Protein 6X67 (pdb70)

Structure (mmCIF, N/CA/C/O backbone):
data_6X67
#
_entry.id   6X67
#
_cell.length_a   1.00
_cell.length_b   1.00
_cell.length_c   1.00
_cell.angle_alpha   90.00
_cell.angle_beta   90.00
_cell.angle_gamma   90.00
#
_symmetry.space_group_name_H-M   'P 1'
#
loop_
_entity.id
_entity.type
_entity.pdbx_description
1 polymer Transposase
2 polymer 'DNA (37-MER)'
3 polymer 'DNA (47-MER)'
4 polymer 'DNA (tDNA)'
5 non-polymer 'ZINC ION'
6 non-polymer 'CALCIUM ION'
#
loop_
_atom_site.group_PDB
_atom_site.id
_atom_site.type_symbol
_atom_site.label_atom_id
_atom_site.label_alt_id
_atom_site.label_comp_id
_atom_site.label_asym_id
_atom_site.label_entity_id
_atom_site.label_seq_id
_atom_site.pdbx_PDB_ins_code
_atom_site.Cartn_x
_atom_site.Cartn_y
_atom_site.Cartn_z
_atom_site.occupancy
_atom_site.B_iso_or_equiv
_atom_site.auth_seq_id
_atom_site.auth_comp_id
_atom_site.auth_asym_id
_atom_site.auth_atom_id
_atom_site.pdbx_PDB_model_num
ATOM 1 N N . SER A 1 117 ? 127.482 132.072 114.279 1.00 79.28 117 SER C N 1
ATOM 2 C CA . SER A 1 117 ? 128.167 131.112 113.413 1.00 82.09 117 SER C CA 1
ATOM 3 C C . SER A 1 117 ? 127.235 130.569 112.358 1.00 77.29 117 SER C C 1
ATOM 4 O O . SER A 1 117 ? 127.629 129.778 111.505 1.00 73.94 117 SER C O 1
ATOM 7 N N . GLN A 1 118 ? 125.972 131.019 112.489 1.00 76.82 118 GLN C N 1
ATOM 8 C CA . GLN A 1 118 ? 124.894 130.658 111.591 1.00 70.23 118 GLN C CA 1
ATOM 9 C C . GLN A 1 118 ? 124.497 129.223 111.758 1.00 64.30 118 GLN C C 1
ATOM 10 O O . GLN A 1 118 ? 125.062 128.494 112.568 1.00 63.53 118 GLN C O 1
ATOM 16 N N . ARG A 1 119 ? 123.496 128.841 110.997 1.00 55.87 119 ARG C N 1
ATOM 17 C CA . ARG A 1 119 ? 122.990 127.497 110.998 1.00 49.92 119 ARG C CA 1
ATOM 18 C C . ARG A 1 119 ? 122.837 127.109 109.541 1.00 50.27 119 ARG C C 1
ATOM 19 O O . ARG A 1 119 ? 122.424 127.924 108.719 1.00 56.08 119 ARG C O 1
ATOM 27 N N . GLY A 1 120 ? 123.146 125.876 109.238 1.00 50.53 120 GLY C N 1
ATOM 28 C CA . GLY A 1 120 ? 123.032 125.459 107.864 1.00 49.97 120 GLY C CA 1
ATOM 29 C C . GLY A 1 120 ? 124.114 124.499 107.525 1.00 44.44 120 GLY C C 1
ATOM 30 O O . GLY A 1 120 ? 125.033 124.189 108.293 1.00 51.61 120 GLY C O 1
ATOM 31 N N . PRO A 1 121 ? 123.973 124.013 106.304 1.00 38.87 121 PRO C N 1
ATOM 32 C CA . PRO A 1 121 ? 124.876 123.039 105.774 1.00 40.78 121 PRO C CA 1
ATOM 33 C C . PRO A 1 121 ? 126.226 123.744 105.747 1.00 44.99 121 PRO C C 1
ATOM 34 O O . PRO A 1 121 ? 126.280 124.970 105.606 1.00 49.26 121 PRO C O 1
ATOM 38 N N . THR A 1 122 ? 127.298 122.968 105.892 1.00 46.09 122 THR C N 1
ATOM 39 C CA . THR A 1 122 ? 128.647 123.547 105.900 1.00 42.41 122 THR C CA 1
ATOM 40 C C . THR A 1 122 ? 129.125 123.878 104.520 1.00 52.58 122 THR C C 1
ATOM 41 O O . THR A 1 122 ? 128.476 123.546 103.523 1.00 58.70 122 THR C O 1
ATOM 45 N N . ARG A 1 123 ? 130.261 124.549 104.453 1.00 54.40 123 ARG C N 1
ATOM 46 C CA . ARG A 1 123 ? 130.817 125.022 103.185 1.00 58.17 123 ARG C CA 1
ATOM 47 C C . ARG A 1 123 ? 131.058 123.915 102.181 1.00 58.40 123 ARG C C 1
ATOM 48 O O . ARG A 1 123 ? 130.807 124.065 100.995 1.00 60.27 123 ARG C O 1
ATOM 56 N N . MET A 1 124 ? 131.529 122.806 102.677 1.00 56.53 124 MET C N 1
ATOM 57 C CA . MET A 1 124 ? 131.869 121.650 101.889 1.00 57.18 124 MET C CA 1
ATOM 58 C C . MET A 1 124 ? 130.730 121.129 101.026 1.00 57.70 124 MET C C 1
ATOM 59 O O . MET A 1 124 ? 130.979 120.632 99.929 1.00 59.53 124 MET C O 1
ATOM 64 N N . CYS A 1 125 ? 129.492 121.220 101.502 1.00 54.75 125 CYS C N 1
ATOM 65 C CA . CYS A 1 125 ? 128.370 120.674 100.770 1.00 51.88 125 CYS C CA 1
ATOM 66 C C . CYS A 1 125 ? 127.329 121.742 100.502 1.00 50.91 125 CYS C C 1
ATOM 67 O O . CYS A 1 125 ? 126.154 121.452 100.340 1.00 52.22 125 CYS C O 1
ATOM 70 N N . ARG A 1 126 ? 127.732 122.958 100.435 1.00 49.89 126 ARG C N 1
ATOM 71 C CA . ARG A 1 126 ? 126.796 124.046 100.286 1.00 45.10 126 ARG C CA 1
ATOM 72 C C . ARG A 1 126 ? 126.165 124.231 98.924 1.00 46.66 126 ARG C C 1
ATOM 73 O O . ARG A 1 126 ? 124.963 124.440 98.866 1.00 52.72 126 ARG C O 1
ATOM 81 N N . ASN A 1 127 ? 126.907 124.174 97.842 1.00 48.15 127 ASN C N 1
ATOM 82 C CA . ASN A 1 127 ? 126.239 124.423 96.570 1.00 48.01 127 ASN C CA 1
ATOM 83 C C . ASN A 1 127 ? 125.730 123.176 95.896 1.00 50.35 127 ASN C C 1
ATOM 84 O O . ASN A 1 127 ? 126.160 122.827 94.798 1.00 55.49 127 ASN C O 1
ATOM 89 N N . ILE A 1 128 ? 124.829 122.502 96.555 1.00 48.80 128 ILE C N 1
ATOM 90 C CA . ILE A 1 128 ? 124.221 121.311 96.011 1.00 46.19 128 ILE C CA 1
ATOM 91 C C . ILE A 1 128 ? 122.753 121.543 95.879 1.00 52.39 128 ILE C C 1
ATOM 92 O O . ILE A 1 128 ? 122.076 121.819 96.867 1.00 53.96 128 ILE C O 1
ATOM 97 N N . TYR A 1 129 ? 122.245 121.419 94.671 1.00 48.63 129 TYR C N 1
ATOM 98 C CA . TYR A 1 129 ? 120.851 121.703 94.449 1.00 46.17 129 TYR C CA 1
ATOM 99 C C . TYR A 1 129 ? 120.048 120.523 93.946 1.00 51.36 129 TYR C C 1
ATOM 100 O O . TYR A 1 129 ? 119.014 120.732 93.312 1.00 53.20 129 TYR C O 1
ATOM 109 N N . ASP A 1 130 ? 120.491 119.292 94.206 1.00 50.26 130 ASP C N 1
ATOM 110 C CA . ASP A 1 130 ? 119.698 118.149 93.732 1.00 47.29 130 ASP C CA 1
ATOM 111 C C . ASP A 1 130 ? 119.686 117.040 94.786 1.00 43.33 130 ASP C C 1
ATOM 112 O O . ASP A 1 130 ? 120.623 116.912 95.592 1.00 49.97 130 ASP C O 1
ATOM 117 N N . PRO A 1 131 ? 118.619 116.257 94.769 1.00 41.21 131 PRO C N 1
ATOM 118 C CA . PRO A 1 131 ? 118.432 115.186 95.690 1.00 44.04 131 PRO C CA 1
ATOM 119 C C . PRO A 1 131 ? 119.489 114.024 95.599 1.00 48.23 131 PRO C C 1
ATOM 120 O O . PRO A 1 131 ? 119.558 113.275 96.568 1.00 50.87 131 PRO C O 1
ATOM 124 N N . LEU A 1 132 ? 120.258 113.795 94.548 1.00 45.94 132 LEU C N 1
ATOM 125 C CA . LEU A 1 132 ? 121.142 112.657 94.676 1.00 42.47 132 LEU C CA 1
ATOM 126 C C . LEU A 1 132 ? 122.420 113.042 95.379 1.00 46.61 132 LEU C C 1
ATOM 127 O O . LEU A 1 132 ? 122.904 112.277 96.218 1.00 51.44 132 LEU C O 1
ATOM 132 N N . LEU A 1 133 ? 122.962 114.195 95.065 1.00 46.29 133 LEU C N 1
ATOM 133 C CA . LEU A 1 133 ? 124.185 114.528 95.734 1.00 41.99 133 LEU C CA 1
ATOM 134 C C . LEU A 1 133 ? 123.905 114.732 97.193 1.00 42.31 133 LEU C C 1
ATOM 135 O O . LEU A 1 133 ? 124.747 114.449 98.035 1.00 50.00 133 LEU C O 1
ATOM 140 N N . CYS A 1 134 ? 122.724 115.218 97.531 1.00 38.90 134 CYS C N 1
ATOM 141 C CA . CYS A 1 134 ? 122.437 115.413 98.926 1.00 38.79 134 CYS C CA 1
ATOM 142 C C . CYS A 1 134 ? 122.323 114.096 99.682 1.00 41.64 134 CYS C C 1
ATOM 143 O O . CYS A 1 134 ? 122.395 114.070 100.911 1.00 46.89 134 CYS C O 1
ATOM 146 N N . PHE A 1 135 ? 122.137 112.983 98.937 1.00 41.92 135 PHE C N 1
ATOM 147 C CA . PHE A 1 135 ? 122.001 111.682 99.544 1.00 43.74 135 PHE C CA 1
ATOM 148 C C . PHE A 1 135 ? 123.380 111.053 99.711 1.00 44.72 135 PHE C C 1
ATOM 149 O O . PHE A 1 135 ? 123.677 110.411 100.727 1.00 50.29 135 PHE C O 1
ATOM 157 N N . LYS A 1 136 ? 124.209 111.242 98.684 1.00 43.07 136 LYS C N 1
ATOM 158 C CA . LYS A 1 136 ? 125.567 110.732 98.674 1.00 40.00 136 LYS C CA 1
ATOM 159 C C . LYS A 1 136 ? 126.412 111.364 99.784 1.00 40.88 136 LYS C C 1
ATOM 160 O O . LYS A 1 136 ? 127.366 110.751 100.261 1.00 47.61 136 LYS C O 1
ATOM 166 N N . LEU A 1 137 ? 126.064 112.562 100.184 1.00 40.42 137 LEU C N 1
ATOM 167 C CA . LEU A 1 137 ? 126.758 113.185 101.299 1.00 37.29 137 LEU C CA 1
ATOM 168 C C . LEU A 1 137 ? 126.717 112.350 102.528 1.00 43.71 137 LEU C C 1
ATOM 169 O O . LEU A 1 137 ? 127.662 112.396 103.323 1.00 48.94 137 LEU C O 1
ATOM 174 N N . PHE A 1 138 ? 125.642 111.609 102.717 1.00 45.19 138 PHE C N 1
ATOM 175 C CA . PHE A 1 138 ? 125.529 110.796 103.928 1.00 41.68 138 PHE C CA 1
ATOM 176 C C . PHE A 1 138 ? 125.990 109.382 103.731 1.00 46.70 138 PHE C C 1
ATOM 177 O O . PHE A 1 138 ? 126.564 108.801 104.646 1.00 49.40 138 PHE C O 1
ATOM 185 N N . PHE A 1 139 ? 125.768 108.815 102.557 1.00 47.16 139 PHE C N 1
ATOM 186 C CA . PHE A 1 139 ? 126.196 107.456 102.328 1.00 47.07 139 PHE C CA 1
ATOM 187 C C . PHE A 1 139 ? 127.643 107.337 101.907 1.00 49.00 139 PHE C C 1
ATOM 188 O O . PHE A 1 139 ? 128.331 106.428 102.403 1.00 51.57 139 PHE C O 1
ATOM 196 N N . THR A 1 140 ? 128.135 108.194 101.026 1.00 45.70 140 THR C N 1
ATOM 197 C CA . THR A 1 140 ? 129.505 108.158 100.531 1.00 41.39 140 THR C CA 1
ATOM 198 C C . THR A 1 140 ? 129.810 106.903 99.771 1.00 44.71 140 THR C C 1
ATOM 199 O O . THR A 1 140 ? 129.024 105.946 99.728 1.00 49.87 140 THR C O 1
ATOM 203 N N . ASP A 1 141 ? 130.972 106.912 99.155 1.00 44.32 141 ASP C N 1
ATOM 204 C CA . ASP A 1 141 ? 131.397 105.803 98.362 1.00 43.87 141 ASP C CA 1
ATOM 205 C C . ASP A 1 141 ? 131.992 104.740 99.234 1.00 47.49 141 ASP C C 1
ATOM 206 O O . ASP A 1 141 ? 131.927 103.565 98.890 1.00 53.92 141 ASP C O 1
ATOM 211 N N . GLU A 1 142 ? 132.573 105.107 100.362 1.00 42.44 142 GLU C N 1
ATOM 212 C CA . GLU A 1 142 ? 133.139 104.089 101.207 1.00 38.81 142 GLU C CA 1
ATOM 213 C C . GLU A 1 142 ? 132.056 103.192 101.744 1.00 43.45 142 GLU C C 1
ATOM 214 O O . GLU A 1 142 ? 132.255 101.986 101.835 1.00 49.36 142 GLU C O 1
ATOM 220 N N . ILE A 1 143 ? 130.900 103.731 102.088 1.00 42.33 143 ILE C N 1
ATOM 221 C CA . ILE A 1 143 ? 129.870 102.816 102.587 1.00 39.10 143 ILE C CA 1
ATOM 222 C C . ILE A 1 143 ? 129.349 101.955 101.479 1.00 42.85 143 ILE C C 1
ATOM 223 O O . ILE A 1 143 ? 129.173 100.756 101.686 1.00 50.40 143 ILE C O 1
ATOM 228 N N . ILE A 1 144 ? 129.083 102.510 100.309 1.00 39.22 144 ILE C N 1
ATOM 229 C CA . ILE A 1 144 ? 128.548 101.634 99.293 1.00 35.57 144 ILE C CA 1
ATOM 230 C C . ILE A 1 144 ? 129.565 100.594 98.902 1.00 40.23 144 ILE C C 1
ATOM 231 O O . ILE A 1 144 ? 129.194 99.444 98.703 1.00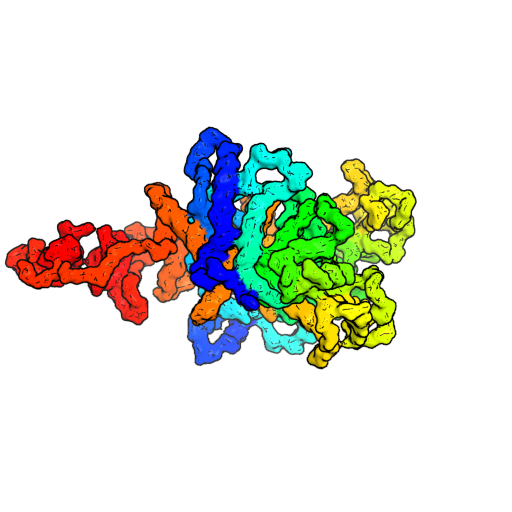 48.90 144 ILE C O 1
ATOM 236 N N . SER A 1 145 ? 130.830 100.967 98.793 1.00 38.90 145 SER C N 1
ATOM 237 C CA . SER A 1 145 ? 131.846 100.011 98.425 1.00 37.00 145 SER C CA 1
ATOM 238 C C . SER A 1 145 ? 131.952 98.885 99.443 1.00 41.77 145 SER C C 1
ATOM 239 O O . SER A 1 145 ? 132.100 97.718 99.053 1.00 48.54 145 SER C O 1
ATOM 242 N N . GLU A 1 146 ? 131.872 99.193 100.744 1.00 40.29 146 GLU C N 1
ATOM 243 C CA . GLU A 1 146 ? 131.938 98.130 101.734 1.00 37.77 146 GLU C CA 1
ATOM 244 C C . GLU A 1 146 ? 130.745 97.218 101.618 1.00 41.07 146 GLU C C 1
ATOM 245 O O . GLU A 1 146 ? 130.893 96.002 101.772 1.00 47.79 146 GLU C O 1
ATOM 251 N N . ILE A 1 147 ? 129.570 97.766 101.333 1.00 40.76 147 ILE C N 1
ATOM 252 C CA . ILE A 1 147 ? 128.410 96.912 101.207 1.00 36.91 147 ILE C CA 1
ATOM 253 C C . ILE A 1 147 ? 128.612 95.985 100.044 1.00 39.76 147 ILE C C 1
ATOM 254 O O . ILE A 1 147 ? 128.319 94.795 100.149 1.00 46.81 147 ILE C O 1
ATOM 259 N N . VAL A 1 148 ? 129.113 96.486 98.929 1.00 37.59 148 VAL C N 1
ATOM 260 C CA . VAL A 1 148 ? 129.300 95.605 97.803 1.00 34.17 148 VAL C CA 1
ATOM 261 C C . VAL A 1 148 ? 130.296 94.505 98.092 1.00 40.82 148 VAL C C 1
ATOM 262 O O . VAL A 1 148 ? 130.038 93.346 97.755 1.00 49.09 148 VAL C O 1
ATOM 266 N N . LYS A 1 149 ? 131.425 94.818 98.710 1.00 38.85 149 LYS C N 1
ATOM 267 C CA . LYS A 1 149 ? 132.383 93.758 98.998 1.00 35.00 149 LYS C CA 1
ATOM 268 C C . LYS A 1 149 ? 131.902 92.691 99.898 1.00 38.61 149 LYS C C 1
ATOM 269 O O . LYS A 1 149 ? 132.151 91.503 99.664 1.00 46.27 149 LYS C O 1
ATOM 275 N N . TRP A 1 150 ? 131.223 93.074 100.960 1.00 38.65 150 TRP C N 1
ATOM 276 C CA . TRP A 1 150 ? 130.853 92.010 101.910 1.00 38.86 150 TRP C CA 1
ATOM 277 C C . TRP A 1 150 ? 129.637 91.269 101.416 1.00 39.37 150 TRP C C 1
ATOM 278 O O . TRP A 1 150 ? 129.445 90.085 101.721 1.00 45.63 150 TRP C O 1
ATOM 289 N N . THR A 1 151 ? 128.801 91.953 100.667 1.00 39.39 151 THR C N 1
ATOM 290 C CA . THR A 1 151 ? 127.652 91.281 100.119 1.00 37.21 151 THR C CA 1
ATOM 291 C C . THR A 1 151 ? 128.134 90.189 99.168 1.00 41.91 151 THR C C 1
ATOM 292 O O . THR A 1 151 ? 127.643 89.073 99.188 1.00 49.33 151 THR C O 1
ATOM 296 N N . ASN A 1 152 ? 129.083 90.498 98.326 1.00 42.52 152 ASN C N 1
ATOM 297 C CA . ASN A 1 152 ? 129.571 89.504 97.417 1.00 40.88 152 ASN C CA 1
ATOM 298 C C . ASN A 1 152 ? 130.186 88.359 98.149 1.00 42.77 152 ASN C C 1
ATOM 299 O O . ASN A 1 152 ? 130.056 87.196 97.746 1.00 49.18 152 ASN C O 1
ATOM 304 N N . ALA A 1 153 ? 130.874 88.641 99.226 1.00 39.92 153 ALA C N 1
ATOM 305 C CA . ALA A 1 153 ? 131.458 87.557 99.991 1.00 38.91 153 ALA C CA 1
ATOM 306 C C . ALA A 1 153 ? 130.387 86.590 100.472 1.00 39.97 153 ALA C C 1
ATOM 307 O O . ALA A 1 153 ? 130.621 85.385 100.503 1.00 47.85 153 ALA C O 1
ATOM 309 N N . GLU A 1 154 ? 129.218 87.113 100.852 1.00 41.74 154 GLU C N 1
ATOM 310 C CA . GLU A 1 154 ? 128.119 86.278 101.330 1.00 43.49 154 GLU C CA 1
ATOM 311 C C . GLU A 1 154 ? 127.413 85.550 100.201 1.00 48.07 154 GLU C C 1
ATOM 312 O O . GLU A 1 154 ? 127.017 84.395 100.330 1.00 53.75 154 GLU C O 1
ATOM 318 N N . ILE A 1 155 ? 127.246 86.263 99.086 1.00 45.55 155 ILE C N 1
ATOM 319 C CA . ILE A 1 155 ? 126.573 85.652 97.979 1.00 40.79 155 ILE C CA 1
ATOM 320 C C . ILE A 1 155 ? 127.352 84.477 97.474 1.00 43.19 155 ILE C C 1
ATOM 321 O O . ILE A 1 155 ? 126.758 83.482 97.054 1.00 51.66 155 ILE C O 1
ATOM 326 N N . SER A 1 156 ? 128.655 84.580 97.519 1.00 44.12 156 SER C N 1
ATOM 327 C CA . SER A 1 156 ? 129.521 83.522 97.073 1.00 43.15 156 SER C CA 1
ATOM 328 C C . SER A 1 156 ? 129.373 82.255 97.901 1.00 43.53 156 SER C C 1
ATOM 329 O O . SER A 1 156 ? 129.799 81.195 97.448 1.00 49.46 156 SER C O 1
ATOM 332 N N . LEU A 1 157 ? 128.804 82.339 99.067 1.00 43.35 157 LEU C N 1
ATOM 333 C CA . LEU A 1 157 ? 128.624 81.148 99.889 1.00 44.79 157 LEU C CA 1
ATOM 334 C C . LEU A 1 157 ? 127.256 80.565 99.610 1.00 48.49 157 LEU C C 1
ATOM 335 O O . LEU A 1 157 ? 127.093 79.352 99.556 1.00 54.68 157 LEU C O 1
ATOM 340 N N . LYS A 1 158 ? 126.265 81.427 99.439 1.00 47.64 158 LYS C N 1
ATOM 341 C CA . LYS A 1 158 ? 124.912 80.956 99.181 1.00 46.58 158 LYS C CA 1
ATOM 342 C C . LYS A 1 158 ? 124.687 80.766 97.700 1.00 53.01 158 LYS C C 1
ATOM 343 O O . LYS A 1 158 ? 123.820 81.389 97.094 1.00 54.89 158 LYS C O 1
ATOM 349 N N . ARG A 1 159 ? 125.480 79.881 97.097 1.00 53.58 159 ARG C N 1
ATOM 350 C CA . ARG A 1 159 ? 125.319 79.538 95.687 1.00 56.15 159 ARG C CA 1
ATOM 351 C C . ARG A 1 159 ? 125.666 78.099 95.396 1.00 65.77 159 ARG C C 1
ATOM 352 O O . ARG A 1 159 ? 126.713 77.824 94.818 1.00 70.59 159 ARG C O 1
ATOM 360 N N . ARG A 1 160 ? 124.804 77.183 95.811 1.00 66.43 160 ARG C N 1
ATOM 361 C CA . ARG A 1 160 ? 125.064 75.739 95.552 1.00 71.79 160 ARG C CA 1
ATOM 362 C C . ARG A 1 160 ? 124.916 75.527 94.054 1.00 74.69 160 ARG C C 1
ATOM 363 O O . ARG A 1 160 ? 124.277 76.346 93.372 1.00 75.89 160 ARG C O 1
ATOM 371 N N . GLU A 1 161 ? 125.497 74.463 93.516 1.00 76.03 161 GLU C N 1
ATOM 372 C CA . GLU A 1 161 ? 125.484 74.249 92.066 1.00 75.08 161 GLU C CA 1
ATOM 373 C C . GLU A 1 161 ? 124.192 73.765 91.454 1.00 78.16 161 GLU C C 1
ATOM 374 O O . GLU A 1 161 ? 124.114 72.662 90.919 1.00 80.03 161 GLU C O 1
ATOM 380 N N . SER A 1 162 ? 123.196 74.621 91.561 1.00 77.33 162 SER C N 1
ATOM 381 C CA . SER A 1 162 ? 121.862 74.472 90.991 1.00 76.94 162 SER C CA 1
ATOM 382 C C . SER A 1 162 ? 121.386 75.886 90.738 1.00 73.63 162 SER C C 1
ATOM 383 O O . SER A 1 162 ? 120.441 76.136 89.992 1.00 73.65 162 SER C O 1
ATOM 386 N N . MET A 1 163 ? 122.087 76.818 91.415 1.00 70.44 163 MET C N 1
ATOM 387 C CA . MET A 1 163 ? 121.774 78.233 91.404 1.00 65.72 163 MET C CA 1
ATOM 388 C C . MET A 1 163 ? 122.445 79.065 90.340 1.00 64.61 163 MET C C 1
ATOM 389 O O . MET A 1 163 ? 122.312 80.281 90.353 1.00 63.60 163 MET C O 1
ATOM 394 N N . THR A 1 164 ? 123.178 78.468 89.449 1.00 64.08 164 THR C N 1
ATOM 395 C CA . THR A 1 164 ? 123.741 79.311 88.409 1.00 63.94 164 THR C CA 1
ATOM 396 C C . THR A 1 164 ? 122.606 80.000 87.680 1.00 61.96 164 THR C C 1
ATOM 397 O O . THR A 1 164 ? 121.637 79.345 87.260 1.00 67.73 164 THR C O 1
ATOM 401 N N . GLY A 1 165 ? 122.692 81.311 87.521 1.00 57.06 165 GLY C N 1
ATOM 402 C CA . GLY A 1 165 ? 121.607 82.032 86.861 1.00 59.92 165 GLY C CA 1
ATOM 403 C C . GLY A 1 165 ? 121.722 83.526 87.063 1.00 55.47 165 GLY C C 1
ATOM 404 O O . GLY A 1 165 ? 122.549 83.990 87.831 1.00 57.81 165 GLY C O 1
ATOM 405 N N . ALA A 1 166 ? 120.886 84.276 86.362 1.00 52.25 166 ALA C N 1
ATOM 406 C CA . ALA A 1 166 ? 120.882 85.731 86.442 1.00 51.90 166 ALA C CA 1
ATOM 407 C C . ALA A 1 166 ? 120.563 86.273 87.822 1.00 52.37 166 ALA C C 1
ATOM 408 O O . ALA A 1 166 ? 121.086 87.318 88.194 1.00 56.38 166 ALA C O 1
ATOM 410 N N . THR A 1 167 ? 119.736 85.569 88.573 1.00 48.42 167 THR C N 1
ATOM 411 C CA . THR A 1 167 ? 119.323 86.054 89.864 1.00 45.61 167 THR C CA 1
ATOM 412 C C . THR A 1 167 ? 120.319 85.750 90.953 1.00 50.11 167 THR C C 1
ATOM 413 O O . THR A 1 167 ? 120.187 86.240 92.077 1.00 53.65 167 THR C O 1
ATOM 417 N N . PHE A 1 168 ? 121.316 84.932 90.662 1.00 51.17 168 PHE C N 1
ATOM 418 C CA . PHE A 1 168 ? 122.252 84.548 91.688 1.00 48.18 168 PHE C CA 1
ATOM 419 C C . PHE A 1 168 ? 123.670 84.782 91.233 1.00 49.96 168 PHE C C 1
ATOM 420 O O . PHE A 1 168 ? 124.458 83.846 91.145 1.00 56.60 168 PHE C O 1
ATOM 428 N N . ARG A 1 169 ? 123.996 86.023 90.939 1.00 46.05 169 ARG C N 1
ATOM 429 C CA . ARG A 1 169 ? 125.322 86.385 90.483 1.00 47.93 169 ARG C CA 1
ATOM 430 C C . ARG A 1 169 ? 126.050 87.106 91.580 1.00 53.54 169 ARG C C 1
ATOM 431 O O . ARG A 1 169 ? 126.347 86.524 92.620 1.00 57.90 169 ARG C O 1
ATOM 439 N N . ASP A 1 170 ? 126.357 88.367 91.359 1.00 51.19 170 ASP C N 1
ATOM 440 C CA . ASP A 1 170 ? 127.040 89.142 92.390 1.00 50.28 170 ASP C CA 1
ATOM 441 C C . ASP A 1 170 ? 126.569 90.576 92.291 1.00 51.33 170 ASP C C 1
ATOM 442 O O . ASP A 1 170 ? 125.717 90.876 91.455 1.00 55.50 170 ASP C O 1
ATOM 447 N N . THR A 1 171 ? 127.130 91.453 93.120 1.00 49.55 171 THR C N 1
ATOM 448 C CA . THR A 1 171 ? 126.678 92.833 93.109 1.00 48.24 171 THR C CA 1
ATOM 449 C C . THR A 1 171 ? 127.774 93.798 92.772 1.00 48.91 171 THR C C 1
ATOM 450 O O . THR A 1 171 ? 128.974 93.484 92.772 1.00 52.51 171 THR C O 1
ATOM 454 N N . ASN A 1 172 ? 127.306 94.990 92.486 1.00 42.67 172 ASN C N 1
ATOM 455 C CA . ASN A 1 172 ? 128.182 96.104 92.196 1.00 43.37 172 ASN C CA 1
ATOM 456 C C . ASN A 1 172 ? 127.509 97.362 92.674 1.00 47.16 172 ASN C C 1
ATOM 457 O O . ASN A 1 172 ? 126.416 97.317 93.214 1.00 52.98 172 ASN C O 1
ATOM 462 N N . GLU A 1 173 ? 128.185 98.483 92.525 1.00 43.88 173 GLU C N 1
ATOM 463 C CA . GLU A 1 173 ? 127.631 99.717 93.016 1.00 43.19 173 GLU C CA 1
ATOM 464 C C . GLU A 1 173 ? 126.329 100.111 92.387 1.00 45.63 173 GLU C C 1
ATOM 465 O O . GLU A 1 173 ? 125.461 100.649 93.077 1.00 52.35 173 GLU C O 1
ATOM 471 N N . ASP A 1 174 ? 126.176 99.865 91.104 1.00 42.25 174 ASP C N 1
ATOM 472 C CA . ASP A 1 174 ? 124.962 100.285 90.423 1.00 41.21 174 ASP C CA 1
ATOM 473 C C . ASP A 1 174 ? 123.770 99.548 90.992 1.00 45.18 174 ASP C C 1
ATOM 474 O O . ASP A 1 174 ? 122.689 100.127 91.153 1.00 51.19 174 ASP C O 1
ATOM 479 N N . GLU A 1 175 ? 123.938 98.273 91.276 1.00 44.94 175 GLU C N 1
ATOM 480 C CA . GLU A 1 175 ? 122.805 97.535 91.812 1.00 44.91 175 GLU C CA 1
ATOM 481 C C . GLU A 1 175 ? 122.492 97.936 93.225 1.00 44.87 175 GLU C C 1
ATOM 482 O O . GLU A 1 175 ? 121.320 98.005 93.592 1.00 49.91 175 GLU C O 1
ATOM 488 N N . ILE A 1 176 ? 123.506 98.191 94.038 1.00 39.16 176 ILE C N 1
ATOM 489 C CA . ILE A 1 176 ? 123.197 98.557 95.394 1.00 33.09 176 ILE C CA 1
ATOM 490 C C . ILE A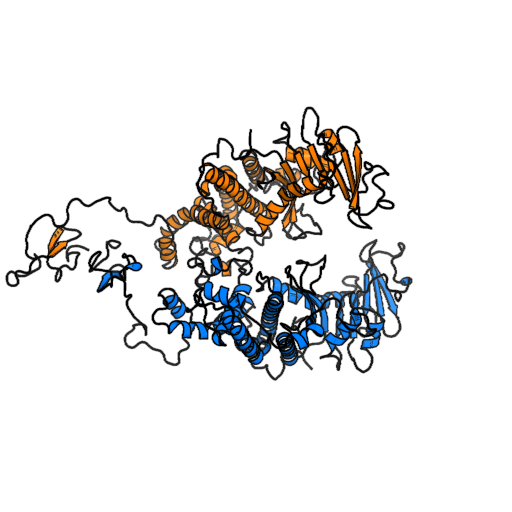 1 176 ? 122.479 99.881 95.393 1.00 41.58 176 ILE C C 1
ATOM 491 O O . ILE A 1 176 ? 121.542 100.050 96.171 1.00 50.20 176 ILE C O 1
ATOM 496 N N . TYR A 1 177 ? 122.888 100.835 94.556 1.00 43.95 177 TYR C N 1
ATOM 497 C CA . TYR A 1 177 ? 122.150 102.082 94.544 1.00 42.64 177 TYR C CA 1
ATOM 498 C C . TYR A 1 177 ? 120.723 101.839 94.083 1.00 41.37 177 TYR C C 1
ATOM 499 O O . TYR A 1 177 ? 119.785 102.422 94.627 1.00 47.06 177 TYR C O 1
ATOM 508 N N . ALA A 1 178 ? 120.526 100.985 93.081 1.00 40.25 178 ALA C N 1
ATOM 509 C CA . ALA A 1 178 ? 119.181 100.711 92.621 1.00 42.73 178 ALA C CA 1
ATOM 510 C C . ALA A 1 178 ? 118.334 100.068 93.705 1.00 42.28 178 ALA C C 1
ATOM 511 O O . ALA A 1 178 ? 117.135 100.343 93.808 1.00 47.50 178 ALA C O 1
ATOM 513 N N . PHE A 1 179 ? 118.958 99.190 94.483 1.00 41.06 179 PHE C N 1
ATOM 514 C CA . PHE A 1 179 ? 118.299 98.540 95.608 1.00 39.75 179 PHE C CA 1
ATOM 515 C C . PHE A 1 179 ? 117.832 99.597 96.581 1.00 41.21 179 PHE C C 1
ATOM 516 O O . PHE A 1 179 ? 116.708 99.546 97.054 1.00 48.67 179 PHE C O 1
ATOM 524 N N . PHE A 1 180 ? 118.703 100.562 96.878 1.00 41.43 180 PHE C N 1
ATOM 525 C CA . PHE A 1 180 ? 118.320 101.624 97.784 1.00 38.18 180 PHE C CA 1
ATOM 526 C C . PHE A 1 180 ? 117.171 102.421 97.174 1.00 39.51 180 PHE C C 1
ATOM 527 O O . PHE A 1 180 ? 116.259 102.816 97.887 1.00 45.27 180 PHE C O 1
ATOM 535 N N . GLY A 1 181 ? 117.224 102.645 95.864 1.00 40.68 181 GLY C N 1
ATOM 536 C CA . GLY A 1 181 ? 116.148 103.364 95.212 1.00 40.30 181 GLY C CA 1
ATOM 537 C C . GLY A 1 181 ? 114.819 102.686 95.480 1.00 40.59 181 GLY C C 1
ATOM 538 O O . GLY A 1 181 ? 113.820 103.354 95.722 1.00 45.40 181 GLY C O 1
ATOM 539 N N . ILE A 1 182 ? 114.812 101.364 95.452 1.00 40.52 182 ILE C N 1
ATOM 540 C CA . ILE A 1 182 ? 113.584 100.651 95.749 1.00 35.97 182 ILE C CA 1
ATOM 541 C C . ILE A 1 182 ? 113.165 100.920 97.166 1.00 40.11 182 ILE C C 1
ATOM 542 O O . ILE A 1 182 ? 111.976 101.130 97.425 1.00 47.23 182 ILE C O 1
ATOM 547 N N . LEU A 1 183 ? 114.108 100.910 98.092 1.00 39.74 183 LEU C N 1
ATOM 548 C CA . LEU A 1 183 ? 113.769 101.199 99.506 1.00 35.60 183 LEU C CA 1
ATOM 549 C C . LEU A 1 183 ? 113.284 102.627 99.641 1.00 40.31 183 LEU C C 1
ATOM 550 O O . LEU A 1 183 ? 112.417 102.905 100.467 1.00 46.19 183 LEU C O 1
ATOM 555 N N . VAL A 1 184 ? 113.805 103.556 98.852 1.00 39.95 184 VAL C N 1
ATOM 556 C CA . VAL A 1 184 ? 113.340 104.935 98.912 1.00 35.12 184 VAL C CA 1
ATOM 557 C C . VAL A 1 184 ? 111.897 105.019 98.465 1.00 39.64 184 VAL C C 1
ATOM 558 O O . VAL A 1 184 ? 111.094 105.717 99.083 1.00 46.86 184 VAL C O 1
ATOM 562 N N . MET A 1 185 ? 111.545 104.305 97.413 1.00 40.74 185 MET C N 1
ATOM 563 C CA . MET A 1 185 ? 110.191 104.350 96.938 1.00 38.96 185 MET C CA 1
ATOM 564 C C . MET A 1 185 ? 109.272 103.629 97.908 1.00 39.31 185 MET C C 1
ATOM 565 O O . MET A 1 185 ? 108.108 103.987 98.050 1.00 46.80 185 MET C O 1
ATOM 570 N N . THR A 1 186 ? 109.812 102.622 98.554 1.00 38.19 186 THR C N 1
ATOM 571 C CA . THR A 1 186 ? 109.068 101.885 99.532 1.00 35.80 186 THR C CA 1
ATOM 572 C C . THR A 1 186 ? 108.640 102.833 100.615 1.00 36.27 186 THR C C 1
ATOM 573 O O . THR A 1 186 ? 107.501 102.787 101.075 1.00 43.76 186 THR C O 1
ATOM 577 N N . ALA A 1 187 ? 109.547 103.732 101.019 1.00 41.03 187 ALA C N 1
ATOM 578 C CA . ALA A 1 187 ? 109.233 104.714 102.049 1.00 42.54 187 ALA C CA 1
ATOM 579 C C . ALA A 1 187 ? 108.212 105.749 101.572 1.00 42.09 187 ALA C C 1
ATOM 580 O O . ALA A 1 187 ? 107.417 106.234 102.371 1.00 47.64 187 ALA C O 1
ATOM 582 N N . VAL A 1 188 ? 108.229 106.105 100.289 1.00 40.05 188 VAL C N 1
ATOM 583 C CA . VAL A 1 188 ? 107.287 107.109 99.793 1.00 36.29 188 VAL C CA 1
ATOM 584 C C . VAL A 1 188 ? 105.878 106.608 99.810 1.00 39.30 188 VAL C C 1
ATOM 585 O O . VAL A 1 188 ? 104.944 107.292 100.260 1.00 46.43 188 VAL C O 1
ATOM 589 N N . ARG A 1 189 ? 105.737 105.394 99.299 1.00 42.08 189 ARG C N 1
ATOM 590 C CA . ARG A 1 189 ? 104.497 104.676 99.277 1.00 41.06 189 ARG C CA 1
ATOM 591 C C . ARG A 1 189 ? 104.314 104.061 100.640 1.00 49.72 189 ARG C C 1
ATOM 592 O O . ARG A 1 189 ? 105.213 104.146 101.475 1.00 52.52 189 ARG C O 1
ATOM 600 N N . LYS A 1 190 ? 103.195 103.440 100.920 1.00 44.33 190 LYS C N 1
ATOM 601 C CA . LYS A 1 190 ? 103.107 102.842 102.241 1.00 41.48 190 LYS C CA 1
ATOM 602 C C . LYS A 1 190 ? 103.368 101.371 102.180 1.00 46.18 190 LYS C C 1
ATOM 603 O O . LYS A 1 190 ? 103.150 100.636 103.158 1.00 51.86 190 LYS C O 1
ATOM 609 N N . ASP A 1 191 ? 103.816 100.928 101.045 1.00 43.97 191 ASP C N 1
ATOM 610 C CA . ASP A 1 191 ? 104.067 99.499 100.837 1.00 46.64 191 ASP C CA 1
ATOM 611 C C . ASP A 1 191 ? 105.386 99.066 101.418 1.00 45.81 191 ASP C C 1
ATOM 612 O O . ASP A 1 191 ? 106.282 98.683 100.679 1.00 48.51 191 ASP C O 1
ATOM 617 N N . ASN A 1 192 ? 105.542 99.104 102.738 1.00 43.04 192 ASN C N 1
ATOM 618 C CA . ASN A 1 192 ? 106.799 98.671 103.357 1.00 37.25 192 ASN C CA 1
ATOM 619 C C . ASN A 1 192 ? 106.596 97.410 104.210 1.00 45.54 192 ASN C C 1
ATOM 620 O O . ASN A 1 192 ? 107.575 96.828 104.694 1.00 49.91 192 ASN C O 1
ATOM 625 N N . HIS A 1 193 ? 105.319 96.999 104.380 1.00 46.09 193 HIS C N 1
ATOM 626 C CA . HIS A 1 193 ? 104.964 95.774 105.080 1.00 43.89 193 HIS C CA 1
ATOM 627 C C . HIS A 1 193 ? 104.056 94.965 104.221 1.00 43.85 193 HIS C C 1
ATOM 628 O O . HIS A 1 193 ? 103.227 94.175 104.676 1.00 47.82 193 HIS C O 1
ATOM 635 N N . MET A 1 194 ? 104.252 95.216 102.955 1.00 41.49 194 MET C N 1
ATOM 636 C CA . MET A 1 194 ? 103.530 94.549 101.926 1.00 39.27 194 MET C CA 1
ATOM 637 C C . MET A 1 194 ? 104.440 93.516 101.356 1.00 42.10 194 MET C C 1
ATOM 638 O O . MET A 1 194 ? 105.653 93.751 101.230 1.00 47.00 194 MET C O 1
ATOM 643 N N . SER A 1 195 ? 103.912 92.371 101.016 1.00 43.38 195 SER C N 1
ATOM 644 C CA . SER A 1 195 ? 104.761 91.298 100.493 1.00 43.36 195 SER C CA 1
ATOM 645 C C . SER A 1 195 ? 105.490 91.714 99.256 1.00 44.23 195 SER C C 1
ATOM 646 O O . SER A 1 195 ? 104.962 92.426 98.410 1.00 52.08 195 SER C O 1
ATOM 649 N N . THR A 1 196 ? 106.718 91.243 99.151 1.00 41.89 196 THR C N 1
ATOM 650 C CA . THR A 1 196 ? 107.517 91.535 97.980 1.00 42.19 196 THR C CA 1
ATOM 651 C C . THR A 1 196 ? 106.985 90.765 96.824 1.00 47.64 196 THR C C 1
ATOM 652 O O . THR A 1 196 ? 107.326 91.031 95.668 1.00 55.14 196 THR C O 1
ATOM 656 N N . ASP A 1 197 ? 106.146 89.802 97.102 1.00 49.35 197 ASP C N 1
ATOM 657 C CA . ASP A 1 197 ? 105.632 89.034 96.034 1.00 55.42 197 ASP C CA 1
ATOM 658 C C . ASP A 1 197 ? 104.332 89.733 95.479 1.00 53.18 197 ASP C C 1
ATOM 659 O O . ASP A 1 197 ? 103.741 89.287 94.501 1.00 54.57 197 ASP C O 1
ATOM 664 N N . ASP A 1 198 ? 103.933 90.880 96.103 1.00 53.26 198 ASP C N 1
ATOM 665 C CA . ASP A 1 198 ? 102.834 91.720 95.645 1.00 49.94 198 ASP C CA 1
ATOM 666 C C . ASP A 1 198 ? 103.352 93.018 95.076 1.00 49.20 198 ASP C C 1
ATOM 667 O O . ASP A 1 198 ? 102.782 93.539 94.123 1.00 53.66 198 ASP C O 1
ATOM 672 N N . LEU A 1 199 ? 104.447 93.517 95.636 1.00 46.94 199 LEU C N 1
ATOM 673 C CA . LEU A 1 199 ? 105.050 94.765 95.190 1.00 41.85 199 LEU C CA 1
ATOM 674 C C . LEU A 1 199 ? 105.482 94.708 93.768 1.00 46.66 199 LEU C C 1
ATOM 675 O O . LEU A 1 199 ? 105.447 95.689 93.037 1.00 50.79 199 LEU C O 1
ATOM 680 N N . PHE A 1 200 ? 105.886 93.508 93.407 1.00 43.49 200 PHE C N 1
ATOM 681 C CA . PHE A 1 200 ? 106.413 93.280 92.083 1.00 43.70 200 PHE C CA 1
ATOM 682 C C . PHE A 1 200 ? 105.371 92.614 91.175 1.00 47.75 200 PHE C C 1
ATOM 683 O O . PHE A 1 200 ? 105.703 92.001 90.178 1.00 53.16 200 PHE C O 1
ATOM 691 N N . ASP A 1 201 ? 104.099 92.770 91.572 1.00 48.41 201 ASP C N 1
ATOM 692 C CA . ASP A 1 201 ? 102.992 92.215 90.819 1.00 49.38 201 ASP C CA 1
ATOM 693 C C . ASP A 1 201 ? 102.558 93.168 89.729 1.00 49.95 201 ASP C C 1
ATOM 694 O O . ASP A 1 201 ? 101.923 94.195 90.000 1.00 55.32 201 ASP C O 1
ATOM 699 N N . ARG A 1 202 ? 102.932 92.862 88.500 1.00 49.60 202 ARG C N 1
ATOM 700 C CA . ARG A 1 202 ? 102.546 93.697 87.388 1.00 47.76 202 ARG C CA 1
ATOM 701 C C . ARG A 1 202 ? 101.032 93.804 87.323 1.00 50.05 202 ARG C C 1
ATOM 702 O O . ARG A 1 202 ? 100.301 92.887 87.694 1.00 55.36 202 ARG C O 1
ATOM 710 N N . SER A 1 203 ? 100.589 94.955 86.824 1.00 50.81 203 SER C N 1
ATOM 711 C CA . SER A 1 203 ? 99.179 95.257 86.699 1.00 54.58 203 SER C CA 1
ATOM 712 C C . SER A 1 203 ? 98.753 96.102 87.885 1.00 58.10 203 SER C C 1
ATOM 713 O O . SER A 1 203 ? 97.766 96.815 87.832 1.00 60.31 203 SER C O 1
ATOM 716 N N . LEU A 1 204 ? 99.505 96.007 88.967 1.00 55.31 204 LEU C N 1
ATOM 717 C CA . LEU A 1 204 ? 99.224 96.904 90.075 1.00 53.39 204 LEU C CA 1
ATOM 718 C C . LEU A 1 204 ? 100.187 98.041 89.842 1.00 55.71 204 LEU C C 1
ATOM 719 O O . LEU A 1 204 ? 99.811 99.214 89.927 1.00 56.10 204 LEU C O 1
ATOM 724 N N . SER A 1 205 ? 101.440 97.701 89.530 1.00 53.45 205 SER C N 1
ATOM 725 C CA . SER A 1 205 ? 102.415 98.756 89.255 1.00 51.63 205 SER C CA 1
ATOM 726 C C . SER A 1 205 ? 103.636 98.300 88.503 1.00 50.29 205 SER C C 1
ATOM 727 O O . SER A 1 205 ? 104.076 97.154 88.656 1.00 52.64 205 SER C O 1
ATOM 730 N N . MET A 1 206 ? 104.225 99.173 87.703 1.00 45.89 206 MET C N 1
ATOM 731 C CA . MET A 1 206 ? 105.462 98.851 87.013 1.00 40.68 206 MET C CA 1
ATOM 732 C C . MET A 1 206 ? 106.631 99.550 87.711 1.00 45.70 206 MET C C 1
ATOM 733 O O . MET A 1 206 ? 107.756 99.542 87.211 1.00 50.97 206 MET C O 1
ATOM 738 N N . VAL A 1 207 ? 106.383 100.150 88.861 1.00 41.54 207 VAL C N 1
ATOM 739 C CA . VAL A 1 207 ? 107.421 100.892 89.545 1.00 35.75 207 VAL C CA 1
ATOM 740 C C . VAL A 1 207 ? 108.586 100.076 90.051 1.00 42.37 207 VAL C C 1
ATOM 741 O O . VAL A 1 207 ? 109.731 100.505 89.914 1.00 47.42 207 VAL C O 1
ATOM 745 N N . TYR A 1 208 ? 108.327 98.913 90.636 1.00 42.92 208 TYR C N 1
ATOM 746 C CA . TYR A 1 208 ? 109.411 98.128 91.201 1.00 41.10 208 TYR C CA 1
ATOM 747 C C . TYR A 1 208 ? 109.979 97.080 90.257 1.00 43.94 208 TYR C C 1
ATOM 748 O O . TYR A 1 208 ? 111.180 96.764 90.311 1.00 47.80 208 TYR C O 1
ATOM 757 N N . VAL A 1 209 ? 109.103 96.517 89.422 1.00 37.89 209 VAL C N 1
ATOM 758 C CA . VAL A 1 209 ? 109.529 95.481 88.483 1.00 33.49 209 VAL C CA 1
ATOM 759 C C . VAL A 1 209 ? 110.426 95.997 87.409 1.00 38.78 209 VAL C C 1
ATOM 760 O O . VAL A 1 209 ? 111.131 95.236 86.760 1.00 47.53 209 VAL C O 1
ATOM 764 N N . SER A 1 210 ? 110.391 97.289 87.201 1.00 36.73 210 SER C N 1
ATOM 765 C CA . SER A 1 210 ? 111.204 97.886 86.196 1.00 34.19 210 SER C CA 1
ATOM 766 C C . SER A 1 210 ? 112.612 98.028 86.684 1.00 40.69 210 SER C C 1
ATOM 767 O O . SER A 1 210 ? 113.519 98.249 85.874 1.00 50.56 210 SER C O 1
ATOM 770 N N . VAL A 1 211 ? 112.851 97.945 87.984 1.00 40.62 211 VAL C N 1
ATOM 771 C CA . VAL A 1 211 ? 114.207 98.074 88.444 1.00 39.79 211 VAL C CA 1
ATOM 772 C C . VAL A 1 211 ? 114.858 96.721 88.512 1.00 40.15 211 VAL C C 1
ATOM 773 O O . VAL A 1 211 ? 115.962 96.532 88.017 1.00 45.66 211 VAL C O 1
ATOM 777 N N . MET A 1 212 ? 114.182 95.775 89.126 1.00 42.17 212 MET C N 1
ATOM 778 C CA . MET A 1 212 ? 114.713 94.427 89.197 1.00 43.95 212 MET C CA 1
ATOM 779 C C . MET A 1 212 ? 113.589 93.452 89.467 1.00 42.15 212 MET C C 1
ATOM 780 O O . MET A 1 212 ? 112.499 93.856 89.881 1.00 47.14 212 MET C O 1
ATOM 785 N N . SER A 1 213 ? 113.842 92.178 89.250 1.00 37.68 213 SER C N 1
ATOM 786 C CA . SER A 1 213 ? 112.835 91.170 89.498 1.00 37.42 213 SER C CA 1
ATOM 787 C C . SER A 1 213 ? 112.642 90.966 90.973 1.00 40.99 213 SER C C 1
ATOM 788 O O . SER A 1 213 ? 113.501 91.334 91.769 1.00 46.57 213 SER C O 1
ATOM 791 N N . ARG A 1 214 ? 111.521 90.368 91.343 1.00 41.72 214 ARG C N 1
ATOM 792 C CA . ARG A 1 214 ? 111.230 90.125 92.739 1.00 41.12 214 ARG C CA 1
ATOM 793 C C . ARG A 1 214 ? 112.166 89.076 93.301 1.00 43.34 214 ARG C C 1
ATOM 794 O O . ARG A 1 214 ? 112.380 89.031 94.526 1.00 52.51 214 ARG C O 1
ATOM 802 N N . ASP A 1 215 ? 112.702 88.221 92.452 1.00 43.16 215 ASP C N 1
ATOM 803 C CA . ASP A 1 215 ? 113.608 87.179 92.911 1.00 45.61 215 ASP C CA 1
ATOM 804 C C . ASP A 1 215 ? 114.986 87.715 93.105 1.00 47.00 215 ASP C C 1
ATOM 805 O O . ASP A 1 215 ? 115.719 87.250 93.977 1.00 51.22 215 ASP C O 1
ATOM 810 N N . ARG A 1 216 ? 115.368 88.673 92.287 1.00 43.91 216 ARG C N 1
ATOM 811 C CA . ARG A 1 216 ? 116.674 89.249 92.527 1.00 38.93 216 ARG C CA 1
ATOM 812 C C . ARG A 1 216 ? 116.616 90.059 93.790 1.00 42.01 216 ARG C C 1
ATOM 813 O O . ARG A 1 216 ? 117.561 90.064 94.577 1.00 48.46 216 ARG C O 1
ATOM 821 N N . PHE A 1 217 ? 115.500 90.749 93.966 1.00 45.28 217 PHE C N 1
ATOM 822 C CA . PHE A 1 217 ? 115.335 91.559 95.172 1.00 43.06 217 PHE C CA 1
ATOM 823 C C . PHE A 1 217 ? 115.352 90.660 96.387 1.00 41.31 217 PHE C C 1
ATOM 824 O O . PHE A 1 217 ? 116.039 90.950 97.373 1.00 50.07 217 PHE C O 1
ATOM 832 N N . ASP A 1 218 ? 114.609 89.574 96.363 1.00 39.73 218 ASP C N 1
ATOM 833 C CA . ASP A 1 218 ? 114.587 88.645 97.521 1.00 38.64 218 ASP C CA 1
ATOM 834 C C . ASP A 1 218 ? 115.958 88.050 97.739 1.00 41.72 218 ASP C C 1
ATOM 835 O O . ASP A 1 218 ? 116.360 87.926 98.902 1.00 49.74 218 ASP C O 1
ATOM 840 N N . PHE A 1 219 ? 116.697 87.679 96.692 1.00 42.59 219 PHE C N 1
ATOM 841 C CA . PHE A 1 219 ? 117.991 87.089 96.953 1.00 41.55 219 PHE C CA 1
ATOM 842 C C . PHE A 1 219 ? 118.926 88.084 97.577 1.00 44.32 219 PHE C C 1
ATOM 843 O O . PHE A 1 219 ? 119.621 87.781 98.545 1.00 49.58 219 PHE C O 1
ATOM 851 N N . LEU A 1 220 ? 118.964 89.289 97.035 1.00 45.21 220 LEU C N 1
ATOM 852 C CA . LEU A 1 220 ? 119.873 90.281 97.545 1.00 40.13 220 LEU C CA 1
ATOM 853 C C . LEU A 1 220 ? 119.533 90.739 98.948 1.00 42.77 220 LEU C C 1
ATOM 854 O O . LEU A 1 220 ? 120.422 90.949 99.763 1.00 49.07 220 LEU C O 1
ATOM 859 N N . ILE A 1 221 ? 118.262 90.913 99.260 1.00 43.27 221 ILE C N 1
ATOM 860 C CA . ILE A 1 221 ? 117.913 91.392 100.579 1.00 39.06 221 ILE C CA 1
ATOM 861 C C . ILE A 1 221 ? 118.334 90.390 101.640 1.00 38.25 221 ILE C C 1
ATOM 862 O O . ILE A 1 221 ? 118.599 90.787 102.764 1.00 46.27 221 ILE C O 1
ATOM 867 N N . ARG A 1 222 ? 118.436 89.102 101.295 1.00 41.10 222 ARG C N 1
ATOM 868 C CA . ARG A 1 222 ? 118.855 88.093 102.235 1.00 43.38 222 ARG C CA 1
ATOM 869 C C . ARG A 1 222 ? 120.363 88.027 102.384 1.00 47.95 222 ARG C C 1
ATOM 870 O O . ARG A 1 222 ? 120.860 87.434 103.339 1.00 52.62 222 ARG C O 1
ATOM 878 N N . CYS A 1 223 ? 121.087 88.613 101.424 1.00 47.16 223 CYS C N 1
ATOM 879 C CA . CYS A 1 223 ? 122.526 88.537 101.393 1.00 43.40 223 CYS C CA 1
ATOM 880 C C . CYS A 1 223 ? 123.279 89.815 101.691 1.00 48.90 223 CYS C C 1
ATOM 881 O O . CYS A 1 223 ? 124.498 89.793 101.753 1.00 51.95 223 CYS C O 1
ATOM 884 N N . LEU A 1 224 ? 122.604 90.936 101.876 1.00 48.41 224 LEU C N 1
ATOM 885 C CA . LEU A 1 224 ? 123.379 92.133 102.161 1.00 46.33 224 LEU C CA 1
ATOM 886 C C . LEU A 1 224 ? 124.116 91.983 103.464 1.00 48.40 224 LEU C C 1
ATOM 887 O O . LEU A 1 224 ? 123.551 91.546 104.459 1.00 51.06 224 LEU C O 1
ATOM 892 N N . ARG A 1 225 ? 125.393 92.321 103.453 1.00 46.64 225 ARG C N 1
ATOM 893 C CA . ARG A 1 225 ? 126.202 92.267 104.654 1.00 43.24 225 ARG C CA 1
ATOM 894 C C . ARG A 1 225 ? 127.040 93.509 104.738 1.00 45.42 225 ARG C C 1
ATOM 895 O O . ARG A 1 225 ? 127.433 94.092 103.734 1.00 46.39 225 ARG C O 1
ATOM 903 N N . MET A 1 226 ? 127.305 93.908 105.973 1.00 45.60 226 MET C N 1
ATOM 904 C CA . MET A 1 226 ? 128.018 95.122 106.213 1.00 44.61 226 MET C CA 1
ATOM 905 C C . MET A 1 226 ? 129.366 94.907 106.870 1.00 49.44 226 MET C C 1
ATOM 906 O O . MET A 1 226 ? 129.990 95.850 107.323 1.00 51.24 226 MET C O 1
ATOM 911 N N . ASP A 1 227 ? 129.837 93.653 106.884 1.00 49.42 227 ASP C N 1
ATOM 912 C CA . ASP A 1 227 ? 131.073 93.338 107.585 1.00 48.82 227 ASP C CA 1
ATOM 913 C C . ASP A 1 227 ? 131.798 92.101 106.997 1.00 53.48 227 ASP C C 1
ATOM 914 O O . ASP A 1 227 ? 131.303 91.384 106.132 1.00 57.39 227 ASP C O 1
ATOM 919 N N . ASP A 1 228 ? 132.992 91.927 107.529 1.00 55.21 228 ASP C N 1
ATOM 920 C CA . ASP A 1 228 ? 133.870 90.829 107.209 1.00 54.08 228 ASP C CA 1
ATOM 921 C C . ASP A 1 228 ? 133.811 89.751 108.263 1.00 56.04 228 ASP C C 1
ATOM 922 O O . ASP A 1 228 ? 134.346 89.931 109.361 1.00 65.21 228 ASP C O 1
ATOM 927 N N . LYS A 1 229 ? 133.192 88.644 107.947 1.00 55.00 229 LYS C N 1
ATOM 928 C CA . LYS A 1 229 ? 133.028 87.609 108.943 1.00 58.68 229 LYS C CA 1
ATOM 929 C C . LYS A 1 229 ? 134.323 87.034 109.483 1.00 65.29 229 LYS C C 1
ATOM 930 O O . LYS A 1 229 ? 134.359 86.519 110.616 1.00 69.98 229 LYS C O 1
ATOM 936 N N . SER A 1 230 ? 135.402 87.099 108.723 1.00 63.85 230 SER C N 1
ATOM 937 C CA . SER A 1 230 ? 136.642 86.463 109.138 1.00 62.76 230 SER C CA 1
ATOM 938 C C . SER A 1 230 ? 137.311 87.125 110.322 1.00 62.85 230 SER C C 1
ATOM 939 O O . SER A 1 230 ? 138.217 86.547 110.922 1.00 69.05 230 SER C O 1
ATOM 942 N N . ILE A 1 231 ? 136.903 88.334 110.664 1.00 62.62 231 ILE C N 1
ATOM 943 C CA . ILE A 1 231 ? 137.536 89.007 111.774 1.00 65.22 231 ILE C CA 1
ATOM 944 C C . ILE A 1 231 ? 136.587 89.155 112.933 1.00 72.61 231 ILE C C 1
ATOM 945 O O . ILE A 1 231 ? 136.900 89.868 113.894 1.00 80.26 231 ILE C O 1
ATOM 950 N N . ARG A 1 232 ? 135.461 88.476 112.885 1.00 72.01 232 ARG C N 1
ATOM 951 C CA . ARG A 1 232 ? 134.531 88.579 113.960 1.00 75.13 232 ARG C CA 1
ATOM 952 C C . ARG A 1 232 ? 135.102 88.115 115.279 1.00 78.43 232 ARG C C 1
ATOM 953 O O . ARG A 1 232 ? 134.867 88.738 116.317 1.00 81.88 232 ARG C O 1
ATOM 961 N N . PRO A 1 233 ? 135.872 86.988 115.256 1.00 79.36 233 PRO C N 1
ATOM 962 C CA . PRO A 1 233 ? 136.380 86.414 116.525 1.00 83.87 233 PRO C CA 1
ATOM 963 C C . PRO A 1 233 ? 137.304 87.411 117.335 1.00 84.94 233 PRO C C 1
ATOM 964 O O . PRO A 1 233 ? 137.597 87.151 118.514 1.00 85.49 233 PRO C O 1
ATOM 968 N N . THR A 1 234 ? 137.787 88.498 116.736 1.00 83.33 234 THR C N 1
ATOM 969 C CA . THR A 1 234 ? 138.628 89.450 117.502 1.00 88.49 234 THR C CA 1
ATOM 970 C C . THR A 1 234 ? 137.854 90.719 117.827 1.00 87.33 234 THR C C 1
ATOM 971 O O . THR A 1 234 ? 138.353 91.606 118.518 1.00 89.81 234 THR C O 1
ATOM 975 N N . LEU A 1 235 ? 136.622 90.810 117.346 1.00 82.21 235 LEU C N 1
ATOM 976 C CA . LEU A 1 235 ? 135.826 92.002 117.559 1.00 82.54 235 LEU C CA 1
ATOM 977 C C . LEU A 1 235 ? 134.609 91.794 118.440 1.00 87.29 235 LEU C C 1
ATOM 978 O O . LEU A 1 235 ? 134.281 92.637 119.269 1.00 87.32 235 LEU C O 1
ATOM 983 N N . ARG A 1 236 ? 133.915 90.682 118.243 1.00 86.71 236 ARG C N 1
ATOM 984 C CA . ARG A 1 236 ? 132.659 90.368 118.903 1.00 85.21 236 ARG C CA 1
ATOM 985 C C . ARG A 1 236 ? 132.671 90.341 120.414 1.00 84.49 236 ARG C C 1
ATOM 986 O O . ARG A 1 236 ? 131.645 90.600 121.038 1.00 84.31 236 ARG C O 1
ATOM 994 N N . GLU A 1 237 ? 133.808 90.026 121.019 1.00 86.43 237 GLU C N 1
ATOM 995 C CA . GLU A 1 237 ? 133.858 90.013 122.462 1.00 89.60 237 GLU C CA 1
ATOM 996 C C . GLU A 1 237 ? 133.912 91.414 123.018 1.00 89.57 237 GLU C C 1
ATOM 997 O O . GLU A 1 237 ? 133.503 91.634 124.147 1.00 91.78 237 GLU C O 1
ATOM 1003 N N . ASN A 1 238 ? 134.400 92.363 122.225 1.00 86.68 238 ASN C N 1
ATOM 1004 C CA . ASN A 1 238 ? 134.518 93.715 122.709 1.00 89.07 238 ASN C CA 1
ATOM 1005 C C . ASN A 1 238 ? 133.404 94.594 122.169 1.00 83.14 238 ASN C C 1
ATOM 1006 O O . ASN A 1 238 ? 133.072 95.620 122.763 1.00 83.98 238 ASN C O 1
ATOM 1011 N N . ASP A 1 239 ? 132.806 94.188 121.053 1.00 76.20 239 ASP C N 1
ATOM 1012 C CA . ASP A 1 239 ? 131.784 94.999 120.425 1.00 72.14 239 ASP C CA 1
ATOM 1013 C C . ASP A 1 239 ? 130.602 94.182 119.922 1.00 66.18 239 ASP C C 1
ATOM 1014 O O . ASP A 1 239 ? 130.676 93.493 118.891 1.00 67.59 239 ASP C O 1
ATOM 1019 N N . VAL A 1 240 ? 129.507 94.252 120.645 1.00 58.67 240 VAL C N 1
ATOM 1020 C CA . VAL A 1 240 ? 128.309 93.496 120.328 1.00 48.81 240 VAL C CA 1
ATOM 1021 C C . VAL A 1 240 ? 127.610 94.037 119.072 1.00 49.47 240 VAL C C 1
ATOM 1022 O O . VAL A 1 240 ? 126.699 93.423 118.526 1.00 54.03 240 VAL C O 1
ATOM 1026 N N . PHE A 1 241 ? 128.055 95.188 118.648 1.00 52.29 241 PHE C N 1
ATOM 1027 C CA . PHE A 1 241 ? 127.499 95.910 117.519 1.00 50.00 241 PHE C CA 1
ATOM 1028 C C . PHE A 1 241 ? 128.332 95.664 116.283 1.00 49.48 241 PHE C C 1
ATOM 1029 O O . PHE A 1 241 ? 128.047 96.211 115.209 1.00 54.04 241 PHE C O 1
ATOM 1037 N N . THR A 1 242 ? 129.366 94.830 116.401 1.00 49.51 242 THR C N 1
ATOM 1038 C CA . THR A 1 242 ? 130.296 94.626 115.307 1.00 47.00 242 THR C CA 1
ATOM 1039 C C . THR A 1 242 ? 129.741 94.599 113.898 1.00 43.71 242 THR C C 1
ATOM 1040 O O . THR A 1 242 ? 130.250 95.298 113.039 1.00 52.39 242 THR C O 1
ATOM 1044 N N . PRO A 1 243 ? 128.705 93.791 113.632 1.00 43.52 243 PRO C N 1
ATOM 1045 C CA . PRO A 1 243 ? 128.308 93.558 112.227 1.00 45.55 243 PRO C CA 1
ATOM 1046 C C . PRO A 1 243 ? 127.802 94.812 111.481 1.00 49.18 243 PRO C C 1
ATOM 1047 O O . PRO A 1 243 ? 127.589 94.748 110.281 1.00 53.74 243 PRO C O 1
ATOM 1051 N N . VAL A 1 244 ? 127.618 95.930 112.193 1.00 46.23 244 VAL C N 1
ATOM 1052 C CA . VAL A 1 244 ? 127.205 97.170 111.553 1.00 40.50 244 VAL C CA 1
ATOM 1053 C C . VAL A 1 244 ? 128.086 98.306 111.980 1.00 41.90 244 VAL C C 1
ATOM 1054 O O . VAL A 1 244 ? 127.885 99.462 111.576 1.00 48.84 244 VAL C O 1
ATOM 1058 N N . ARG A 1 245 ? 129.098 98.013 112.771 1.00 42.99 245 ARG C N 1
ATOM 1059 C CA . ARG A 1 245 ? 129.889 99.065 113.339 1.00 37.96 245 ARG C CA 1
ATOM 1060 C C . ARG A 1 245 ? 130.670 99.941 112.360 1.00 41.00 245 ARG C C 1
ATOM 1061 O O . ARG A 1 245 ? 130.757 101.144 112.572 1.00 47.50 245 ARG C O 1
ATOM 1069 N N . LYS A 1 246 ? 131.266 99.389 111.346 1.00 40.13 246 LYS C N 1
ATOM 1070 C CA . LYS A 1 246 ? 132.017 100.254 110.501 1.00 36.64 246 LYS C CA 1
ATOM 1071 C C . LYS A 1 246 ? 131.130 101.213 109.745 1.00 39.07 246 LYS C C 1
ATOM 1072 O O . LYS A 1 246 ? 131.454 102.390 109.559 1.00 47.98 246 LYS C O 1
ATOM 1078 N N . ILE A 1 247 ? 130.028 100.689 109.279 1.00 36.26 247 ILE C N 1
ATOM 1079 C CA . ILE A 1 247 ? 129.116 101.530 108.535 1.00 31.56 247 ILE C CA 1
ATOM 1080 C C . ILE A 1 247 ? 128.493 102.579 109.413 1.00 38.36 247 ILE C C 1
ATOM 1081 O O . ILE A 1 247 ? 128.371 103.729 108.991 1.00 45.72 247 ILE C O 1
ATOM 1086 N N . TRP A 1 248 ? 128.085 102.208 110.627 1.00 41.39 248 TRP C N 1
ATOM 1087 C CA . TRP A 1 248 ? 127.498 103.173 111.531 1.00 38.43 248 TRP C CA 1
ATOM 1088 C C . TRP A 1 248 ? 128.449 104.303 111.785 1.00 41.52 248 TRP C C 1
ATOM 1089 O O . TRP A 1 248 ? 128.046 105.466 111.736 1.00 49.42 248 TRP C O 1
ATOM 1100 N N . ASP A 1 249 ? 129.715 104.002 112.057 1.00 39.97 249 ASP C N 1
ATOM 1101 C CA . ASP A 1 249 ? 130.609 105.082 112.378 1.00 37.04 249 ASP C CA 1
ATOM 1102 C C . ASP A 1 249 ? 130.866 105.972 111.182 1.00 36.69 249 ASP C C 1
ATOM 1103 O O . ASP A 1 249 ? 130.977 107.194 111.332 1.00 45.63 249 ASP C O 1
ATOM 1108 N N . LEU A 1 250 ? 130.952 105.409 109.983 1.00 34.91 250 LEU C N 1
ATOM 1109 C CA . LEU A 1 250 ? 131.165 106.270 108.841 1.00 32.28 250 LEU C CA 1
ATOM 1110 C C . LEU A 1 250 ? 129.964 107.190 108.623 1.00 38.04 250 LEU C C 1
ATOM 1111 O O . LEU A 1 250 ? 130.110 108.376 108.292 1.00 47.35 250 LEU C O 1
ATOM 1116 N N . PHE A 1 251 ? 128.804 106.641 108.819 1.00 40.26 251 PHE C N 1
ATOM 1117 C CA . PHE A 1 251 ? 127.571 107.345 108.624 1.00 38.83 251 PHE C CA 1
ATOM 1118 C C . PHE A 1 251 ? 127.438 108.513 109.575 1.00 41.70 251 PHE C C 1
ATOM 1119 O O . PHE A 1 251 ? 127.122 109.635 109.161 1.00 48.03 251 PHE C O 1
ATOM 1127 N N . ILE A 1 252 ? 127.665 108.276 110.850 1.00 38.69 252 ILE C N 1
ATOM 1128 C CA . ILE A 1 252 ? 127.521 109.348 111.806 1.00 35.50 252 ILE C CA 1
ATOM 1129 C C . ILE A 1 252 ? 128.587 110.399 111.544 1.00 40.26 252 ILE C C 1
ATOM 1130 O O . ILE A 1 252 ? 128.300 111.588 111.665 1.00 48.35 252 ILE C O 1
ATOM 1135 N N . HIS A 1 253 ? 129.795 110.001 111.218 1.00 40.03 253 HIS C N 1
ATOM 1136 C CA . HIS A 1 253 ? 130.775 110.954 110.904 1.00 38.46 253 HIS C CA 1
ATOM 1137 C C . HIS A 1 253 ? 130.344 111.912 109.812 1.00 40.07 253 HIS C C 1
ATOM 1138 O O . HIS A 1 253 ? 130.533 113.132 109.912 1.00 48.41 253 HIS C O 1
ATOM 1145 N N . GLN A 1 254 ? 129.763 111.396 108.718 1.00 40.83 254 GLN C N 1
ATOM 1146 C CA . GLN A 1 254 ? 129.275 112.240 107.666 1.00 39.11 254 GLN C CA 1
ATOM 1147 C C . GLN A 1 254 ? 128.203 113.168 108.169 1.00 42.19 254 GLN C C 1
ATOM 1148 O O . GLN A 1 254 ? 128.175 114.333 107.788 1.00 48.71 254 GLN C O 1
ATOM 1154 N N . CYS A 1 255 ? 127.302 112.666 108.980 1.00 40.52 255 CYS C N 1
ATOM 1155 C CA . CYS A 1 255 ? 126.270 113.550 109.422 1.00 41.19 255 CYS C CA 1
ATOM 1156 C C . CYS A 1 255 ? 126.840 114.785 110.090 1.00 42.47 255 CYS C C 1
ATOM 1157 O O . CYS A 1 255 ? 126.393 115.914 109.834 1.00 47.31 255 CYS C O 1
ATOM 1160 N N . ILE A 1 256 ? 127.820 114.593 110.957 1.00 42.40 256 ILE C N 1
ATOM 1161 C CA . ILE A 1 256 ? 128.408 115.707 111.683 1.00 38.86 256 ILE C CA 1
ATOM 1162 C C . ILE A 1 256 ? 129.122 116.678 110.776 1.00 42.54 256 ILE C C 1
ATOM 1163 O O . ILE A 1 256 ? 128.996 117.890 110.938 1.00 49.06 256 ILE C O 1
ATOM 1168 N N . GLN A 1 257 ? 129.858 116.170 109.819 1.00 43.43 257 GLN C N 1
ATOM 1169 C CA . GLN A 1 257 ? 130.645 117.034 108.970 1.00 42.41 257 GLN C CA 1
ATOM 1170 C C . GLN A 1 257 ? 129.858 117.781 107.933 1.00 44.46 257 GLN C C 1
ATOM 1171 O O . GLN A 1 257 ? 130.412 118.669 107.288 1.00 51.28 257 GLN C O 1
ATOM 1177 N N . ASN A 1 258 ? 128.600 117.455 107.733 1.00 43.94 258 ASN C N 1
ATOM 1178 C CA . ASN A 1 258 ? 127.876 118.126 106.687 1.00 43.20 258 ASN C CA 1
ATOM 1179 C C . ASN A 1 258 ? 127.065 119.292 107.199 1.00 45.79 258 ASN C C 1
ATOM 1180 O O . ASN A 1 258 ? 126.407 119.962 106.406 1.00 49.23 258 ASN C O 1
ATOM 1185 N N . TYR A 1 259 ? 127.082 119.563 108.499 1.00 44.57 259 TYR C N 1
ATOM 1186 C CA . TYR A 1 259 ? 126.193 120.593 108.935 1.00 43.05 259 TYR C CA 1
ATOM 1187 C C . TYR A 1 259 ? 126.544 121.327 110.220 1.00 41.94 259 TYR C C 1
ATOM 1188 O O . TYR A 1 259 ? 127.117 120.765 111.164 1.00 48.61 259 TYR C O 1
ATOM 1197 N N . THR A 1 260 ? 126.208 122.613 110.253 1.00 42.00 260 THR C N 1
ATOM 1198 C CA . THR A 1 260 ? 126.428 123.405 111.443 1.00 39.58 260 THR C CA 1
ATOM 1199 C C . THR A 1 260 ? 125.060 123.643 112.137 1.00 45.88 260 THR C C 1
ATOM 1200 O O . THR A 1 260 ? 124.171 124.278 111.578 1.00 54.03 260 THR C O 1
ATOM 1204 N N . PRO A 1 261 ? 124.920 123.102 113.363 1.00 43.34 261 PRO C N 1
ATOM 1205 C CA . PRO A 1 261 ? 123.729 123.173 114.211 1.00 42.45 261 PRO C CA 1
ATOM 1206 C C . PRO A 1 261 ? 123.537 124.624 114.646 1.00 45.65 261 PRO C C 1
ATOM 1207 O O . PRO A 1 261 ? 124.469 125.438 114.605 1.00 50.79 261 PRO C O 1
ATOM 1211 N N . GLY A 1 262 ? 122.312 124.954 115.062 1.00 49.64 262 GLY C N 1
ATOM 1212 C CA . GLY A 1 262 ? 121.957 126.272 115.522 1.00 50.56 262 GLY C CA 1
ATOM 1213 C C . GLY A 1 262 ? 122.044 126.362 117.028 1.00 50.46 262 GLY C C 1
ATOM 1214 O O . GLY A 1 262 ? 122.765 125.626 117.690 1.00 54.74 262 GLY C O 1
ATOM 1215 N N . ALA A 1 263 ? 121.285 127.297 117.556 1.00 46.53 263 ALA C N 1
ATOM 1216 C CA . ALA A 1 263 ? 121.271 127.612 118.972 1.00 50.04 263 ALA C CA 1
ATOM 1217 C C . ALA A 1 263 ? 120.693 126.561 119.904 1.00 50.70 263 ALA C C 1
ATOM 1218 O O . ALA A 1 263 ? 121.083 126.507 121.085 1.00 54.82 263 ALA C O 1
ATOM 1220 N N . HIS A 1 264 ? 119.776 125.707 119.490 1.00 50.19 264 HIS C N 1
ATOM 1221 C CA . HIS A 1 264 ? 119.200 124.781 120.447 1.00 50.94 264 HIS C CA 1
ATOM 1222 C C . HIS A 1 264 ? 119.200 123.370 119.994 1.00 48.27 264 HIS C C 1
ATOM 1223 O O . HIS A 1 264 ? 118.734 123.062 118.911 1.00 54.16 264 HIS C O 1
ATOM 1230 N N . LEU A 1 265 ? 119.695 122.477 120.812 1.00 40.97 265 LEU C N 1
ATOM 1231 C CA . LEU A 1 265 ? 119.743 121.074 120.456 1.00 38.98 265 LEU C CA 1
ATOM 1232 C C . LEU A 1 265 ? 118.835 120.261 121.363 1.00 46.13 265 LEU C C 1
ATOM 1233 O O . LEU A 1 265 ? 118.572 120.656 122.505 1.00 53.67 265 LEU C O 1
ATOM 1238 N N . THR A 1 266 ? 118.337 119.132 120.880 1.00 45.37 266 THR C N 1
ATOM 1239 C CA . THR A 1 266 ? 117.441 118.312 121.693 1.00 42.99 266 THR C CA 1
ATOM 1240 C C . THR A 1 266 ? 117.955 116.884 121.713 1.00 44.96 266 THR C C 1
ATOM 1241 O O . THR A 1 266 ? 118.279 116.308 120.680 1.00 50.51 266 THR C O 1
ATOM 1245 N N . ILE A 1 267 ? 118.029 116.315 122.908 1.00 44.99 267 ILE C N 1
ATOM 1246 C CA . ILE A 1 267 ? 118.482 114.946 123.086 1.00 42.33 267 ILE C CA 1
ATOM 1247 C C . ILE A 1 267 ? 117.395 114.045 123.606 1.00 52.86 267 ILE C C 1
ATOM 1248 O O . ILE A 1 267 ? 116.793 114.321 124.641 1.00 57.93 267 ILE C O 1
ATOM 1253 N N . ASP A 1 268 ? 117.118 112.963 122.883 1.00 54.37 268 ASP C N 1
ATOM 1254 C CA . ASP A 1 268 ? 116.130 111.997 123.314 1.00 55.62 268 ASP C CA 1
ATOM 1255 C C . ASP A 1 268 ? 116.433 110.643 122.666 1.00 53.98 268 ASP C C 1
ATOM 1256 O O . ASP A 1 268 ? 117.407 110.506 121.940 1.00 56.33 268 ASP C O 1
ATOM 1261 N N . GLU A 1 269 ? 115.598 109.663 122.939 1.00 58.17 269 GLU C N 1
ATOM 1262 C CA . GLU A 1 269 ? 115.812 108.333 122.396 1.00 57.56 269 GLU C CA 1
ATOM 1263 C C . GLU A 1 269 ? 114.869 107.969 121.257 1.00 58.58 269 GLU C C 1
ATOM 1264 O O . GLU A 1 269 ? 113.745 108.455 121.177 1.00 63.93 269 GLU C O 1
ATOM 1270 N N . GLN A 1 270 ? 115.353 107.080 120.412 1.00 49.77 270 GLN C N 1
ATOM 1271 C CA . GLN A 1 270 ? 114.579 106.560 119.292 1.00 46.61 270 GLN C CA 1
ATOM 1272 C C . GLN A 1 270 ? 114.645 105.049 119.318 1.00 53.00 270 GLN C C 1
ATOM 1273 O O . GLN A 1 270 ? 115.701 104.467 119.544 1.00 57.71 270 GLN C O 1
ATOM 1279 N N . LEU A 1 271 ? 113.524 104.387 119.077 1.00 56.29 271 LEU C N 1
ATOM 1280 C CA . LEU A 1 271 ? 113.555 102.931 119.100 1.00 51.22 271 LEU C CA 1
ATOM 1281 C C . LEU A 1 271 ? 113.274 102.357 117.720 1.00 51.45 271 LEU C C 1
ATOM 1282 O O . LEU A 1 271 ? 112.273 102.687 117.085 1.00 57.60 271 LEU C O 1
ATOM 1287 N N . LEU A 1 272 ? 114.173 101.496 117.267 1.00 48.46 272 LEU C N 1
ATOM 1288 C CA . LEU A 1 272 ? 113.947 100.838 115.982 1.00 47.72 272 LEU C CA 1
ATOM 1289 C C . LEU A 1 272 ? 113.293 99.523 116.250 1.00 48.95 272 LEU C C 1
ATOM 1290 O O . LEU A 1 272 ? 113.943 98.598 116.732 1.00 51.76 272 LEU C O 1
ATOM 1295 N N . GLY A 1 273 ? 112.029 99.412 115.978 1.00 48.25 273 GLY C N 1
ATOM 1296 C CA . GLY A 1 273 ? 111.344 98.181 116.264 1.00 42.39 273 GLY C CA 1
ATOM 1297 C C . GLY A 1 273 ? 112.012 96.979 115.593 1.00 43.72 273 GLY C C 1
ATOM 1298 O O . GLY A 1 273 ? 112.379 97.044 114.424 1.00 49.99 273 GLY C O 1
ATOM 1299 N N . PHE A 1 274 ? 112.128 95.892 116.328 1.00 43.49 274 PHE C N 1
ATOM 1300 C CA . PHE A 1 274 ? 112.714 94.680 115.847 1.00 40.47 274 PHE C CA 1
ATOM 1301 C C . PHE A 1 274 ? 112.460 93.572 116.892 1.00 44.68 274 PHE C C 1
ATOM 1302 O O . PHE A 1 274 ? 112.974 93.643 117.999 1.00 50.31 274 PHE C O 1
ATOM 1310 N N . ARG A 1 275 ? 111.686 92.561 116.525 1.00 45.12 275 ARG C N 1
ATOM 1311 C CA . ARG A 1 275 ? 111.366 91.515 117.520 1.00 41.82 275 ARG C CA 1
ATOM 1312 C C . ARG A 1 275 ? 112.092 90.233 117.357 1.00 42.60 275 ARG C C 1
ATOM 1313 O O . ARG A 1 275 ? 111.786 89.250 118.044 1.00 45.18 275 ARG C O 1
ATOM 1321 N N . GLY A 1 276 ? 113.026 90.194 116.446 1.00 45.93 276 GLY C N 1
ATOM 1322 C CA . GLY A 1 276 ? 113.815 89.004 116.215 1.00 47.56 276 GLY C CA 1
ATOM 1323 C C . GLY A 1 276 ? 114.869 88.909 117.278 1.00 49.24 276 GLY C C 1
ATOM 1324 O O . GLY A 1 276 ? 114.872 89.684 118.228 1.00 53.20 276 GLY C O 1
ATOM 1325 N N . ARG A 1 277 ? 115.781 87.978 117.146 1.00 49.15 277 ARG C N 1
ATOM 1326 C CA . ARG A 1 277 ? 116.790 87.891 118.170 1.00 50.48 277 ARG C CA 1
ATOM 1327 C C . ARG A 1 277 ? 117.840 88.956 118.015 1.00 52.30 277 ARG C C 1
ATOM 1328 O O . ARG A 1 277 ? 118.328 89.234 116.920 1.00 54.66 277 ARG C O 1
ATOM 1336 N N . CYS A 1 278 ? 118.195 89.550 119.126 1.00 54.08 278 CYS C N 1
ATOM 1337 C CA . CYS A 1 278 ? 119.210 90.574 119.163 1.00 48.34 278 CYS C CA 1
ATOM 1338 C C . CYS A 1 278 ? 119.659 90.658 120.626 1.00 50.82 278 CYS C C 1
ATOM 1339 O O . CYS A 1 278 ? 118.829 90.805 121.532 1.00 57.39 278 CYS C O 1
ATOM 1342 N N . PRO A 1 279 ? 120.979 90.574 120.874 1.00 45.49 279 PRO C N 1
ATOM 1343 C CA . PRO A 1 279 ? 121.591 90.571 122.202 1.00 46.47 279 PRO C CA 1
ATOM 1344 C C . PRO A 1 279 ? 121.330 91.849 122.984 1.00 51.13 279 PRO C C 1
ATOM 1345 O O . PRO A 1 279 ? 121.354 91.829 124.207 1.00 55.86 279 PRO C O 1
ATOM 1349 N N . PHE A 1 280 ? 121.097 92.960 122.283 1.00 51.57 280 PHE C N 1
ATOM 1350 C CA . PHE A 1 280 ? 120.883 94.172 123.045 1.00 49.36 280 PHE C CA 1
ATOM 1351 C C . PHE A 1 280 ? 119.533 94.843 122.785 1.00 49.36 280 PHE C C 1
ATOM 1352 O O . PHE A 1 280 ? 119.396 96.054 122.975 1.00 52.94 280 PHE C O 1
ATOM 1360 N N . ARG A 1 281 ? 118.539 94.083 122.349 1.00 49.48 281 ARG C N 1
ATOM 1361 C CA . ARG A 1 281 ? 117.266 94.710 122.151 1.00 46.67 281 ARG C CA 1
ATOM 1362 C C . ARG A 1 281 ? 116.591 94.879 123.493 1.00 44.25 281 ARG C C 1
ATOM 1363 O O . ARG A 1 281 ? 116.860 94.126 124.414 1.00 51.59 281 ARG C O 1
ATOM 1371 N N . MET A 1 282 ? 115.714 95.857 123.631 1.00 49.06 282 MET C N 1
ATOM 1372 C CA . MET A 1 282 ? 115.067 96.041 124.947 1.00 54.31 282 MET C CA 1
ATOM 1373 C C . MET A 1 282 ? 113.628 96.474 124.848 1.00 53.36 282 MET C C 1
ATOM 1374 O O . MET A 1 282 ? 113.229 97.155 123.900 1.00 56.47 282 MET C O 1
ATOM 1379 N N . TYR A 1 283 ? 112.869 96.117 125.853 1.00 54.07 283 TYR C N 1
ATOM 1380 C CA . TYR A 1 283 ? 111.481 96.476 125.950 1.00 52.22 283 TYR C CA 1
ATOM 1381 C C . TYR A 1 283 ? 111.249 97.875 126.475 1.00 58.02 283 TYR C C 1
ATOM 1382 O O . TYR A 1 283 ? 111.779 98.257 127.524 1.00 66.58 283 TYR C O 1
ATOM 1391 N N . ILE A 1 284 ? 110.448 98.656 125.762 1.00 56.55 284 ILE C N 1
ATOM 1392 C CA . ILE A 1 284 ? 110.069 99.975 126.248 1.00 53.22 284 ILE C CA 1
ATOM 1393 C C . ILE A 1 284 ? 108.542 100.111 126.173 1.00 56.74 284 ILE C C 1
ATOM 1394 O O . ILE A 1 284 ? 108.003 100.250 125.062 1.00 62.14 284 ILE C O 1
ATOM 1399 N N . PRO A 1 285 ? 107.840 100.110 127.333 1.00 55.17 285 PRO C N 1
ATOM 1400 C CA . PRO A 1 285 ? 106.371 100.124 127.466 1.00 53.24 285 PRO C CA 1
ATOM 1401 C C . PRO A 1 285 ? 105.551 101.225 126.864 1.00 57.23 285 PRO C C 1
ATOM 1402 O O . PRO A 1 285 ? 104.379 101.029 126.523 1.00 62.34 285 PRO C O 1
ATOM 1406 N N . ASN A 1 286 ? 106.156 102.381 126.732 1.00 61.23 286 ASN C N 1
ATOM 1407 C CA . ASN A 1 286 ? 105.317 103.463 126.267 1.00 64.32 286 ASN C CA 1
ATOM 1408 C C . ASN A 1 286 ? 105.530 103.822 124.807 1.00 61.66 286 ASN C C 1
ATOM 1409 O O . ASN A 1 286 ? 105.094 104.884 124.369 1.00 63.10 286 ASN C O 1
ATOM 1414 N N . LYS A 1 287 ? 106.196 102.953 124.048 1.00 58.86 287 LYS C N 1
ATOM 1415 C CA . LYS A 1 287 ? 106.415 103.266 122.641 1.00 53.16 287 LYS C CA 1
ATOM 1416 C C . LYS A 1 287 ? 105.466 102.457 121.744 1.00 56.35 287 LYS C C 1
ATOM 1417 O O . LYS A 1 287 ? 104.908 101.447 122.148 1.00 63.24 287 LYS C O 1
ATOM 1423 N N . PRO A 1 288 ? 105.312 102.934 120.485 1.00 49.44 288 PRO C N 1
ATOM 1424 C CA . PRO A 1 288 ? 104.543 102.317 119.425 1.00 53.22 288 PRO C CA 1
ATOM 1425 C C . PRO A 1 288 ? 104.949 100.961 119.028 1.00 61.78 288 PRO C C 1
ATOM 1426 O O . PRO A 1 288 ? 104.135 100.165 118.568 1.00 67.37 288 PRO C O 1
ATOM 1430 N N . SER A 1 289 ? 106.154 100.719 119.181 1.00 57.48 289 SER C N 1
ATOM 1431 C CA . SER A 1 289 ? 106.729 99.477 118.854 1.00 55.79 289 SER C CA 1
ATOM 1432 C C . SER A 1 289 ? 107.530 99.248 120.064 1.00 55.62 289 SER C C 1
ATOM 1433 O O . SER A 1 289 ? 108.301 100.128 120.447 1.00 60.74 289 SER C O 1
ATOM 1436 N N . LYS A 1 290 ? 107.402 98.129 120.730 1.00 50.94 290 LYS C N 1
ATOM 1437 C CA . LYS A 1 290 ? 108.025 98.051 122.034 1.00 50.94 290 LYS C CA 1
ATOM 1438 C C . LYS A 1 290 ? 109.299 97.265 122.235 1.00 53.83 290 LYS C C 1
ATOM 1439 O O . LYS A 1 290 ? 109.960 97.444 123.267 1.00 59.21 290 LYS C O 1
ATOM 1445 N N . TYR A 1 291 ? 109.674 96.397 121.297 1.00 47.92 291 TYR C N 1
ATOM 1446 C CA . TYR A 1 291 ? 110.817 95.516 121.603 1.00 47.50 291 TYR C CA 1
ATOM 1447 C C . TYR A 1 291 ? 112.113 95.610 120.841 1.00 52.15 291 TYR C C 1
ATOM 1448 O O . TYR A 1 291 ? 112.917 94.675 120.866 1.00 55.14 291 TYR C O 1
ATOM 1457 N N . GLY A 1 292 ? 112.362 96.731 120.180 1.00 47.81 292 GLY C N 1
ATOM 1458 C CA . GLY A 1 292 ? 113.526 96.865 119.309 1.00 47.42 292 GLY C CA 1
ATOM 1459 C C . GLY A 1 292 ? 114.833 97.379 119.896 1.00 44.43 292 GLY C C 1
ATOM 1460 O O . GLY A 1 292 ? 115.132 97.246 121.077 1.00 51.15 292 GLY C O 1
ATOM 1461 N N . ILE A 1 293 ? 115.604 97.977 118.999 1.00 43.41 293 ILE C N 1
ATOM 1462 C CA . ILE A 1 293 ? 116.909 98.515 119.319 1.00 40.41 293 ILE C CA 1
ATOM 1463 C C . ILE A 1 293 ? 116.901 99.979 119.625 1.00 46.21 293 ILE C C 1
ATOM 1464 O O . ILE A 1 293 ? 116.496 100.814 118.806 1.00 54.08 293 ILE C O 1
ATOM 1469 N N . LYS A 1 294 ? 117.333 100.300 120.814 1.00 44.19 294 LYS C N 1
ATOM 1470 C CA . LYS A 1 294 ? 117.361 101.667 121.254 1.00 41.40 294 LYS C CA 1
ATOM 1471 C C . LYS A 1 294 ? 118.591 102.404 120.784 1.00 47.15 294 LYS C C 1
ATOM 1472 O O . LYS A 1 294 ? 119.704 101.901 120.917 1.00 55.23 294 LYS C O 1
ATOM 1478 N N . ILE A 1 295 ? 118.370 103.630 120.255 1.00 47.67 295 ILE C N 1
ATOM 1479 C CA . ILE A 1 295 ? 119.403 104.524 119.766 1.00 43.46 295 ILE C CA 1
ATOM 1480 C C . ILE A 1 295 ? 119.254 105.894 120.392 1.00 46.52 295 ILE C C 1
ATOM 1481 O O . ILE A 1 295 ? 118.173 106.480 120.375 1.00 52.26 295 ILE C O 1
ATOM 1486 N N . LEU A 1 296 ? 120.325 106.420 120.928 1.00 45.76 296 LEU C N 1
ATOM 1487 C CA . LEU A 1 296 ? 120.249 107.714 121.497 1.00 43.97 296 LEU C CA 1
ATOM 1488 C C . LEU A 1 296 ? 120.720 108.725 120.477 1.00 49.73 296 LEU C C 1
ATOM 1489 O O . LEU A 1 296 ? 121.720 108.500 119.791 1.00 52.71 296 LEU C O 1
ATOM 1494 N N . MET A 1 297 ? 120.003 109.851 120.380 1.00 48.98 297 MET C N 1
ATOM 1495 C CA . MET A 1 297 ? 120.399 110.814 119.367 1.00 47.57 297 MET C CA 1
ATOM 1496 C C . MET A 1 297 ? 120.179 112.270 119.691 1.00 49.60 297 MET C C 1
ATOM 1497 O O . MET A 1 297 ? 119.362 112.644 120.541 1.00 53.33 297 MET C O 1
ATOM 1502 N N . MET A 1 298 ? 120.906 113.098 118.956 1.00 46.27 298 MET C N 1
ATOM 1503 C CA . MET A 1 298 ? 120.829 114.534 119.122 1.00 42.82 298 MET C CA 1
ATOM 1504 C C . MET A 1 298 ? 120.436 115.176 117.805 1.00 46.46 298 MET C C 1
ATOM 1505 O O . MET A 1 298 ? 121.000 114.878 116.757 1.00 51.83 298 MET C O 1
ATOM 1510 N N . CYS A 1 299 ? 119.449 116.077 117.876 1.00 45.92 299 CYS C N 1
ATOM 1511 C CA . CYS A 1 299 ? 118.940 116.828 116.720 1.00 44.71 299 CYS C CA 1
ATOM 1512 C C . CYS A 1 299 ? 118.813 118.309 116.990 1.00 43.93 299 CYS C C 1
ATOM 1513 O O . CYS A 1 299 ? 118.537 118.705 118.121 1.00 50.55 299 CYS C O 1
ATOM 1516 N N . ASP A 1 300 ? 118.955 119.155 115.957 1.00 42.87 300 ASP C N 1
ATOM 1517 C CA . ASP A 1 300 ? 118.777 120.569 116.312 1.00 42.20 300 ASP C CA 1
ATOM 1518 C C . ASP A 1 300 ? 117.318 120.981 116.233 1.00 42.96 300 ASP C C 1
ATOM 1519 O O . ASP A 1 300 ? 116.632 120.688 115.256 1.00 50.89 300 ASP C O 1
ATOM 1524 N N . SER A 1 301 ? 116.885 121.647 117.275 1.00 44.70 301 SER C N 1
ATOM 1525 C CA . SER A 1 301 ? 115.508 122.037 117.316 1.00 39.51 301 SER C CA 1
ATOM 1526 C C . SER A 1 301 ? 115.227 123.012 116.220 1.00 49.32 301 SER C C 1
ATOM 1527 O O . SER A 1 301 ? 115.996 123.928 115.948 1.00 55.95 301 SER C O 1
ATOM 1530 N N . GLY A 1 302 ? 114.068 122.825 115.582 1.00 50.18 302 GLY C N 1
ATOM 1531 C CA . GLY A 1 302 ? 113.655 123.734 114.530 1.00 51.41 302 GLY C CA 1
ATOM 1532 C C . GLY A 1 302 ? 114.017 123.237 113.140 1.00 46.91 302 GLY C C 1
ATOM 1533 O O . GLY A 1 302 ? 113.412 123.660 112.159 1.00 53.57 302 GLY C O 1
ATOM 1534 N N . THR A 1 303 ? 114.990 122.346 113.044 1.00 44.64 303 THR C N 1
ATOM 1535 C CA . THR A 1 303 ? 115.369 121.847 111.745 1.00 40.82 303 THR C CA 1
ATOM 1536 C C . THR A 1 303 ? 115.295 120.319 111.647 1.00 44.73 303 THR C C 1
ATOM 1537 O O . THR A 1 303 ? 115.092 119.771 110.563 1.00 49.55 303 THR C O 1
ATOM 1541 N N . LYS A 1 304 ? 115.510 119.672 112.807 1.00 45.95 304 LYS C N 1
ATOM 1542 C CA . LYS A 1 304 ? 115.491 118.230 112.902 1.00 44.41 304 LYS C CA 1
ATOM 1543 C C . LYS A 1 304 ? 116.560 117.546 112.097 1.00 48.47 304 LYS C C 1
ATOM 1544 O O . LYS A 1 304 ? 116.313 116.504 111.475 1.00 51.09 304 LYS C O 1
ATOM 1550 N N . TYR A 1 305 ? 117.729 118.094 112.093 1.00 44.55 305 TYR C N 1
ATOM 1551 C CA . TYR A 1 305 ? 118.837 117.437 111.417 1.00 41.80 305 TYR C CA 1
ATOM 1552 C C . TYR A 1 305 ? 119.443 116.501 112.434 1.00 44.85 305 TYR C C 1
ATOM 1553 O O . TYR A 1 305 ? 119.684 116.899 113.573 1.00 48.80 305 TYR C O 1
ATOM 1562 N N . MET A 1 306 ? 119.702 115.259 112.082 1.00 47.04 306 MET C N 1
ATOM 1563 C CA . MET A 1 306 ? 120.346 114.418 113.078 1.00 43.06 306 MET C CA 1
ATOM 1564 C C . MET A 1 306 ? 121.814 114.688 113.056 1.00 46.06 306 MET C C 1
ATOM 1565 O O . MET A 1 306 ? 122.459 114.548 112.024 1.00 51.43 306 MET C O 1
ATOM 1570 N N . ILE A 1 307 ? 122.350 115.094 114.204 1.00 41.63 307 ILE C N 1
ATOM 1571 C CA . ILE A 1 307 ? 123.735 115.451 114.316 1.00 36.43 307 ILE C CA 1
ATOM 1572 C C . ILE A 1 307 ? 124.554 114.302 114.773 1.00 44.22 307 ILE C C 1
ATOM 1573 O O . ILE A 1 307 ? 125.634 114.033 114.226 1.00 48.51 307 ILE C O 1
ATOM 1578 N N . ASN A 1 308 ? 124.066 113.577 115.745 1.00 45.35 308 ASN C N 1
ATOM 1579 C CA . ASN A 1 308 ? 124.843 112.519 116.312 1.00 39.15 308 ASN C CA 1
ATOM 1580 C C . ASN A 1 308 ? 123.964 111.432 116.829 1.00 45.01 308 ASN C C 1
ATOM 1581 O O . ASN A 1 308 ? 122.726 111.537 116.818 1.00 50.46 308 ASN C O 1
ATOM 1586 N N . GLY A 1 309 ? 124.599 110.364 117.311 1.00 47.19 309 GLY C N 1
ATOM 1587 C CA . GLY A 1 309 ? 123.865 109.257 117.856 1.00 48.14 309 GLY C CA 1
ATOM 1588 C C . GLY A 1 309 ? 124.688 108.007 118.012 1.00 42.78 309 GLY C C 1
ATOM 1589 O O . GLY A 1 309 ? 125.777 107.867 117.432 1.00 47.54 309 GLY C O 1
ATOM 1590 N N . MET A 1 310 ? 124.144 107.100 118.791 1.00 40.88 310 MET C N 1
ATOM 1591 C CA . MET A 1 310 ? 124.783 105.838 119.072 1.00 45.07 310 MET C CA 1
ATOM 1592 C C . MET A 1 310 ? 123.757 104.852 119.670 1.00 45.63 310 MET C C 1
ATOM 1593 O O . MET A 1 310 ? 122.831 105.270 120.360 1.00 53.41 310 MET C O 1
ATOM 1598 N N . PRO A 1 311 ? 123.995 103.559 119.423 1.00 40.60 311 PRO C N 1
ATOM 1599 C CA . PRO A 1 311 ? 123.199 102.451 120.006 1.00 43.77 311 PRO C CA 1
ATOM 1600 C C . PRO A 1 311 ? 123.348 102.417 121.503 1.00 46.47 311 PRO C C 1
ATOM 1601 O O . PRO A 1 311 ? 124.343 102.875 122.070 1.00 51.85 311 PRO C O 1
ATOM 1605 N N . TYR A 1 312 ? 122.368 101.833 122.109 1.00 47.24 312 TYR C N 1
ATOM 1606 C CA . TYR A 1 312 ? 122.418 101.720 123.534 1.00 49.19 312 TYR C CA 1
ATOM 1607 C C . TYR A 1 312 ? 123.311 100.542 123.963 1.00 57.04 312 TYR C C 1
ATOM 1608 O O . TYR A 1 312 ? 124.090 100.661 124.901 1.00 64.59 312 TYR C O 1
ATOM 1617 N N . LEU A 1 313 ? 123.188 99.436 123.253 1.00 55.28 313 LEU C N 1
ATOM 1618 C CA . LEU A 1 313 ? 123.948 98.197 123.485 1.00 56.29 313 LEU C CA 1
ATOM 1619 C C . LEU A 1 313 ? 123.808 97.502 124.852 1.00 58.75 313 LEU C C 1
ATOM 1620 O O . LEU A 1 313 ? 124.779 97.008 125.415 1.00 61.67 313 LEU C O 1
ATOM 1625 N N . GLY A 1 314 ? 122.595 97.447 125.371 1.00 62.91 314 GLY C N 1
ATOM 1626 C CA . GLY A 1 314 ? 122.257 96.725 126.577 1.00 64.62 314 GLY C CA 1
ATOM 1627 C C . GLY A 1 314 ? 123.013 97.132 127.851 1.00 66.13 314 GLY C C 1
ATOM 1628 O O . GLY A 1 314 ? 123.022 98.284 128.271 1.00 69.21 314 GLY C O 1
ATOM 1629 N N . ARG A 1 315 ? 123.652 96.098 128.426 1.00 66.64 315 ARG C N 1
ATOM 1630 C CA . ARG A 1 315 ? 124.383 96.198 129.677 1.00 72.24 315 ARG C CA 1
ATOM 1631 C C . ARG A 1 315 ? 125.864 96.389 129.510 1.00 78.28 315 ARG C C 1
ATOM 1632 O O . ARG A 1 315 ? 126.612 96.265 130.468 1.00 75.10 315 ARG C O 1
ATOM 1640 N N . GLY A 1 316 ? 126.303 96.688 128.297 1.00 80.25 316 GLY C N 1
ATOM 1641 C CA . GLY A 1 316 ? 127.711 96.945 128.072 1.00 82.19 316 GLY C CA 1
ATOM 1642 C C . GLY A 1 316 ? 127.890 98.345 128.647 1.00 82.93 316 GLY C C 1
ATOM 1643 O O . GLY A 1 316 ? 128.318 98.504 129.786 1.00 78.88 316 GLY C O 1
ATOM 1644 N N . THR A 1 317 ? 127.545 99.362 127.841 1.00 82.77 317 THR C N 1
ATOM 1645 C CA . THR A 1 317 ? 127.604 100.754 128.297 1.00 83.29 317 THR C CA 1
ATOM 1646 C C . THR A 1 317 ? 128.651 100.962 129.370 1.00 82.11 317 THR C C 1
ATOM 1647 O O . THR A 1 317 ? 128.328 101.262 130.506 1.00 80.54 317 THR C O 1
ATOM 1651 N N . GLN A 1 318 ? 129.918 100.811 129.014 1.00 79.28 318 GLN C N 1
ATOM 1652 C CA . GLN A 1 318 ? 130.932 100.900 130.046 1.00 75.13 318 GLN C CA 1
ATOM 1653 C C . GLN A 1 318 ? 131.279 102.302 130.450 1.00 75.37 318 GLN C C 1
ATOM 1654 O O . GLN A 1 318 ? 132.309 102.850 130.056 1.00 77.98 318 GLN C O 1
ATOM 1660 N N . THR A 1 319 ? 130.368 102.893 131.197 1.00 74.23 319 THR C N 1
ATOM 1661 C CA . THR A 1 319 ? 130.650 104.226 131.693 1.00 70.34 319 THR C CA 1
ATOM 1662 C C . THR A 1 319 ? 131.498 104.002 132.891 1.00 69.86 319 THR C C 1
ATOM 1663 O O . THR A 1 319 ? 131.564 102.871 133.376 1.00 74.99 319 THR C O 1
ATOM 1667 N N . ASN A 1 320 ? 132.151 105.022 133.378 1.00 68.29 320 ASN C N 1
ATOM 1668 C CA . ASN A 1 320 ? 132.946 104.798 134.553 1.00 69.58 320 ASN C CA 1
ATOM 1669 C C . ASN A 1 320 ? 132.542 105.739 135.642 1.00 73.10 320 ASN C C 1
ATOM 1670 O O . ASN A 1 320 ? 133.015 106.882 135.706 1.00 75.04 320 ASN C O 1
ATOM 1675 N N . GLY A 1 321 ? 131.611 105.278 136.493 1.00 71.57 321 GLY C N 1
ATOM 1676 C CA . GLY A 1 321 ? 131.113 106.096 137.582 1.00 73.42 321 GLY C CA 1
ATOM 1677 C C . GLY A 1 321 ? 129.929 106.950 137.156 1.00 71.35 321 GLY C C 1
ATOM 1678 O O . GLY A 1 321 ? 128.920 107.070 137.853 1.00 73.19 321 GLY C O 1
ATOM 1679 N N . VAL A 1 322 ? 130.088 107.575 136.024 1.00 66.43 322 VAL C N 1
ATOM 1680 C CA . VAL A 1 322 ? 129.066 108.439 135.453 1.00 61.68 322 VAL C CA 1
ATOM 1681 C C . VAL A 1 322 ? 127.772 107.676 135.087 1.00 58.27 322 VAL C C 1
ATOM 1682 O O . VAL A 1 322 ? 127.832 106.685 134.337 1.00 65.34 322 VAL C O 1
ATOM 1686 N N . PRO A 1 323 ? 126.636 108.090 135.639 1.00 52.26 323 PRO C N 1
ATOM 1687 C CA . PRO A 1 323 ? 125.353 107.439 135.432 1.00 55.72 323 PRO C CA 1
ATOM 1688 C C . PRO A 1 323 ? 124.977 107.612 133.930 1.00 59.91 323 PRO C C 1
ATOM 1689 O O . PRO A 1 323 ? 125.518 108.498 133.275 1.00 64.50 323 PRO C O 1
ATOM 1693 N N . LEU A 1 324 ? 124.091 106.830 133.362 1.00 54.51 324 LEU C N 1
ATOM 1694 C CA . LEU A 1 324 ? 123.859 106.998 131.937 1.00 51.50 324 LEU C CA 1
ATOM 1695 C C . LEU A 1 324 ? 123.275 108.310 131.477 1.00 57.55 324 LEU C C 1
ATOM 1696 O O . LEU A 1 324 ? 123.552 108.731 130.349 1.00 62.92 324 LEU C O 1
ATOM 1701 N N . GLY A 1 325 ? 122.460 108.960 132.283 1.00 59.13 325 GLY C N 1
ATOM 1702 C CA . GLY A 1 325 ? 121.860 110.224 131.857 1.00 60.44 325 GLY C CA 1
ATOM 1703 C C . GLY A 1 325 ? 122.944 111.204 131.436 1.00 60.72 325 GLY C C 1
ATOM 1704 O O . GLY A 1 325 ? 122.948 111.739 130.320 1.00 63.09 325 GLY C O 1
ATOM 1705 N N . GLU A 1 326 ? 123.858 111.423 132.368 1.00 59.46 326 GLU C N 1
ATOM 1706 C CA . GLU A 1 326 ? 124.955 112.345 132.197 1.00 59.26 326 GLU C CA 1
ATOM 1707 C C . GLU A 1 326 ? 125.933 111.876 131.160 1.00 57.38 326 GLU C C 1
ATOM 1708 O O . GLU A 1 326 ? 126.459 112.676 130.382 1.00 62.88 326 GLU C O 1
ATOM 1714 N N . TYR A 1 327 ? 126.189 110.583 131.138 1.00 54.01 327 TYR C N 1
ATOM 1715 C CA . TYR A 1 327 ? 127.130 110.055 130.229 1.00 51.06 327 TYR C CA 1
ATOM 1716 C C . TYR A 1 327 ? 126.712 110.327 128.794 1.00 52.44 327 TYR C C 1
ATOM 1717 O O . TYR A 1 327 ? 127.504 110.809 127.973 1.00 59.85 327 TYR C O 1
ATOM 1726 N N . TYR A 1 328 ? 125.462 110.033 128.471 1.00 53.15 328 TYR C N 1
ATOM 1727 C CA . TYR A 1 328 ? 125.067 110.212 127.107 1.00 51.23 328 TYR C CA 1
ATOM 1728 C C . TYR A 1 328 ? 124.927 111.647 126.729 1.00 55.23 328 TYR C C 1
ATOM 1729 O O . TYR A 1 328 ? 125.180 111.990 125.584 1.00 59.98 328 TYR C O 1
ATOM 1738 N N . VAL A 1 329 ? 124.539 112.527 127.644 1.00 54.83 329 VAL C N 1
ATOM 1739 C CA . VAL A 1 329 ? 124.472 113.898 127.205 1.00 53.77 329 VAL C CA 1
ATOM 1740 C C . VAL A 1 329 ? 125.858 114.386 126.876 1.00 57.28 329 VAL C C 1
ATOM 1741 O O . VAL A 1 329 ? 126.044 115.061 125.857 1.00 61.08 329 VAL C O 1
ATOM 1745 N N . LYS A 1 330 ? 126.837 114.068 127.718 1.00 53.25 330 LYS C N 1
ATOM 1746 C CA . LYS A 1 330 ? 128.173 114.535 127.441 1.00 52.30 330 LYS C CA 1
ATOM 1747 C C . LYS A 1 330 ? 128.759 113.958 126.161 1.00 54.56 330 LYS C C 1
ATOM 1748 O O . LYS A 1 330 ? 129.458 114.684 125.446 1.00 62.55 330 LYS C O 1
ATOM 1754 N N . GLU A 1 331 ? 128.500 112.715 125.858 1.00 54.19 331 GLU C N 1
ATOM 1755 C CA . GLU A 1 331 ? 129.054 112.101 124.629 1.00 50.77 331 GLU C CA 1
ATOM 1756 C C . GLU A 1 331 ? 128.340 112.605 123.378 1.00 51.06 331 GLU C C 1
ATOM 1757 O O . GLU A 1 331 ? 128.980 112.891 122.361 1.00 56.71 331 GLU C O 1
ATOM 1763 N N . LEU A 1 332 ? 127.023 112.700 123.415 1.00 51.90 332 LEU C N 1
ATOM 1764 C CA . LEU A 1 332 ? 126.309 113.142 122.230 1.00 50.49 332 LEU C CA 1
ATOM 1765 C C . LEU A 1 332 ? 126.654 114.590 121.896 1.00 54.07 332 LEU C C 1
ATOM 1766 O O . LEU A 1 332 ? 126.674 114.989 120.726 1.00 56.80 332 LEU C O 1
ATOM 1771 N N . SER A 1 333 ? 126.906 115.370 122.926 1.00 51.74 333 SER C N 1
ATOM 1772 C CA . SER A 1 333 ? 127.207 116.765 122.804 1.00 52.04 333 SER C CA 1
ATOM 1773 C C . SER A 1 333 ? 128.607 117.031 122.302 1.00 55.03 333 SER C C 1
ATOM 1774 O O . SER A 1 333 ? 128.921 118.148 121.904 1.00 60.89 333 SER C O 1
ATOM 1777 N N . LYS A 1 334 ? 129.464 116.026 122.318 1.00 55.98 334 LYS C N 1
ATOM 1778 C CA . LYS A 1 334 ? 130.880 116.229 121.941 1.00 54.10 334 LYS C CA 1
ATOM 1779 C C . LYS A 1 334 ? 131.174 117.184 120.777 1.00 51.60 334 LYS C C 1
ATOM 1780 O O . LYS A 1 334 ? 132.007 118.075 120.967 1.00 59.93 334 LYS C O 1
ATOM 1786 N N . PRO A 1 335 ? 130.544 117.034 119.595 1.00 48.17 335 PRO C N 1
ATOM 1787 C CA . PRO A 1 335 ? 130.778 117.968 118.465 1.00 49.66 335 PRO C CA 1
ATOM 1788 C C . PRO A 1 335 ? 130.580 119.404 118.716 1.00 51.06 335 PRO C C 1
ATOM 1789 O O . PRO A 1 335 ? 131.250 120.233 118.118 1.00 58.92 335 PRO C O 1
ATOM 1793 N N . VAL A 1 336 ? 129.689 119.700 119.590 1.00 49.40 336 VAL C N 1
ATOM 1794 C CA . VAL A 1 336 ? 129.389 121.078 119.820 1.00 48.64 336 VAL C CA 1
ATOM 1795 C C . VAL A 1 336 ? 129.808 121.566 121.181 1.00 52.94 336 VAL C C 1
ATOM 1796 O O . VAL A 1 336 ? 129.398 122.635 121.601 1.00 58.58 336 VAL C O 1
ATOM 1800 N N . ARG A 1 337 ? 130.613 120.789 121.882 1.00 55.89 337 ARG C N 1
ATOM 1801 C CA . ARG A 1 337 ? 130.936 121.161 123.255 1.00 58.16 337 ARG C CA 1
ATOM 1802 C C . ARG A 1 337 ? 131.763 122.395 123.432 1.00 58.66 337 ARG C C 1
ATOM 1803 O O . ARG A 1 337 ? 131.774 122.966 124.534 1.00 65.62 337 ARG C O 1
ATOM 1811 N N . GLY A 1 338 ? 132.454 122.830 122.403 1.00 56.88 338 GLY C N 1
ATOM 1812 C CA . GLY A 1 338 ? 133.310 123.988 122.540 1.00 64.42 338 GLY C CA 1
ATOM 1813 C C . GLY A 1 338 ? 132.585 125.332 122.465 1.00 62.53 338 GLY C C 1
ATOM 1814 O O . GLY A 1 338 ? 133.227 126.373 122.598 1.00 66.24 338 GLY C O 1
ATOM 1815 N N . SER A 1 339 ? 131.275 125.345 122.246 1.00 59.30 339 SER C N 1
ATOM 1816 C CA . SER A 1 339 ? 130.589 126.626 122.142 1.00 60.43 339 SER C CA 1
ATOM 1817 C C . SER A 1 339 ? 129.249 126.581 122.849 1.00 59.69 339 SER C C 1
ATOM 1818 O O . SER A 1 339 ? 128.787 125.510 123.268 1.00 60.80 339 SER C O 1
ATOM 1821 N N . CYS A 1 340 ? 128.616 127.699 122.969 1.00 58.13 340 CYS C N 1
ATOM 1822 C CA . CYS A 1 340 ? 127.373 127.726 123.696 1.00 55.44 340 CYS C CA 1
ATOM 1823 C C . CYS A 1 340 ? 126.150 127.553 122.847 1.00 58.00 340 CYS C C 1
ATOM 1824 O O . CYS A 1 340 ? 125.847 128.334 121.944 1.00 63.34 340 CYS C O 1
ATOM 1827 N N . ARG A 1 341 ? 125.472 126.472 123.166 1.00 53.83 341 ARG C N 1
ATOM 1828 C CA . ARG A 1 341 ? 124.197 126.103 122.588 1.00 51.55 341 ARG C CA 1
ATOM 1829 C C . ARG A 1 341 ? 123.413 125.532 123.717 1.00 54.75 341 ARG C C 1
ATOM 1830 O O . ARG A 1 341 ? 123.976 125.177 124.750 1.00 59.19 341 ARG C O 1
ATOM 1838 N N . ASN A 1 342 ? 122.146 125.461 123.526 1.00 54.11 342 ASN C N 1
ATOM 1839 C CA . ASN A 1 342 ? 121.353 124.901 124.574 1.00 48.32 342 ASN C CA 1
ATOM 1840 C C . ASN A 1 342 ? 121.161 123.431 124.321 1.00 51.20 342 ASN C C 1
ATOM 1841 O O . ASN A 1 342 ? 121.497 122.933 123.243 1.00 57.34 342 ASN C O 1
ATOM 1846 N N . ILE A 1 343 ? 120.611 122.749 125.305 1.00 48.22 343 ILE C N 1
ATOM 1847 C CA . ILE A 1 343 ? 120.276 121.361 125.215 1.00 43.72 343 ILE C CA 1
ATOM 1848 C C . ILE A 1 343 ? 118.914 121.171 125.801 1.00 49.64 343 ILE C C 1
ATOM 1849 O O . ILE A 1 343 ? 118.680 121.599 126.935 1.00 57.76 343 ILE C O 1
ATOM 1854 N N . THR A 1 344 ? 118.014 120.546 125.098 1.00 47.34 344 THR C N 1
ATOM 1855 C CA . THR A 1 344 ? 116.754 120.255 125.716 1.00 45.69 344 THR C CA 1
ATOM 1856 C C . THR A 1 344 ? 116.727 118.775 126.005 1.00 52.59 344 THR C C 1
ATOM 1857 O O . THR A 1 344 ? 116.906 117.951 125.121 1.00 57.40 344 THR C O 1
ATOM 1861 N N . CYS A 1 345 ? 116.502 118.438 127.280 1.00 55.60 345 CYS C N 1
ATOM 1862 C CA . CYS A 1 345 ? 116.494 117.065 127.649 1.00 55.35 345 CYS C CA 1
ATOM 1863 C C . CYS A 1 345 ? 115.243 116.597 128.350 1.00 57.73 345 CYS C C 1
ATOM 1864 O O . CYS A 1 345 ? 114.454 117.375 128.871 1.00 61.35 345 CYS C O 1
ATOM 1867 N N . ASP A 1 346 ? 115.097 115.319 128.376 1.00 58.44 346 ASP C N 1
ATOM 1868 C CA . ASP A 1 346 ? 114.072 114.572 129.021 1.00 59.50 346 ASP C CA 1
ATOM 1869 C C . ASP A 1 346 ? 114.435 114.393 130.475 1.00 61.37 346 ASP C C 1
ATOM 1870 O O . ASP A 1 346 ? 115.498 114.822 130.902 1.00 65.49 346 ASP C O 1
ATOM 1875 N N . ASN A 1 347 ? 113.578 113.766 131.271 1.00 58.47 347 ASN C N 1
ATOM 1876 C CA . ASN A 1 347 ? 113.895 113.645 132.692 1.00 60.24 347 ASN C CA 1
ATOM 1877 C C . ASN A 1 347 ? 114.783 112.450 132.964 1.00 64.55 347 ASN C C 1
ATOM 1878 O O . ASN A 1 347 ? 115.174 112.182 134.103 1.00 68.89 347 ASN C O 1
ATOM 1883 N N . TRP A 1 348 ? 115.077 111.721 131.907 1.00 62.21 348 TRP C N 1
ATOM 1884 C CA . TRP A 1 348 ? 115.963 110.585 131.949 1.00 58.92 348 TRP C CA 1
ATOM 1885 C C . TRP A 1 348 ? 117.396 111.097 131.968 1.00 57.43 348 TRP C C 1
ATOM 1886 O O . TRP A 1 348 ? 118.309 110.415 132.455 1.00 62.82 348 TRP C O 1
ATOM 1897 N N . PHE A 1 349 ? 117.609 112.295 131.419 1.00 56.13 349 PHE C N 1
ATOM 1898 C CA . PHE A 1 349 ? 118.946 112.835 131.332 1.00 57.72 349 PHE C CA 1
ATOM 1899 C C . PHE A 1 349 ? 119.188 114.068 132.165 1.00 60.55 349 PHE C C 1
ATOM 1900 O O . PHE A 1 349 ? 120.331 114.367 132.523 1.00 63.99 349 PHE C O 1
ATOM 1908 N N . THR A 1 350 ? 118.134 114.816 132.460 1.00 56.97 350 THR C N 1
ATOM 1909 C CA . THR A 1 350 ? 118.292 116.061 133.208 1.00 57.17 350 THR C CA 1
ATOM 1910 C C . THR A 1 350 ? 118.547 115.875 134.694 1.00 57.50 350 THR C C 1
ATOM 1911 O O . THR A 1 350 ? 117.843 115.128 135.372 1.00 60.95 350 THR C O 1
ATOM 1915 N N . SER A 1 351 ? 119.559 116.559 135.221 1.00 59.90 351 SER C N 1
ATOM 1916 C CA . SER A 1 351 ? 119.884 116.456 136.637 1.00 60.35 351 SER C CA 1
ATOM 1917 C C . SER A 1 351 ? 120.671 117.656 137.123 1.00 61.47 351 SER C C 1
ATOM 1918 O O . SER A 1 351 ? 121.195 118.428 136.310 1.00 66.02 351 SER C O 1
ATOM 1921 N N . ILE A 1 352 ? 120.810 117.783 138.442 1.00 56.70 352 ILE C N 1
ATOM 1922 C CA . ILE A 1 352 ? 121.573 118.906 138.957 1.00 58.67 352 ILE C CA 1
ATOM 1923 C C . ILE A 1 352 ? 123.058 118.762 138.652 1.00 62.47 352 ILE C C 1
ATOM 1924 O O . ILE A 1 352 ? 123.661 119.714 138.152 1.00 68.27 352 ILE C O 1
ATOM 1929 N N . PRO A 1 353 ? 123.702 117.637 138.949 1.00 55.33 353 PRO C N 1
ATOM 1930 C CA . PRO A 1 353 ? 125.123 117.527 138.637 1.00 56.36 353 PRO C CA 1
ATOM 1931 C C . PRO A 1 353 ? 125.415 117.683 137.174 1.00 60.87 353 PRO C C 1
ATOM 1932 O O . PRO A 1 353 ? 126.502 118.142 136.836 1.00 65.68 353 PRO C O 1
ATOM 1936 N N . LEU A 1 354 ? 124.484 117.336 136.289 1.00 57.70 354 LEU C N 1
ATOM 1937 C CA . LEU A 1 354 ? 124.804 117.511 134.891 1.00 53.61 354 LEU C CA 1
ATOM 1938 C C . LEU A 1 354 ? 124.727 118.989 134.559 1.00 56.53 354 LEU C C 1
ATOM 1939 O O . LEU A 1 354 ? 125.570 119.488 133.807 1.00 64.38 354 LEU C O 1
ATOM 1944 N N . ALA A 1 355 ? 123.745 119.674 135.109 1.00 55.94 355 ALA C N 1
ATOM 1945 C CA . ALA A 1 355 ? 123.614 121.059 134.799 1.00 59.13 355 ALA C CA 1
ATOM 1946 C C . ALA A 1 355 ? 124.853 121.803 135.195 1.00 58.53 355 ALA C C 1
ATOM 1947 O O . ALA A 1 355 ? 125.264 122.737 134.506 1.00 63.15 355 ALA C O 1
ATOM 1949 N N . LYS A 1 356 ? 125.481 121.370 136.261 1.00 54.28 356 LYS C N 1
ATOM 1950 C CA . LYS A 1 356 ? 126.701 122.065 136.681 1.00 55.99 356 LYS C CA 1
ATOM 1951 C C . LYS A 1 356 ? 127.944 121.564 135.944 1.00 57.67 356 LYS C C 1
ATOM 1952 O O . LYS A 1 356 ? 128.852 122.354 135.661 1.00 62.85 356 LYS C O 1
ATOM 1958 N N . ASN A 1 357 ? 128.016 120.280 135.645 1.00 56.66 357 ASN C N 1
ATOM 1959 C CA . ASN A 1 357 ? 129.209 119.756 134.966 1.00 51.46 357 ASN C CA 1
ATOM 1960 C C . ASN A 1 357 ? 129.366 120.268 133.561 1.00 55.63 357 ASN C C 1
ATOM 1961 O O . ASN A 1 357 ? 130.480 120.395 133.057 1.00 63.80 357 ASN C O 1
ATOM 1966 N N . LEU A 1 358 ? 128.261 120.575 132.917 1.00 56.62 358 LEU C N 1
ATOM 1967 C CA . LEU A 1 358 ? 128.303 121.063 131.554 1.00 58.76 358 LEU C CA 1
ATOM 1968 C C . LEU A 1 358 ? 128.791 122.483 131.470 1.00 61.37 358 LEU C C 1
ATOM 1969 O O . LEU A 1 358 ? 129.023 122.998 130.377 1.00 65.94 358 LEU C O 1
ATOM 1974 N N . LEU A 1 359 ? 128.941 123.128 132.595 1.00 58.01 359 LEU C N 1
ATOM 1975 C CA . LEU A 1 359 ? 129.403 124.487 132.565 1.00 56.16 359 LEU C CA 1
ATOM 1976 C C . LEU A 1 359 ? 130.877 124.600 132.902 1.00 61.45 359 LEU C C 1
ATOM 1977 O O . LEU A 1 359 ? 131.421 125.695 133.032 1.00 65.99 359 LEU C O 1
ATOM 1982 N N . GLN A 1 360 ? 131.530 123.453 133.063 1.00 62.18 360 GLN C N 1
ATOM 1983 C CA . GLN A 1 360 ? 132.940 123.453 133.342 1.00 64.42 360 GLN C CA 1
ATOM 1984 C C . GLN A 1 360 ? 133.675 123.503 132.039 1.00 66.88 360 GLN C C 1
ATOM 1985 O O . GLN A 1 360 ? 133.142 123.109 131.008 1.00 68.82 360 GLN C O 1
ATOM 1991 N N . GLU A 1 361 ? 134.900 124.018 132.060 1.00 69.66 361 GLU C N 1
ATOM 1992 C CA . GLU A 1 361 ? 135.661 124.267 130.845 1.00 68.57 361 GLU C CA 1
ATOM 1993 C C . GLU A 1 361 ? 135.482 123.338 129.590 1.00 68.30 361 GLU C C 1
ATOM 1994 O O . GLU A 1 361 ? 135.212 123.866 128.517 1.00 72.98 361 GLU C O 1
ATOM 2000 N N . PRO A 1 362 ? 135.628 122.000 129.692 1.00 65.85 362 PRO C N 1
ATOM 2001 C CA . PRO A 1 362 ? 135.581 121.157 128.517 1.00 60.78 362 PRO C CA 1
ATOM 2002 C C . PRO A 1 362 ? 134.198 121.255 127.768 1.00 65.06 362 PRO C C 1
ATOM 2003 O O . PRO A 1 362 ? 134.099 120.809 126.617 1.00 72.14 362 PRO C O 1
ATOM 2007 N N . TYR A 1 363 ? 133.172 121.847 128.427 1.00 64.72 363 TYR C N 1
ATOM 2008 C CA . TYR A 1 363 ? 131.846 122.064 127.812 1.00 59.64 363 TYR C CA 1
ATOM 2009 C C . TYR A 1 363 ? 131.386 123.494 128.006 1.00 58.95 363 TYR C C 1
ATOM 2010 O O . TYR A 1 363 ? 131.561 124.072 129.078 1.00 66.08 363 TYR C O 1
ATOM 2019 N N . LYS A 1 364 ? 130.773 124.062 126.979 1.00 58.99 364 LYS C N 1
ATOM 2020 C CA . LYS A 1 364 ? 130.284 125.414 127.077 1.00 63.82 364 LYS C CA 1
ATOM 2021 C C . LYS A 1 364 ? 128.769 125.432 126.969 1.00 65.25 364 LYS C C 1
ATOM 2022 O O . LYS A 1 364 ? 128.154 126.484 126.850 1.00 66.33 364 LYS C O 1
ATOM 2028 N N . LEU A 1 365 ? 128.196 124.254 126.994 1.00 59.45 365 LEU C N 1
ATOM 2029 C CA . LEU A 1 365 ? 126.781 124.011 126.804 1.00 56.22 365 LEU C CA 1
ATOM 2030 C C . LEU A 1 365 ? 125.928 124.196 128.013 1.00 54.15 365 LEU C C 1
ATOM 2031 O O . LEU A 1 365 ? 126.391 124.058 129.137 1.00 58.53 365 LEU C O 1
ATOM 2036 N N . THR A 1 366 ? 124.667 124.468 127.796 1.00 54.96 366 THR C N 1
ATOM 2037 C CA . THR A 1 366 ? 123.793 124.617 128.936 1.00 56.07 366 THR C CA 1
ATOM 2038 C C . THR A 1 366 ? 122.640 123.674 128.789 1.00 58.31 366 THR C C 1
ATOM 2039 O O . THR A 1 366 ? 122.474 123.082 127.713 1.00 62.36 366 THR C O 1
ATOM 2043 N N . ILE A 1 367 ? 121.839 123.517 129.832 1.00 54.74 367 ILE C N 1
ATOM 2044 C CA . ILE A 1 367 ? 120.738 122.567 129.742 1.00 52.09 367 ILE C CA 1
ATOM 2045 C C . ILE A 1 367 ? 119.412 122.983 130.333 1.00 55.21 367 ILE C C 1
ATOM 2046 O O . ILE A 1 367 ? 119.337 123.670 131.353 1.00 62.81 367 ILE C O 1
ATOM 2051 N N . VAL A 1 368 ? 118.337 122.550 129.653 1.00 54.34 368 VAL C N 1
ATOM 2052 C CA . VAL A 1 368 ? 116.958 122.773 130.083 1.00 53.68 368 VAL C CA 1
ATOM 2053 C C . VAL A 1 368 ? 116.188 121.455 129.982 1.00 58.97 368 VAL C C 1
ATOM 2054 O O . VAL A 1 368 ? 116.294 120.772 128.962 1.00 60.98 368 VAL C O 1
ATOM 2058 N N . GLY A 1 369 ? 115.386 121.110 131.001 1.00 59.43 369 GLY C N 1
ATOM 2059 C CA . GLY A 1 369 ? 114.628 119.865 130.906 1.00 60.57 369 GLY C CA 1
ATOM 2060 C C . GLY A 1 369 ? 113.802 119.629 132.165 1.00 61.18 369 GLY C C 1
ATOM 2061 O O . GLY A 1 369 ? 113.966 120.329 133.169 1.00 63.89 369 GLY C O 1
ATOM 2062 N N . THR A 1 370 ? 112.935 118.628 132.127 1.00 57.20 370 THR C N 1
ATOM 2063 C CA . THR A 1 370 ? 112.156 118.350 133.304 1.00 55.77 370 THR C CA 1
ATOM 2064 C C . THR A 1 370 ? 112.941 117.446 134.198 1.00 55.26 370 THR C C 1
ATOM 2065 O O . THR A 1 370 ? 113.885 116.800 133.768 1.00 59.52 370 THR C O 1
ATOM 2069 N N . VAL A 1 371 ? 112.561 117.380 135.445 1.00 57.09 371 VAL C N 1
ATOM 2070 C CA . VAL A 1 371 ? 113.250 116.500 136.360 1.00 55.85 371 VAL C CA 1
ATOM 2071 C C . VAL A 1 371 ? 112.261 115.650 137.085 1.00 62.19 371 VAL C C 1
ATOM 2072 O O . VAL A 1 371 ? 111.074 115.962 137.155 1.00 65.44 371 VAL C O 1
ATOM 2076 N N . ARG A 1 372 ? 112.728 114.560 137.637 1.00 64.34 372 ARG C N 1
ATOM 2077 C CA . ARG A 1 372 ? 111.837 113.710 138.375 1.00 65.00 372 ARG C CA 1
ATOM 2078 C C . ARG A 1 372 ? 111.604 114.294 139.746 1.00 68.39 372 ARG C C 1
ATOM 2079 O O . ARG A 1 372 ? 112.513 114.863 140.347 1.00 73.88 372 ARG C O 1
ATOM 2087 N N . SER A 1 373 ? 110.391 114.134 140.228 1.00 69.42 373 SER C N 1
ATOM 2088 C CA . SER A 1 373 ? 109.959 114.663 141.506 1.00 72.89 373 SER C CA 1
ATOM 2089 C C . SER A 1 373 ? 110.606 114.013 142.704 1.00 76.31 373 SER C C 1
ATOM 2090 O O . SER A 1 373 ? 110.547 114.549 143.814 1.00 80.80 373 SER C O 1
ATOM 2093 N N . ASN A 1 374 ? 111.213 112.857 142.506 1.00 75.94 374 ASN C N 1
ATOM 2094 C CA . ASN A 1 374 ? 111.831 112.158 143.600 1.00 77.77 374 ASN C CA 1
ATOM 2095 C C . ASN A 1 374 ? 113.304 112.450 143.746 1.00 78.17 374 ASN C C 1
ATOM 2096 O O . ASN A 1 374 ? 113.961 111.821 144.570 1.00 85.87 374 ASN C O 1
ATOM 2101 N N . LYS A 1 375 ? 113.837 113.391 142.990 1.00 77.26 375 LYS C N 1
ATOM 2102 C CA . LYS A 1 375 ? 115.239 113.682 143.167 1.00 78.62 375 LYS C CA 1
ATOM 2103 C C . LYS A 1 375 ? 115.471 114.396 144.491 1.00 83.12 375 LYS C C 1
ATOM 2104 O O . LYS A 1 375 ? 114.673 115.215 144.919 1.00 85.06 375 LYS C O 1
ATOM 2110 N N . ARG A 1 376 ? 116.589 114.053 145.124 1.00 82.36 376 ARG C N 1
ATOM 2111 C CA . ARG A 1 376 ? 117.026 114.571 146.412 1.00 84.98 376 ARG C CA 1
ATOM 2112 C C . ARG A 1 376 ? 117.292 116.054 146.459 1.00 81.46 376 ARG C C 1
ATOM 2113 O O . ARG A 1 376 ? 117.127 116.682 147.510 1.00 86.06 376 ARG C O 1
ATOM 2121 N N . GLU A 1 377 ? 117.676 116.615 145.326 1.00 81.44 377 GLU C N 1
ATOM 2122 C CA . GLU A 1 377 ? 118.036 118.014 145.299 1.00 82.25 377 GLU C CA 1
ATOM 2123 C C . GLU A 1 377 ? 116.862 118.981 145.330 1.00 84.38 377 GLU C C 1
ATOM 2124 O O . GLU A 1 377 ? 117.059 120.174 145.603 1.00 83.53 377 GLU C O 1
ATOM 2130 N N . ILE A 1 378 ? 115.670 118.521 145.043 1.00 84.30 378 ILE C N 1
ATOM 2131 C CA . ILE A 1 378 ? 114.520 119.447 145.023 1.00 75.54 378 ILE C CA 1
ATOM 2132 C C . ILE A 1 378 ? 114.089 119.784 146.480 1.00 76.26 378 ILE C C 1
ATOM 2133 O O . ILE A 1 378 ? 113.813 118.866 147.256 1.00 82.47 378 ILE C O 1
ATOM 2138 N N . PRO A 1 379 ? 114.045 121.057 146.823 1.00 72.92 379 PRO C N 1
ATOM 2139 C CA . PRO A 1 379 ? 113.592 121.532 148.141 1.00 76.01 379 PRO C CA 1
ATOM 2140 C C . PRO A 1 379 ? 112.137 121.242 148.342 1.00 83.58 379 PRO C C 1
ATOM 2141 O O . PRO A 1 379 ? 111.394 121.023 147.397 1.00 86.44 379 PRO C O 1
ATOM 2145 N N . GLU A 1 380 ? 111.722 121.225 149.579 1.00 83.94 380 GLU C N 1
ATOM 2146 C CA . GLU A 1 380 ? 110.316 120.936 149.898 1.00 82.70 380 GLU C CA 1
ATOM 2147 C C . GLU A 1 380 ? 109.395 122.058 149.500 1.00 83.20 380 GLU C C 1
ATOM 2148 O O . GLU A 1 380 ? 108.204 121.861 149.322 1.00 84.47 380 GLU C O 1
ATOM 2154 N N . VAL A 1 381 ? 109.932 123.238 149.366 1.00 82.55 381 VAL C N 1
ATOM 2155 C CA . VAL A 1 381 ? 109.130 124.384 149.018 1.00 82.44 381 VAL C CA 1
ATOM 2156 C C . VAL A 1 381 ? 108.502 124.224 147.639 1.00 79.74 381 VAL C C 1
ATOM 2157 O O . VAL A 1 381 ? 107.456 124.812 147.373 1.00 83.93 381 VAL C O 1
ATOM 2161 N N . LEU A 1 382 ? 109.118 123.427 146.776 1.00 76.06 382 LEU C N 1
ATOM 2162 C CA . LEU A 1 382 ? 108.593 123.252 145.446 1.00 76.58 382 LEU C CA 1
ATOM 2163 C C . LEU A 1 382 ? 107.758 121.999 145.306 1.00 81.03 382 LEU C C 1
ATOM 2164 O O . LEU A 1 382 ? 107.343 121.656 144.214 1.00 81.86 382 LEU C O 1
ATOM 2169 N N . LYS A 1 383 ? 107.541 121.311 146.421 1.00 79.68 383 LYS C N 1
ATOM 2170 C CA . LYS A 1 383 ? 106.721 120.095 146.393 1.00 83.36 383 LYS C CA 1
ATOM 2171 C C . LYS A 1 383 ? 105.255 120.443 146.526 1.00 86.43 383 LYS C C 1
ATOM 2172 O O . LYS A 1 383 ? 104.886 121.520 146.998 1.00 86.68 383 LYS C O 1
ATOM 2178 N N . ASN A 1 384 ? 104.403 119.551 146.090 1.00 86.66 384 ASN C N 1
ATOM 2179 C CA . ASN A 1 384 ? 102.983 119.815 146.063 1.00 88.77 384 ASN C CA 1
ATOM 2180 C C . ASN A 1 384 ? 102.213 119.557 147.359 1.00 90.30 384 ASN C C 1
ATOM 2181 O O . ASN A 1 384 ? 101.902 118.409 147.692 1.00 92.94 384 ASN C O 1
ATOM 2186 N N . SER A 1 385 ? 101.953 120.632 148.087 1.00 88.42 385 SER C N 1
ATOM 2187 C CA . SER A 1 385 ? 101.155 120.616 149.298 1.00 88.92 385 SER C CA 1
ATOM 2188 C C . SER A 1 385 ? 99.735 120.780 148.839 1.00 92.51 385 SER C C 1
ATOM 2189 O O . SER A 1 385 ? 99.529 120.967 147.637 1.00 92.38 385 SER C O 1
ATOM 2192 N N . ARG A 1 386 ? 98.728 120.732 149.695 1.00 96.74 386 ARG C N 1
ATOM 2193 C CA . ARG A 1 386 ? 97.379 120.934 149.158 1.00 99.33 386 ARG C CA 1
ATOM 2194 C C . ARG A 1 386 ? 96.839 122.312 149.486 1.00 91.21 386 ARG C C 1
ATOM 2195 O O . ARG A 1 386 ? 95.658 122.596 149.297 1.00 91.73 386 ARG C O 1
ATOM 2203 N N . SER A 1 387 ? 97.716 123.162 149.988 1.00 86.64 387 SER C N 1
ATOM 2204 C CA . SER A 1 387 ? 97.381 124.527 150.319 1.00 85.01 387 SER C CA 1
ATOM 2205 C C . SER A 1 387 ? 97.762 125.467 149.181 1.00 87.20 387 SER C C 1
ATOM 2206 O O . SER A 1 387 ? 97.457 126.667 149.229 1.00 87.56 387 SER C O 1
ATOM 2209 N N . ARG A 1 388 ? 98.438 124.922 148.175 1.00 84.55 388 ARG C N 1
ATOM 2210 C CA . ARG A 1 388 ? 98.939 125.686 147.048 1.00 75.93 388 ARG C CA 1
ATOM 2211 C C . ARG A 1 388 ? 97.921 125.650 145.895 1.00 70.19 388 ARG C C 1
ATOM 2212 O O . ARG A 1 388 ? 97.548 124.570 145.412 1.00 77.63 388 ARG C O 1
ATOM 2220 N N . PRO A 1 389 ? 97.492 126.843 145.501 1.00 63.79 389 PRO C N 1
ATOM 2221 C CA . PRO A 1 389 ? 96.483 126.989 144.473 1.00 66.36 389 PRO C CA 1
ATOM 2222 C C . PRO A 1 389 ? 96.928 126.436 143.076 1.00 68.13 389 PRO C C 1
ATOM 2223 O O . PRO A 1 389 ? 98.106 126.447 142.762 1.00 72.61 389 PRO C O 1
ATOM 2227 N N . VAL A 1 390 ? 95.957 125.952 142.295 1.00 65.32 390 VAL C N 1
ATOM 2228 C CA . VAL A 1 390 ? 96.216 125.423 140.978 1.00 63.26 390 VAL C CA 1
ATOM 2229 C C . VAL A 1 390 ? 96.532 126.544 140.011 1.00 64.59 390 VAL C C 1
ATOM 2230 O O . VAL A 1 390 ? 95.830 127.570 139.987 1.00 68.19 390 VAL C O 1
ATOM 2234 N N . GLY A 1 391 ? 97.575 126.363 139.225 1.00 68.87 391 GLY C N 1
ATOM 2235 C CA . GLY A 1 391 ? 97.965 127.356 138.271 1.00 68.08 391 GLY C CA 1
ATOM 2236 C C . GLY A 1 391 ? 99.149 128.195 138.772 1.00 70.02 391 GLY C C 1
ATOM 2237 O O . GLY A 1 391 ? 99.725 128.985 138.005 1.00 73.54 391 GLY C O 1
ATOM 2238 N N . THR A 1 392 ? 99.523 128.041 140.036 1.00 64.69 392 THR C N 1
ATOM 2239 C CA . THR A 1 392 ? 100.643 128.801 140.545 1.00 62.86 392 THR C CA 1
ATOM 2240 C C . THR A 1 392 ? 101.945 128.134 140.218 1.00 67.03 392 THR C C 1
ATOM 2241 O O . THR A 1 392 ? 101.985 126.956 139.849 1.00 70.79 392 THR C O 1
ATOM 2245 N N . SER A 1 393 ? 103.026 128.908 140.380 1.00 67.46 393 SER C N 1
ATOM 2246 C CA . SER A 1 393 ? 104.385 128.450 140.121 1.00 63.36 393 SER C CA 1
ATOM 2247 C C . SER A 1 393 ? 105.332 129.111 141.093 1.00 64.26 393 SER C C 1
ATOM 2248 O O . SER A 1 393 ? 105.049 130.191 141.618 1.00 71.16 393 SER C O 1
ATOM 2251 N N . MET A 1 394 ? 106.488 128.455 141.300 1.00 63.04 394 MET C N 1
ATOM 2252 C CA . MET A 1 394 ? 107.496 128.985 142.191 1.00 62.69 394 MET C CA 1
ATOM 2253 C C . MET A 1 394 ? 108.881 128.745 141.676 1.00 64.28 394 MET C C 1
ATOM 2254 O O . MET A 1 394 ? 109.152 127.731 141.038 1.00 70.85 394 MET C O 1
ATOM 2259 N N . PHE A 1 395 ? 109.765 129.672 141.965 1.00 62.13 395 PHE C N 1
ATOM 2260 C CA . PHE A 1 395 ? 111.145 129.528 141.560 1.00 63.99 395 PHE C CA 1
ATOM 2261 C C . PHE A 1 395 ? 112.044 129.584 142.761 1.00 66.40 395 PHE C C 1
ATOM 2262 O O . PHE A 1 395 ? 111.727 130.230 143.757 1.00 71.02 395 PHE C O 1
ATOM 2270 N N . CYS A 1 396 ? 113.159 128.924 142.678 1.00 65.61 396 CYS C N 1
ATOM 2271 C CA . CYS A 1 396 ? 114.174 128.967 143.709 1.00 69.51 396 CYS C CA 1
ATOM 2272 C C . CYS A 1 396 ? 115.507 128.734 143.063 1.00 70.85 396 CYS C C 1
ATOM 2273 O O . CYS A 1 396 ? 115.570 128.299 141.908 1.00 74.45 396 CYS C O 1
ATOM 2276 N N . PHE A 1 397 ? 116.585 129.022 143.773 1.00 73.46 397 PHE C N 1
ATOM 2277 C CA . PHE A 1 397 ? 117.864 128.856 143.128 1.00 71.28 397 PHE C CA 1
ATOM 2278 C C . PHE A 1 397 ? 118.785 127.943 143.900 1.00 80.18 397 PHE C C 1
ATOM 2279 O O . PHE A 1 397 ? 118.786 127.922 145.132 1.00 81.04 397 PHE C O 1
ATOM 2287 N N . ASP A 1 398 ? 119.574 127.196 143.136 1.00 79.74 398 ASP C N 1
ATOM 2288 C CA . ASP A 1 398 ? 120.585 126.256 143.663 1.00 84.89 398 ASP C CA 1
ATOM 2289 C C . ASP A 1 398 ? 122.004 126.788 143.410 1.00 77.90 398 ASP C C 1
ATOM 2290 O O . ASP A 1 398 ? 122.987 126.035 143.442 1.00 71.90 398 ASP C O 1
ATOM 2295 N N . GLY A 1 399 ? 122.078 128.088 143.174 1.00 75.12 399 GLY C N 1
ATOM 2296 C CA . GLY A 1 399 ? 123.288 128.811 142.856 1.00 70.20 399 GLY C CA 1
ATOM 2297 C C . GLY A 1 399 ? 123.025 129.407 141.481 1.00 67.25 399 GLY C C 1
ATOM 2298 O O . GLY A 1 399 ? 122.135 130.230 141.311 1.00 71.32 399 GLY C O 1
ATOM 2299 N N . PRO A 1 400 ? 123.824 128.993 140.454 1.00 64.21 400 PRO C N 1
ATOM 2300 C CA . PRO A 1 400 ? 123.658 129.397 139.046 1.00 60.11 400 PRO C CA 1
ATOM 2301 C C . PRO A 1 400 ? 122.432 128.906 138.408 1.00 63.26 400 PRO C C 1
ATOM 2302 O O . PRO A 1 400 ? 121.932 129.483 137.424 1.00 64.05 400 PRO C O 1
ATOM 2306 N N . LEU A 1 401 ? 121.964 127.843 138.925 1.00 67.21 401 LEU C N 1
ATOM 2307 C CA . LEU A 1 401 ? 120.835 127.186 138.356 1.00 64.43 401 LEU C CA 1
ATOM 2308 C C . LEU A 1 401 ? 119.493 127.617 138.880 1.00 66.51 401 LEU C C 1
ATOM 2309 O O . LEU A 1 401 ? 119.380 127.968 140.059 1.00 72.33 401 LEU C O 1
ATOM 2314 N N . THR A 1 402 ? 118.468 127.587 138.034 1.00 63.46 402 THR C N 1
ATOM 2315 C CA . THR A 1 402 ? 117.139 127.948 138.510 1.00 62.36 402 THR C CA 1
ATOM 2316 C C . THR A 1 402 ? 116.238 126.740 138.446 1.00 60.82 402 THR C C 1
ATOM 2317 O O . THR A 1 402 ? 116.129 126.088 137.423 1.00 68.53 402 THR C O 1
ATOM 2321 N N . LEU A 1 403 ? 115.592 126.453 139.550 1.00 59.42 403 LEU C N 1
ATOM 2322 C CA . LEU A 1 403 ? 114.685 125.334 139.589 1.00 59.00 403 LEU C CA 1
ATOM 2323 C C . LEU A 1 403 ? 113.280 125.876 139.763 1.00 63.27 403 LEU C C 1
ATOM 2324 O O . LEU A 1 403 ? 113.025 126.721 140.629 1.00 70.97 403 LEU C O 1
ATOM 2329 N N . VAL A 1 404 ? 112.375 125.399 138.913 1.00 60.07 404 VAL C N 1
ATOM 2330 C CA . VAL A 1 404 ? 111.029 125.897 138.952 1.00 60.52 404 VAL C CA 1
ATOM 2331 C C . VAL A 1 404 ? 110.003 124.777 138.958 1.00 62.65 404 VAL C C 1
ATOM 2332 O O . VAL A 1 404 ? 110.193 123.742 138.322 1.00 68.69 404 VAL C O 1
ATOM 2336 N N . SER A 1 405 ? 108.910 124.982 139.662 1.00 60.36 405 SER C N 1
ATOM 2337 C CA . SER A 1 405 ? 107.881 123.974 139.613 1.00 59.94 405 SER C CA 1
ATOM 2338 C C . SER A 1 405 ? 106.559 124.660 139.557 1.00 62.23 405 SER C C 1
ATOM 2339 O O . SER A 1 405 ? 106.423 125.790 140.041 1.00 68.71 405 SER C O 1
ATOM 2342 N N . TYR A 1 406 ? 105.595 124.001 139.001 1.00 60.80 406 TYR C N 1
ATOM 2343 C CA . TYR A 1 406 ? 104.281 124.596 138.963 1.00 61.04 406 TYR C CA 1
ATOM 2344 C C . TYR A 1 406 ? 103.223 123.522 138.930 1.00 63.00 406 TYR C C 1
ATOM 2345 O O . TYR A 1 406 ? 103.503 122.413 138.513 1.00 68.19 406 TYR C O 1
ATOM 2354 N N . LYS A 1 407 ? 102.026 123.833 139.366 1.00 65.06 407 LYS C N 1
ATOM 2355 C CA . LYS A 1 407 ? 101.029 122.783 139.368 1.00 66.06 407 LYS C CA 1
ATOM 2356 C C . LYS A 1 407 ? 99.820 123.097 138.494 1.00 62.07 407 LYS C C 1
ATOM 2357 O O . LYS A 1 407 ? 98.908 123.825 138.887 1.00 68.69 407 LYS C O 1
ATOM 2363 N N . PRO A 1 408 ? 99.874 122.540 137.290 1.00 62.42 408 PRO C N 1
ATOM 2364 C CA . PRO A 1 408 ? 98.781 122.707 136.350 1.00 68.42 408 PRO C CA 1
ATOM 2365 C C . PRO A 1 408 ? 97.493 122.042 136.771 1.00 71.64 408 PRO C C 1
ATOM 2366 O O . PRO A 1 408 ? 96.426 122.480 136.354 1.00 74.91 408 PRO C O 1
ATOM 2370 N N . LYS A 1 409 ? 97.568 121.011 137.604 1.00 72.39 409 LYS C N 1
ATOM 2371 C CA . LYS A 1 409 ? 96.358 120.288 138.037 1.00 72.93 409 LYS C CA 1
ATOM 2372 C C . LYS A 1 409 ? 96.318 120.185 139.550 1.00 73.14 409 LYS C C 1
ATOM 2373 O O . LYS A 1 409 ? 97.354 120.283 140.206 1.00 77.67 409 LYS C O 1
ATOM 2379 N N . PRO A 1 410 ? 95.115 119.996 140.123 1.00 68.88 410 PRO C N 1
ATOM 2380 C CA . PRO A 1 410 ? 95.012 119.982 141.581 1.00 71.52 410 PRO C CA 1
ATOM 2381 C C . PRO A 1 410 ? 95.866 118.909 142.237 1.00 77.40 410 PRO C C 1
ATOM 2382 O O . PRO A 1 410 ? 96.215 119.062 143.407 1.00 85.18 410 PRO C O 1
ATOM 2386 N N . ALA A 1 411 ? 96.241 117.822 141.549 1.00 76.36 411 ALA C N 1
ATOM 2387 C CA . ALA A 1 411 ? 97.093 116.785 142.164 1.00 78.70 411 ALA C CA 1
ATOM 2388 C C . ALA A 1 411 ? 98.358 116.545 141.363 1.00 75.87 411 ALA C C 1
ATOM 2389 O O . ALA A 1 411 ? 98.999 115.515 141.535 1.00 79.14 411 ALA C O 1
ATOM 2391 N N . LYS A 1 412 ? 98.752 117.481 140.505 1.00 75.68 412 LYS C N 1
ATOM 2392 C CA . LYS A 1 412 ? 99.969 117.247 139.731 1.00 77.37 412 LYS C CA 1
ATOM 2393 C C . LYS A 1 412 ? 100.875 118.442 139.668 1.00 75.62 412 LYS C C 1
ATOM 2394 O O . LYS A 1 412 ? 100.452 119.568 139.449 1.00 75.83 412 LYS C O 1
ATOM 2400 N N . MET A 1 413 ? 102.153 118.150 139.820 1.00 70.44 413 MET C N 1
ATOM 2401 C CA . MET A 1 413 ? 103.222 119.092 139.849 1.00 64.97 413 MET C CA 1
ATOM 2402 C C . MET A 1 413 ? 104.316 118.745 138.842 1.00 63.53 413 MET C C 1
ATOM 2403 O O . MET A 1 413 ? 104.688 117.576 138.718 1.00 66.75 413 MET C O 1
ATOM 2408 N N . VAL A 1 414 ? 104.806 119.762 138.130 1.00 60.28 414 VAL C N 1
ATOM 2409 C CA . VAL A 1 414 ? 105.894 119.501 137.194 1.00 57.18 414 VAL C CA 1
ATOM 2410 C C . VAL A 1 414 ? 107.114 120.299 137.542 1.00 63.37 414 VAL C C 1
ATOM 2411 O O . VAL A 1 414 ? 107.034 121.493 137.820 1.00 67.41 414 VAL C O 1
ATOM 2415 N N . TYR A 1 415 ? 108.258 119.643 137.521 1.00 58.66 415 TYR C N 1
ATOM 2416 C CA . TYR A 1 415 ? 109.495 120.310 137.807 1.00 54.68 415 TYR C CA 1
ATOM 2417 C C . TYR A 1 415 ? 110.339 120.518 136.618 1.00 57.89 415 TYR C C 1
ATOM 2418 O O . TYR A 1 415 ? 110.479 119.636 135.769 1.00 64.37 415 TYR C O 1
ATOM 2427 N N . LEU A 1 416 ? 110.971 121.695 136.544 1.00 58.65 416 LEU C N 1
ATOM 2428 C CA . LEU A 1 416 ? 111.885 121.973 135.443 1.00 58.11 416 LEU C CA 1
ATOM 2429 C C . LEU A 1 416 ? 113.171 122.585 135.934 1.00 61.45 416 LEU C C 1
ATOM 2430 O O . LEU A 1 416 ? 113.167 123.422 136.841 1.00 66.58 416 LEU C O 1
ATOM 2435 N N . LEU A 1 417 ? 114.250 122.203 135.289 1.00 60.78 417 LEU C N 1
ATOM 2436 C CA . LEU A 1 417 ? 115.546 122.724 135.619 1.00 58.09 417 LEU C CA 1
ATOM 2437 C C . LEU A 1 417 ? 116.065 123.513 134.446 1.00 61.50 417 LEU C C 1
ATOM 2438 O O . LEU A 1 417 ? 116.023 123.042 133.305 1.00 65.67 417 LEU C O 1
ATOM 2443 N N . SER A 1 418 ? 116.565 124.712 134.717 1.00 61.96 418 SER C N 1
ATOM 2444 C CA . SER A 1 418 ? 117.137 125.552 133.676 1.00 62.71 418 SER C CA 1
ATOM 2445 C C . SER A 1 418 ? 118.424 126.186 134.162 1.00 62.11 418 SER C C 1
ATOM 2446 O O . SER A 1 418 ? 118.406 126.900 135.169 1.00 67.92 418 SER C O 1
ATOM 2449 N N . SER A 1 419 ? 119.538 125.922 133.494 1.00 59.31 419 SER C N 1
ATOM 2450 C CA . SER A 1 419 ? 120.806 126.466 133.956 1.00 61.54 419 SER C CA 1
ATOM 2451 C C . SER A 1 419 ? 121.159 127.843 133.440 1.00 68.26 419 SER C C 1
ATOM 2452 O O . SER A 1 419 ? 120.862 128.839 134.100 1.00 74.71 419 SER C O 1
ATOM 2455 N N . CYS A 1 420 ? 121.795 127.941 132.281 1.00 72.86 420 CYS C N 1
ATOM 2456 C CA . CYS A 1 420 ? 122.180 129.276 131.814 1.00 81.70 420 CYS C CA 1
ATOM 2457 C C . CYS A 1 420 ? 121.003 130.083 131.363 1.00 82.79 420 CYS C C 1
ATOM 2458 O O . CYS A 1 420 ? 121.097 131.303 131.232 1.00 87.60 420 CYS C O 1
ATOM 2461 N N . ASP A 1 421 ? 119.872 129.416 131.099 1.00 80.77 421 ASP C N 1
ATOM 2462 C CA . ASP A 1 421 ? 118.710 130.218 130.786 1.00 89.61 421 ASP C CA 1
ATOM 2463 C C . ASP A 1 421 ? 118.185 130.660 132.146 1.00 89.16 421 ASP C C 1
ATOM 2464 O O . ASP A 1 421 ? 117.282 130.074 132.721 1.00 85.68 421 ASP C O 1
ATOM 2469 N N . GLU A 1 422 ? 118.834 131.701 132.607 1.00 86.76 422 GLU C N 1
ATOM 2470 C CA . GLU A 1 422 ? 118.670 132.292 133.930 1.00 89.35 422 GLU C CA 1
ATOM 2471 C C . GLU A 1 422 ? 117.557 133.305 134.071 1.00 94.43 422 GLU C C 1
ATOM 2472 O O . GLU A 1 422 ? 116.856 133.623 133.098 1.00 92.96 422 GLU C O 1
ATOM 2478 N N . ASP A 1 423 ? 117.415 133.808 135.303 1.00 98.12 423 ASP C N 1
ATOM 2479 C CA . ASP A 1 423 ? 116.412 134.788 135.716 1.00 97.25 423 ASP C CA 1
ATOM 2480 C C . ASP A 1 423 ? 115.074 134.082 135.795 1.00 92.92 423 ASP C C 1
ATOM 2481 O O . ASP A 1 423 ? 114.997 132.880 135.503 1.00 92.80 423 ASP C O 1
ATOM 2486 N N . ALA A 1 424 ? 114.029 134.774 136.183 1.00 87.25 424 ALA C N 1
ATOM 2487 C CA . ALA A 1 424 ? 112.755 134.099 136.275 1.00 85.58 424 ALA C CA 1
ATOM 2488 C C . ALA A 1 424 ? 111.603 135.017 135.977 1.00 82.38 424 ALA C C 1
ATOM 2489 O O . ALA A 1 424 ? 111.554 136.162 136.430 1.00 83.34 424 ALA C O 1
ATOM 2491 N N . SER A 1 425 ? 110.657 134.508 135.212 1.00 78.56 425 SER C N 1
ATOM 2492 C CA . SER A 1 425 ? 109.462 135.252 134.901 1.00 75.18 425 SER C CA 1
ATOM 2493 C C . SER A 1 425 ? 108.327 134.330 134.536 1.00 72.05 425 SER C C 1
ATOM 2494 O O . SER A 1 425 ? 108.531 133.153 134.230 1.00 72.09 425 SER C O 1
ATOM 2497 N N . ILE A 1 426 ? 107.128 134.883 134.581 1.00 68.41 426 ILE C N 1
ATOM 2498 C CA . ILE A 1 426 ? 105.906 134.203 134.210 1.00 62.87 426 ILE C CA 1
ATOM 2499 C C . ILE A 1 426 ? 105.290 134.920 133.057 1.00 61.93 426 ILE C C 1
ATOM 2500 O O . ILE A 1 426 ? 105.186 136.144 133.077 1.00 69.67 426 ILE C O 1
ATOM 2505 N N . ASN A 1 427 ? 104.915 134.172 132.054 1.00 64.30 427 ASN C N 1
ATOM 2506 C CA . ASN A 1 427 ? 104.299 134.733 130.876 1.00 68.42 427 ASN C CA 1
ATOM 2507 C C . ASN A 1 427 ? 102.822 134.926 131.136 1.00 74.43 427 ASN C C 1
ATOM 2508 O O . ASN A 1 427 ? 102.063 133.949 131.167 1.00 75.68 427 ASN C O 1
ATOM 2513 N N . GLU A 1 428 ? 102.430 136.162 131.335 1.00 75.83 428 GLU C N 1
ATOM 2514 C CA . GLU A 1 428 ? 101.047 136.501 131.656 1.00 76.00 428 GLU C CA 1
ATOM 2515 C C . GLU A 1 428 ? 99.998 136.117 130.639 1.00 75.19 428 GLU C C 1
ATOM 2516 O O . GLU A 1 428 ? 98.810 136.102 130.954 1.00 77.73 428 GLU C O 1
ATOM 2522 N N . SER A 1 429 ? 100.400 135.817 129.413 1.00 72.51 429 SER C N 1
ATOM 2523 C CA . SER A 1 429 ? 99.406 135.444 128.436 1.00 74.28 429 SER C CA 1
ATOM 2524 C C . SER A 1 429 ? 98.901 134.020 128.657 1.00 72.32 429 SER C C 1
ATOM 2525 O O . SER A 1 429 ? 97.819 133.674 128.178 1.00 72.30 429 SER C O 1
ATOM 2528 N N . THR A 1 430 ? 99.674 133.204 129.363 1.00 70.56 430 THR C N 1
ATOM 2529 C CA . THR A 1 430 ? 99.228 131.810 129.603 1.00 65.88 430 THR C CA 1
ATOM 2530 C C . THR A 1 430 ? 99.227 131.466 131.078 1.00 66.57 430 THR C C 1
ATOM 2531 O O . THR A 1 430 ? 98.515 130.569 131.511 1.00 70.59 430 THR C O 1
ATOM 2535 N N . GLY A 1 431 ? 100.056 132.192 131.852 1.00 68.39 431 GLY C N 1
ATOM 2536 C CA . GLY A 1 431 ? 100.222 131.948 133.275 1.00 71.22 431 GLY C CA 1
ATOM 2537 C C . GLY A 1 431 ? 101.361 130.965 133.537 1.00 67.91 431 GLY C C 1
ATOM 2538 O O . GLY A 1 431 ? 101.733 130.726 134.680 1.00 70.01 431 GLY C O 1
ATOM 2539 N N . LYS A 1 432 ? 101.916 130.418 132.479 1.00 63.14 432 LYS C N 1
ATOM 2540 C CA . LYS A 1 432 ? 102.986 129.465 132.606 1.00 61.24 432 LYS C CA 1
ATOM 2541 C C . LYS A 1 432 ? 104.323 130.180 132.809 1.00 59.54 432 LYS C C 1
ATOM 2542 O O . LYS A 1 432 ? 104.519 131.271 132.296 1.00 66.99 432 LYS C O 1
ATOM 2548 N N . PRO A 1 433 ? 105.249 129.576 133.548 1.00 54.93 433 PRO C N 1
ATOM 2549 C CA . PRO A 1 433 ? 106.564 130.107 133.734 1.00 54.98 433 PRO C CA 1
ATOM 2550 C C . PRO A 1 433 ? 107.179 130.148 132.367 1.00 54.90 433 PRO C C 1
ATOM 2551 O O . PRO A 1 433 ? 106.905 129.279 131.554 1.00 62.20 433 PRO C O 1
ATOM 2555 N N . GLN A 1 434 ? 107.994 131.138 132.097 1.00 55.47 434 GLN C N 1
ATOM 2556 C CA . GLN A 1 434 ? 108.557 131.219 130.760 1.00 54.18 434 GLN C CA 1
ATOM 2557 C C . GLN A 1 434 ? 109.417 130.019 130.440 1.00 57.80 434 GLN C C 1
ATOM 2558 O O . GLN A 1 434 ? 109.505 129.607 129.281 1.00 61.19 434 GLN C O 1
ATOM 2564 N N . MET A 1 435 ? 110.052 129.449 131.447 1.00 59.69 435 MET C N 1
ATOM 2565 C CA . MET A 1 435 ? 110.899 128.293 131.254 1.00 58.14 435 MET C CA 1
ATOM 2566 C C . MET A 1 435 ? 110.155 127.095 130.703 1.00 58.14 435 MET C C 1
ATOM 2567 O O . MET A 1 435 ? 110.728 126.320 129.926 1.00 60.42 435 MET C O 1
ATOM 2572 N N . VAL A 1 436 ? 108.884 126.910 131.102 1.00 57.58 436 VAL C N 1
ATOM 2573 C CA . VAL A 1 436 ? 108.211 125.748 130.549 1.00 52.81 436 VAL C CA 1
ATOM 2574 C C . VAL A 1 436 ? 107.819 126.052 129.150 1.00 48.94 436 VAL C C 1
ATOM 2575 O O . VAL A 1 436 ? 107.809 125.157 128.288 1.00 58.53 436 VAL C O 1
ATOM 2579 N N . MET A 1 437 ? 107.476 127.294 128.880 1.00 45.59 437 MET C N 1
ATOM 2580 C CA . MET A 1 437 ? 107.091 127.589 127.530 1.00 48.93 437 MET C CA 1
ATOM 2581 C C . MET A 1 437 ? 108.265 127.325 126.609 1.00 50.43 437 MET C C 1
ATOM 2582 O O . MET A 1 437 ? 108.104 126.773 125.520 1.00 57.98 437 MET C O 1
ATOM 2587 N N . TYR A 1 438 ? 109.451 127.725 127.055 1.00 47.90 438 TYR C N 1
ATOM 2588 C CA . TYR A 1 438 ? 110.595 127.480 126.259 1.00 48.50 438 TYR C CA 1
ATOM 2589 C C . TYR A 1 438 ? 110.787 125.999 126.014 1.00 49.59 438 TYR C C 1
ATOM 2590 O O . TYR A 1 438 ? 111.039 125.570 124.880 1.00 56.44 438 TYR C O 1
ATOM 2599 N N . TYR A 1 439 ? 110.637 125.239 127.071 1.00 50.67 439 TYR C N 1
ATOM 2600 C CA . TYR A 1 439 ? 110.768 123.802 126.960 1.00 49.91 439 TYR C CA 1
ATOM 2601 C C . TYR A 1 439 ? 109.787 123.227 125.946 1.00 49.53 439 TYR C C 1
ATOM 2602 O O . TYR A 1 439 ? 110.164 122.397 125.126 1.00 55.70 439 TYR C O 1
ATOM 2611 N N . ASN A 1 440 ? 108.544 123.666 126.007 1.00 48.13 440 ASN C N 1
ATOM 2612 C CA . ASN A 1 440 ? 107.555 123.122 125.110 1.00 45.10 440 ASN C CA 1
ATOM 2613 C C . ASN A 1 440 ? 107.914 123.390 123.666 1.00 41.61 440 ASN C C 1
ATOM 2614 O O . ASN A 1 440 ? 107.525 122.617 122.780 1.00 48.18 440 ASN C O 1
ATOM 2619 N N . GLN A 1 441 ? 108.639 124.444 123.397 1.00 41.57 441 GLN C N 1
ATOM 2620 C CA . GLN A 1 441 ? 108.993 124.765 122.040 1.00 46.63 441 GLN C CA 1
ATOM 2621 C C . GLN A 1 441 ? 110.194 123.968 121.528 1.00 50.89 441 GLN C C 1
ATOM 2622 O O . GLN A 1 441 ? 110.335 123.783 120.315 1.00 55.28 441 GLN C O 1
ATOM 2628 N N . THR A 1 442 ? 111.073 123.473 122.406 1.00 47.20 442 THR C N 1
ATOM 2629 C CA . THR A 1 442 ? 112.268 122.774 121.918 1.00 44.51 442 THR C CA 1
ATOM 2630 C C . THR A 1 442 ? 112.275 121.261 122.127 1.00 49.60 442 THR C C 1
ATOM 2631 O O . THR A 1 442 ? 113.076 120.554 121.509 1.00 52.84 442 THR C O 1
ATOM 2635 N N . LYS A 1 443 ? 111.407 120.772 123.001 1.00 47.77 443 LYS C N 1
ATOM 2636 C CA . LYS A 1 443 ? 111.376 119.370 123.391 1.00 41.67 443 LYS C CA 1
ATOM 2637 C C . LYS A 1 443 ? 111.083 118.421 122.259 1.00 45.51 443 LYS C C 1
ATOM 2638 O O . LYS A 1 443 ? 111.402 117.247 122.355 1.00 53.36 443 LYS C O 1
ATOM 2644 N N . GLY A 1 444 ? 110.484 118.911 121.186 1.00 47.22 444 GLY C N 1
ATOM 2645 C CA . GLY A 1 444 ? 110.071 118.080 120.063 1.00 49.27 444 GLY C CA 1
ATOM 2646 C C . GLY A 1 444 ? 111.150 117.847 119.009 1.00 48.82 444 GLY C C 1
ATOM 2647 O O . GLY A 1 444 ? 110.890 117.201 117.981 1.00 51.17 444 GLY C O 1
ATOM 2648 N N . GLY A 1 445 ? 112.350 118.346 119.239 1.00 49.18 445 GLY C N 1
ATOM 2649 C CA . GLY A 1 445 ? 113.456 118.212 118.290 1.00 49.51 445 GLY C CA 1
ATOM 2650 C C . GLY A 1 445 ? 113.712 116.766 117.821 1.00 47.49 445 GLY C C 1
ATOM 2651 O O . GLY A 1 445 ? 113.991 116.555 116.637 1.00 49.24 445 GLY C O 1
ATOM 2652 N N . VAL A 1 446 ? 113.637 115.799 118.720 1.00 47.49 446 VAL C N 1
ATOM 2653 C CA . VAL A 1 446 ? 113.914 114.430 118.286 1.00 45.15 446 VAL C CA 1
ATOM 2654 C C . VAL A 1 446 ? 112.681 113.651 117.895 1.00 52.73 446 VAL C C 1
ATOM 2655 O O . VAL A 1 446 ? 112.739 112.910 116.910 1.00 55.94 446 VAL C O 1
ATOM 2659 N N . ASP A 1 447 ? 111.568 113.738 118.615 1.00 54.41 447 ASP C N 1
ATOM 2660 C CA . ASP A 1 447 ? 110.407 112.968 118.229 1.00 50.65 447 ASP C CA 1
ATOM 2661 C C . ASP A 1 447 ? 109.780 113.493 116.949 1.00 47.49 447 ASP C C 1
ATOM 2662 O O . ASP A 1 447 ? 109.073 112.737 116.294 1.00 52.45 447 ASP C O 1
ATOM 2667 N N . THR A 1 448 ? 110.041 114.743 116.569 1.00 47.10 448 THR C N 1
ATOM 2668 C CA . THR A 1 448 ? 109.491 115.205 115.308 1.00 43.30 448 THR C CA 1
ATOM 2669 C C . THR A 1 448 ? 110.191 114.433 114.186 1.00 44.36 448 THR C C 1
ATOM 2670 O O . THR A 1 448 ? 109.585 114.107 113.168 1.00 52.37 448 THR C O 1
ATOM 2674 N N . LEU A 1 449 ? 111.482 114.194 114.394 1.00 45.29 449 LEU C N 1
ATOM 2675 C CA . LEU A 1 449 ? 112.230 113.446 113.389 1.00 44.49 449 LEU C CA 1
ATOM 2676 C C . LEU A 1 449 ? 111.646 112.064 113.293 1.00 47.17 449 LEU C C 1
ATOM 2677 O O . LEU A 1 449 ? 111.456 111.530 112.194 1.00 53.19 449 LEU C O 1
ATOM 2682 N N . ASP A 1 450 ? 111.352 111.462 114.438 1.00 48.44 450 ASP C N 1
ATOM 2683 C CA . ASP A 1 450 ? 110.790 110.130 114.401 1.00 49.64 450 ASP C CA 1
ATOM 2684 C C . ASP A 1 450 ? 109.428 110.132 113.733 1.00 48.49 450 ASP C C 1
ATOM 2685 O O . ASP A 1 450 ? 109.094 109.199 113.002 1.00 53.84 450 ASP C O 1
ATOM 2690 N N . GLN A 1 451 ? 108.644 111.176 113.953 1.00 47.19 451 GLN C N 1
ATOM 2691 C CA . GLN A 1 451 ? 107.352 111.249 113.352 1.00 44.34 451 GLN C CA 1
ATOM 2692 C C . GLN A 1 451 ? 107.504 111.336 111.826 1.00 44.92 451 GLN C C 1
ATOM 2693 O O . GLN A 1 451 ? 106.730 110.716 111.098 1.00 50.88 451 GLN C O 1
ATOM 2699 N N . MET A 1 452 ? 108.483 112.101 111.346 1.00 45.27 452 MET C N 1
ATOM 2700 C CA . MET A 1 452 ? 108.671 112.189 109.914 1.00 41.45 452 MET C CA 1
ATOM 2701 C C . MET A 1 452 ? 109.053 110.846 109.365 1.00 43.20 452 MET C C 1
ATOM 2702 O O . MET A 1 452 ? 108.661 110.501 108.245 1.00 48.44 452 MET C O 1
ATOM 2707 N N . CYS A 1 453 ? 109.795 110.092 110.138 1.00 41.74 453 CYS C N 1
ATOM 2708 C CA . CYS A 1 453 ? 110.217 108.781 109.693 1.00 40.88 453 CYS C CA 1
ATOM 2709 C C . CYS A 1 453 ? 109.031 107.850 109.641 1.00 47.66 453 CYS C C 1
ATOM 2710 O O . CYS A 1 453 ? 108.887 107.129 108.671 1.00 52.09 453 CYS C O 1
ATOM 2713 N N . SER A 1 454 ? 108.206 107.800 110.664 1.00 47.56 454 SER C N 1
ATOM 2714 C CA . SER A 1 454 ? 107.092 106.850 110.640 1.00 43.78 454 SER C CA 1
ATOM 2715 C C . SER A 1 454 ? 106.104 107.131 109.534 1.00 44.71 454 SER C C 1
ATOM 2716 O O . SER A 1 454 ? 105.437 106.209 109.047 1.00 49.16 454 SER C O 1
ATOM 2719 N N . VAL A 1 455 ? 106.035 108.382 109.119 1.00 43.65 455 VAL C N 1
ATOM 2720 C CA . VAL A 1 455 ? 105.145 108.694 108.014 1.00 36.89 455 VAL C CA 1
ATOM 2721 C C . VAL A 1 455 ? 105.774 108.194 106.719 1.00 43.44 455 VAL C C 1
ATOM 2722 O O . VAL A 1 455 ? 105.098 107.589 105.888 1.00 51.37 455 VAL C O 1
ATOM 2726 N N . MET A 1 456 ? 107.075 108.423 106.509 1.00 46.25 456 MET C N 1
ATOM 2727 C CA . MET A 1 456 ? 107.749 107.925 105.302 1.00 43.66 456 MET C CA 1
ATOM 2728 C C . MET A 1 456 ? 108.968 107.085 105.663 1.00 44.56 456 MET C C 1
ATOM 2729 O O . MET A 1 456 ? 110.097 107.572 105.668 1.00 46.73 456 MET C O 1
ATOM 2734 N N . THR A 1 457 ? 108.722 105.796 105.969 1.00 43.14 457 THR C N 1
ATOM 2735 C CA . THR A 1 457 ? 109.833 104.974 106.371 1.00 40.47 457 THR C CA 1
ATOM 2736 C C . THR A 1 457 ? 109.932 103.688 105.606 1.00 45.45 457 THR C C 1
ATOM 2737 O O . THR A 1 457 ? 108.926 103.075 105.244 1.00 48.20 457 THR C O 1
ATOM 2741 N N . CYS A 1 458 ? 111.157 103.272 105.396 1.00 45.17 458 CYS C N 1
ATOM 2742 C CA . CYS A 1 458 ? 111.298 101.981 104.780 1.00 39.95 458 CYS C CA 1
ATOM 2743 C C . CYS A 1 458 ? 111.962 101.038 105.730 1.00 43.28 458 CYS C C 1
ATOM 2744 O O . CYS A 1 458 ? 113.173 101.047 105.897 1.00 47.60 458 CYS C O 1
ATOM 2747 N N . SER A 1 459 ? 111.145 100.223 106.351 1.00 44.68 459 SER C N 1
ATOM 2748 C CA . SER A 1 459 ? 111.594 99.249 107.309 1.00 43.14 459 SER C CA 1
ATOM 2749 C C . SER A 1 459 ? 110.780 98.027 107.098 1.00 43.10 459 SER C C 1
ATOM 2750 O O . SER A 1 459 ? 109.569 98.046 107.273 1.00 47.29 459 SER C O 1
ATOM 2753 N N . ARG A 1 460 ? 111.439 96.967 106.695 1.00 43.34 460 ARG C N 1
ATOM 2754 C CA . ARG A 1 460 ? 110.778 95.746 106.369 1.00 40.96 460 ARG C CA 1
ATOM 2755 C C . ARG A 1 460 ? 110.982 94.682 107.373 1.00 41.22 460 ARG C C 1
ATOM 2756 O O . ARG A 1 460 ? 111.926 94.728 108.156 1.00 45.19 460 ARG C O 1
ATOM 2764 N N . LYS A 1 461 ? 110.100 93.715 107.305 1.00 38.82 461 LYS C N 1
ATOM 2765 C CA . LYS A 1 461 ? 110.196 92.583 108.157 1.00 37.74 461 LYS C CA 1
ATOM 2766 C C . LYS A 1 461 ? 111.511 91.837 107.853 1.00 39.70 461 LYS C C 1
ATOM 2767 O O . LYS A 1 461 ? 111.854 91.607 106.697 1.00 45.65 461 LYS C O 1
ATOM 2773 N N . THR A 1 462 ? 112.226 91.471 108.917 1.00 38.86 462 THR C N 1
ATOM 2774 C CA . THR A 1 462 ? 113.441 90.712 108.698 1.00 38.07 462 THR C CA 1
ATOM 2775 C C . THR A 1 462 ? 113.843 89.963 109.920 1.00 43.86 462 THR C C 1
ATOM 2776 O O . THR A 1 462 ? 113.502 90.355 111.027 1.00 47.69 462 THR C O 1
ATOM 2780 N N . ASN A 1 463 ? 114.575 88.905 109.745 1.00 42.75 463 ASN C N 1
ATOM 2781 C CA . ASN A 1 463 ? 115.054 88.181 110.917 1.00 41.32 463 ASN C CA 1
ATOM 2782 C C . ASN A 1 463 ? 116.551 88.465 111.209 1.00 43.34 463 ASN C C 1
ATOM 2783 O O . ASN A 1 463 ? 117.163 87.753 111.996 1.00 46.65 463 ASN C O 1
ATOM 2788 N N . ARG A 1 464 ? 117.116 89.483 110.581 1.00 44.90 464 ARG C N 1
ATOM 2789 C CA . ARG A 1 464 ? 118.507 89.824 110.832 1.00 41.58 464 ARG C CA 1
ATOM 2790 C C . ARG A 1 464 ? 118.634 91.225 111.398 1.00 47.32 464 ARG C C 1
ATOM 2791 O O . ARG A 1 464 ? 118.452 92.196 110.656 1.00 49.05 464 ARG C O 1
ATOM 2799 N N . TRP A 1 465 ? 118.907 91.352 112.695 1.00 46.19 465 TRP C N 1
ATOM 2800 C CA . TRP A 1 465 ? 118.946 92.687 113.266 1.00 40.96 465 TRP C CA 1
ATOM 2801 C C . TRP A 1 465 ? 119.822 93.729 112.576 1.00 39.48 465 TRP C C 1
ATOM 2802 O O . TRP A 1 465 ? 119.422 94.892 112.627 1.00 49.74 465 TRP C O 1
ATOM 2813 N N . PRO A 1 466 ? 120.969 93.437 111.974 1.00 37.57 466 PRO C N 1
ATOM 2814 C CA . PRO A 1 466 ? 121.747 94.498 111.368 1.00 40.85 466 PRO C CA 1
ATOM 2815 C C . PRO A 1 466 ? 120.932 95.204 110.233 1.00 46.81 466 PRO C C 1
ATOM 2816 O O . PRO A 1 466 ? 121.266 96.328 109.865 1.00 52.43 466 PRO C O 1
ATOM 2820 N N . MET A 1 467 ? 119.885 94.578 109.731 1.00 44.43 467 MET C N 1
ATOM 2821 C CA . MET A 1 467 ? 119.074 95.224 108.728 1.00 42.73 467 MET C CA 1
ATOM 2822 C C . MET A 1 467 ? 118.226 96.305 109.371 1.00 47.50 467 MET C C 1
ATOM 2823 O O . MET A 1 467 ? 117.886 97.288 108.724 1.00 52.47 467 MET C O 1
ATOM 2828 N N . ALA A 1 468 ? 117.852 96.116 110.616 1.00 45.40 468 ALA C N 1
ATOM 2829 C CA . ALA A 1 468 ? 117.092 97.130 111.292 1.00 44.28 468 ALA C CA 1
ATOM 2830 C C . ALA A 1 468 ? 117.918 98.387 111.312 1.00 48.69 468 ALA C C 1
ATOM 2831 O O . ALA A 1 468 ? 117.399 99.493 111.158 1.00 53.51 468 ALA C O 1
ATOM 2833 N N . LEU A 1 469 ? 119.225 98.206 111.492 1.00 44.55 469 LEU C N 1
ATOM 2834 C CA . LEU A 1 469 ? 120.099 99.350 111.530 1.00 42.76 469 LEU C CA 1
ATOM 2835 C C . LEU A 1 469 ? 120.284 99.928 110.156 1.00 46.82 469 LEU C C 1
ATOM 2836 O O . LEU A 1 469 ? 120.376 101.150 110.015 1.00 53.30 469 LEU C O 1
ATOM 2841 N N . LEU A 1 470 ? 120.342 99.093 109.125 1.00 43.04 470 LEU C N 1
ATOM 2842 C CA . LEU A 1 470 ? 120.498 99.668 107.808 1.00 39.24 470 LEU C CA 1
ATOM 2843 C C . LEU A 1 470 ? 119.270 100.439 107.405 1.00 45.60 470 LEU C C 1
ATOM 2844 O O . LEU A 1 470 ? 119.384 101.509 106.802 1.00 52.35 470 LEU C O 1
ATOM 2849 N N . TYR A 1 471 ? 118.090 99.928 107.729 1.00 45.36 471 TYR C N 1
ATOM 2850 C CA . TYR A 1 471 ? 116.891 100.639 107.351 1.00 42.52 471 TYR C CA 1
ATOM 2851 C C . TYR A 1 471 ? 116.818 101.956 108.091 1.00 46.14 471 TYR C C 1
ATOM 2852 O O . TYR A 1 471 ? 116.389 102.977 107.547 1.00 49.49 471 TYR C O 1
ATOM 2861 N N . GLY A 1 472 ? 117.229 101.961 109.360 1.00 47.29 472 GLY C N 1
ATOM 2862 C CA . GLY A 1 472 ? 117.214 103.188 110.116 1.00 46.91 472 GLY C CA 1
ATOM 2863 C C . GLY A 1 472 ? 118.155 104.208 109.495 1.00 44.33 472 GLY C C 1
ATOM 2864 O O . GLY A 1 472 ? 117.823 105.377 109.401 1.00 48.46 472 GLY C O 1
ATOM 2865 N N . MET A 1 473 ? 119.336 103.776 109.050 1.00 42.36 473 MET C N 1
ATOM 2866 C CA . MET A 1 473 ? 120.271 104.707 108.451 1.00 41.35 473 MET C CA 1
ATOM 2867 C C . MET A 1 473 ? 119.743 105.276 107.156 1.00 44.15 473 MET C C 1
ATOM 2868 O O . MET A 1 473 ? 119.991 106.454 106.841 1.00 51.15 473 MET C O 1
ATOM 2873 N N . ILE A 1 474 ? 119.006 104.489 106.388 1.00 41.24 474 ILE C N 1
ATOM 2874 C CA . ILE A 1 474 ? 118.461 105.023 105.160 1.00 40.22 474 ILE C CA 1
ATOM 2875 C C . ILE A 1 474 ? 117.422 106.080 105.477 1.00 45.05 474 ILE C C 1
ATOM 2876 O O . ILE A 1 474 ? 117.403 107.125 104.819 1.00 49.24 474 ILE C O 1
ATOM 2881 N N . ASN A 1 475 ? 116.558 105.839 106.470 1.00 46.50 475 ASN C N 1
ATOM 2882 C CA . ASN A 1 475 ? 115.581 106.839 106.814 1.00 43.04 475 ASN C CA 1
ATOM 2883 C C . ASN A 1 475 ? 116.187 108.128 107.343 1.00 47.60 475 ASN C C 1
ATOM 2884 O O . ASN A 1 475 ? 115.688 109.231 107.050 1.00 50.57 475 ASN C O 1
ATOM 2889 N N . ILE A 1 476 ? 117.270 108.010 108.118 1.00 43.30 476 ILE C N 1
ATOM 2890 C CA . ILE A 1 476 ? 117.910 109.203 108.627 1.00 35.19 476 ILE C CA 1
ATOM 2891 C C . ILE A 1 476 ? 118.543 109.948 107.506 1.00 40.18 476 ILE C C 1
ATOM 2892 O O . ILE A 1 476 ? 118.452 111.175 107.435 1.00 47.92 476 ILE C O 1
ATOM 2897 N N . ALA A 1 477 ? 119.211 109.247 106.598 1.00 39.38 477 ALA C N 1
ATOM 2898 C CA . ALA A 1 477 ? 119.820 109.946 105.506 1.00 39.09 477 ALA C CA 1
ATOM 2899 C C . ALA A 1 477 ? 118.778 110.650 104.687 1.00 41.81 477 ALA C C 1
ATOM 2900 O O . ALA A 1 477 ? 119.007 111.779 104.229 1.00 47.58 477 ALA C O 1
ATOM 2902 N N . CYS A 1 478 ? 117.622 110.041 104.472 1.00 41.13 478 CYS C N 1
ATOM 2903 C CA . CYS A 1 478 ? 116.649 110.724 103.649 1.00 38.79 478 CYS C CA 1
ATOM 2904 C C . CYS A 1 478 ? 116.213 112.032 104.289 1.00 41.34 478 CYS C C 1
ATOM 2905 O O . CYS A 1 478 ? 116.012 113.037 103.589 1.00 45.38 478 CYS C O 1
ATOM 2908 N N . ILE A 1 479 ? 116.088 112.050 105.612 1.00 41.56 479 ILE C N 1
ATOM 2909 C CA . ILE A 1 479 ? 115.686 113.289 106.270 1.00 37.69 479 ILE C CA 1
ATOM 2910 C C . ILE A 1 479 ? 116.815 114.291 106.246 1.00 42.95 479 ILE C C 1
ATOM 2911 O O . ILE A 1 479 ? 116.582 115.462 105.947 1.00 48.97 479 ILE C O 1
ATOM 2916 N N . ASN A 1 480 ? 118.036 113.879 106.553 1.00 40.30 480 ASN C N 1
ATOM 2917 C CA . ASN A 1 480 ? 119.091 114.863 106.558 1.00 35.96 480 ASN C CA 1
ATOM 2918 C C . ASN A 1 480 ? 119.403 115.419 105.173 1.00 38.09 480 ASN C C 1
ATOM 2919 O O . ASN A 1 480 ? 119.787 116.592 105.018 1.00 46.14 480 ASN C O 1
ATOM 2924 N N . SER A 1 481 ? 119.230 114.559 104.159 1.00 36.25 481 SER C N 1
ATOM 2925 C CA . SER A 1 481 ? 119.486 114.966 102.809 1.00 34.44 481 SER C CA 1
ATOM 2926 C C . SER A 1 481 ? 118.473 115.988 102.410 1.00 36.53 481 SER C C 1
ATOM 2927 O O . SER A 1 481 ? 118.786 116.968 101.739 1.00 45.26 481 SER C O 1
ATOM 2930 N N . PHE A 1 482 ? 117.229 115.787 102.859 1.00 38.50 482 PHE C N 1
ATOM 2931 C CA . PHE A 1 482 ? 116.183 116.706 102.541 1.00 39.74 482 PHE C CA 1
ATOM 2932 C C . PHE A 1 482 ? 116.470 118.061 103.190 1.00 37.61 482 PHE C C 1
ATOM 2933 O O . PHE A 1 482 ? 116.307 119.103 102.547 1.00 44.82 482 PHE C O 1
ATOM 2941 N N . ILE A 1 483 ? 116.877 118.046 104.434 1.00 35.48 483 ILE C N 1
ATOM 2942 C CA . ILE A 1 483 ? 117.183 119.288 105.112 1.00 30.19 483 ILE C CA 1
ATOM 2943 C C . ILE A 1 483 ? 118.265 120.072 104.434 1.00 36.86 483 ILE C C 1
ATOM 2944 O O . ILE A 1 483 ? 118.123 121.285 104.265 1.00 46.34 483 ILE C O 1
ATOM 2949 N N . ILE A 1 484 ? 119.345 119.427 104.037 1.00 38.06 484 ILE C N 1
ATOM 2950 C CA . ILE A 1 484 ? 120.369 120.183 103.360 1.00 32.25 484 ILE C CA 1
ATOM 2951 C C . ILE A 1 484 ? 119.855 120.696 102.053 1.00 39.36 484 ILE C C 1
ATOM 2952 O O . ILE A 1 484 ? 120.095 121.854 101.718 1.00 48.96 484 ILE C O 1
ATOM 2957 N N . TYR A 1 485 ? 119.175 119.866 101.311 1.00 40.39 485 TYR C N 1
ATOM 2958 C CA . TYR A 1 485 ? 118.625 120.243 100.046 1.00 39.55 485 TYR C CA 1
ATOM 2959 C C . TYR A 1 485 ? 117.716 121.480 100.176 1.00 39.32 485 TYR C C 1
ATOM 2960 O O . TYR A 1 485 ? 117.849 122.459 99.419 1.00 48.93 485 TYR C O 1
ATOM 2969 N N . SER A 1 486 ? 116.796 121.404 101.116 1.00 38.19 486 SER C N 1
ATOM 2970 C CA . SER A 1 486 ? 115.855 122.469 101.294 1.00 38.33 486 SER C CA 1
ATOM 2971 C C . SER A 1 486 ? 116.551 123.766 101.639 1.00 39.84 486 SER C C 1
ATOM 2972 O O . SER A 1 486 ? 116.225 124.830 101.108 1.00 48.81 486 SER C O 1
ATOM 2975 N N . HIS A 1 487 ? 117.509 123.647 102.504 1.00 40.02 487 HIS C N 1
ATOM 2976 C CA . HIS A 1 487 ? 118.247 124.799 102.884 1.00 41.38 487 HIS C CA 1
ATOM 2977 C C . HIS A 1 487 ? 118.989 125.453 101.736 1.00 41.67 487 HIS C C 1
ATOM 2978 O O . HIS A 1 487 ? 118.930 126.658 101.556 1.00 48.56 487 HIS C O 1
ATOM 2985 N N . ASN A 1 488 ? 119.705 124.660 100.982 1.00 40.76 488 ASN C N 1
ATOM 2986 C CA . ASN A 1 488 ? 120.496 125.197 99.894 1.00 39.18 488 ASN C CA 1
ATOM 2987 C C . ASN A 1 488 ? 119.641 125.833 98.839 1.00 44.29 488 ASN C C 1
ATOM 2988 O O . ASN A 1 488 ? 120.002 126.875 98.282 1.00 53.27 488 ASN C O 1
ATOM 2993 N N . VAL A 1 489 ? 118.501 125.240 98.571 1.00 41.72 489 VAL C N 1
ATOM 2994 C CA . VAL A 1 489 ? 117.639 125.754 97.550 1.00 39.52 489 VAL C CA 1
ATOM 2995 C C . VAL A 1 489 ? 116.928 127.020 97.981 1.00 45.66 489 VAL C C 1
ATOM 2996 O O . VAL A 1 489 ? 116.837 127.962 97.208 1.00 55.29 489 VAL C O 1
ATOM 3000 N N . SER A 1 490 ? 116.412 127.076 99.184 1.00 44.46 490 SER C N 1
ATOM 3001 C CA . SER A 1 490 ? 115.716 128.287 99.606 1.00 45.60 490 SER C CA 1
ATOM 3002 C C . SER A 1 490 ? 116.697 129.430 99.767 1.00 46.92 490 SER C C 1
ATOM 3003 O O . SER A 1 490 ? 116.335 130.590 99.624 1.00 52.85 490 SER C O 1
ATOM 3006 N N . SER A 1 491 ? 117.957 129.115 100.038 1.00 45.43 491 SER C N 1
ATOM 3007 C CA . SER A 1 491 ? 118.990 130.123 100.178 1.00 47.17 491 SER C CA 1
ATOM 3008 C C . SER A 1 491 ? 119.252 130.729 98.816 1.00 48.32 491 SER C C 1
ATOM 3009 O O . SER A 1 491 ? 119.404 131.947 98.698 1.00 54.35 491 SER C O 1
ATOM 3012 N N . LYS A 1 492 ? 119.306 129.873 97.794 1.00 46.56 492 LYS C N 1
ATOM 3013 C CA . LYS A 1 492 ? 119.497 130.305 96.423 1.00 45.08 492 LYS C CA 1
ATOM 3014 C C . LYS A 1 492 ? 118.360 131.211 95.994 1.00 45.14 492 LYS C C 1
ATOM 3015 O O . LYS A 1 492 ? 118.568 132.154 95.232 1.00 51.40 492 LYS C O 1
ATOM 3021 N N . GLY A 1 493 ? 117.156 130.933 96.494 1.00 49.46 493 GLY C N 1
ATOM 3022 C CA . GLY A 1 493 ? 115.990 131.731 96.191 1.00 53.13 493 GLY C CA 1
ATOM 3023 C C . GLY A 1 493 ? 114.953 131.019 95.308 1.00 52.20 493 GLY C C 1
ATOM 3024 O O . GLY A 1 493 ? 114.061 131.654 94.747 1.00 54.42 493 GLY C O 1
ATOM 3025 N N . GLU A 1 494 ? 115.077 129.717 95.198 1.00 51.27 494 GLU C N 1
ATOM 3026 C CA . GLU A 1 494 ? 114.123 128.960 94.430 1.00 49.28 494 GLU C CA 1
ATOM 3027 C C . GLU A 1 494 ? 113.130 128.313 95.337 1.00 54.46 494 GLU C C 1
ATOM 3028 O O . GLU A 1 494 ? 113.430 128.094 96.508 1.00 55.40 494 GLU C O 1
ATOM 3034 N N . LYS A 1 495 ? 111.954 128.004 94.825 1.00 57.12 495 LYS C N 1
ATOM 3035 C CA . LYS A 1 495 ? 110.939 127.337 95.595 1.00 55.37 495 LYS C CA 1
ATOM 3036 C C . LYS A 1 495 ? 111.378 125.906 95.958 1.00 53.53 495 LYS C C 1
ATOM 3037 O O . LYS A 1 495 ? 111.936 125.195 95.128 1.00 58.07 495 LYS C O 1
ATOM 3043 N N . VAL A 1 496 ? 111.078 125.505 97.189 1.00 51.84 496 VAL C N 1
ATOM 3044 C CA . VAL A 1 496 ? 111.439 124.164 97.632 1.00 53.66 496 VAL C CA 1
ATOM 3045 C C . VAL A 1 496 ? 110.226 123.253 97.654 1.00 54.43 496 VAL C C 1
ATOM 3046 O O . VAL A 1 496 ? 109.194 123.585 98.234 1.00 58.73 496 VAL C O 1
ATOM 3050 N N . GLN A 1 497 ? 110.378 122.101 97.009 1.00 48.30 497 GLN C N 1
ATOM 3051 C CA . GLN A 1 497 ? 109.360 121.079 96.963 1.00 44.32 497 GLN C CA 1
ATOM 3052 C C . GLN A 1 497 ? 109.358 120.252 98.225 1.00 45.52 497 GLN C C 1
ATOM 3053 O O . GLN A 1 497 ? 110.369 120.184 98.945 1.00 49.77 497 GLN C O 1
ATOM 3059 N N . SER A 1 498 ? 108.233 119.635 98.508 1.00 42.20 498 SER C N 1
ATOM 3060 C CA . SER A 1 498 ? 108.061 118.809 99.681 1.00 39.74 498 SER C CA 1
ATOM 3061 C C . SER A 1 498 ? 108.817 117.506 99.609 1.00 41.41 498 SER C C 1
ATOM 3062 O O . SER A 1 498 ? 109.301 117.101 98.563 1.00 46.53 498 SER C O 1
ATOM 3065 N N . ARG A 1 499 ? 108.920 116.837 100.758 1.00 40.58 499 ARG C N 1
ATOM 3066 C CA . ARG A 1 499 ? 109.658 115.589 100.868 1.00 41.75 499 ARG C CA 1
ATOM 3067 C C . ARG A 1 499 ? 109.170 114.548 99.914 1.00 42.99 499 ARG C C 1
ATOM 3068 O O . ARG A 1 499 ? 109.960 113.739 99.424 1.00 50.25 499 ARG C O 1
ATOM 3076 N N . LYS A 1 500 ? 107.898 114.521 99.650 1.00 39.58 500 LYS C N 1
ATOM 3077 C CA . LYS A 1 500 ? 107.367 113.560 98.748 1.00 37.37 500 LYS C CA 1
ATOM 3078 C C . LYS A 1 500 ? 108.005 113.698 97.355 1.00 38.46 500 LYS C C 1
ATOM 3079 O O . LYS A 1 500 ? 108.274 112.696 96.697 1.00 47.26 500 LYS C O 1
ATOM 3085 N N . LYS A 1 501 ? 108.220 114.921 96.898 1.00 39.99 501 LYS C N 1
ATOM 3086 C CA . LYS A 1 501 ? 108.803 115.110 95.578 1.00 42.70 501 LYS C CA 1
ATOM 3087 C C . LYS A 1 501 ? 110.287 114.866 95.603 1.00 44.26 501 LYS C C 1
ATOM 3088 O O . LYS A 1 501 ? 110.857 114.393 94.632 1.00 49.91 501 LYS C O 1
ATOM 3094 N N . PHE A 1 502 ? 110.912 115.188 96.719 1.00 39.60 502 PHE C N 1
ATOM 3095 C CA . PHE A 1 502 ? 112.332 114.974 96.849 1.00 34.70 502 PHE C CA 1
ATOM 3096 C C . PHE A 1 502 ? 112.607 113.505 96.685 1.00 38.63 502 PHE C C 1
ATOM 3097 O O . PHE A 1 502 ? 113.489 113.110 95.924 1.00 47.64 502 PHE C O 1
ATOM 3105 N N . MET A 1 503 ? 111.833 112.697 97.396 1.00 39.48 503 MET C N 1
ATOM 3106 C CA . MET A 1 503 ? 111.946 111.259 97.388 1.00 38.76 503 MET C CA 1
ATOM 3107 C C . MET A 1 503 ? 111.642 110.675 96.015 1.00 38.01 503 MET C C 1
ATOM 3108 O O . MET A 1 503 ? 112.288 109.715 95.598 1.00 45.32 503 MET C O 1
ATOM 3113 N N . ARG A 1 504 ? 110.676 111.229 95.287 1.00 37.93 504 ARG C N 1
ATOM 3114 C CA . ARG A 1 504 ? 110.437 110.704 93.953 1.00 37.34 504 ARG C CA 1
ATOM 3115 C C . ARG A 1 504 ? 111.634 110.954 93.053 1.00 43.41 504 ARG C C 1
ATOM 3116 O O . ARG A 1 504 ? 111.987 110.086 92.259 1.00 50.94 504 ARG C O 1
ATOM 3124 N N . ASN A 1 505 ? 112.251 112.120 93.182 1.00 40.50 505 ASN C N 1
ATOM 3125 C CA . ASN A 1 505 ? 113.411 112.398 92.366 1.00 35.98 505 ASN C CA 1
ATOM 3126 C C . ASN A 1 505 ? 114.596 111.594 92.820 1.00 38.49 505 ASN C C 1
ATOM 3127 O O . ASN A 1 505 ? 115.445 111.238 92.002 1.00 46.75 505 ASN C O 1
ATOM 3132 N N . LEU A 1 506 ? 114.659 111.294 94.103 1.00 39.17 506 LEU C N 1
ATOM 3133 C CA . LEU A 1 506 ? 115.729 110.483 94.615 1.00 36.41 506 LEU C CA 1
ATOM 3134 C C . LEU A 1 506 ? 115.618 109.091 94.028 1.00 41.93 506 LEU C C 1
ATOM 3135 O O . LEU A 1 506 ? 116.631 108.471 93.681 1.00 47.81 506 LEU C O 1
ATOM 3140 N N . TYR A 1 507 ? 114.395 108.574 93.908 1.00 40.89 507 TYR C N 1
ATOM 3141 C CA . TYR A 1 507 ? 114.156 107.265 93.325 1.00 35.14 507 TYR C CA 1
ATOM 3142 C C . TYR A 1 507 ? 114.767 107.203 91.948 1.00 38.69 507 TYR C C 1
ATOM 3143 O O . TYR A 1 507 ? 115.522 106.282 91.641 1.00 46.97 507 TYR C O 1
ATOM 3152 N N . MET A 1 508 ? 114.482 108.178 91.105 1.00 39.24 508 MET C N 1
ATOM 3153 C CA . MET A 1 508 ? 115.019 108.121 89.741 1.00 41.36 508 MET C CA 1
ATOM 3154 C C . MET A 1 508 ? 116.504 108.339 89.693 1.00 42.37 508 MET C C 1
ATOM 3155 O O . MET A 1 508 ? 117.164 107.731 88.856 1.00 50.16 508 MET C O 1
ATOM 3160 N N . SER A 1 509 ? 117.051 109.183 90.529 1.00 37.57 509 SER C N 1
ATOM 3161 C CA . SER A 1 509 ? 118.466 109.375 90.417 1.00 33.52 509 SER C CA 1
ATOM 3162 C C . SER A 1 509 ? 119.229 108.133 90.863 1.00 39.79 509 SER C C 1
ATOM 3163 O O . SER A 1 509 ? 120.314 107.859 90.336 1.00 44.48 509 SER C O 1
ATOM 3166 N N . LEU A 1 510 ? 118.659 107.358 91.802 1.00 42.20 510 LEU C N 1
ATOM 3167 C CA . LEU A 1 510 ? 119.316 106.154 92.287 1.00 38.40 510 LEU C CA 1
ATOM 3168 C C . LEU A 1 510 ? 119.111 104.952 91.368 1.00 41.85 510 LEU C C 1
ATOM 3169 O O . LEU A 1 510 ? 120.014 104.128 91.283 1.00 48.37 510 LEU C O 1
ATOM 3174 N N . THR A 1 511 ? 117.969 104.836 90.686 1.00 38.81 511 THR C N 1
ATOM 3175 C CA . THR A 1 511 ? 117.743 103.652 89.867 1.00 37.17 511 THR C CA 1
ATOM 3176 C C . THR A 1 511 ? 117.994 103.813 88.379 1.00 43.93 511 THR C C 1
ATOM 3177 O O . THR A 1 511 ? 118.132 102.810 87.683 1.00 53.03 511 THR C O 1
ATOM 3181 N N . SER A 1 512 ? 118.036 105.029 87.865 1.00 43.71 512 SER C N 1
ATOM 3182 C CA . SER A 1 512 ? 118.150 105.208 86.426 1.00 44.94 512 SER C CA 1
ATOM 3183 C C . SER A 1 512 ? 119.381 104.555 85.777 1.00 48.12 512 SER C C 1
ATOM 3184 O O . SER A 1 512 ? 119.281 103.989 84.692 1.00 55.81 512 SER C O 1
ATOM 3187 N N . SER A 1 513 ? 120.538 104.634 86.407 1.00 44.23 513 SER C N 1
ATOM 3188 C CA . SER A 1 513 ? 121.745 104.080 85.824 1.00 42.80 513 SER C CA 1
ATOM 3189 C C . SER A 1 513 ? 121.764 102.573 85.815 1.00 44.18 513 SER C C 1
ATOM 3190 O O . SER A 1 513 ? 122.528 101.964 85.075 1.00 52.85 513 SER C O 1
ATOM 3193 N N . PHE A 1 514 ? 120.917 101.956 86.614 1.00 46.15 514 PHE C N 1
ATOM 3194 C CA . PHE A 1 514 ? 120.859 100.553 86.660 1.00 44.90 514 PHE C CA 1
ATOM 3195 C C . PHE A 1 514 ? 119.933 100.045 85.581 1.00 47.51 514 PHE C C 1
ATOM 3196 O O . PHE A 1 514 ? 120.260 99.103 84.852 1.00 54.81 514 PHE C O 1
ATOM 3204 N N . MET A 1 515 ? 118.788 100.681 85.486 1.00 47.30 515 MET C N 1
ATOM 3205 C CA . MET A 1 515 ? 117.792 100.304 84.483 1.00 47.24 515 MET C CA 1
ATOM 3206 C C . MET A 1 515 ? 118.350 100.441 83.089 1.00 48.16 515 MET C C 1
ATOM 3207 O O . MET A 1 515 ? 117.993 99.672 82.200 1.00 55.12 515 MET C O 1
ATOM 3212 N N . ARG A 1 516 ? 119.211 101.420 82.925 1.00 47.86 516 ARG C N 1
ATOM 3213 C CA . ARG A 1 516 ? 119.871 101.679 81.682 1.00 48.76 516 ARG C CA 1
ATOM 3214 C C . ARG A 1 516 ? 120.716 100.512 81.224 1.00 48.24 516 ARG C C 1
ATOM 3215 O O . ARG A 1 516 ? 120.835 100.257 80.024 1.00 54.90 516 ARG C O 1
ATOM 3223 N N . LYS A 1 517 ? 121.311 99.803 82.159 1.00 50.48 517 LYS C N 1
ATOM 3224 C CA . LYS A 1 517 ? 122.175 98.669 81.798 1.00 54.38 517 LYS C CA 1
ATOM 3225 C C . LYS A 1 517 ? 121.380 97.395 81.750 1.00 52.54 517 LYS C C 1
ATOM 3226 O O . LYS A 1 517 ? 121.745 96.443 81.066 1.00 58.04 517 LYS C O 1
ATOM 3232 N N . ARG A 1 518 ? 120.282 97.360 82.475 1.00 50.98 518 ARG C N 1
ATOM 3233 C CA . ARG A 1 518 ? 119.444 96.183 82.495 1.00 47.89 518 ARG C CA 1
ATOM 3234 C C . ARG A 1 518 ? 118.964 95.918 81.074 1.00 48.17 518 ARG C C 1
ATOM 3235 O O . ARG A 1 518 ? 118.813 94.772 80.653 1.00 54.82 518 ARG C O 1
ATOM 3243 N N . LEU A 1 519 ? 118.769 97.005 80.339 1.00 49.41 519 LEU C N 1
ATOM 3244 C CA . LEU A 1 519 ? 118.288 96.995 78.956 1.00 49.12 519 LEU C CA 1
ATOM 3245 C C . LEU A 1 519 ? 119.270 96.353 77.994 1.00 55.57 519 LEU C C 1
ATOM 3246 O O . LEU A 1 519 ? 118.879 95.945 76.892 1.00 62.54 519 LEU C O 1
ATOM 3251 N N . GLU A 1 520 ? 120.519 96.244 78.370 1.00 54.70 520 GLU C N 1
ATOM 3252 C CA . GLU A 1 520 ? 121.459 95.665 77.443 1.00 53.61 520 GLU C CA 1
ATOM 3253 C C . GLU A 1 520 ? 121.128 94.216 77.141 1.00 58.00 520 GLU C C 1
ATOM 3254 O O . GLU A 1 520 ? 121.452 93.752 76.043 1.00 60.21 520 GLU C O 1
ATOM 3260 N N . ALA A 1 521 ? 120.532 93.486 78.068 1.00 60.68 521 ALA C N 1
ATOM 3261 C CA . ALA A 1 521 ? 120.228 92.105 77.745 1.00 56.50 521 ALA C CA 1
ATOM 3262 C C . ALA A 1 521 ? 119.258 92.043 76.546 1.00 54.75 521 ALA C C 1
ATOM 3263 O O . ALA A 1 521 ? 118.211 92.699 76.554 1.00 60.14 521 ALA C O 1
ATOM 3265 N N . PRO A 1 522 ? 119.603 91.273 75.535 1.00 53.59 522 PRO C N 1
ATOM 3266 C CA . PRO A 1 522 ? 118.862 91.155 74.289 1.00 55.39 522 PRO C CA 1
ATOM 3267 C C . PRO A 1 522 ? 117.526 90.447 74.518 1.00 59.21 522 PRO C C 1
ATOM 3268 O O . PRO A 1 522 ? 116.631 90.500 73.694 1.00 66.33 522 PRO C O 1
ATOM 3272 N N . THR A 1 523 ? 117.457 89.789 75.646 1.00 56.86 523 THR C N 1
ATOM 3273 C CA . THR A 1 523 ? 116.306 88.982 76.028 1.00 57.68 523 THR C CA 1
ATOM 3274 C C . THR A 1 523 ? 115.523 89.529 77.225 1.00 57.94 523 THR C C 1
ATOM 3275 O O . THR A 1 523 ? 114.791 88.793 77.889 1.00 60.66 523 THR C O 1
ATOM 3279 N N . LEU A 1 524 ? 115.665 90.825 77.549 1.00 56.96 524 LEU C N 1
ATOM 3280 C CA . LEU A 1 524 ? 114.959 91.397 78.695 1.00 51.48 524 LEU C CA 1
ATOM 3281 C C . LEU A 1 524 ? 113.492 91.604 78.420 1.00 54.80 524 LEU C C 1
ATOM 3282 O O . LEU A 1 524 ? 112.999 92.743 78.371 1.00 60.67 524 LEU C O 1
ATOM 3287 N N . LYS A 1 525 ? 112.799 90.500 78.218 1.00 55.48 525 LYS C N 1
ATOM 3288 C CA . LYS A 1 525 ? 111.351 90.513 77.941 1.00 55.55 525 LYS C CA 1
ATOM 3289 C C . LYS A 1 525 ? 110.975 91.542 76.900 1.00 59.03 525 LYS C C 1
ATOM 3290 O O . LYS A 1 525 ? 111.676 91.728 75.914 1.00 64.14 525 LYS C O 1
ATOM 3296 N N . ARG A 1 526 ? 109.858 92.192 77.133 1.00 52.81 526 ARG C N 1
ATOM 3297 C CA . ARG A 1 526 ? 109.402 93.229 76.272 1.00 52.61 526 ARG C CA 1
ATOM 3298 C C . ARG A 1 526 ? 108.741 94.234 77.129 1.00 57.09 526 ARG C C 1
ATOM 3299 O O . ARG A 1 526 ? 109.021 95.431 77.035 1.00 65.76 526 ARG C O 1
ATOM 3307 N N . TYR A 1 527 ? 107.849 93.799 77.992 1.00 49.21 527 TYR C N 1
ATOM 3308 C CA . TYR A 1 527 ? 107.171 94.782 78.788 1.00 47.69 527 TYR C CA 1
ATOM 3309 C C . TYR A 1 527 ? 108.117 95.463 79.747 1.00 53.80 527 TYR C C 1
ATOM 3310 O O . TYR A 1 527 ? 107.887 96.604 80.134 1.00 60.93 527 TYR C O 1
ATOM 3319 N N . LEU A 1 528 ? 109.169 94.802 80.136 1.00 52.08 528 LEU C N 1
ATOM 3320 C CA . LEU A 1 528 ? 110.143 95.472 80.998 1.00 47.27 528 LEU C CA 1
ATOM 3321 C C . LEU A 1 528 ? 110.922 96.459 80.180 1.00 52.33 528 LEU C C 1
ATOM 3322 O O . LEU A 1 528 ?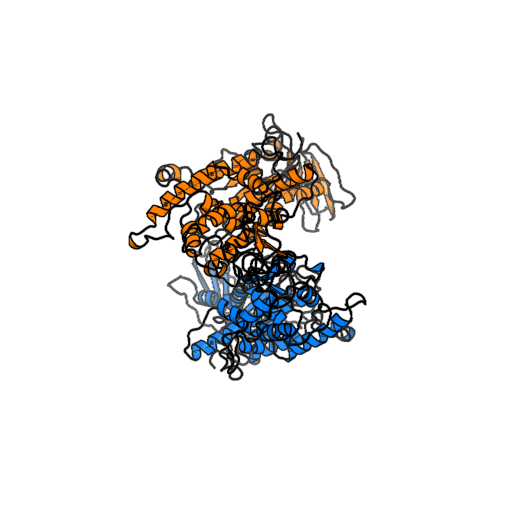 111.269 97.550 80.637 1.00 59.44 528 LEU C O 1
ATOM 3327 N N . ARG A 1 529 ? 111.226 96.064 78.975 1.00 50.66 529 ARG C N 1
ATOM 3328 C CA . ARG A 1 529 ? 111.993 96.907 78.065 1.00 49.99 529 ARG C CA 1
ATOM 3329 C C . ARG A 1 529 ? 111.240 98.157 77.658 1.00 51.85 529 ARG C C 1
ATOM 3330 O O . ARG A 1 529 ? 111.819 99.252 77.540 1.00 59.51 529 ARG C O 1
ATOM 3338 N N . ASP A 1 530 ? 109.938 98.002 77.440 1.00 50.57 530 ASP C N 1
ATOM 3339 C CA . ASP A 1 530 ? 109.084 99.093 77.042 1.00 51.16 530 ASP C CA 1
ATOM 3340 C C . ASP A 1 530 ? 108.831 100.023 78.189 1.00 53.32 530 ASP C C 1
ATOM 3341 O O . ASP A 1 530 ? 108.738 101.239 77.978 1.00 60.98 530 ASP C O 1
ATOM 3346 N N . ASN A 1 531 ? 108.739 99.535 79.399 1.00 50.62 531 ASN C N 1
ATOM 3347 C CA . ASN A 1 531 ? 108.514 100.444 80.467 1.00 49.56 531 ASN C CA 1
ATOM 3348 C C . ASN A 1 531 ? 109.800 101.153 80.832 1.00 54.25 531 ASN C C 1
ATOM 3349 O O . ASN A 1 531 ? 109.798 102.332 81.128 1.00 63.00 531 ASN C O 1
ATOM 3354 N N . ILE A 1 532 ? 110.923 100.439 80.805 1.00 50.96 532 ILE C N 1
ATOM 3355 C CA . ILE A 1 532 ? 112.129 101.140 81.181 1.00 49.25 532 ILE C CA 1
ATOM 3356 C C . ILE A 1 532 ? 112.445 102.260 80.222 1.00 53.36 532 ILE C C 1
ATOM 3357 O O . ILE A 1 532 ? 112.910 103.323 80.629 1.00 63.98 532 ILE C O 1
ATOM 3362 N N . SER A 1 533 ? 112.210 102.009 78.950 1.00 51.45 533 SER C N 1
ATOM 3363 C CA . SER A 1 533 ? 112.485 102.980 77.923 1.00 51.42 533 SER C CA 1
ATOM 3364 C C . SER A 1 533 ? 111.621 104.223 78.029 1.00 52.18 533 SER C C 1
ATOM 3365 O O . SER A 1 533 ? 111.927 105.244 77.418 1.00 61.23 533 SER C O 1
ATOM 3368 N N . ASN A 1 534 ? 110.556 104.159 78.812 1.00 53.95 534 ASN C N 1
ATOM 3369 C CA . ASN A 1 534 ? 109.680 105.293 78.954 1.00 56.14 534 ASN C CA 1
ATOM 3370 C C . ASN A 1 534 ? 109.635 105.820 80.388 1.00 62.03 534 ASN C C 1
ATOM 3371 O O . ASN A 1 534 ? 108.793 106.645 80.746 1.00 68.27 534 ASN C O 1
ATOM 3376 N N . ILE A 1 535 ? 110.593 105.339 81.200 1.00 60.15 535 ILE C N 1
ATOM 3377 C CA . ILE A 1 535 ? 110.728 105.785 82.567 1.00 54.40 535 ILE C CA 1
ATOM 3378 C C . ILE A 1 535 ? 111.995 106.632 82.622 1.00 67.32 535 ILE C C 1
ATOM 3379 O O . ILE A 1 535 ? 112.020 107.683 83.257 1.00 79.49 535 ILE C O 1
ATOM 3384 N N . LEU A 1 536 ? 113.037 106.126 81.994 1.00 70.08 536 LEU C N 1
ATOM 3385 C CA . LEU A 1 536 ? 114.307 106.831 81.977 1.00 78.19 536 LEU C CA 1
ATOM 3386 C C . LEU A 1 536 ? 114.138 108.259 81.440 1.00 93.95 536 LEU C C 1
ATOM 3387 O O . LEU A 1 536 ? 113.249 108.511 80.633 1.00 95.63 536 LEU C O 1
ATOM 3392 N N . PRO A 1 537 ? 115.015 109.216 81.885 1.00 109.75 537 PRO C N 1
ATOM 3393 C CA . PRO A 1 537 ? 115.064 110.595 81.465 1.00 129.78 537 PRO C CA 1
ATOM 3394 C C . PRO A 1 537 ? 115.257 110.888 80.076 1.00 155.29 537 PRO C C 1
ATOM 3395 O O . PRO A 1 537 ? 114.778 111.882 79.555 1.00 165.25 537 PRO C O 1
ATOM 3399 N N . ASN A 1 538 ? 115.998 110.013 79.472 1.00 157.45 538 ASN C N 1
ATOM 3400 C CA . ASN A 1 538 ? 116.407 110.207 78.119 1.00 182.61 538 ASN C CA 1
ATOM 3401 C C . ASN A 1 538 ? 117.261 111.452 78.056 1.00 213.45 538 ASN C C 1
ATOM 3402 O O . ASN A 1 538 ? 117.128 112.275 77.144 1.00 230.59 538 ASN C O 1
ATOM 3407 N N . GLU A 1 539 ? 118.149 111.595 79.027 1.00 210.04 539 GLU C N 1
ATOM 3408 C CA . GLU A 1 539 ? 119.028 112.735 79.025 1.00 237.74 539 GLU C CA 1
ATOM 3409 C C . GLU A 1 539 ? 120.203 112.405 78.142 1.00 269.03 539 GLU C C 1
ATOM 3410 O O . GLU A 1 539 ? 121.306 112.145 78.604 1.00 274.04 539 GLU C O 1
ATOM 3416 N N . VAL A 1 540 ? 119.936 112.404 76.854 1.00 276.47 540 VAL C N 1
ATOM 3417 C CA . VAL A 1 540 ? 120.916 112.103 75.867 1.00 304.04 540 VAL C CA 1
ATOM 3418 C C . VAL A 1 540 ? 121.258 113.379 75.076 1.00 322.70 540 VAL C C 1
ATOM 3419 O O . VAL A 1 540 ? 120.400 114.001 74.474 1.00 334.71 540 VAL C O 1
ATOM 3423 N N . PRO A 1 541 ? 122.548 113.783 75.103 1.00 331.35 541 PRO C N 1
ATOM 3424 C CA . PRO A 1 541 ? 123.044 114.993 74.443 1.00 342.49 541 PRO C CA 1
ATOM 3425 C C . PRO A 1 541 ? 122.940 114.998 72.965 1.00 354.96 541 PRO C C 1
ATOM 3426 O O . PRO A 1 541 ? 123.961 114.830 72.289 1.00 358.34 541 PRO C O 1
ATOM 3430 N N . GLY A 1 542 ? 121.761 115.159 72.374 1.00 361.84 542 GLY C N 1
ATOM 3431 C CA . GLY A 1 542 ? 121.699 115.186 70.924 1.00 382.24 542 GLY C CA 1
ATOM 3432 C C . GLY A 1 542 ? 120.949 114.009 70.314 1.00 390.02 542 GLY C C 1
ATOM 3433 O O . GLY A 1 542 ? 120.990 113.809 69.101 1.00 406.98 542 GLY C O 1
ATOM 3434 N N . THR A 1 543 ? 120.252 113.209 71.118 1.00 379.70 543 THR C N 1
ATOM 3435 C CA . THR A 1 543 ? 119.509 112.109 70.495 1.00 403.99 543 THR C CA 1
ATOM 3436 C C . THR A 1 543 ? 118.395 112.613 69.592 1.00 424.07 543 THR C C 1
ATOM 3437 O O . THR A 1 543 ? 117.681 113.567 69.924 1.00 420.08 543 THR C O 1
ATOM 3441 N N . SER A 1 544 ? 118.255 111.971 68.445 1.00 450.52 544 SER C N 1
ATOM 3442 C CA . SER A 1 544 ? 117.207 112.284 67.496 1.00 485.65 544 SER C CA 1
ATOM 3443 C C . SER A 1 544 ? 116.907 111.060 66.651 1.00 486.13 544 SER C C 1
ATOM 3444 O O . SER A 1 544 ? 117.676 110.091 66.626 1.00 543.16 544 SER C O 1
ATOM 3447 N N . ASP A 1 545 ? 115.769 111.069 65.967 1.00 556.21 545 ASP C N 1
ATOM 3448 C CA . ASP A 1 545 ? 115.370 109.984 65.106 1.00 501.54 545 ASP C CA 1
ATOM 3449 C C . ASP A 1 545 ? 115.958 110.216 63.728 1.00 399.84 545 ASP C C 1
ATOM 3450 O O . ASP A 1 545 ? 116.281 111.357 63.381 1.00 533.34 545 ASP C O 1
ATOM 3455 N N . ASP A 1 546 ? 116.118 109.180 62.918 1.00 587.90 546 ASP C N 1
ATOM 3456 C CA . ASP A 1 546 ? 116.648 109.335 61.574 1.00 600.00 546 ASP C CA 1
ATOM 3457 C C . ASP A 1 546 ? 115.473 109.490 60.604 1.00 492.00 546 ASP C C 1
ATOM 3458 O O . ASP A 1 546 ? 115.574 110.194 59.607 1.00 600.00 546 ASP C O 1
ATOM 3463 N N . SER A 1 547 ? 114.364 108.826 60.936 1.00 484.66 547 SER C N 1
ATOM 3464 C CA . SER A 1 547 ? 113.168 108.776 60.099 1.00 516.32 547 SER C CA 1
ATOM 3465 C C . SER A 1 547 ? 111.842 108.742 60.876 1.00 600.00 547 SER C C 1
ATOM 3466 O O . SER A 1 547 ? 110.910 108.060 60.459 1.00 551.87 547 SER C O 1
ATOM 3469 N N . THR A 1 548 ? 111.729 109.472 62.002 1.00 539.02 548 THR C N 1
ATOM 3470 C CA . THR A 1 548 ? 110.528 109.538 62.920 1.00 563.99 548 THR C CA 1
ATOM 3471 C C . THR A 1 548 ? 110.371 108.283 63.796 1.00 565.65 548 THR C C 1
ATOM 3472 O O . THR A 1 548 ? 109.585 108.280 64.742 1.00 570.95 548 THR C O 1
ATOM 3476 N N . GLU A 1 549 ? 111.122 107.211 63.480 1.00 495.43 549 GLU C N 1
ATOM 3477 C CA . GLU A 1 549 ? 111.058 105.960 64.225 1.00 555.43 549 GLU C CA 1
ATOM 3478 C C . GLU A 1 549 ? 111.926 106.047 65.478 1.00 600.00 549 GLU C C 1
ATOM 3479 O O . GLU A 1 549 ? 112.896 106.799 65.535 1.00 499.45 549 GLU C O 1
ATOM 3485 N N . GLU A 1 550 ? 111.568 105.273 66.493 1.00 449.18 550 GLU C N 1
ATOM 3486 C CA . GLU A 1 550 ? 112.328 105.211 67.730 1.00 475.35 550 GLU C CA 1
ATOM 3487 C C . GLU A 1 550 ? 113.680 104.540 67.420 1.00 481.41 550 GLU C C 1
ATOM 3488 O O . GLU A 1 550 ? 113.758 103.767 66.463 1.00 414.59 550 GLU C O 1
ATOM 3494 N N . PRO A 1 551 ? 114.689 104.847 68.163 1.00 437.24 551 PRO C N 1
ATOM 3495 C CA . PRO A 1 551 ? 116.011 104.217 67.921 1.00 426.88 551 PRO C CA 1
ATOM 3496 C C . PRO A 1 551 ? 116.056 102.685 68.018 1.00 419.63 551 PRO C C 1
ATOM 3497 O O . PRO A 1 551 ? 117.017 102.085 67.526 1.00 424.03 551 PRO C O 1
ATOM 3501 N N . VAL A 1 552 ? 115.086 102.034 68.640 1.00 414.39 552 VAL C N 1
ATOM 3502 C CA . VAL A 1 552 ? 115.112 100.554 68.662 1.00 395.85 552 VAL C CA 1
ATOM 3503 C C . VAL A 1 552 ? 114.216 100.034 67.529 1.00 387.40 552 VAL C C 1
ATOM 3504 O O . VAL A 1 552 ? 114.693 99.315 66.647 1.00 381.51 552 VAL C O 1
ATOM 3508 N N . THR A 1 553 ? 112.930 100.409 67.545 1.00 396.92 553 THR C N 1
ATOM 3509 C CA . THR A 1 553 ? 111.904 99.974 66.553 1.00 372.32 553 THR C CA 1
ATOM 3510 C C . THR A 1 553 ? 112.111 98.529 66.062 1.00 348.21 553 THR C C 1
ATOM 3511 O O . THR A 1 553 ? 112.405 98.315 64.889 1.00 346.41 553 THR C O 1
ATOM 3515 N N . LYS A 1 554 ? 111.939 97.569 66.957 1.00 328.95 554 LYS C N 1
ATOM 3516 C CA . LYS A 1 554 ? 112.043 96.170 66.580 1.00 289.02 554 LYS C CA 1
ATOM 3517 C C . LYS A 1 554 ? 110.707 95.507 66.710 1.00 248.30 554 LYS C C 1
ATOM 3518 O O . LYS A 1 554 ? 109.888 95.898 67.543 1.00 240.21 554 LYS C O 1
ATOM 3524 N N . LYS A 1 555 ? 110.484 94.502 65.893 1.00 240.55 555 LYS C N 1
ATOM 3525 C CA . LYS A 1 555 ? 109.247 93.765 65.946 1.00 217.96 555 LYS C CA 1
ATOM 3526 C C . LYS A 1 555 ? 109.398 92.608 66.882 1.00 198.08 555 LYS C C 1
ATOM 3527 O O . LYS A 1 555 ? 110.493 92.077 67.066 1.00 193.46 555 LYS C O 1
ATOM 3533 N N . ARG A 1 556 ? 108.304 92.183 67.476 1.00 193.70 556 ARG C N 1
ATOM 3534 C CA . ARG A 1 556 ? 108.373 91.024 68.292 1.00 180.22 556 ARG C CA 1
ATOM 3535 C C . ARG A 1 556 ? 108.624 89.831 67.388 1.00 190.56 556 ARG C C 1
ATOM 3536 O O . ARG A 1 556 ? 108.222 89.782 66.233 1.00 205.38 556 ARG C O 1
ATOM 3544 N N . THR A 1 557 ? 109.299 88.894 67.952 1.00 86.70 557 THR C N 1
ATOM 3545 C CA . THR A 1 557 ? 109.661 87.696 67.248 1.00 78.52 557 THR C CA 1
ATOM 3546 C C . THR A 1 557 ? 108.534 86.685 67.121 1.00 79.10 557 THR C C 1
ATOM 3547 O O . THR A 1 557 ? 108.353 86.052 66.076 1.00 82.76 557 THR C O 1
ATOM 3551 N N . TYR A 1 558 ? 107.803 86.553 68.210 1.00 80.12 558 TYR C N 1
ATOM 3552 C CA . TYR A 1 558 ? 106.793 85.523 68.201 1.00 79.23 558 TYR C CA 1
ATOM 3553 C C . TYR A 1 558 ? 105.355 85.974 68.096 1.00 84.75 558 TYR C C 1
ATOM 3554 O O . TYR A 1 558 ? 104.981 87.089 68.470 1.00 94.69 558 TYR C O 1
ATOM 3563 N N . CYS A 1 559 ? 104.560 85.041 67.586 1.00 84.36 559 CYS C N 1
ATOM 3564 C CA . CYS A 1 559 ? 103.122 85.157 67.341 1.00 91.14 559 CYS C CA 1
ATOM 3565 C C . CYS A 1 559 ? 102.322 85.463 68.600 1.00 88.01 559 CYS C C 1
ATOM 3566 O O . CYS A 1 559 ? 102.448 84.790 69.620 1.00 93.59 559 CYS C O 1
ATOM 3569 N N . THR A 1 560 ? 101.487 86.490 68.510 1.00 93.25 560 THR C N 1
ATOM 3570 C CA . THR A 1 560 ? 100.659 87.003 69.587 1.00 95.15 560 THR C CA 1
ATOM 3571 C C . THR A 1 560 ? 99.682 86.012 70.152 1.00 96.50 560 THR C C 1
ATOM 3572 O O . THR A 1 560 ? 99.454 85.978 71.358 1.00 98.19 560 THR C O 1
ATOM 3576 N N . TYR A 1 561 ? 99.082 85.216 69.300 1.00 98.21 561 TYR C N 1
ATOM 3577 C CA . TYR A 1 561 ? 98.050 84.320 69.761 1.00 99.26 561 TYR C CA 1
ATOM 3578 C C . TYR A 1 561 ? 98.549 82.894 69.897 1.00 93.83 561 TYR C C 1
ATOM 3579 O O . TYR A 1 561 ? 97.753 81.967 70.108 1.00 96.88 561 TYR C O 1
ATOM 3588 N N . CYS A 1 562 ? 99.851 82.688 69.764 1.00 89.30 562 CYS C N 1
ATOM 3589 C CA . CYS A 1 562 ? 100.402 81.318 69.887 1.00 88.63 562 CYS C CA 1
ATOM 3590 C C . CYS A 1 562 ? 101.057 81.142 71.262 1.00 83.89 562 CYS C C 1
ATOM 3591 O O . CYS A 1 562 ? 101.485 82.143 71.858 1.00 86.67 562 CYS C O 1
ATOM 3594 N N . PRO A 1 563 ? 101.154 79.930 71.821 1.00 83.04 563 PRO C N 1
ATOM 3595 C CA . PRO A 1 563 ? 101.843 79.693 73.053 1.00 81.53 563 PRO C CA 1
ATOM 3596 C C . PRO A 1 563 ? 103.270 80.076 72.880 1.00 83.35 563 PRO C C 1
ATOM 3597 O O . PRO A 1 563 ? 103.878 79.832 71.828 1.00 84.38 563 PRO C O 1
ATOM 3601 N N . SER A 1 564 ? 103.794 80.723 73.888 1.00 79.29 564 SER C N 1
ATOM 3602 C CA . SER A 1 564 ? 105.166 81.168 73.835 1.00 78.04 564 SER C CA 1
ATOM 3603 C C . SER A 1 564 ? 106.157 80.030 73.829 1.00 75.73 564 SER C C 1
ATOM 3604 O O . SER A 1 564 ? 107.262 80.127 73.296 1.00 78.19 564 SER C O 1
ATOM 3607 N N . LYS A 1 565 ? 105.734 78.926 74.434 1.00 74.21 565 LYS C N 1
ATOM 3608 C CA . LYS A 1 565 ? 106.560 77.750 74.549 1.00 77.59 565 LYS C CA 1
ATOM 3609 C C . LYS A 1 565 ? 106.880 77.092 73.223 1.00 78.31 565 LYS C C 1
ATOM 3610 O O . LYS A 1 565 ? 107.809 76.283 73.152 1.00 81.58 565 LYS C O 1
ATOM 3616 N N . ILE A 1 566 ? 106.157 77.419 72.150 1.00 77.04 566 ILE C N 1
ATOM 3617 C CA . ILE A 1 566 ? 106.469 76.748 70.899 1.00 79.65 566 ILE C CA 1
ATOM 3618 C C . ILE A 1 566 ? 107.398 77.589 70.026 1.00 78.84 566 ILE C C 1
ATOM 3619 O O . ILE A 1 566 ? 107.880 77.119 68.990 1.00 81.17 566 ILE C O 1
ATOM 3624 N N . ARG A 1 567 ? 107.668 78.831 70.430 1.00 76.08 567 ARG C N 1
ATOM 3625 C CA . ARG A 1 567 ? 108.597 79.691 69.706 1.00 73.06 567 ARG C CA 1
ATOM 3626 C C . ARG A 1 567 ? 108.329 79.784 68.215 1.00 71.56 567 ARG C C 1
ATOM 3627 O O . ARG A 1 567 ? 109.245 79.653 67.390 1.00 76.79 567 ARG C O 1
ATOM 3635 N N . ARG A 1 568 ? 107.078 80.017 67.864 1.00 71.54 568 ARG C N 1
ATOM 3636 C CA . ARG A 1 568 ? 106.705 80.146 66.475 1.00 74.88 568 ARG C CA 1
ATOM 3637 C C . ARG A 1 568 ? 106.780 81.601 66.060 1.00 75.55 568 ARG C C 1
ATOM 3638 O O . ARG A 1 568 ? 106.082 82.451 66.603 1.00 80.84 568 ARG C O 1
ATOM 3646 N N . LYS A 1 569 ? 107.635 81.870 65.082 1.00 74.65 569 LYS C N 1
ATOM 3647 C CA . LYS A 1 569 ? 107.915 83.220 64.623 1.00 77.13 569 LYS C CA 1
ATOM 3648 C C . LYS A 1 569 ? 106.797 83.859 63.830 1.00 80.96 569 LYS C C 1
ATOM 3649 O O . LYS A 1 569 ? 106.159 83.229 62.997 1.00 90.08 569 LYS C O 1
ATOM 3655 N N . ALA A 1 570 ? 106.577 85.136 64.092 1.00 86.80 570 ALA C N 1
ATOM 3656 C CA . ALA A 1 570 ? 105.584 85.935 63.393 1.00 94.74 570 ALA C CA 1
ATOM 3657 C C . ALA A 1 570 ? 106.180 86.716 62.234 1.00 96.34 570 ALA C C 1
ATOM 3658 O O . ALA A 1 570 ? 107.062 87.544 62.439 1.00 96.23 570 ALA C O 1
ATOM 3660 N N . ASN A 1 571 ? 105.711 86.458 61.016 1.00 102.49 571 ASN C N 1
ATOM 3661 C CA . ASN A 1 571 ? 106.239 87.171 59.858 1.00 103.73 571 ASN C CA 1
ATOM 3662 C C . ASN A 1 571 ? 105.316 88.277 59.361 1.00 102.24 571 ASN C C 1
ATOM 3663 O O . ASN A 1 571 ? 105.583 88.897 58.332 1.00 105.69 571 ASN C O 1
ATOM 3668 N N . ALA A 1 572 ? 104.240 88.542 60.077 1.00 105.26 572 ALA C N 1
ATOM 3669 C CA . ALA A 1 572 ? 103.273 89.530 59.620 1.00 112.36 572 ALA C CA 1
ATOM 3670 C C . ALA A 1 572 ? 102.598 90.184 60.791 1.00 116.47 572 ALA C C 1
ATOM 3671 O O . ALA A 1 572 ? 102.688 89.688 61.919 1.00 113.23 572 ALA C O 1
ATOM 3673 N N . SER A 1 573 ? 101.917 91.301 60.558 1.00 120.62 573 SER C N 1
ATOM 3674 C CA . SER A 1 573 ? 101.203 91.944 61.642 1.00 124.07 573 SER C CA 1
ATOM 3675 C C . SER A 1 573 ? 99.799 92.360 61.223 1.00 133.40 573 SER C C 1
ATOM 3676 O O . SER A 1 573 ? 99.531 92.524 60.042 1.00 136.30 573 SER C O 1
ATOM 3679 N N . CYS A 1 574 ? 98.915 92.527 62.213 1.00 134.28 574 CYS C N 1
ATOM 3680 C CA . CYS A 1 574 ? 97.530 92.939 62.005 1.00 142.24 574 CYS C CA 1
ATOM 3681 C C . CYS A 1 574 ? 97.417 94.422 61.799 1.00 142.00 574 CYS C C 1
ATOM 3682 O O . CYS A 1 574 ? 97.775 95.219 62.672 1.00 141.56 574 CYS C O 1
ATOM 3685 N N . LYS A 1 575 ? 96.911 94.801 60.630 1.00 147.87 575 LYS C N 1
ATOM 3686 C CA . LYS A 1 575 ? 96.775 96.198 60.229 1.00 143.95 575 LYS C CA 1
ATOM 3687 C C . LYS A 1 575 ? 95.870 96.975 61.141 1.00 143.76 575 LYS C C 1
ATOM 3688 O O . LYS A 1 575 ? 96.082 98.164 61.377 1.00 145.99 575 LYS C O 1
ATOM 3694 N N . LYS A 1 576 ? 94.869 96.292 61.650 1.00 147.48 576 LYS C N 1
ATOM 3695 C CA . LYS A 1 576 ? 93.868 96.893 62.488 1.00 151.60 576 LYS C CA 1
ATOM 3696 C C . LYS A 1 576 ? 94.223 96.915 63.969 1.00 153.55 576 LYS C C 1
ATOM 3697 O O . LYS A 1 576 ? 93.432 97.444 64.773 1.00 155.84 576 LYS C O 1
ATOM 3703 N N . CYS A 1 577 ? 95.345 96.369 64.385 1.00 148.20 577 CYS C N 1
ATOM 3704 C CA . CYS A 1 577 ? 95.675 96.467 65.805 1.00 147.50 577 CYS C CA 1
ATOM 3705 C C . CYS A 1 577 ? 97.175 96.420 66.041 1.00 143.19 577 CYS C C 1
ATOM 3706 O O . CYS A 1 577 ? 97.644 96.451 67.172 1.00 142.34 577 CYS C O 1
ATOM 3709 N N . LYS A 1 578 ? 97.906 96.331 64.939 1.00 141.21 578 LYS C N 1
ATOM 3710 C CA . LYS A 1 578 ? 99.374 96.320 64.887 1.00 134.75 578 LYS C CA 1
ATOM 3711 C C . LYS A 1 578 ? 100.023 95.263 65.760 1.00 129.20 578 LYS C C 1
ATOM 3712 O O . LYS A 1 578 ? 100.957 95.532 66.516 1.00 129.11 578 LYS C O 1
ATOM 3718 N N . LYS A 1 579 ? 99.516 94.031 65.650 1.00 129.77 579 LYS C N 1
ATOM 3719 C CA . LYS A 1 579 ? 100.053 92.940 66.438 1.00 123.36 579 LYS C CA 1
ATOM 3720 C C . LYS A 1 579 ? 100.732 91.917 65.577 1.00 120.00 579 LYS C C 1
ATOM 3721 O O . LYS A 1 579 ? 100.328 91.704 64.432 1.00 122.36 579 LYS C O 1
ATOM 3727 N N . VAL A 1 580 ? 101.772 91.272 66.102 1.00 114.63 580 VAL C N 1
ATOM 3728 C CA . VAL A 1 580 ? 102.487 90.278 65.304 1.00 108.67 580 VAL C CA 1
ATOM 3729 C C . VAL A 1 580 ? 101.796 88.930 65.327 1.00 104.75 580 VAL C C 1
ATOM 3730 O O . VAL A 1 580 ? 101.401 88.416 66.379 1.00 103.41 580 VAL C O 1
ATOM 3734 N N . ILE A 1 581 ? 101.700 88.372 64.116 1.00 108.40 581 ILE C N 1
ATOM 3735 C CA . ILE A 1 581 ? 100.999 87.120 63.876 1.00 106.82 581 ILE C CA 1
ATOM 3736 C C . ILE A 1 581 ? 101.729 86.081 63.018 1.00 107.02 581 ILE C C 1
ATOM 3737 O O . ILE A 1 581 ? 102.649 86.393 62.265 1.00 107.64 581 ILE C O 1
ATOM 3742 N N . CYS A 1 582 ? 101.238 84.848 63.156 1.00 101.23 582 CYS C N 1
ATOM 3743 C CA . CYS A 1 582 ? 101.705 83.701 62.403 1.00 100.35 582 CYS C CA 1
ATOM 3744 C C . CYS A 1 582 ? 100.647 83.398 61.363 1.00 110.87 582 CYS C C 1
ATOM 3745 O O . CYS A 1 582 ? 99.456 83.606 61.616 1.00 115.30 582 CYS C O 1
ATOM 3748 N N . ARG A 1 583 ? 101.068 82.888 60.193 1.00 112.36 583 ARG C N 1
ATOM 3749 C CA . ARG A 1 583 ? 100.127 82.606 59.106 1.00 118.72 583 ARG C CA 1
ATOM 3750 C C . ARG A 1 583 ? 99.027 81.657 59.542 1.00 120.32 583 ARG C C 1
ATOM 3751 O O . ARG A 1 583 ? 97.882 81.823 59.111 1.00 126.14 583 ARG C O 1
ATOM 3759 N N . GLU A 1 584 ? 99.321 80.684 60.370 1.00 117.25 584 GLU C N 1
ATOM 3760 C CA . GLU A 1 584 ? 98.290 79.757 60.784 1.00 117.03 584 GLU C CA 1
ATOM 3761 C C . GLU A 1 584 ? 97.100 80.484 61.351 1.00 113.07 584 GLU C C 1
ATOM 3762 O O . GLU A 1 584 ? 95.972 80.035 61.169 1.00 114.15 584 GLU C O 1
ATOM 3768 N N . HIS A 1 585 ? 97.325 81.584 62.046 1.00 113.61 585 HIS C N 1
ATOM 3769 C CA . HIS A 1 585 ? 96.167 82.264 62.599 1.00 117.41 585 HIS C CA 1
ATOM 3770 C C . HIS A 1 585 ? 95.646 83.324 61.661 1.00 122.68 585 HIS C C 1
ATOM 3771 O O . HIS A 1 585 ? 94.471 83.358 61.324 1.00 132.44 585 HIS C O 1
ATOM 3778 N N . ASN A 1 586 ? 96.563 84.201 61.204 1.00 125.23 586 ASN C N 1
ATOM 3779 C CA . ASN A 1 586 ? 96.200 85.332 60.355 1.00 136.08 586 ASN C CA 1
ATOM 3780 C C . ASN A 1 586 ? 97.350 85.788 59.473 1.00 139.53 586 ASN C C 1
ATOM 3781 O O . ASN A 1 586 ? 98.504 85.377 59.667 1.00 131.83 586 ASN C O 1
ATOM 3786 N N . ILE A 1 587 ? 97.087 86.646 58.487 1.00 153.30 587 ILE C N 1
ATOM 3787 C CA . ILE A 1 587 ? 98.213 87.226 57.686 1.00 158.99 587 ILE C CA 1
ATOM 3788 C C . ILE A 1 587 ? 98.144 88.746 57.666 1.00 159.36 587 ILE C C 1
ATOM 3789 O O . ILE A 1 587 ? 99.105 89.390 58.102 1.00 153.70 587 ILE C O 1
ATOM 3794 N N . ASP A 1 588 ? 97.053 89.333 57.162 1.00 165.32 588 ASP C N 1
ATOM 3795 C CA . ASP A 1 588 ? 96.896 90.794 57.042 1.00 163.26 588 ASP C CA 1
ATOM 3796 C C . ASP A 1 588 ? 96.262 91.451 58.265 1.00 157.10 588 ASP C C 1
ATOM 3797 O O . ASP A 1 588 ? 96.707 92.497 58.737 1.00 155.45 588 ASP C O 1
ATOM 3802 N N . MET A 1 589 ? 95.216 90.808 58.740 1.00 159.92 589 MET C N 1
ATOM 3803 C CA . MET A 1 589 ? 94.493 91.258 59.872 1.00 158.47 589 MET C CA 1
ATOM 3804 C C . MET A 1 589 ? 94.216 90.068 60.762 1.00 156.01 589 MET C C 1
ATOM 3805 O O . MET A 1 589 ? 94.066 88.948 60.274 1.00 156.52 589 MET C O 1
ATOM 3810 N N . CYS A 1 590 ? 94.133 90.322 62.069 1.00 154.50 590 CYS C N 1
ATOM 3811 C CA . CYS A 1 590 ? 93.889 89.276 63.011 1.00 154.09 590 CYS C CA 1
ATOM 3812 C C . CYS A 1 590 ? 92.423 88.940 63.156 1.00 155.81 590 CYS C C 1
ATOM 3813 O O . CYS A 1 590 ? 91.572 89.768 62.815 1.00 160.67 590 CYS C O 1
ATOM 3816 N N . GLN A 1 591 ? 92.125 87.743 63.684 1.00 150.79 591 GLN C N 1
ATOM 3817 C CA . GLN A 1 591 ? 90.757 87.308 63.925 1.00 152.75 591 GLN C CA 1
ATOM 3818 C C . GLN A 1 591 ? 90.083 88.098 65.006 1.00 160.63 591 GLN C C 1
ATOM 3819 O O . GLN A 1 591 ? 88.866 88.085 65.120 1.00 166.06 591 GLN C O 1
ATOM 3825 N N . SER A 1 592 ? 90.872 88.780 65.827 1.00 160.59 592 SER C N 1
ATOM 3826 C CA . SER A 1 592 ? 90.306 89.598 66.900 1.00 159.62 592 SER C CA 1
ATOM 3827 C C . SER A 1 592 ? 89.989 90.988 66.360 1.00 171.02 592 SER C C 1
ATOM 3828 O O . SER A 1 592 ? 89.384 91.817 67.039 1.00 175.85 592 SER C O 1
ATOM 3831 N N . CYS A 1 593 ? 90.394 91.223 65.112 1.00 170.99 593 CYS C N 1
ATOM 3832 C CA . CYS A 1 593 ? 90.139 92.502 64.412 1.00 176.98 593 CYS C CA 1
ATOM 3833 C C . CYS A 1 593 ? 89.149 92.251 63.284 1.00 185.18 593 CYS C C 1
ATOM 3834 O O . CYS A 1 593 ? 89.293 91.269 62.552 1.00 181.41 593 CYS C O 1
ATOM 3837 N N . PHE A 1 594 ? 88.126 93.106 63.180 1.00 193.81 594 PHE C N 1
ATOM 3838 C CA . PHE A 1 594 ? 87.134 92.931 62.125 1.00 201.42 594 PHE C CA 1
ATOM 3839 C C . PHE A 1 594 ? 86.087 94.024 62.171 1.00 207.23 594 PHE C C 1
ATOM 3840 O O . PHE A 1 594 ? 86.321 95.086 62.746 1.00 204.58 594 PHE C O 1
ATOM 3849 N N . SER B 1 117 ? 73.760 71.830 116.755 1.00 76.55 117 SER D N 1
ATOM 3850 C CA . SER B 1 117 ? 73.316 72.561 115.562 1.00 81.77 117 SER D CA 1
ATOM 3851 C C . SER B 1 117 ? 74.489 72.940 114.697 1.00 80.26 117 SER D C 1
ATOM 3852 O O . SER B 1 117 ? 74.342 73.382 113.545 1.00 76.71 117 SER D O 1
ATOM 3855 N N . GLN B 1 118 ? 75.651 72.738 115.307 1.00 75.77 118 GLN D N 1
ATOM 3856 C CA . GLN B 1 118 ? 76.952 72.977 114.685 1.00 67.30 118 GLN D CA 1
ATOM 3857 C C . GLN B 1 118 ? 77.219 74.443 114.448 1.00 63.55 118 GLN D C 1
ATOM 3858 O O . GLN B 1 118 ? 76.376 75.302 114.744 1.00 62.71 118 GLN D O 1
ATOM 3864 N N . ARG B 1 119 ? 78.387 74.717 113.904 1.00 56.67 119 ARG D N 1
ATOM 3865 C CA . ARG B 1 119 ? 78.830 76.063 113.646 1.00 48.09 119 ARG D CA 1
ATOM 3866 C C . ARG B 1 119 ? 78.952 76.284 112.135 1.00 45.09 119 ARG D C 1
ATOM 3867 O O . ARG B 1 119 ? 79.350 75.368 111.402 1.00 52.36 119 ARG D O 1
ATOM 3875 N N . GLY B 1 120 ? 78.652 77.492 111.690 1.00 45.96 120 GLY D N 1
ATOM 3876 C CA . GLY B 1 120 ? 78.740 77.746 110.252 1.00 46.46 120 GLY D CA 1
ATOM 3877 C C . GLY B 1 120 ? 77.557 78.553 109.684 1.00 42.06 120 GLY D C 1
ATOM 3878 O O . GLY B 1 120 ? 76.585 78.809 110.385 1.00 49.81 120 GLY D O 1
ATOM 3879 N N . PRO B 1 121 ? 77.671 78.903 108.434 1.00 33.25 121 PRO D N 1
ATOM 3880 C CA . PRO B 1 121 ? 76.710 79.720 107.751 1.00 33.93 121 PRO D CA 1
ATOM 3881 C C . PRO B 1 121 ? 75.369 79.012 107.826 1.00 42.25 121 PRO D C 1
ATOM 3882 O O . PRO B 1 121 ? 75.268 77.787 107.830 1.00 46.74 121 PRO D O 1
ATOM 3886 N N . THR B 1 122 ? 74.351 79.838 107.897 1.00 44.50 122 THR D N 1
ATOM 3887 C CA . THR B 1 122 ? 72.994 79.365 108.045 1.00 39.85 122 THR D CA 1
ATOM 3888 C C . THR B 1 122 ? 72.403 78.894 106.732 1.00 49.24 122 THR D C 1
ATOM 3889 O O . THR B 1 122 ? 73.029 78.995 105.682 1.00 55.67 122 THR D O 1
ATOM 3893 N N . ARG B 1 123 ? 71.188 78.382 106.798 1.00 49.17 123 ARG D N 1
ATOM 3894 C CA . ARG B 1 123 ? 70.553 77.863 105.629 1.00 50.58 123 ARG D CA 1
ATOM 3895 C C . ARG B 1 123 ? 70.488 78.811 104.446 1.00 53.78 123 ARG D C 1
ATOM 3896 O O . ARG B 1 123 ? 70.658 78.399 103.295 1.00 58.19 123 ARG D O 1
ATOM 3904 N N . MET B 1 124 ? 70.251 80.069 104.721 1.00 51.98 124 MET D N 1
ATOM 3905 C CA . MET B 1 124 ? 70.123 81.072 103.691 1.00 51.89 124 MET D CA 1
ATOM 3906 C C . MET B 1 124 ? 71.405 81.476 102.983 1.00 55.17 124 MET D C 1
ATOM 3907 O O . MET B 1 124 ? 71.337 81.995 101.872 1.00 60.98 124 MET D O 1
ATOM 3912 N N . CYS B 1 125 ? 72.568 81.296 103.591 1.00 49.72 125 CYS D N 1
ATOM 3913 C CA . CYS B 1 125 ? 73.813 81.697 102.969 1.00 48.04 125 CYS D CA 1
ATOM 3914 C C . CYS B 1 125 ? 74.772 80.532 102.868 1.00 46.68 125 CYS D C 1
ATOM 3915 O O . CYS B 1 125 ? 75.993 80.715 102.840 1.00 51.08 125 CYS D O 1
ATOM 3918 N N . ARG B 1 126 ? 74.195 79.349 102.808 1.00 43.47 126 ARG D N 1
ATOM 3919 C CA . ARG B 1 126 ? 74.872 78.068 102.805 1.00 43.50 126 ARG D CA 1
ATOM 3920 C C . ARG B 1 126 ? 75.650 77.678 101.557 1.00 47.43 126 ARG D C 1
ATOM 3921 O O . ARG B 1 126 ? 76.651 76.959 101.652 1.00 52.67 126 ARG D O 1
ATOM 3929 N N . ASN B 1 127 ? 75.236 78.124 100.378 1.00 46.53 127 ASN D N 1
ATOM 3930 C CA . ASN B 1 127 ? 75.904 77.681 99.155 1.00 46.72 127 ASN D CA 1
ATOM 3931 C C . ASN B 1 127 ? 76.393 78.801 98.281 1.00 48.67 127 ASN D C 1
ATOM 3932 O O . ASN B 1 127 ? 76.201 78.780 97.072 1.00 51.58 127 ASN D O 1
ATOM 3937 N N . ILE B 1 128 ? 77.026 79.765 98.888 1.00 49.24 128 ILE D N 1
ATOM 3938 C CA . ILE B 1 128 ? 77.574 80.865 98.149 1.00 50.09 128 ILE D CA 1
ATOM 3939 C C . ILE B 1 128 ? 79.056 80.666 98.004 1.00 52.41 128 ILE D C 1
ATOM 3940 O O . ILE B 1 128 ? 79.772 80.591 99.000 1.00 49.93 128 ILE D O 1
ATOM 3945 N N . TYR B 1 129 ? 79.520 80.566 96.765 1.00 50.73 129 TYR D N 1
ATOM 3946 C CA . TYR B 1 129 ? 80.933 80.347 96.513 1.00 48.15 129 TYR D CA 1
ATOM 3947 C C . TYR B 1 129 ? 81.540 81.570 95.841 1.00 50.82 129 TYR D C 1
ATOM 3948 O O . TYR B 1 129 ? 82.729 81.603 95.534 1.00 53.97 129 TYR D O 1
ATOM 3957 N N . ASP B 1 130 ? 80.675 82.571 95.601 1.00 48.22 130 ASP D N 1
ATOM 3958 C CA . ASP B 1 130 ? 81.087 83.785 94.932 1.00 46.05 130 ASP D CA 1
ATOM 3959 C C . ASP B 1 130 ? 81.335 84.868 95.999 1.00 47.70 130 ASP D C 1
ATOM 3960 O O . ASP B 1 130 ? 80.420 85.240 96.733 1.00 55.10 130 ASP D O 1
ATOM 3965 N N . PRO B 1 131 ? 82.562 85.420 96.082 1.00 43.58 131 PRO D N 1
ATOM 3966 C CA . PRO B 1 131 ? 82.904 86.464 97.056 1.00 45.60 131 PRO D CA 1
ATOM 3967 C C . PRO B 1 131 ? 82.085 87.688 97.061 1.00 47.18 131 PRO D C 1
ATOM 3968 O O . PRO B 1 131 ? 81.937 88.349 98.093 1.00 49.97 131 PRO D O 1
ATOM 3972 N N . LEU B 1 132 ? 81.552 88.040 95.924 1.00 45.15 132 LEU D N 1
ATOM 3973 C CA . LEU B 1 132 ? 80.760 89.249 95.932 1.00 43.06 132 LEU D CA 1
ATOM 3974 C C . LEU B 1 132 ? 79.470 89.088 96.702 1.00 46.75 132 LEU D C 1
ATOM 3975 O O . LEU B 1 132 ? 79.029 89.985 97.429 1.00 53.45 132 LEU D O 1
ATOM 3980 N N . LEU B 1 133 ? 78.899 87.941 96.540 1.00 44.34 133 LEU D N 1
ATOM 3981 C CA . LEU B 1 133 ? 77.668 87.674 97.235 1.00 42.08 133 LEU D CA 1
ATOM 3982 C C . LEU B 1 133 ? 77.902 87.565 98.708 1.00 48.81 133 LEU D C 1
ATOM 3983 O O . LEU B 1 133 ? 77.047 87.960 99.515 1.00 53.97 133 LEU D O 1
ATOM 3988 N N . CYS B 1 134 ? 79.053 87.022 99.076 1.00 46.76 134 CYS D N 1
ATOM 3989 C CA . CYS B 1 134 ? 79.347 86.902 100.486 1.00 45.45 134 CYS D CA 1
ATOM 3990 C C . CYS B 1 134 ? 79.418 88.301 101.106 1.00 47.42 134 CYS D C 1
ATOM 3991 O O . CYS B 1 134 ? 79.036 88.510 102.248 1.00 49.00 134 CYS D O 1
ATOM 3994 N N . PHE B 1 135 ? 79.900 89.279 100.328 1.00 45.68 135 PHE D N 1
ATOM 3995 C CA . PHE B 1 135 ? 79.972 90.676 100.741 1.00 44.40 135 PHE D CA 1
ATOM 3996 C C . PHE B 1 135 ? 78.583 91.278 100.843 1.00 45.70 135 PHE D C 1
ATOM 3997 O O . PHE B 1 135 ? 78.277 91.949 101.839 1.00 51.74 135 PHE D O 1
ATOM 4005 N N . LYS B 1 136 ? 77.745 91.047 99.825 1.00 44.32 136 LYS D N 1
ATOM 4006 C CA . LYS B 1 136 ? 76.405 91.623 99.802 1.00 42.78 136 LYS D CA 1
ATOM 4007 C C . LYS B 1 136 ? 75.507 91.162 100.942 1.00 44.48 136 LYS D C 1
ATOM 4008 O O . LYS B 1 136 ? 74.547 91.857 101.306 1.00 50.52 136 LYS D O 1
ATOM 4014 N N . LEU B 1 137 ? 75.806 90.002 101.491 1.00 42.88 137 LEU D N 1
ATOM 4015 C CA . LEU B 1 137 ? 75.019 89.533 102.612 1.00 39.68 137 LEU D CA 1
ATOM 4016 C C . LEU B 1 137 ? 75.082 90.493 103.784 1.00 44.50 137 LEU D C 1
ATOM 4017 O O . LEU B 1 137 ? 74.135 90.548 104.576 1.00 48.76 137 LEU D O 1
ATOM 4022 N N . PHE B 1 138 ? 76.159 91.242 103.916 1.00 45.15 138 PHE D N 1
ATOM 4023 C CA . PHE B 1 138 ? 76.272 92.149 105.068 1.00 42.20 138 PHE D CA 1
ATOM 4024 C C . PHE B 1 138 ? 75.957 93.604 104.760 1.00 46.54 138 PHE D C 1
ATOM 4025 O O . PHE B 1 138 ? 76.188 94.469 105.604 1.00 49.97 138 PHE D O 1
ATOM 4033 N N . PHE B 1 139 ? 75.455 93.836 103.554 1.00 47.66 139 PHE D N 1
ATOM 4034 C CA . PHE B 1 139 ? 75.060 95.192 103.140 1.00 47.93 139 PHE D CA 1
ATOM 4035 C C . PHE B 1 139 ? 73.620 95.196 102.668 1.00 46.33 139 PHE D C 1
ATOM 4036 O O . PHE B 1 139 ? 72.791 96.001 103.126 1.00 49.45 139 PHE D O 1
ATOM 4044 N N . THR B 1 140 ? 73.349 94.264 101.754 1.00 42.07 140 THR D N 1
ATOM 4045 C CA . THR B 1 140 ? 72.011 94.116 101.195 1.00 39.33 140 THR D CA 1
ATOM 4046 C C . THR B 1 140 ? 71.605 95.430 100.538 1.00 44.21 140 THR D C 1
ATOM 4047 O O . THR B 1 140 ? 72.329 96.415 100.566 1.00 48.07 140 THR D O 1
ATOM 4051 N N . ASP B 1 141 ? 70.421 95.412 99.972 1.00 47.57 141 ASP D N 1
ATOM 4052 C CA . ASP B 1 141 ? 69.915 96.564 99.294 1.00 45.04 141 ASP D CA 1
ATOM 4053 C C . ASP B 1 141 ? 69.529 97.631 100.274 1.00 45.01 141 ASP D C 1
ATOM 4054 O O . ASP B 1 141 ? 69.602 98.812 99.930 1.00 50.36 141 ASP D O 1
ATOM 4059 N N . GLU B 1 142 ? 69.124 97.276 101.477 1.00 41.84 142 GLU D N 1
ATOM 4060 C CA . GLU B 1 142 ? 68.718 98.339 102.352 1.00 39.76 142 GLU D CA 1
ATOM 4061 C C . GLU B 1 142 ? 69.873 99.246 102.699 1.00 42.41 142 GLU D C 1
ATOM 4062 O O . GLU B 1 142 ? 69.677 100.462 102.744 1.00 49.17 142 GLU D O 1
ATOM 4068 N N . ILE B 1 143 ? 71.066 98.724 102.913 1.00 39.52 143 ILE D N 1
ATOM 4069 C CA . ILE B 1 143 ? 72.103 99.701 103.244 1.00 35.24 143 ILE D CA 1
ATOM 4070 C C . ILE B 1 143 ? 72.514 100.448 102.040 1.00 40.76 143 ILE D C 1
ATOM 4071 O O . ILE B 1 143 ? 72.714 101.650 102.117 1.00 48.11 143 ILE D O 1
ATOM 4076 N N . ILE B 1 144 ? 72.663 99.809 100.894 1.00 40.03 144 ILE D N 1
ATOM 4077 C CA . ILE B 1 144 ? 73.126 100.591 99.768 1.00 37.76 144 ILE D CA 1
ATOM 4078 C C . ILE B 1 144 ? 72.100 101.621 99.350 1.00 40.11 144 ILE D C 1
ATOM 4079 O O . ILE B 1 144 ? 72.475 102.743 99.006 1.00 46.80 144 ILE D O 1
ATOM 4084 N N . SER B 1 145 ? 70.822 101.266 99.380 1.00 39.13 145 SER D N 1
ATOM 4085 C CA . SER B 1 145 ? 69.800 102.202 98.953 1.00 34.84 145 SER D CA 1
ATOM 4086 C C . SER B 1 145 ? 69.757 103.399 99.871 1.00 37.50 145 SER D C 1
ATOM 4087 O O . SER B 1 145 ? 69.636 104.538 99.405 1.00 47.27 145 SER D O 1
ATOM 4090 N N . GLU B 1 146 ? 69.863 103.192 101.174 1.00 36.18 146 GLU D N 1
ATOM 4091 C CA . GLU B 1 146 ? 69.825 104.341 102.078 1.00 36.98 146 GLU D CA 1
ATOM 4092 C C . GLU B 1 146 ? 71.044 105.216 101.856 1.00 42.00 146 GLU D C 1
ATOM 4093 O O . GLU B 1 146 ? 70.931 106.439 101.877 1.00 48.29 146 GLU D O 1
ATOM 4099 N N . ILE B 1 147 ? 72.216 104.626 101.674 1.00 43.64 147 ILE D N 1
ATOM 4100 C CA . ILE B 1 147 ? 73.383 105.468 101.480 1.00 37.76 147 ILE D CA 1
ATOM 4101 C C . ILE B 1 147 ? 73.278 106.280 100.227 1.00 39.69 147 ILE D C 1
ATOM 4102 O O . ILE B 1 147 ? 73.561 107.480 100.240 1.00 44.95 147 ILE D O 1
ATOM 4107 N N . VAL B 1 148 ? 72.867 105.668 99.133 1.00 38.37 148 VAL D N 1
ATOM 4108 C CA . VAL B 1 148 ? 72.861 106.424 97.919 1.00 35.15 148 VAL D CA 1
ATOM 4109 C C . VAL B 1 148 ? 71.799 107.499 97.898 1.00 37.23 148 VAL D C 1
ATOM 4110 O O . VAL B 1 148 ? 72.050 108.580 97.363 1.00 47.65 148 VAL D O 1
ATOM 4114 N N . LYS B 1 149 ? 70.615 107.277 98.455 1.00 36.87 149 LYS D N 1
ATOM 4115 C CA . LYS B 1 149 ? 69.684 108.378 98.334 1.00 38.17 149 LYS D CA 1
ATOM 4116 C C . LYS B 1 149 ? 69.993 109.503 99.302 1.00 40.96 149 LYS D C 1
ATOM 4117 O O . LYS B 1 149 ? 69.715 110.672 98.996 1.00 47.93 149 LYS D O 1
ATOM 4123 N N . TRP B 1 150 ? 70.560 109.212 100.472 1.00 40.81 150 TRP D N 1
ATOM 4124 C CA . TRP B 1 150 ? 70.831 110.335 101.332 1.00 38.79 150 TRP D CA 1
ATOM 4125 C C . TRP B 1 150 ? 72.036 111.078 100.828 1.00 41.37 150 TRP D C 1
ATOM 4126 O O . TRP B 1 150 ? 72.156 112.289 101.054 1.00 48.30 150 TRP D O 1
ATOM 4137 N N . THR B 1 151 ? 72.927 110.377 100.153 1.00 41.85 151 THR D N 1
ATOM 4138 C CA . THR B 1 151 ? 74.076 111.028 99.597 1.00 39.42 151 THR D CA 1
ATOM 4139 C C . THR B 1 151 ? 73.609 112.019 98.536 1.00 43.36 151 THR D C 1
ATOM 4140 O O . THR B 1 151 ? 74.096 113.137 98.464 1.00 50.34 151 THR D O 1
ATOM 4144 N N . ASN B 1 152 ? 72.654 111.630 97.697 1.00 43.26 152 ASN D N 1
ATOM 4145 C CA . ASN B 1 152 ? 72.190 112.555 96.696 1.00 40.05 152 ASN D CA 1
ATOM 4146 C C . ASN B 1 152 ? 71.576 113.759 97.331 1.00 42.90 152 ASN D C 1
ATOM 4147 O O . ASN B 1 152 ? 71.708 114.882 96.829 1.00 51.37 152 ASN D O 1
ATOM 4152 N N . ALA B 1 153 ? 70.907 113.562 98.452 1.00 40.63 153 ALA D N 1
ATOM 4153 C CA . ALA B 1 153 ? 70.328 114.700 99.120 1.00 41.57 153 ALA D CA 1
ATOM 4154 C C . ALA B 1 153 ? 71.419 115.670 99.556 1.00 42.43 153 ALA D C 1
ATOM 4155 O O . ALA B 1 153 ? 71.224 116.879 99.511 1.00 49.73 153 ALA D O 1
ATOM 4157 N N . GLU B 1 154 ? 72.572 115.143 99.965 1.00 43.89 154 GLU D N 1
ATOM 4158 C CA . GLU B 1 154 ? 73.694 115.978 100.377 1.00 46.77 154 GLU D CA 1
ATOM 4159 C C . GLU B 1 154 ? 74.380 116.634 99.197 1.00 45.34 154 GLU D C 1
ATOM 4160 O O . GLU B 1 154 ? 74.790 117.786 99.282 1.00 51.39 154 GLU D O 1
ATOM 4166 N N . ILE B 1 155 ? 74.493 115.892 98.101 1.00 43.84 155 ILE D N 1
ATOM 4167 C CA . ILE B 1 155 ? 75.174 116.471 96.952 1.00 38.72 155 ILE D CA 1
ATOM 4168 C C . ILE B 1 155 ? 74.482 117.727 96.460 1.00 45.83 155 ILE D C 1
ATOM 4169 O O . ILE B 1 155 ? 75.135 118.706 96.085 1.00 55.26 155 ILE D O 1
ATOM 4174 N N . SER B 1 156 ? 73.165 117.701 96.453 1.00 46.58 156 SER D N 1
ATOM 4175 C CA . SER B 1 156 ? 72.447 118.858 95.953 1.00 45.60 156 SER D CA 1
ATOM 4176 C C . SER B 1 156 ? 72.677 120.102 96.793 1.00 45.79 156 SER D C 1
ATOM 4177 O O . SER B 1 156 ? 72.376 121.207 96.348 1.00 54.07 156 SER D O 1
ATOM 4180 N N . LEU B 1 157 ? 73.188 119.959 98.007 1.00 45.87 157 LEU D N 1
ATOM 4181 C CA . LEU B 1 157 ? 73.445 121.097 98.860 1.00 47.83 157 LEU D CA 1
ATOM 4182 C C . LEU B 1 157 ? 74.890 121.553 98.760 1.00 52.85 157 LEU D C 1
ATOM 4183 O O . LEU B 1 157 ? 75.260 122.549 99.380 1.00 55.05 157 LEU D O 1
ATOM 4188 N N . LYS B 1 158 ? 75.693 120.839 97.980 1.00 52.52 158 LYS D N 1
ATOM 4189 C CA . LYS B 1 158 ? 77.094 121.164 97.847 1.00 49.44 158 LYS D CA 1
ATOM 4190 C C . LYS B 1 158 ? 77.344 121.744 96.469 1.00 56.47 158 LYS D C 1
ATOM 4191 O O . LYS B 1 158 ? 78.479 122.033 96.114 1.00 64.16 158 LYS D O 1
ATOM 4197 N N . ARG B 1 159 ? 76.291 121.903 95.715 1.00 55.07 159 ARG D N 1
ATOM 4198 C CA . ARG B 1 159 ? 76.389 122.455 94.403 1.00 59.81 159 ARG D CA 1
ATOM 4199 C C . ARG B 1 159 ? 76.296 123.944 94.423 1.00 64.08 159 ARG D C 1
ATOM 4200 O O . ARG B 1 159 ? 75.785 124.556 95.362 1.00 67.08 159 ARG D O 1
ATOM 4208 N N . ARG B 1 160 ? 76.791 124.514 93.373 1.00 65.34 160 ARG D N 1
ATOM 4209 C CA . ARG B 1 160 ? 76.726 125.912 93.120 1.00 69.27 160 ARG D CA 1
ATOM 4210 C C . ARG B 1 160 ? 76.454 125.957 91.626 1.00 77.82 160 ARG D C 1
ATOM 4211 O O . ARG B 1 160 ? 76.839 125.012 90.918 1.00 78.29 160 ARG D O 1
ATOM 4219 N N . GLU B 1 161 ? 75.814 126.973 91.110 1.00 79.48 161 GLU D N 1
ATOM 4220 C CA . GLU B 1 161 ? 75.512 126.982 89.685 1.00 82.32 161 GLU D CA 1
ATOM 4221 C C . GLU B 1 161 ? 76.777 126.844 88.837 1.00 78.95 161 GLU D C 1
ATOM 4222 O O . GLU B 1 161 ? 76.754 126.239 87.762 1.00 79.26 161 GLU D O 1
ATOM 4228 N N . SER B 1 162 ? 77.869 127.399 89.340 1.00 73.23 162 SER D N 1
ATOM 4229 C CA . SER B 1 162 ? 79.166 127.384 88.696 1.00 74.82 162 SER D CA 1
ATOM 4230 C C . SER B 1 162 ? 79.796 125.992 88.642 1.00 75.46 162 SER D C 1
ATOM 4231 O O . SER B 1 162 ? 80.774 125.773 87.930 1.00 77.11 162 SER D O 1
ATOM 4234 N N . MET B 1 163 ? 79.235 125.059 89.422 1.00 71.09 163 MET D N 1
ATOM 4235 C CA . MET B 1 163 ? 79.756 123.698 89.492 1.00 65.23 163 MET D CA 1
ATOM 4236 C C . MET B 1 163 ? 79.080 122.758 88.525 1.00 64.71 163 MET D C 1
ATOM 4237 O O . MET B 1 163 ? 79.389 121.567 88.543 1.00 65.59 163 MET D O 1
ATOM 4242 N N . THR B 1 164 ? 78.175 123.229 87.696 1.00 67.15 164 THR D N 1
ATOM 4243 C CA . THR B 1 164 ? 77.564 122.256 86.815 1.00 63.74 164 THR D CA 1
ATOM 4244 C C . THR B 1 164 ? 78.641 121.612 85.982 1.00 55.80 164 THR D C 1
ATOM 4245 O O . THR B 1 164 ? 79.489 122.291 85.394 1.00 62.85 164 THR D O 1
ATOM 4249 N N . GLY B 1 165 ? 78.625 120.294 85.942 1.00 54.97 165 GLY D N 1
ATOM 4250 C CA . GLY B 1 165 ? 79.612 119.549 85.198 1.00 62.14 165 GLY D CA 1
ATOM 4251 C C . GLY B 1 165 ? 79.486 118.073 85.501 1.00 57.09 165 GLY D C 1
ATOM 4252 O O . GLY B 1 165 ? 78.622 117.666 86.269 1.00 58.74 165 GLY D O 1
ATOM 4253 N N . ALA B 1 166 ? 80.337 117.264 84.884 1.00 53.88 166 ALA D N 1
ATOM 4254 C CA . ALA B 1 166 ? 80.303 115.819 85.080 1.00 56.18 166 ALA D CA 1
ATOM 4255 C C . ALA B 1 166 ? 80.726 115.362 86.472 1.00 54.93 166 ALA D C 1
ATOM 4256 O O . ALA B 1 166 ? 80.243 114.334 86.964 1.00 58.20 166 ALA D O 1
ATOM 4258 N N . THR B 1 167 ? 81.616 116.087 87.130 1.00 52.62 167 THR D N 1
ATOM 4259 C CA . THR B 1 167 ? 82.064 115.615 88.426 1.00 46.53 167 THR D CA 1
ATOM 4260 C C . THR B 1 167 ? 80.967 115.670 89.452 1.00 48.46 167 THR D C 1
ATOM 4261 O O . THR B 1 167 ? 80.789 114.737 90.225 1.00 53.69 167 THR D O 1
ATOM 4265 N N . PHE B 1 168 ? 80.259 116.783 89.489 1.00 50.10 168 PHE D N 1
ATOM 4266 C CA . PHE B 1 168 ? 79.258 116.982 90.501 1.00 49.86 168 PHE D CA 1
ATOM 4267 C C . PHE B 1 168 ? 77.880 116.448 90.171 1.00 48.28 168 PHE D C 1
ATOM 4268 O O . PHE B 1 168 ? 76.921 117.214 90.040 1.00 55.86 168 PHE D O 1
ATOM 4276 N N . ARG B 1 169 ? 77.816 115.120 90.026 1.00 44.95 169 ARG D N 1
ATOM 4277 C CA . ARG B 1 169 ? 76.604 114.451 89.667 1.00 42.54 169 ARG D CA 1
ATOM 4278 C C . ARG B 1 169 ? 76.087 113.548 90.762 1.00 46.19 169 ARG D C 1
ATOM 4279 O O . ARG B 1 169 ? 76.801 113.167 91.692 1.00 53.61 169 ARG D O 1
ATOM 4287 N N . ASP B 1 170 ? 74.819 113.253 90.602 1.00 44.55 170 ASP D N 1
ATOM 4288 C CA . ASP B 1 170 ? 74.118 112.377 91.494 1.00 47.71 170 ASP D CA 1
ATOM 4289 C C . ASP B 1 170 ? 74.657 110.982 91.378 1.00 48.53 170 ASP D C 1
ATOM 4290 O O . ASP B 1 170 ? 75.149 110.563 90.335 1.00 51.57 170 ASP D O 1
ATOM 4295 N N . THR B 1 171 ? 74.575 110.269 92.478 1.00 49.61 171 THR D N 1
ATOM 4296 C CA . THR B 1 171 ? 75.070 108.932 92.557 1.00 49.41 171 THR D CA 1
ATOM 4297 C C . THR B 1 171 ? 73.980 107.908 92.278 1.00 49.95 171 THR D C 1
ATOM 4298 O O . THR B 1 171 ? 72.785 108.240 92.262 1.00 54.06 171 THR D O 1
ATOM 4302 N N . ASN B 1 172 ? 74.403 106.691 92.069 1.00 43.03 172 ASN D N 1
ATOM 4303 C CA . ASN B 1 172 ? 73.491 105.577 91.878 1.00 43.12 172 ASN D CA 1
ATOM 4304 C C . ASN B 1 172 ? 74.191 104.359 92.462 1.00 49.29 172 ASN D C 1
ATOM 4305 O O . ASN B 1 172 ? 75.325 104.443 92.939 1.00 54.95 172 ASN D O 1
ATOM 4310 N N . GLU B 1 173 ? 73.535 103.228 92.453 1.00 48.60 173 GLU D N 1
ATOM 4311 C CA . GLU B 1 173 ? 74.092 102.062 93.063 1.00 46.78 173 GLU D CA 1
ATOM 4312 C C . GLU B 1 173 ? 75.368 101.587 92.435 1.00 47.22 173 GLU D C 1
ATOM 4313 O O . GLU B 1 173 ? 76.278 101.161 93.136 1.00 53.00 173 GLU D O 1
ATOM 4319 N N . ASP B 1 174 ? 75.478 101.649 91.129 1.00 45.66 174 ASP D N 1
ATOM 4320 C CA . ASP B 1 174 ? 76.691 101.130 90.555 1.00 46.89 174 ASP D CA 1
ATOM 4321 C C . ASP B 1 174 ? 77.888 101.916 91.009 1.00 48.75 174 ASP D C 1
ATOM 4322 O O . ASP B 1 174 ? 78.950 101.330 91.256 1.00 53.70 174 ASP D O 1
ATOM 4327 N N . GLU B 1 175 ? 77.750 103.231 91.106 1.00 46.75 175 GLU D N 1
ATOM 4328 C CA . GLU B 1 175 ? 78.890 104.003 91.545 1.00 47.73 175 GLU D CA 1
ATOM 4329 C C . GLU B 1 175 ? 79.202 103.728 92.985 1.00 45.76 175 GLU D C 1
ATOM 4330 O O . GLU B 1 175 ? 80.373 103.669 93.354 1.00 50.70 175 GLU D O 1
ATOM 4336 N N . ILE B 1 176 ? 78.182 103.570 93.811 1.00 42.05 176 ILE D N 1
ATOM 4337 C CA . ILE B 1 176 ? 78.446 103.316 95.200 1.00 37.88 176 ILE D CA 1
ATOM 4338 C C . ILE B 1 176 ? 79.145 101.987 95.353 1.00 43.44 176 ILE D C 1
ATOM 4339 O O . ILE B 1 176 ? 80.046 101.873 96.183 1.00 50.54 176 ILE D O 1
ATOM 4344 N N . TYR B 1 177 ? 78.759 100.965 94.609 1.00 43.47 177 TYR D N 1
ATOM 4345 C CA . TYR B 1 177 ? 79.505 99.736 94.762 1.00 42.52 177 TYR D CA 1
ATOM 4346 C C . TYR B 1 177 ? 80.937 99.925 94.297 1.00 44.78 177 TYR D C 1
ATOM 4347 O O . TYR B 1 177 ? 81.865 99.424 94.916 1.00 49.80 177 TYR D O 1
ATOM 4356 N N . ALA B 1 178 ? 81.147 100.656 93.198 1.00 43.75 178 ALA D N 1
ATOM 4357 C CA . ALA B 1 178 ? 82.501 100.865 92.702 1.00 45.71 178 ALA D CA 1
ATOM 4358 C C . ALA B 1 178 ? 83.340 101.607 93.715 1.00 44.03 178 ALA D C 1
ATOM 4359 O O . ALA B 1 178 ? 84.533 101.333 93.873 1.00 47.90 178 ALA D O 1
ATOM 4361 N N . PHE B 1 179 ? 82.706 102.532 94.371 1.00 43.44 179 PHE D N 1
ATOM 4362 C CA . PHE B 1 179 ? 83.312 103.278 95.383 1.00 42.52 179 PHE D CA 1
ATOM 4363 C C . PHE B 1 179 ? 83.777 102.384 96.540 1.00 40.90 179 PHE D C 1
ATOM 4364 O O . PHE B 1 179 ? 84.880 102.548 97.048 1.00 48.07 179 PHE D O 1
ATOM 4372 N N . PHE B 1 180 ? 82.917 101.429 96.919 1.00 41.41 180 PHE D N 1
ATOM 4373 C CA . PHE B 1 180 ? 83.344 100.535 97.967 1.00 40.13 180 PHE D CA 1
ATOM 4374 C C . PHE B 1 180 ? 84.467 99.687 97.424 1.00 42.03 180 PHE D C 1
ATOM 4375 O O . PHE B 1 180 ? 85.389 99.334 98.164 1.00 48.27 180 PHE D O 1
ATOM 4383 N N . GLY B 1 181 ? 84.434 99.345 96.139 1.00 43.07 181 GLY D N 1
ATOM 4384 C CA . GLY B 1 181 ? 85.505 98.580 95.531 1.00 43.56 181 GLY D CA 1
ATOM 4385 C C . GLY B 1 181 ? 86.844 99.277 95.698 1.00 44.96 181 GLY D C 1
ATOM 4386 O O . GLY B 1 181 ? 87.850 98.637 95.976 1.00 47.76 181 GLY D O 1
ATOM 4387 N N . ILE B 1 182 ? 86.856 100.595 95.539 1.00 44.15 182 ILE D N 1
ATOM 4388 C CA . ILE B 1 182 ? 88.099 101.328 95.735 1.00 38.23 182 ILE D CA 1
ATOM 4389 C C . ILE B 1 182 ? 88.545 101.192 97.160 1.00 39.35 182 ILE D C 1
ATOM 4390 O O . ILE B 1 182 ? 89.735 101.000 97.413 1.00 45.88 182 ILE D O 1
ATOM 4395 N N . LEU B 1 183 ? 87.618 101.297 98.093 1.00 39.99 183 LEU D N 1
ATOM 4396 C CA . LEU B 1 183 ? 87.965 101.167 99.490 1.00 35.82 183 LEU D CA 1
ATOM 4397 C C . LEU B 1 183 ? 88.457 99.735 99.801 1.00 39.76 183 LEU D C 1
ATOM 4398 O O . LEU B 1 183 ? 89.328 99.552 100.656 1.00 47.04 183 LEU D O 1
ATOM 4403 N N . VAL B 1 184 ? 87.931 98.724 99.120 1.00 39.88 184 VAL D N 1
ATOM 4404 C CA . VAL B 1 184 ? 88.418 97.363 99.323 1.00 35.55 184 VAL D CA 1
ATOM 4405 C C . VAL B 1 184 ? 89.864 97.238 98.856 1.00 40.94 184 VAL D C 1
ATOM 4406 O O . VAL B 1 184 ? 90.694 96.627 99.532 1.00 45.40 184 VAL D O 1
ATOM 4410 N N . MET B 1 185 ? 90.178 97.803 97.692 1.00 42.00 185 MET D N 1
ATOM 4411 C CA . MET B 1 185 ? 91.544 97.770 97.191 1.00 37.30 185 MET D CA 1
ATOM 4412 C C . MET B 1 185 ? 92.462 98.596 98.040 1.00 39.09 185 MET D C 1
ATOM 4413 O O . MET B 1 185 ? 93.636 98.261 98.200 1.00 45.85 185 MET D O 1
ATOM 4418 N N . THR B 1 186 ? 91.933 99.659 98.578 1.00 41.31 186 THR D N 1
ATOM 4419 C CA . THR B 1 186 ? 92.671 100.508 99.466 1.00 35.02 186 THR D CA 1
ATOM 4420 C C . THR B 1 186 ? 93.197 99.671 100.604 1.00 36.08 186 THR D C 1
ATOM 4421 O O . THR B 1 186 ? 94.366 99.776 100.979 1.00 46.07 186 THR D O 1
ATOM 4425 N N . ALA B 1 187 ? 92.330 98.841 101.171 1.00 38.43 187 ALA D N 1
ATOM 4426 C CA . ALA B 1 187 ? 92.786 97.992 102.250 1.00 42.28 187 ALA D CA 1
ATOM 4427 C C . ALA B 1 187 ? 93.861 97.011 101.809 1.00 42.57 187 ALA D C 1
ATOM 4428 O O . ALA B 1 187 ? 94.808 96.761 102.549 1.00 45.48 187 ALA D O 1
ATOM 4430 N N . VAL B 1 188 ? 93.735 96.457 100.616 1.00 42.19 188 VAL D N 1
ATOM 4431 C CA . VAL B 1 188 ? 94.710 95.472 100.157 1.00 36.87 188 VAL D CA 1
ATOM 4432 C C . VAL B 1 188 ? 96.077 96.063 100.008 1.00 39.25 188 VAL D C 1
ATOM 4433 O O . VAL B 1 188 ? 97.079 95.449 100.364 1.00 45.16 188 VAL D O 1
ATOM 4437 N N . ARG B 1 189 ? 96.117 97.258 99.474 1.00 43.42 189 ARG D N 1
ATOM 4438 C CA . ARG B 1 189 ? 97.350 97.984 99.224 1.00 41.24 189 ARG D CA 1
ATOM 4439 C C . ARG B 1 189 ? 97.821 98.845 100.383 1.00 46.40 189 ARG D C 1
ATOM 4440 O O . ARG B 1 189 ? 98.841 99.526 100.283 1.00 48.82 189 ARG D O 1
ATOM 4448 N N . LYS B 1 190 ? 97.067 98.805 101.483 1.00 47.75 190 LYS D N 1
ATOM 4449 C CA . LYS B 1 190 ? 97.405 99.630 102.630 1.00 44.58 190 LYS D CA 1
ATOM 4450 C C . LYS B 1 190 ? 97.449 101.112 102.292 1.00 44.84 190 LYS D C 1
ATOM 4451 O O . LYS B 1 190 ? 98.259 101.851 102.840 1.00 49.35 190 LYS D O 1
ATOM 4457 N N . ASP B 1 191 ? 96.595 101.564 101.395 1.00 44.02 191 ASP D N 1
ATOM 4458 C CA . ASP B 1 191 ? 96.579 102.964 101.037 1.00 43.37 191 ASP D CA 1
ATOM 4459 C C . ASP B 1 191 ? 95.594 103.731 101.912 1.00 44.98 191 ASP D C 1
ATOM 4460 O O . ASP B 1 191 ? 94.600 104.290 101.427 1.00 48.21 191 ASP D O 1
ATOM 4465 N N . ASN B 1 192 ? 95.846 103.731 103.196 1.00 42.91 192 ASN D N 1
ATOM 4466 C CA . ASN B 1 192 ? 94.940 104.353 104.119 1.00 39.47 192 ASN D CA 1
ATOM 4467 C C . ASN B 1 192 ? 95.276 105.771 104.434 1.00 47.02 192 ASN D C 1
ATOM 4468 O O . ASN B 1 192 ? 94.580 106.461 105.172 1.00 51.02 192 ASN D O 1
ATOM 4473 N N . HIS B 1 193 ? 96.353 106.197 103.864 1.00 45.83 193 HIS D N 1
ATOM 4474 C CA . HIS B 1 193 ? 96.854 107.518 103.963 1.00 44.11 193 HIS D CA 1
ATOM 4475 C C . HIS B 1 193 ? 97.061 107.877 102.540 1.00 45.05 193 HIS D C 1
ATOM 4476 O O . HIS B 1 193 ? 96.106 108.021 101.790 1.00 50.16 193 HIS D O 1
ATOM 4483 N N . MET B 1 194 ? 98.301 108.033 102.127 1.00 40.03 194 MET D N 1
ATOM 4484 C CA . MET B 1 194 ? 98.468 108.256 100.689 1.00 44.31 194 MET D CA 1
ATOM 4485 C C . MET B 1 194 ? 97.447 109.206 100.091 1.00 44.04 194 MET D C 1
ATOM 4486 O O . MET B 1 194 ? 96.344 108.785 99.739 1.00 47.52 194 MET D O 1
ATOM 4491 N N . SER B 1 195 ? 97.811 110.445 99.987 1.00 42.21 195 SER D N 1
ATOM 4492 C CA . SER B 1 195 ? 96.866 111.401 99.448 1.00 44.82 195 SER D CA 1
ATOM 4493 C C . SER B 1 195 ? 96.270 110.883 98.162 1.00 48.06 195 SER D C 1
ATOM 4494 O O . SER B 1 195 ? 96.941 110.292 97.312 1.00 54.89 195 SER D O 1
ATOM 4497 N N . THR B 1 196 ? 94.993 111.084 98.042 1.00 46.65 196 THR D N 1
ATOM 4498 C CA . THR B 1 196 ? 94.268 110.641 96.886 1.00 46.21 196 THR D CA 1
ATOM 4499 C C . THR B 1 196 ? 94.770 111.349 95.664 1.00 51.23 196 THR D C 1
ATOM 4500 O O . THR B 1 196 ? 94.517 110.904 94.535 1.00 58.25 196 THR D O 1
ATOM 4504 N N . ASP B 1 197 ? 95.469 112.433 95.871 1.00 51.69 197 ASP D N 1
ATOM 4505 C CA . ASP B 1 197 ? 95.959 113.119 94.761 1.00 57.37 197 ASP D CA 1
ATOM 4506 C C . ASP B 1 197 ? 97.291 112.457 94.261 1.00 57.45 197 ASP D C 1
ATOM 4507 O O . ASP B 1 197 ? 97.847 112.847 93.225 1.00 60.01 197 ASP D O 1
ATOM 4512 N N . ASP B 1 198 ? 97.765 111.429 94.996 1.00 55.57 198 ASP D N 1
ATOM 4513 C CA . ASP B 1 198 ? 98.909 110.610 94.656 1.00 53.64 198 ASP D CA 1
ATOM 4514 C C . ASP B 1 198 ? 98.454 109.220 94.203 1.00 52.16 198 ASP D C 1
ATOM 4515 O O . ASP B 1 198 ? 99.067 108.600 93.335 1.00 54.15 198 ASP D O 1
ATOM 4520 N N . LEU B 1 199 ? 97.380 108.733 94.811 1.00 49.33 199 LEU D N 1
ATOM 4521 C CA . LEU B 1 199 ? 96.885 107.391 94.510 1.00 43.10 199 LEU D CA 1
ATOM 4522 C C . LEU B 1 199 ? 96.333 107.276 93.138 1.00 46.79 199 LEU D C 1
ATOM 4523 O O . LEU B 1 199 ? 96.399 106.220 92.508 1.00 51.18 199 LEU D O 1
ATOM 4528 N N . PHE B 1 200 ? 95.803 108.360 92.665 1.00 45.48 200 PHE D N 1
ATOM 4529 C CA . PHE B 1 200 ? 95.213 108.415 91.371 1.00 45.09 200 PHE D CA 1
ATOM 4530 C C . PHE B 1 200 ? 96.206 109.003 90.376 1.00 54.72 200 PHE D C 1
ATOM 4531 O O . PHE B 1 200 ? 95.805 109.494 89.335 1.00 58.39 200 PHE D O 1
ATOM 4539 N N . ASP B 1 201 ? 97.507 108.938 90.709 1.00 52.65 201 ASP D N 1
ATOM 4540 C CA . ASP B 1 201 ? 98.596 109.412 89.871 1.00 51.32 201 ASP D CA 1
ATOM 4541 C C . ASP B 1 201 ? 99.033 108.344 88.901 1.00 50.43 201 ASP D C 1
ATOM 4542 O O . ASP B 1 201 ? 99.714 107.377 89.261 1.00 56.35 201 ASP D O 1
ATOM 4547 N N . ARG B 1 202 ? 98.604 108.483 87.645 1.00 50.82 202 ARG D N 1
ATOM 4548 C CA . ARG B 1 202 ? 98.990 107.532 86.632 1.00 52.10 202 ARG D CA 1
ATOM 4549 C C . ARG B 1 202 ? 100.477 107.451 86.600 1.00 51.42 202 ARG D C 1
ATOM 4550 O O . ARG B 1 202 ? 101.165 108.443 86.787 1.00 57.39 202 ARG D O 1
ATOM 4558 N N . SER B 1 203 ? 100.992 106.225 86.372 1.00 49.10 203 SER D N 1
ATOM 4559 C CA . SER B 1 203 ? 102.415 105.955 86.308 1.00 54.21 203 SER D CA 1
ATOM 4560 C C . SER B 1 203 ? 102.877 105.309 87.587 1.00 59.73 203 SER D C 1
ATOM 4561 O O . SER B 1 203 ? 103.936 104.679 87.618 1.00 61.71 203 SER D O 1
ATOM 4564 N N . LEU B 1 204 ? 102.106 105.453 88.655 1.00 56.52 204 LEU D N 1
ATOM 4565 C CA . LEU B 1 204 ? 102.390 104.693 89.835 1.00 54.34 204 LEU D CA 1
ATOM 4566 C C . LEU B 1 204 ? 101.461 103.509 89.715 1.00 55.68 204 LEU D C 1
ATOM 4567 O O . LEU B 1 204 ? 101.869 102.350 89.890 1.00 56.16 204 LEU D O 1
ATOM 4572 N N . SER B 1 205 ? 100.195 103.803 89.398 1.00 53.22 205 SER D N 1
ATOM 4573 C CA . SER B 1 205 ? 99.250 102.734 89.189 1.00 49.97 205 SER D CA 1
ATOM 4574 C C . SER B 1 205 ? 97.974 103.170 88.482 1.00 49.46 205 SER D C 1
ATOM 4575 O O . SER B 1 205 ? 97.549 104.313 88.601 1.00 53.76 205 SER D O 1
ATOM 4578 N N . MET B 1 206 ? 97.326 102.226 87.780 1.00 42.84 206 MET D N 1
ATOM 4579 C CA . MET B 1 206 ? 96.052 102.543 87.157 1.00 41.14 206 MET D CA 1
ATOM 4580 C C . MET B 1 206 ? 94.924 101.889 87.927 1.00 47.88 206 MET D C 1
ATOM 4581 O O . MET B 1 206 ? 93.765 101.949 87.511 1.00 52.17 206 MET D O 1
ATOM 4586 N N . VAL B 1 207 ? 95.227 101.233 89.041 1.00 42.64 207 VAL D N 1
ATOM 4587 C CA . VAL B 1 207 ? 94.210 100.497 89.769 1.00 37.05 207 VAL D CA 1
ATOM 4588 C C . VAL B 1 207 ? 93.045 101.329 90.264 1.00 44.86 207 VAL D C 1
ATOM 4589 O O . VAL B 1 207 ? 91.934 100.815 90.347 1.00 48.55 207 VAL D O 1
ATOM 4593 N N . TYR B 1 208 ? 93.271 102.597 90.616 1.00 46.32 208 TYR D N 1
ATOM 4594 C CA . TYR B 1 208 ? 92.170 103.434 91.072 1.00 43.64 208 TYR D CA 1
ATOM 4595 C C . TYR B 1 208 ? 91.701 104.377 89.977 1.00 44.72 208 TYR D C 1
ATOM 4596 O O . TYR B 1 208 ? 90.525 104.712 89.901 1.00 48.56 208 TYR D O 1
ATOM 4605 N N . VAL B 1 209 ? 92.649 104.790 89.160 1.00 41.18 209 VAL D N 1
ATOM 4606 C CA . VAL B 1 209 ? 92.412 105.700 88.055 1.00 35.45 209 VAL D CA 1
ATOM 4607 C C . VAL B 1 209 ? 91.356 105.209 87.084 1.00 39.85 209 VAL D C 1
ATOM 4608 O O . VAL B 1 209 ? 90.488 105.960 86.643 1.00 47.77 209 VAL D O 1
ATOM 4612 N N . SER B 1 210 ? 91.416 103.930 86.765 1.00 40.87 210 SER D N 1
ATOM 4613 C CA . SER B 1 210 ? 90.494 103.355 85.831 1.00 39.33 210 SER D CA 1
ATOM 4614 C C . SER B 1 210 ? 89.077 103.282 86.383 1.00 44.81 210 SER D C 1
ATOM 4615 O O . SER B 1 210 ? 88.136 103.084 85.607 1.00 52.17 210 SER D O 1
ATOM 4618 N N . VAL B 1 211 ? 88.869 103.431 87.694 1.00 44.74 211 VAL D N 1
ATOM 4619 C CA . VAL B 1 211 ? 87.510 103.344 88.195 1.00 42.90 211 VAL D CA 1
ATOM 4620 C C . VAL B 1 211 ? 86.864 104.717 88.202 1.00 43.56 211 VAL D C 1
ATOM 4621 O O . VAL B 1 211 ? 85.759 104.882 87.701 1.00 49.40 211 VAL D O 1
ATOM 4625 N N . MET B 1 212 ? 87.533 105.705 88.772 1.00 43.35 212 MET D N 1
ATOM 4626 C CA . MET B 1 212 ? 86.986 107.061 88.756 1.00 43.92 212 MET D CA 1
ATOM 4627 C C . MET B 1 212 ? 88.096 108.075 88.962 1.00 44.45 212 MET D C 1
ATOM 4628 O O . MET B 1 212 ? 89.184 107.742 89.442 1.00 48.82 212 MET D O 1
ATOM 4633 N N . SER B 1 213 ? 87.855 109.318 88.599 1.00 39.24 213 SER D N 1
ATOM 4634 C CA . SER B 1 213 ? 88.875 110.338 88.763 1.00 37.06 213 SER D CA 1
ATOM 4635 C C . SER B 1 213 ? 89.074 110.701 90.208 1.00 40.67 213 SER D C 1
ATOM 4636 O O . SER B 1 213 ? 88.212 110.435 91.031 1.00 47.53 213 SER D O 1
ATOM 4639 N N . ARG B 1 214 ? 90.207 111.324 90.514 1.00 41.89 214 ARG D N 1
ATOM 4640 C CA . ARG B 1 214 ? 90.477 111.745 91.876 1.00 41.74 214 ARG D CA 1
ATOM 4641 C C . ARG B 1 214 ? 89.544 112.805 92.374 1.00 43.44 214 ARG D C 1
ATOM 4642 O O . ARG B 1 214 ? 89.259 112.881 93.565 1.00 54.27 214 ARG D O 1
ATOM 4650 N N . ASP B 1 215 ? 89.039 113.649 91.492 1.00 41.39 215 ASP D N 1
ATOM 4651 C CA . ASP B 1 215 ? 88.152 114.681 91.966 1.00 42.21 215 ASP D CA 1
ATOM 4652 C C . ASP B 1 215 ? 86.765 114.141 92.180 1.00 44.66 215 ASP D C 1
ATOM 4653 O O . ASP B 1 215 ? 86.028 114.652 93.026 1.00 50.41 215 ASP D O 1
ATOM 4658 N N . ARG B 1 216 ? 86.392 113.101 91.444 1.00 42.55 216 ARG D N 1
ATOM 4659 C CA . ARG B 1 216 ? 85.096 112.553 91.674 1.00 38.10 216 ARG D CA 1
ATOM 4660 C C . ARG B 1 216 ? 85.149 111.775 92.963 1.00 40.98 216 ARG D C 1
ATOM 4661 O O . ARG B 1 216 ? 84.178 111.761 93.713 1.00 47.58 216 ARG D O 1
ATOM 4669 N N . PHE B 1 217 ? 86.274 111.127 93.193 1.00 42.93 217 PHE D N 1
ATOM 4670 C CA . PHE B 1 217 ? 86.420 110.375 94.437 1.00 40.28 217 PHE D CA 1
ATOM 4671 C C . PHE B 1 217 ? 86.374 111.333 95.633 1.00 40.67 217 PHE D C 1
ATOM 4672 O O . PHE B 1 217 ? 85.691 111.073 96.613 1.00 48.95 217 PHE D O 1
ATOM 4680 N N . ASP B 1 218 ? 87.110 112.419 95.575 1.00 40.28 218 ASP D N 1
ATOM 4681 C CA . ASP B 1 218 ? 87.108 113.371 96.686 1.00 37.09 218 ASP D CA 1
ATOM 4682 C C . ASP B 1 218 ? 85.731 113.971 96.893 1.00 40.27 218 ASP D C 1
ATOM 4683 O O . ASP B 1 218 ? 85.322 114.160 98.027 1.00 49.88 218 ASP D O 1
ATOM 4688 N N . PHE B 1 219 ? 85.001 114.269 95.827 1.00 39.96 219 PHE D N 1
ATOM 4689 C CA . PHE B 1 219 ? 83.681 114.865 96.005 1.00 37.84 219 PHE D CA 1
ATOM 4690 C C . PHE B 1 219 ? 82.725 113.849 96.576 1.00 44.09 219 PHE D C 1
ATOM 4691 O O . PHE B 1 219 ? 81.961 114.134 97.506 1.00 51.24 219 PHE D O 1
ATOM 4699 N N . LEU B 1 220 ? 82.747 112.648 96.020 1.00 45.02 220 LEU D N 1
ATOM 4700 C CA . LEU B 1 220 ? 81.842 111.628 96.457 1.00 40.88 220 LEU D CA 1
ATOM 4701 C C . LEU B 1 220 ? 82.076 111.232 97.875 1.00 42.02 220 LEU D C 1
ATOM 4702 O O . LEU B 1 220 ? 81.124 111.049 98.620 1.00 47.40 220 LEU D O 1
ATOM 4707 N N . ILE B 1 221 ? 83.323 111.099 98.288 1.00 43.23 221 ILE D N 1
ATOM 4708 C CA . ILE B 1 221 ? 83.532 110.646 99.665 1.00 42.23 221 ILE D CA 1
ATOM 4709 C C . ILE B 1 221 ? 83.148 111.732 100.670 1.00 40.98 221 ILE D C 1
ATOM 4710 O O . ILE B 1 221 ? 82.695 111.450 101.773 1.00 50.46 221 ILE D O 1
ATOM 4715 N N . ARG B 1 222 ? 83.341 112.985 100.258 1.00 40.76 222 ARG D N 1
ATOM 4716 C CA . ARG B 1 222 ? 83.079 114.086 101.119 1.00 44.53 222 ARG D CA 1
ATOM 4717 C C . ARG B 1 222 ? 81.573 114.209 101.392 1.00 48.83 222 ARG D C 1
ATOM 4718 O O . ARG B 1 222 ? 81.163 114.610 102.495 1.00 53.03 222 ARG D O 1
ATOM 4726 N N . CYS B 1 223 ? 80.781 113.869 100.393 1.00 46.38 223 CYS D N 1
ATOM 4727 C CA . CYS B 1 223 ? 79.354 113.995 100.471 1.00 43.30 223 CYS D CA 1
ATOM 4728 C C . CYS B 1 223 ? 78.616 112.767 100.974 1.00 49.67 223 CYS D C 1
ATOM 4729 O O . CYS B 1 223 ? 77.392 112.784 101.053 1.00 52.71 223 CYS D O 1
ATOM 4732 N N . LEU B 1 224 ? 79.298 111.683 101.303 1.00 49.50 224 LEU D N 1
ATOM 4733 C CA . LEU B 1 224 ? 78.509 110.530 101.754 1.00 45.92 224 LEU D CA 1
ATOM 4734 C C . LEU B 1 224 ? 77.781 110.803 103.037 1.00 48.30 224 LEU D C 1
ATOM 4735 O O . LEU B 1 224 ? 78.344 111.322 103.991 1.00 51.73 224 LEU D O 1
ATOM 4740 N N . ARG B 1 225 ? 76.504 110.447 103.056 1.00 46.83 225 ARG D N 1
ATOM 4741 C CA . ARG B 1 225 ? 75.685 110.594 104.246 1.00 44.81 225 ARG D CA 1
ATOM 4742 C C . ARG B 1 225 ? 74.819 109.367 104.414 1.00 47.97 225 ARG D C 1
ATOM 4743 O O . ARG B 1 225 ? 74.359 108.790 103.445 1.00 48.95 225 ARG D O 1
ATOM 4751 N N . MET B 1 226 ? 74.595 109.011 105.680 1.00 46.39 226 MET D N 1
ATOM 4752 C CA . MET B 1 226 ? 73.800 107.816 105.975 1.00 43.44 226 MET D CA 1
ATOM 4753 C C . MET B 1 226 ? 72.434 108.115 106.585 1.00 49.64 226 MET D C 1
ATOM 4754 O O . MET B 1 226 ? 71.789 107.226 107.138 1.00 52.22 226 MET D O 1
ATOM 4759 N N . ASP B 1 227 ? 71.979 109.360 106.478 1.00 50.00 227 ASP D N 1
ATOM 4760 C CA . ASP B 1 227 ? 70.760 109.730 107.160 1.00 47.62 227 ASP D CA 1
ATOM 4761 C C . ASP B 1 227 ? 69.934 110.853 106.524 1.00 52.89 227 ASP D C 1
ATOM 4762 O O . ASP B 1 227 ? 70.324 111.464 105.537 1.00 57.99 227 ASP D O 1
ATOM 4767 N N . ASP B 1 228 ? 68.779 111.117 107.156 1.00 56.94 228 ASP D N 1
ATOM 4768 C CA . ASP B 1 228 ? 67.867 112.171 106.723 1.00 58.29 228 ASP D CA 1
ATOM 4769 C C . ASP B 1 228 ? 67.943 113.372 107.651 1.00 58.10 228 ASP D C 1
ATOM 4770 O O . ASP B 1 228 ? 67.468 113.308 108.785 1.00 65.17 228 ASP D O 1
ATOM 4775 N N . LYS B 1 229 ? 68.543 114.440 107.182 1.00 55.23 229 LYS D N 1
ATOM 4776 C CA . LYS B 1 229 ? 68.731 115.622 107.999 1.00 59.25 229 LYS D CA 1
ATOM 4777 C C . LYS B 1 229 ? 67.459 116.314 108.420 1.00 68.78 229 LYS D C 1
ATOM 4778 O O . LYS B 1 229 ? 67.460 117.076 109.388 1.00 71.46 229 LYS D O 1
ATOM 4784 N N . SER B 1 230 ? 66.354 116.073 107.732 1.00 66.58 230 SER D N 1
ATOM 4785 C CA . SER B 1 230 ? 65.125 116.758 108.097 1.00 65.84 230 SER D CA 1
ATOM 4786 C C . SER B 1 230 ? 64.451 116.108 109.299 1.00 68.56 230 SER D C 1
ATOM 4787 O O . SER B 1 230 ? 63.548 116.689 109.904 1.00 72.40 230 SER D O 1
ATOM 4790 N N . ILE B 1 231 ? 64.866 114.894 109.610 1.00 68.26 231 ILE D N 1
ATOM 4791 C CA . ILE B 1 231 ? 64.270 114.170 110.742 1.00 66.92 231 ILE D CA 1
ATOM 4792 C C . ILE B 1 231 ? 65.154 114.302 111.952 1.00 71.52 231 ILE D C 1
ATOM 4793 O O . ILE B 1 231 ? 64.678 114.498 113.063 1.00 75.89 231 ILE D O 1
ATOM 4798 N N . ARG B 1 232 ? 66.460 114.209 111.726 1.00 72.45 232 ARG D N 1
ATOM 4799 C CA . ARG B 1 232 ? 67.457 114.209 112.779 1.00 71.81 232 ARG D CA 1
ATOM 4800 C C . ARG B 1 232 ? 67.255 115.181 113.914 1.00 74.25 232 ARG D C 1
ATOM 4801 O O . ARG B 1 232 ? 67.405 114.808 115.072 1.00 80.55 232 ARG D O 1
ATOM 4809 N N . PRO B 1 233 ? 66.920 116.410 113.637 1.00 75.73 233 PRO D N 1
ATOM 4810 C CA . PRO B 1 233 ? 66.797 117.317 114.748 1.00 80.27 233 PRO D CA 1
ATOM 4811 C C . PRO B 1 233 ? 65.795 116.957 115.858 1.00 80.09 233 PRO D C 1
ATOM 4812 O O . PRO B 1 233 ? 65.882 117.509 116.957 1.00 84.47 233 PRO D O 1
ATOM 4816 N N . THR B 1 234 ? 64.886 116.040 115.588 1.00 77.39 234 THR D N 1
ATOM 4817 C CA . THR B 1 234 ? 63.958 115.631 116.609 1.00 81.44 234 THR D CA 1
ATOM 4818 C C . THR B 1 234 ? 64.356 114.269 117.186 1.00 85.69 234 THR D C 1
ATOM 4819 O O . THR B 1 234 ? 63.664 113.756 118.063 1.00 87.89 234 THR D O 1
ATOM 4823 N N . LEU B 1 235 ? 65.446 113.695 116.689 1.00 82.02 235 LEU D N 1
ATOM 4824 C CA . LEU B 1 235 ? 65.923 112.409 117.178 1.00 78.65 235 LEU D CA 1
ATOM 4825 C C . LEU B 1 235 ? 67.150 112.559 118.049 1.00 79.68 235 LEU D C 1
ATOM 4826 O O . LEU B 1 235 ? 67.393 111.757 118.960 1.00 81.73 235 LEU D O 1
ATOM 4831 N N . ARG B 1 236 ? 67.931 113.584 117.753 1.00 82.66 236 ARG D N 1
ATOM 4832 C CA . ARG B 1 236 ? 69.236 113.799 118.361 1.00 85.57 236 ARG D CA 1
ATOM 4833 C C . ARG B 1 236 ? 69.273 113.992 119.867 1.00 86.64 236 ARG D C 1
ATOM 4834 O O . ARG B 1 236 ? 70.307 113.723 120.478 1.00 83.60 236 ARG D O 1
ATOM 4842 N N . GLU B 1 237 ? 68.196 114.461 120.500 1.00 86.46 237 GLU D N 1
ATOM 4843 C CA . GLU B 1 237 ? 68.277 114.612 121.942 1.00 85.86 237 GLU D CA 1
ATOM 4844 C C . GLU B 1 237 ? 68.081 113.272 122.616 1.00 84.46 237 GLU D C 1
ATOM 4845 O O . GLU B 1 237 ? 68.353 113.135 123.815 1.00 86.94 237 GLU D O 1
ATOM 4851 N N . ASN B 1 238 ? 67.595 112.289 121.859 1.00 83.55 238 ASN D N 1
ATOM 4852 C CA . ASN B 1 238 ? 67.339 110.983 122.411 1.00 85.28 238 ASN D CA 1
ATOM 4853 C C . ASN B 1 238 ? 68.443 110.013 122.027 1.00 82.74 238 ASN D C 1
ATOM 4854 O O . ASN B 1 238 ? 68.761 109.094 122.783 1.00 81.05 238 ASN D O 1
ATOM 4859 N N . ASP B 1 239 ? 69.017 110.192 120.855 1.00 74.71 239 ASP D N 1
ATOM 4860 C CA . ASP B 1 239 ? 70.078 109.276 120.401 1.00 65.03 239 ASP D CA 1
ATOM 4861 C C . ASP B 1 239 ? 71.205 110.018 119.664 1.00 59.48 239 ASP D C 1
ATOM 4862 O O . ASP B 1 239 ? 71.034 110.525 118.549 1.00 64.11 239 ASP D O 1
ATOM 4867 N N . VAL B 1 240 ? 72.344 110.071 120.312 1.00 55.17 240 VAL D N 1
ATOM 4868 C CA . VAL B 1 240 ? 73.539 110.739 119.835 1.00 48.79 240 VAL D CA 1
ATOM 4869 C C . VAL B 1 240 ? 74.126 110.042 118.612 1.00 48.73 240 VAL D C 1
ATOM 4870 O O . VAL B 1 240 ? 74.936 110.627 117.881 1.00 53.55 240 VAL D O 1
ATOM 4874 N N . PHE B 1 241 ? 73.710 108.810 118.413 1.00 48.79 241 PHE D N 1
ATOM 4875 C CA . PHE B 1 241 ? 74.201 107.992 117.306 1.00 46.13 241 PHE D CA 1
ATOM 4876 C C . PHE B 1 241 ? 73.356 108.095 116.055 1.00 47.76 241 PHE D C 1
ATOM 4877 O O . PHE B 1 241 ? 73.645 107.438 115.065 1.00 51.90 241 PHE D O 1
ATOM 4885 N N . THR B 1 242 ? 72.308 108.914 116.095 1.00 49.45 242 THR D N 1
ATOM 4886 C CA . THR B 1 242 ? 71.385 109.043 114.977 1.00 45.30 242 THR D CA 1
ATOM 4887 C C . THR B 1 242 ? 72.003 108.990 113.584 1.00 42.37 242 THR D C 1
ATOM 4888 O O . THR B 1 242 ? 71.515 108.243 112.732 1.00 50.86 242 THR D O 1
ATOM 4892 N N . PRO B 1 243 ? 73.021 109.756 113.286 1.00 41.71 243 PRO D N 1
ATOM 4893 C CA . PRO B 1 243 ? 73.535 109.844 111.900 1.00 44.57 243 PRO D CA 1
ATOM 4894 C C . PRO B 1 243 ? 74.115 108.533 111.342 1.00 50.53 243 PRO D C 1
ATOM 4895 O O . PRO B 1 243 ? 74.330 108.440 110.125 1.00 54.07 243 PRO D O 1
ATOM 4899 N N . VAL B 1 244 ? 74.337 107.542 112.215 1.00 47.66 244 VAL D N 1
ATOM 4900 C CA . VAL B 1 244 ? 74.818 106.278 111.752 1.00 41.09 244 VAL D CA 1
ATOM 4901 C C . VAL B 1 244 ? 73.798 105.171 111.950 1.00 42.30 244 VAL D C 1
ATOM 4902 O O . VAL B 1 244 ? 73.662 104.237 111.143 1.00 49.02 244 VAL D O 1
ATOM 4906 N N . ARG B 1 245 ? 73.101 105.269 113.064 1.00 43.99 245 ARG D N 1
ATOM 4907 C CA . ARG B 1 245 ? 72.136 104.297 113.565 1.00 38.23 245 ARG D CA 1
ATOM 4908 C C . ARG B 1 245 ? 71.300 103.508 112.612 1.00 37.70 245 ARG D C 1
ATOM 4909 O O . ARG B 1 245 ? 71.154 102.315 112.823 1.00 45.37 245 ARG D O 1
ATOM 4917 N N . LYS B 1 246 ? 70.727 104.088 111.595 1.00 38.32 246 LYS D N 1
ATOM 4918 C CA . LYS B 1 246 ? 69.891 103.218 110.800 1.00 37.44 246 LYS D CA 1
ATOM 4919 C C . LYS B 1 246 ? 70.694 102.165 110.072 1.00 40.61 246 LYS D C 1
ATOM 4920 O O . LYS B 1 246 ? 70.243 101.027 109.929 1.00 46.68 246 LYS D O 1
ATOM 4926 N N . ILE B 1 247 ? 71.840 102.580 109.564 1.00 39.78 247 ILE D N 1
ATOM 4927 C CA . ILE B 1 247 ? 72.677 101.669 108.820 1.00 34.37 247 ILE D CA 1
ATOM 4928 C C . ILE B 1 247 ? 73.306 100.670 109.731 1.00 37.40 247 ILE D C 1
ATOM 4929 O O . ILE B 1 247 ? 73.431 99.495 109.392 1.00 44.49 247 ILE D O 1
ATOM 4934 N N . TRP B 1 248 ? 73.718 101.147 110.881 1.00 39.64 248 TRP D N 1
ATOM 4935 C CA . TRP B 1 248 ? 74.312 100.317 111.831 1.00 38.92 248 TRP D CA 1
ATOM 4936 C C . TRP B 1 248 ? 73.368 99.174 112.226 1.00 40.30 248 TRP D C 1
ATOM 4937 O O . TRP B 1 248 ? 73.765 98.003 112.251 1.00 47.50 248 TRP D O 1
ATOM 4948 N N . ASP B 1 249 ? 72.117 99.490 112.531 1.00 38.67 249 ASP D N 1
ATOM 4949 C CA . ASP B 1 249 ? 71.238 98.420 112.930 1.00 34.93 249 ASP D CA 1
ATOM 4950 C C . ASP B 1 249 ? 71.003 97.426 111.816 1.00 37.66 249 ASP D C 1
ATOM 4951 O O . ASP B 1 249 ? 70.899 96.224 112.076 1.00 46.09 249 ASP D O 1
ATOM 4956 N N . LEU B 1 250 ? 70.923 97.875 110.572 1.00 35.96 250 LEU D N 1
ATOM 4957 C CA . LEU B 1 250 ? 70.738 96.947 109.504 1.00 32.34 250 LEU D CA 1
ATOM 4958 C C . LEU B 1 250 ? 71.950 96.015 109.384 1.00 37.26 250 LEU D C 1
ATOM 4959 O O . LEU B 1 250 ? 71.823 94.799 109.170 1.00 45.05 250 LEU D O 1
ATOM 4964 N N . PHE B 1 251 ? 73.129 96.630 109.514 1.00 39.10 251 PHE D N 1
ATOM 4965 C CA . PHE B 1 251 ? 74.377 95.909 109.437 1.00 37.94 251 PHE D CA 1
ATOM 4966 C C . PHE B 1 251 ? 74.519 94.818 110.496 1.00 40.49 251 PHE D C 1
ATOM 4967 O O . PHE B 1 251 ? 74.854 93.663 110.199 1.00 47.34 251 PHE D O 1
ATOM 4975 N N . ILE B 1 252 ? 74.273 95.184 111.735 1.00 38.86 252 ILE D N 1
ATOM 4976 C CA . ILE B 1 252 ? 74.402 94.229 112.804 1.00 35.99 252 ILE D CA 1
ATOM 4977 C C . ILE B 1 252 ? 73.349 93.117 112.659 1.00 40.61 252 ILE D C 1
ATOM 4978 O O . ILE B 1 252 ? 73.655 91.940 112.854 1.00 46.40 252 ILE D O 1
ATOM 4983 N N . HIS B 1 253 ? 72.173 93.497 112.277 1.00 40.83 253 HIS D N 1
ATOM 4984 C CA . HIS B 1 253 ? 71.177 92.536 112.080 1.00 38.04 253 HIS D CA 1
ATOM 4985 C C . HIS B 1 253 ? 71.638 91.408 111.129 1.00 39.27 253 HIS D C 1
ATOM 4986 O O . HIS B 1 253 ? 71.467 90.218 111.430 1.00 47.49 253 HIS D O 1
ATOM 4993 N N . GLN B 1 254 ? 72.230 91.794 110.007 1.00 38.96 254 GLN D N 1
ATOM 4994 C CA . GLN B 1 254 ? 72.717 90.765 109.111 1.00 37.67 254 GLN D CA 1
ATOM 4995 C C . GLN B 1 254 ? 73.860 89.980 109.715 1.00 41.05 254 GLN D C 1
ATOM 4996 O O . GLN B 1 254 ? 73.983 88.771 109.472 1.00 48.26 254 GLN D O 1
ATOM 5002 N N . CYS B 1 255 ? 74.694 90.629 110.507 1.00 38.37 255 CYS D N 1
ATOM 5003 C CA . CYS B 1 255 ? 75.809 89.912 111.100 1.00 38.99 255 CYS D CA 1
ATOM 5004 C C . CYS B 1 255 ? 75.325 88.828 112.045 1.00 41.69 255 CYS D C 1
ATOM 5005 O O . CYS B 1 255 ? 75.962 87.792 112.157 1.00 44.53 255 CYS D O 1
ATOM 5008 N N . ILE B 1 256 ? 74.208 89.077 112.718 1.00 43.77 256 ILE D N 1
ATOM 5009 C CA . ILE B 1 256 ? 73.628 88.112 113.637 1.00 40.22 256 ILE D CA 1
ATOM 5010 C C . ILE B 1 256 ? 72.907 87.004 112.912 1.00 38.47 256 ILE D C 1
ATOM 5011 O O . ILE B 1 256 ? 73.048 85.846 113.277 1.00 44.52 256 ILE D O 1
ATOM 5016 N N . GLN B 1 257 ? 72.141 87.363 111.893 1.00 42.04 257 GLN D N 1
ATOM 5017 C CA . GLN B 1 257 ? 71.332 86.403 111.164 1.00 42.35 257 GLN D CA 1
ATOM 5018 C C . GLN B 1 257 ? 72.126 85.346 110.416 1.00 44.95 257 GLN D C 1
ATOM 5019 O O . GLN B 1 257 ? 71.708 84.189 110.366 1.00 50.65 257 GLN D O 1
ATOM 5025 N N . ASN B 1 258 ? 73.257 85.709 109.847 1.00 44.36 258 ASN D N 1
ATOM 5026 C CA . ASN B 1 258 ? 74.041 84.706 109.153 1.00 39.95 258 ASN D CA 1
ATOM 5027 C C . ASN B 1 258 ? 75.075 84.147 110.100 1.00 43.73 258 ASN D C 1
ATOM 5028 O O . ASN B 1 258 ? 75.592 84.885 110.931 1.00 50.07 258 ASN D O 1
ATOM 5033 N N . TYR B 1 259 ? 75.397 82.860 109.950 1.00 41.43 259 TYR D N 1
ATOM 5034 C CA . TYR B 1 259 ? 76.460 82.189 110.744 1.00 41.17 259 TYR D CA 1
ATOM 5035 C C . TYR B 1 259 ? 76.092 81.785 112.153 1.00 37.98 259 TYR D C 1
ATOM 5036 O O . TYR B 1 259 ? 76.065 82.596 113.073 1.00 44.68 259 TYR D O 1
ATOM 5045 N N . THR B 1 260 ? 75.805 80.521 112.333 1.00 39.73 260 THR D N 1
ATOM 5046 C CA . THR B 1 260 ? 75.543 80.040 113.639 1.00 40.07 260 THR D CA 1
ATOM 5047 C C . THR B 1 260 ? 76.902 80.012 114.409 1.00 43.70 260 THR D C 1
ATOM 5048 O O . THR B 1 260 ? 77.871 79.464 113.908 1.00 51.27 260 THR D O 1
ATOM 5052 N N . PRO B 1 261 ? 76.912 80.589 115.644 1.00 38.91 261 PRO D N 1
ATOM 5053 C CA . PRO B 1 261 ? 78.032 80.536 116.615 1.00 39.42 261 PRO D CA 1
ATOM 5054 C C . PRO B 1 261 ? 78.415 79.141 117.025 1.00 43.28 261 PRO D C 1
ATOM 5055 O O . PRO B 1 261 ? 77.655 78.192 116.795 1.00 47.93 261 PRO D O 1
ATOM 5059 N N . GLY B 1 262 ? 79.609 79.027 117.615 1.00 47.15 262 GLY D N 1
ATOM 5060 C CA . GLY B 1 262 ? 80.116 77.770 118.072 1.00 48.50 262 GLY D CA 1
ATOM 5061 C C . GLY B 1 262 ? 79.941 77.672 119.587 1.00 49.96 262 GLY D C 1
ATOM 5062 O O . GLY B 1 262 ? 79.120 78.384 120.175 1.00 53.13 262 GLY D O 1
ATOM 5063 N N . ALA B 1 263 ? 80.696 76.774 120.204 1.00 48.80 263 ALA D N 1
ATOM 5064 C CA . ALA B 1 263 ? 80.578 76.555 121.640 1.00 50.66 263 ALA D CA 1
ATOM 5065 C C . ALA B 1 263 ? 81.310 77.586 122.464 1.00 50.95 263 ALA D C 1
ATOM 5066 O O . ALA B 1 263 ? 81.143 77.627 123.691 1.00 53.69 263 ALA D O 1
ATOM 5068 N N . HIS B 1 264 ? 82.119 78.438 121.819 1.00 48.57 264 HIS D N 1
ATOM 5069 C CA . HIS B 1 264 ? 82.913 79.398 122.544 1.00 46.07 264 HIS D CA 1
ATOM 5070 C C . HIS B 1 264 ? 82.798 80.734 121.925 1.00 45.22 264 HIS D C 1
ATOM 5071 O O . HIS B 1 264 ? 82.972 80.893 120.711 1.00 51.64 264 HIS D O 1
ATOM 5078 N N . LEU B 1 265 ? 82.483 81.705 122.759 1.00 42.05 265 LEU D N 1
ATOM 5079 C CA . LEU B 1 265 ? 82.302 83.085 122.327 1.00 42.19 265 LEU D CA 1
ATOM 5080 C C . LEU B 1 265 ? 83.212 83.982 123.118 1.00 50.86 265 LEU D C 1
ATOM 5081 O O . LEU B 1 265 ? 83.515 83.673 124.274 1.00 56.06 265 LEU D O 1
ATOM 5086 N N . THR B 1 266 ? 83.629 85.118 122.546 1.00 45.49 266 THR D N 1
ATOM 5087 C CA . THR B 1 266 ? 84.484 86.004 123.311 1.00 42.85 266 THR D CA 1
ATOM 5088 C C . THR B 1 266 ? 83.986 87.447 123.308 1.00 44.62 266 THR D C 1
ATOM 5089 O O . THR B 1 266 ? 83.632 88.004 122.265 1.00 50.20 266 THR D O 1
ATOM 5093 N N . ILE B 1 267 ? 83.976 88.060 124.491 1.00 44.97 267 ILE D N 1
ATOM 5094 C CA . ILE B 1 267 ? 83.533 89.451 124.589 1.00 40.23 267 ILE D CA 1
ATOM 5095 C C . ILE B 1 267 ? 84.618 90.389 125.093 1.00 46.75 267 ILE D C 1
ATOM 5096 O O . ILE B 1 267 ? 85.211 90.224 126.172 1.00 52.34 267 ILE D O 1
ATOM 5101 N N . ASP B 1 268 ? 84.841 91.398 124.265 1.00 45.32 268 ASP D N 1
ATOM 5102 C CA . ASP B 1 268 ? 85.839 92.425 124.490 1.00 45.81 268 ASP D CA 1
ATOM 5103 C C . ASP B 1 268 ? 85.449 93.662 123.700 1.00 45.56 268 ASP D C 1
ATOM 5104 O O . ASP B 1 268 ? 84.419 93.673 123.035 1.00 49.27 268 ASP D O 1
ATOM 5109 N N . GLU B 1 269 ? 86.274 94.702 123.784 1.00 44.95 269 GLU D N 1
ATOM 5110 C CA . GLU B 1 269 ? 85.979 95.945 123.070 1.00 45.22 269 GLU D CA 1
ATOM 5111 C C . GLU B 1 269 ? 87.041 96.310 122.036 1.00 48.22 269 GLU D C 1
ATOM 5112 O O . GLU B 1 269 ? 88.202 95.913 122.143 1.00 54.42 269 GLU D O 1
ATOM 5118 N N . GLN B 1 270 ? 86.624 97.088 121.045 1.00 47.00 270 GLN D N 1
ATOM 5119 C CA . GLN B 1 270 ? 87.532 97.576 119.995 1.00 47.17 270 GLN D CA 1
ATOM 5120 C C . GLN B 1 270 ? 87.376 99.079 119.864 1.00 51.64 270 GLN D C 1
ATOM 5121 O O . GLN B 1 270 ? 86.292 99.626 120.089 1.00 53.73 270 GLN D O 1
ATOM 5127 N N . LEU B 1 271 ? 88.416 99.768 119.480 1.00 52.67 271 LEU D N 1
ATOM 5128 C CA . LEU B 1 271 ? 88.358 101.213 119.373 1.00 47.61 271 LEU D CA 1
ATOM 5129 C C . LEU B 1 271 ? 88.577 101.657 117.937 1.00 49.62 271 LEU D C 1
ATOM 5130 O O . LEU B 1 271 ? 89.561 101.290 117.297 1.00 55.12 271 LEU D O 1
ATOM 5135 N N . LEU B 1 272 ? 87.662 102.421 117.410 1.00 47.64 272 LEU D N 1
ATOM 5136 C CA . LEU B 1 272 ? 87.789 102.940 116.054 1.00 45.30 272 LEU D CA 1
ATOM 5137 C C . LEU B 1 272 ? 88.496 104.264 116.194 1.00 50.14 272 LEU D C 1
ATOM 5138 O O . LEU B 1 272 ? 87.892 105.236 116.646 1.00 54.00 272 LEU D O 1
ATOM 5143 N N . GLY B 1 273 ? 89.739 104.347 115.811 1.00 49.85 273 GLY D N 1
ATOM 5144 C CA . GLY B 1 273 ? 90.473 105.583 115.974 1.00 48.95 273 GLY D CA 1
ATOM 5145 C C . GLY B 1 273 ? 89.820 106.747 115.285 1.00 48.21 273 GLY D C 1
ATOM 5146 O O . GLY B 1 273 ? 89.390 106.664 114.124 1.00 51.28 273 GLY D O 1
ATOM 5147 N N . PHE B 1 274 ? 89.801 107.855 115.996 1.00 46.61 274 PHE D N 1
ATOM 5148 C CA . PHE B 1 274 ? 89.207 109.064 115.487 1.00 43.24 274 PHE D CA 1
ATOM 5149 C C . PHE B 1 274 ? 89.496 110.239 116.467 1.00 46.76 274 PHE D C 1
ATOM 5150 O O . PHE B 1 274 ? 89.045 110.223 117.609 1.00 51.39 274 PHE D O 1
ATOM 5158 N N . ARG B 1 275 ? 90.252 111.234 116.000 1.00 44.73 275 ARG D N 1
ATOM 5159 C CA . ARG B 1 275 ? 90.608 112.361 116.865 1.00 41.11 275 ARG D CA 1
ATOM 5160 C C . ARG B 1 275 ? 89.865 113.639 116.565 1.00 44.29 275 ARG D C 1
ATOM 5161 O O . ARG B 1 275 ? 90.198 114.694 117.101 1.00 48.15 275 ARG D O 1
ATOM 5169 N N . GLY B 1 276 ? 88.877 113.532 115.687 1.00 48.20 276 GLY D N 1
ATOM 5170 C CA . GLY B 1 276 ? 88.097 114.676 115.315 1.00 49.19 276 GLY D CA 1
ATOM 5171 C C . GLY B 1 276 ? 87.005 114.903 116.337 1.00 51.66 276 GLY D C 1
ATOM 5172 O O . GLY B 1 276 ? 87.055 114.355 117.442 1.00 54.27 276 GLY D O 1
ATOM 5173 N N . ARG B 1 277 ? 86.017 115.711 116.001 1.00 52.86 277 ARG D N 1
ATOM 5174 C CA . ARG B 1 277 ? 84.951 115.941 116.948 1.00 53.91 277 ARG D CA 1
ATOM 5175 C C . ARG B 1 277 ? 83.974 114.808 116.987 1.00 52.43 277 ARG D C 1
ATOM 5176 O O . ARG B 1 277 ? 83.495 114.335 115.961 1.00 53.82 277 ARG D O 1
ATOM 5184 N N . CYS B 1 278 ? 83.656 114.376 118.176 1.00 50.04 278 CYS D N 1
ATOM 5185 C CA . CYS B 1 278 ? 82.690 113.332 118.364 1.00 44.71 278 CYS D CA 1
ATOM 5186 C C . CYS B 1 278 ? 82.220 113.412 119.837 1.00 46.14 278 CYS D C 1
ATOM 5187 O O . CYS B 1 278 ? 83.042 113.340 120.740 1.00 55.47 278 CYS D O 1
ATOM 5190 N N . PRO B 1 279 ? 80.960 113.532 120.043 1.00 42.05 279 PRO D N 1
ATOM 5191 C CA . PRO B 1 279 ? 80.373 113.661 121.392 1.00 40.76 279 PRO D CA 1
ATOM 5192 C C . PRO B 1 279 ? 80.622 112.561 122.328 1.00 43.82 279 PRO D C 1
ATOM 5193 O O . PRO B 1 279 ? 80.592 112.740 123.538 1.00 49.40 279 PRO D O 1
ATOM 5197 N N . PHE B 1 280 ? 80.878 111.404 121.754 1.00 45.05 280 PHE D N 1
ATOM 5198 C CA . PHE B 1 280 ? 81.140 110.271 122.619 1.00 44.56 280 PHE D CA 1
ATOM 5199 C C . PHE B 1 280 ? 82.522 109.705 122.358 1.00 46.69 280 PHE D C 1
ATOM 5200 O O . PHE B 1 280 ? 82.747 108.511 122.535 1.00 47.64 280 PHE D O 1
ATOM 5208 N N . ARG B 1 281 ? 83.453 110.555 121.932 1.00 48.58 281 ARG D N 1
ATOM 5209 C CA . ARG B 1 281 ? 84.790 110.119 121.708 1.00 43.25 281 ARG D CA 1
ATOM 5210 C C . ARG B 1 281 ? 85.431 109.726 123.010 1.00 42.05 281 ARG D C 1
ATOM 5211 O O . ARG B 1 281 ? 85.271 110.420 124.021 1.00 49.82 281 ARG D O 1
ATOM 5219 N N . MET B 1 282 ? 86.145 108.626 123.038 1.00 44.73 282 MET D N 1
ATOM 5220 C CA . MET B 1 282 ? 86.760 108.233 124.275 1.00 45.37 282 MET D CA 1
ATOM 5221 C C . MET B 1 282 ? 88.253 108.095 124.179 1.00 50.29 282 MET D C 1
ATOM 5222 O O . MET B 1 282 ? 88.787 107.589 123.193 1.00 54.33 282 MET D O 1
ATOM 5227 N N . TYR B 1 283 ? 88.928 108.506 125.257 1.00 53.00 283 TYR D N 1
ATOM 5228 C CA . TYR B 1 283 ? 90.360 108.370 125.339 1.00 49.79 283 TYR D CA 1
ATOM 5229 C C . TYR B 1 283 ? 90.658 107.068 126.102 1.00 53.43 283 TYR D C 1
ATOM 5230 O O . TYR B 1 283 ? 90.136 106.857 127.191 1.00 63.51 283 TYR D O 1
ATOM 5239 N N . ILE B 1 284 ? 91.462 106.205 125.523 1.00 53.79 284 ILE D N 1
ATOM 5240 C CA . ILE B 1 284 ? 91.816 105.006 126.236 1.00 52.10 284 ILE D CA 1
ATOM 5241 C C . ILE B 1 284 ? 93.332 104.831 126.126 1.00 54.34 284 ILE D C 1
ATOM 5242 O O . ILE B 1 284 ? 93.863 104.701 125.025 1.00 60.55 284 ILE D O 1
ATOM 5247 N N . PRO B 1 285 ? 94.025 104.815 127.258 1.00 50.89 285 PRO D N 1
ATOM 5248 C CA . PRO B 1 285 ? 95.477 104.598 127.311 1.00 46.85 285 PRO D CA 1
ATOM 5249 C C . PRO B 1 285 ? 95.749 103.198 126.890 1.00 55.11 285 PRO D C 1
ATOM 5250 O O . PRO B 1 285 ? 94.836 102.390 126.729 1.00 60.00 285 PRO D O 1
ATOM 5254 N N . ASN B 1 286 ? 96.988 102.852 126.743 1.00 61.19 286 ASN D N 1
ATOM 5255 C CA . ASN B 1 286 ? 97.330 101.497 126.402 1.00 62.00 286 ASN D CA 1
ATOM 5256 C C . ASN B 1 286 ? 96.601 100.942 125.189 1.00 59.15 286 ASN D C 1
ATOM 5257 O O . ASN B 1 286 ? 96.119 99.802 125.191 1.00 59.30 286 ASN D O 1
ATOM 5262 N N . LYS B 1 287 ? 96.551 101.792 124.155 1.00 58.57 287 LYS D N 1
ATOM 5263 C CA . LYS B 1 287 ? 95.972 101.433 122.868 1.00 53.13 287 LYS D CA 1
ATOM 5264 C C . LYS B 1 287 ? 96.841 101.923 121.758 1.00 54.00 287 LYS D C 1
ATOM 5265 O O . LYS B 1 287 ? 97.648 102.843 121.932 1.00 61.64 287 LYS D O 1
ATOM 5271 N N . PRO B 1 288 ? 96.643 101.317 120.536 1.00 47.92 288 PRO D N 1
ATOM 5272 C CA . PRO B 1 288 ? 97.243 101.718 119.279 1.00 50.80 288 PRO D CA 1
ATOM 5273 C C . PRO B 1 288 ? 96.853 103.084 118.882 1.00 55.05 288 PRO D C 1
ATOM 5274 O O . PRO B 1 288 ? 97.574 103.809 118.210 1.00 61.38 288 PRO D O 1
ATOM 5278 N N . SER B 1 289 ? 95.689 103.423 119.309 1.00 52.94 289 SER D N 1
ATOM 5279 C CA . SER B 1 289 ? 95.138 104.651 118.956 1.00 53.38 289 SER D CA 1
ATOM 5280 C C . SER B 1 289 ? 94.514 105.188 120.207 1.00 54.41 289 SER D C 1
ATOM 5281 O O . SER B 1 289 ? 93.621 104.570 120.766 1.00 57.29 289 SER D O 1
ATOM 5284 N N . LYS B 1 290 ? 94.969 106.324 120.660 1.00 50.47 290 LYS D N 1
ATOM 5285 C CA . LYS B 1 290 ? 94.475 106.859 121.909 1.00 48.89 290 LYS D CA 1
ATOM 5286 C C . LYS B 1 290 ? 93.024 107.290 121.913 1.00 52.43 290 LYS D C 1
ATOM 5287 O O . LYS B 1 290 ? 92.346 107.101 122.930 1.00 57.05 290 LYS D O 1
ATOM 5293 N N . TYR B 1 291 ? 92.540 107.886 120.857 1.00 48.94 291 TYR D N 1
ATOM 5294 C CA . TYR B 1 291 ? 91.183 108.355 120.868 1.00 44.98 291 TYR D CA 1
ATOM 5295 C C . TYR B 1 291 ? 90.357 107.770 119.771 1.00 47.44 291 TYR D C 1
ATOM 5296 O O . TYR B 1 291 ? 90.829 107.549 118.665 1.00 52.88 291 TYR D O 1
ATOM 5305 N N . GLY B 1 292 ? 89.067 107.534 120.073 1.00 45.72 292 GLY D N 1
ATOM 5306 C CA . GLY B 1 292 ? 88.200 106.989 119.055 1.00 47.06 292 GLY D CA 1
ATOM 5307 C C . GLY B 1 292 ? 86.823 106.607 119.556 1.00 44.96 292 GLY D C 1
ATOM 5308 O O . GLY B 1 292 ? 86.425 106.948 120.675 1.00 50.30 292 GLY D O 1
ATOM 5309 N N . ILE B 1 293 ? 86.085 105.904 118.717 1.00 42.32 293 ILE D N 1
ATOM 5310 C CA . ILE B 1 293 ? 84.754 105.473 119.080 1.00 42.21 293 ILE D CA 1
ATOM 5311 C C . ILE B 1 293 ? 84.837 104.063 119.607 1.00 48.84 293 ILE D C 1
ATOM 5312 O O . ILE B 1 293 ? 85.316 103.154 118.932 1.00 52.84 293 ILE D O 1
ATOM 5317 N N . LYS B 1 294 ? 84.369 103.866 120.819 1.00 43.82 294 LYS D N 1
ATOM 5318 C CA . LYS B 1 294 ? 84.449 102.553 121.416 1.00 39.40 294 LYS D CA 1
ATOM 5319 C C . LYS B 1 294 ? 83.283 101.670 121.038 1.00 44.64 294 LYS D C 1
ATOM 5320 O O . LYS B 1 294 ? 82.124 102.056 121.217 1.00 50.54 294 LYS D O 1
ATOM 5326 N N . ILE B 1 295 ? 83.590 100.481 120.518 1.00 45.44 295 ILE D N 1
ATOM 5327 C CA . ILE B 1 295 ? 82.575 99.506 120.138 1.00 41.55 295 ILE D CA 1
ATOM 5328 C C . ILE B 1 295 ? 82.671 98.275 121.024 1.00 43.69 295 ILE D C 1
ATOM 5329 O O . ILE B 1 295 ? 83.748 97.663 121.135 1.00 48.33 295 ILE D O 1
ATOM 5334 N N . LEU B 1 296 ? 81.583 97.947 121.695 1.00 40.66 296 LEU D N 1
ATOM 5335 C CA . LEU B 1 296 ? 81.578 96.735 122.494 1.00 37.23 296 LEU D CA 1
ATOM 5336 C C . LEU B 1 296 ? 81.316 95.624 121.525 1.00 44.77 296 LEU D C 1
ATOM 5337 O O . LEU B 1 296 ? 80.454 95.777 120.661 1.00 48.78 296 LEU D O 1
ATOM 5342 N N . MET B 1 297 ? 82.035 94.513 121.635 1.00 47.65 297 MET D N 1
ATOM 5343 C CA . MET B 1 297 ? 81.819 93.494 120.594 1.00 44.70 297 MET D CA 1
ATOM 5344 C C . MET B 1 297 ? 81.848 92.032 121.041 1.00 45.89 297 MET D C 1
ATOM 5345 O O . MET B 1 297 ? 82.572 91.654 121.960 1.00 49.59 297 MET D O 1
ATOM 5350 N N . MET B 1 298 ? 81.058 91.223 120.348 1.00 42.76 298 MET D N 1
ATOM 5351 C CA . MET B 1 298 ? 81.068 89.793 120.612 1.00 38.75 298 MET D CA 1
ATOM 5352 C C . MET B 1 298 ? 81.485 89.080 119.350 1.00 44.37 298 MET D C 1
ATOM 5353 O O . MET B 1 298 ? 80.903 89.292 118.286 1.00 50.32 298 MET D O 1
ATOM 5358 N N . CYS B 1 299 ? 82.487 88.223 119.490 1.00 45.27 299 CYS D N 1
ATOM 5359 C CA . CYS B 1 299 ? 83.008 87.440 118.375 1.00 43.50 299 CYS D CA 1
ATOM 5360 C C . CYS B 1 299 ? 83.033 85.968 118.653 1.00 44.34 299 CYS D C 1
ATOM 5361 O O . CYS B 1 299 ? 83.204 85.535 119.787 1.00 49.42 299 CYS D O 1
ATOM 5364 N N . ASP B 1 300 ? 82.854 85.189 117.618 1.00 45.61 300 ASP D N 1
ATOM 5365 C CA . ASP B 1 300 ? 82.926 83.754 117.753 1.00 42.78 300 ASP D CA 1
ATOM 5366 C C . ASP B 1 300 ? 84.387 83.401 118.001 1.00 42.46 300 ASP D C 1
ATOM 5367 O O . ASP B 1 300 ? 85.286 84.093 117.505 1.00 48.13 300 ASP D O 1
ATOM 5372 N N . SER B 1 301 ? 84.642 82.330 118.734 1.00 44.74 301 SER D N 1
ATOM 5373 C CA . SER B 1 301 ? 86.006 81.925 118.980 1.00 42.40 301 SER D CA 1
ATOM 5374 C C . SER B 1 301 ? 86.422 80.924 117.952 1.00 46.48 301 SER D C 1
ATOM 5375 O O . SER B 1 301 ? 85.607 80.203 117.404 1.00 52.79 301 SER D O 1
ATOM 5378 N N . GLY B 1 302 ? 87.733 80.852 117.714 1.00 46.39 302 GLY D N 1
ATOM 5379 C CA . GLY B 1 302 ? 88.257 79.920 116.714 1.00 51.40 302 GLY D CA 1
ATOM 5380 C C . GLY B 1 302 ? 88.150 80.583 115.346 1.00 50.52 302 GLY D C 1
ATOM 5381 O O . GLY B 1 302 ? 89.156 80.877 114.699 1.00 55.57 302 GLY D O 1
ATOM 5382 N N . THR B 1 303 ? 86.932 80.794 114.912 1.00 43.04 303 THR D N 1
ATOM 5383 C CA . THR B 1 303 ? 86.667 81.481 113.675 1.00 38.41 303 THR D CA 1
ATOM 5384 C C . THR B 1 303 ? 86.224 82.845 114.067 1.00 43.36 303 THR D C 1
ATOM 5385 O O . THR B 1 303 ? 85.174 83.010 114.698 1.00 49.81 303 THR D O 1
ATOM 5389 N N . LYS B 1 304 ? 86.987 83.854 113.708 1.00 41.82 304 LYS D N 1
ATOM 5390 C CA . LYS B 1 304 ? 86.662 85.160 114.220 1.00 42.14 304 LYS D CA 1
ATOM 5391 C C . LYS B 1 304 ? 85.597 85.924 113.500 1.00 49.30 304 LYS D C 1
ATOM 5392 O O . LYS B 1 304 ? 85.862 86.935 112.828 1.00 50.95 304 LYS D O 1
ATOM 5398 N N . TYR B 1 305 ? 84.389 85.436 113.642 1.00 45.81 305 TYR D N 1
ATOM 5399 C CA . TYR B 1 305 ? 83.225 86.011 113.021 1.00 41.65 305 TYR D CA 1
ATOM 5400 C C . TYR B 1 305 ? 82.632 87.024 113.966 1.00 43.34 305 TYR D C 1
ATOM 5401 O O . TYR B 1 305 ? 82.449 86.748 115.154 1.00 47.46 305 TYR D O 1
ATOM 5410 N N . MET B 1 306 ? 82.337 88.211 113.477 1.00 46.37 306 MET D N 1
ATOM 5411 C CA . MET B 1 306 ? 81.777 89.217 114.333 1.00 44.17 306 MET D CA 1
ATOM 5412 C C . MET B 1 306 ? 80.283 88.989 114.435 1.00 48.18 306 MET D C 1
ATOM 5413 O O . MET B 1 306 ? 79.613 89.020 113.404 1.00 50.72 306 MET D O 1
ATOM 5418 N N . ILE B 1 307 ? 79.747 88.721 115.637 1.00 46.75 307 ILE D N 1
ATOM 5419 C CA . ILE B 1 307 ? 78.337 88.409 115.771 1.00 40.73 307 ILE D CA 1
ATOM 5420 C C . ILE B 1 307 ? 77.494 89.592 116.124 1.00 41.47 307 ILE D C 1
ATOM 5421 O O . ILE B 1 307 ? 76.427 89.817 115.534 1.00 44.81 307 ILE D O 1
ATOM 5426 N N . ASN B 1 308 ? 77.944 90.382 117.063 1.00 43.40 308 ASN D N 1
ATOM 5427 C CA . ASN B 1 308 ? 77.167 91.478 117.556 1.00 39.98 308 ASN D CA 1
ATOM 5428 C C . ASN B 1 308 ? 78.070 92.575 118.021 1.00 45.63 308 ASN D C 1
ATOM 5429 O O . ASN B 1 308 ? 79.279 92.440 118.032 1.00 50.69 308 ASN D O 1
ATOM 5434 N N . GLY B 1 309 ? 77.476 93.673 118.451 1.00 45.51 309 GLY D N 1
ATOM 5435 C CA . GLY B 1 309 ? 78.263 94.777 118.953 1.00 47.15 309 GLY D CA 1
ATOM 5436 C C . GLY B 1 309 ? 77.423 96.040 119.029 1.00 44.18 309 GLY D C 1
ATOM 5437 O O . GLY B 1 309 ? 76.328 96.108 118.476 1.00 46.48 309 GLY D O 1
ATOM 5438 N N . MET B 1 310 ? 77.970 97.008 119.721 1.00 41.62 310 MET D N 1
ATOM 5439 C CA . MET B 1 310 ? 77.289 98.265 119.868 1.00 40.97 310 MET D CA 1
ATOM 5440 C C . MET B 1 310 ? 78.224 99.337 120.361 1.00 41.87 310 MET D C 1
ATOM 5441 O O . MET B 1 310 ? 79.115 99.061 121.155 1.00 49.40 310 MET D O 1
ATOM 5446 N N . PRO B 1 311 ? 78.060 100.570 119.888 1.00 35.00 311 PRO D N 1
ATOM 5447 C CA . PRO B 1 311 ? 78.765 101.724 120.385 1.00 39.39 311 PRO D CA 1
ATOM 5448 C C . PRO B 1 311 ? 78.562 101.973 121.841 1.00 45.94 311 PRO D C 1
ATOM 5449 O O . PRO B 1 311 ? 77.522 101.650 122.404 1.00 50.84 311 PRO D O 1
ATOM 5453 N N . TYR B 1 312 ? 79.528 102.592 122.464 1.00 46.18 312 TYR D N 1
ATOM 5454 C CA . TYR B 1 312 ? 79.433 102.960 123.831 1.00 44.95 312 TYR D CA 1
ATOM 5455 C C . TYR B 1 312 ? 78.494 104.156 124.010 1.00 53.12 312 TYR D C 1
ATOM 5456 O O . TYR B 1 312 ? 77.649 104.175 124.917 1.00 60.04 312 TYR D O 1
ATOM 5465 N N . LEU B 1 313 ? 78.646 105.137 123.136 1.00 50.85 313 LEU D N 1
ATOM 5466 C CA . LEU B 1 313 ? 77.841 106.368 123.095 1.00 50.32 313 LEU D CA 1
ATOM 5467 C C . LEU B 1 313 ? 77.854 107.255 124.322 1.00 49.49 313 LEU D C 1
ATOM 5468 O O . LEU B 1 313 ? 76.872 107.949 124.597 1.00 52.47 313 LEU D O 1
ATOM 5473 N N . GLY B 1 314 ? 78.976 107.254 125.031 1.00 55.04 314 GLY D N 1
ATOM 5474 C CA . GLY B 1 314 ? 79.080 108.163 126.167 1.00 56.46 314 GLY D CA 1
ATOM 5475 C C . GLY B 1 314 ? 78.556 107.625 127.488 1.00 63.79 314 GLY D C 1
ATOM 5476 O O . GLY B 1 314 ? 78.024 106.522 127.599 1.00 66.73 314 GLY D O 1
ATOM 5477 N N . ARG B 1 315 ? 78.734 108.463 128.498 1.00 69.33 315 ARG D N 1
ATOM 5478 C CA . ARG B 1 315 ? 78.369 108.167 129.878 1.00 74.69 315 ARG D CA 1
ATOM 5479 C C . ARG B 1 315 ? 76.889 108.298 130.111 1.00 77.76 315 ARG D C 1
ATOM 5480 O O . ARG B 1 315 ? 76.380 107.975 131.174 1.00 78.80 315 ARG D O 1
ATOM 5488 N N . GLY B 1 316 ? 76.192 108.768 129.071 1.00 78.13 316 GLY D N 1
ATOM 5489 C CA . GLY B 1 316 ? 74.765 108.934 129.155 1.00 84.43 316 GLY D CA 1
ATOM 5490 C C . GLY B 1 316 ? 74.058 107.589 128.960 1.00 83.70 316 GLY D C 1
ATOM 5491 O O . GLY B 1 316 ? 72.832 107.528 129.039 1.00 83.72 316 GLY D O 1
ATOM 5492 N N . THR B 1 317 ? 74.805 106.503 128.700 1.00 81.27 317 THR D N 1
ATOM 5493 C CA . THR B 1 317 ? 74.163 105.228 128.533 1.00 79.49 317 THR D CA 1
ATOM 5494 C C . THR B 1 317 ? 73.321 104.967 129.765 1.00 77.33 317 THR D C 1
ATOM 5495 O O . THR B 1 317 ? 73.798 105.052 130.886 1.00 77.06 317 THR D O 1
ATOM 5499 N N . GLN B 1 318 ? 72.061 104.659 129.548 1.00 78.48 318 GLN D N 1
ATOM 5500 C CA . GLN B 1 318 ? 71.168 104.409 130.642 1.00 79.57 318 GLN D CA 1
ATOM 5501 C C . GLN B 1 318 ? 71.027 102.945 130.931 1.00 77.21 318 GLN D C 1
ATOM 5502 O O . GLN B 1 318 ? 70.660 102.150 130.071 1.00 76.20 318 GLN D O 1
ATOM 5508 N N . THR B 1 319 ? 71.314 102.568 132.154 1.00 74.19 319 THR D N 1
ATOM 5509 C CA . THR B 1 319 ? 71.129 101.209 132.576 1.00 70.31 319 THR D CA 1
ATOM 5510 C C . THR B 1 319 ? 70.267 101.300 133.796 1.00 73.55 319 THR D C 1
ATOM 5511 O O . THR B 1 319 ? 70.066 102.391 134.321 1.00 78.89 319 THR D O 1
ATOM 5515 N N . ASN B 1 320 ? 69.763 100.187 134.271 1.00 74.83 320 ASN D N 1
ATOM 5516 C CA . ASN B 1 320 ? 68.922 100.262 135.442 1.00 79.01 320 ASN D CA 1
ATOM 5517 C C . ASN B 1 320 ? 69.454 99.413 136.569 1.00 79.93 320 ASN D C 1
ATOM 5518 O O . ASN B 1 320 ? 69.117 98.239 136.699 1.00 81.56 320 ASN D O 1
ATOM 5523 N N . GLY B 1 321 ? 70.333 100.014 137.393 1.00 76.82 321 GLY D N 1
ATOM 5524 C CA . GLY B 1 321 ? 70.943 99.327 138.513 1.00 79.24 321 GLY D CA 1
ATOM 5525 C C . GLY B 1 321 ? 72.192 98.575 138.094 1.00 74.27 321 GLY D C 1
ATOM 5526 O O . GLY B 1 321 ? 73.266 98.697 138.704 1.00 73.34 321 GLY D O 1
ATOM 5527 N N . VAL B 1 322 ? 72.032 97.789 137.060 1.00 70.21 322 VAL D N 1
ATOM 5528 C CA . VAL B 1 322 ? 73.078 96.971 136.521 1.00 66.30 322 VAL D CA 1
ATOM 5529 C C . VAL B 1 322 ? 74.264 97.834 136.120 1.00 61.96 322 VAL D C 1
ATOM 5530 O O . VAL B 1 322 ? 74.091 98.837 135.409 1.00 68.32 322 VAL D O 1
ATOM 5534 N N . PRO B 1 323 ? 75.495 97.488 136.540 1.00 52.86 323 PRO D N 1
ATOM 5535 C CA . PRO B 1 323 ? 76.752 98.051 136.091 1.00 54.20 323 PRO D CA 1
ATOM 5536 C C . PRO B 1 323 ? 77.008 97.846 134.619 1.00 55.36 323 PRO D C 1
ATOM 5537 O O . PRO B 1 323 ? 76.416 96.947 134.033 1.00 59.21 323 PRO D O 1
ATOM 5541 N N . LEU B 1 324 ? 77.871 98.611 134.013 1.00 55.35 324 LEU D N 1
ATOM 5542 C CA . LEU B 1 324 ? 78.106 98.386 132.617 1.00 51.16 324 LEU D CA 1
ATOM 5543 C C . LEU B 1 324 ? 78.788 97.079 132.325 1.00 55.90 324 LEU D C 1
ATOM 5544 O O . LEU B 1 324 ? 78.482 96.456 131.310 1.00 62.30 324 LEU D O 1
ATOM 5549 N N . GLY B 1 325 ? 79.705 96.614 133.159 1.00 57.00 325 GLY D N 1
ATOM 5550 C CA . GLY B 1 325 ? 80.338 95.353 132.824 1.00 57.98 325 GLY D CA 1
ATOM 5551 C C . GLY B 1 325 ? 79.318 94.245 132.551 1.00 55.84 325 GLY D C 1
ATOM 5552 O O . GLY B 1 325 ? 79.349 93.571 131.507 1.00 57.84 325 GLY D O 1
ATOM 5553 N N . GLU B 1 326 ? 78.408 94.089 133.502 1.00 55.98 326 GLU D N 1
ATOM 5554 C CA . GLU B 1 326 ? 77.340 93.101 133.482 1.00 57.86 326 GLU D CA 1
ATOM 5555 C C . GLU B 1 326 ? 76.335 93.375 132.376 1.00 55.29 326 GLU D C 1
ATOM 5556 O O . GLU B 1 326 ? 75.899 92.457 131.691 1.00 59.74 326 GLU D O 1
ATOM 5562 N N . TYR B 1 327 ? 75.988 94.641 132.279 1.00 54.00 327 TYR D N 1
ATOM 5563 C CA . TYR B 1 327 ? 75.026 95.070 131.270 1.00 48.17 327 TYR D CA 1
ATOM 5564 C C . TYR B 1 327 ? 75.421 94.715 129.851 1.00 44.94 327 TYR D C 1
ATOM 5565 O O . TYR B 1 327 ? 74.625 94.168 129.082 1.00 55.25 327 TYR D O 1
ATOM 5574 N N . TYR B 1 328 ? 76.651 95.011 129.482 1.00 47.83 328 TYR D N 1
ATOM 5575 C CA . TYR B 1 328 ? 77.018 94.721 128.130 1.00 50.22 328 TYR D CA 1
ATOM 5576 C C . TYR B 1 328 ? 77.104 93.251 127.860 1.00 54.61 328 TYR D C 1
ATOM 5577 O O . TYR B 1 328 ? 76.763 92.816 126.754 1.00 58.41 328 TYR D O 1
ATOM 5586 N N . VAL B 1 329 ? 77.550 92.430 128.801 1.00 53.47 329 VAL D N 1
ATOM 5587 C CA . VAL B 1 329 ? 77.604 91.026 128.433 1.00 53.18 329 VAL D CA 1
ATOM 5588 C C . VAL B 1 329 ? 76.172 90.523 128.191 1.00 52.31 329 VAL D C 1
ATOM 5589 O O . VAL B 1 329 ? 75.938 89.785 127.249 1.00 56.56 329 VAL D O 1
ATOM 5593 N N . LYS B 1 330 ? 75.232 90.912 129.032 1.00 50.39 330 LYS D N 1
ATOM 5594 C CA . LYS B 1 330 ? 73.893 90.448 128.803 1.00 47.87 330 LYS D CA 1
ATOM 5595 C C . LYS B 1 330 ? 73.322 90.928 127.482 1.00 50.39 330 LYS D C 1
ATOM 5596 O O . LYS B 1 330 ? 72.645 90.169 126.793 1.00 58.23 330 LYS D O 1
ATOM 5602 N N . GLU B 1 331 ? 73.573 92.171 127.090 1.00 49.00 331 GLU D N 1
ATOM 5603 C CA . GLU B 1 331 ? 73.010 92.602 125.823 1.00 46.51 331 GLU D CA 1
ATOM 5604 C C . GLU B 1 331 ? 73.714 92.015 124.607 1.00 49.47 331 GLU D C 1
ATOM 5605 O O . GLU B 1 331 ? 73.067 91.687 123.622 1.00 54.02 331 GLU D O 1
ATOM 5611 N N . LEU B 1 332 ? 75.026 91.887 124.643 1.00 49.85 332 LEU D N 1
ATOM 5612 C CA . LEU B 1 332 ? 75.741 91.366 123.487 1.00 48.00 332 LEU D CA 1
ATOM 5613 C C . LEU B 1 332 ? 75.398 89.926 123.211 1.00 49.82 332 LEU D C 1
ATOM 5614 O O . LEU B 1 332 ? 75.322 89.507 122.063 1.00 51.36 332 LEU D O 1
ATOM 5619 N N . SER B 1 333 ? 75.199 89.179 124.302 1.00 48.58 333 SER D N 1
ATOM 5620 C CA . SER B 1 333 ? 74.912 87.775 124.188 1.00 46.89 333 SER D CA 1
ATOM 5621 C C . SER B 1 333 ? 73.454 87.489 123.928 1.00 47.72 333 SER D C 1
ATOM 5622 O O . SER B 1 333 ? 73.070 86.329 123.818 1.00 55.31 333 SER D O 1
ATOM 5625 N N . LYS B 1 334 ? 72.612 88.506 123.832 1.00 47.93 334 LYS D N 1
ATOM 5626 C CA . LYS B 1 334 ? 71.206 88.225 123.596 1.00 46.87 334 LYS D CA 1
ATOM 5627 C C . LYS B 1 334 ? 70.880 87.147 122.548 1.00 43.33 334 LYS D C 1
ATOM 5628 O O . LYS B 1 334 ? 70.116 86.225 122.862 1.00 52.69 334 LYS D O 1
ATOM 5634 N N . PRO B 1 335 ? 71.381 87.231 121.340 1.00 39.88 335 PRO D N 1
ATOM 5635 C CA . PRO B 1 335 ? 71.014 86.324 120.281 1.00 39.16 335 PRO D CA 1
ATOM 5636 C C . PRO B 1 335 ? 71.368 84.842 120.600 1.00 42.87 335 PRO D C 1
ATOM 5637 O O . PRO B 1 335 ? 70.893 83.948 119.909 1.00 50.73 335 PRO D O 1
ATOM 5641 N N . VAL B 1 336 ? 72.175 84.599 121.645 1.00 42.27 336 VAL D N 1
ATOM 5642 C CA . VAL B 1 336 ? 72.532 83.221 122.016 1.00 41.02 336 VAL D CA 1
ATOM 5643 C C . VAL B 1 336 ? 72.074 82.975 123.445 1.00 46.66 336 VAL D C 1
ATOM 5644 O O . VAL B 1 336 ? 72.467 81.992 124.078 1.00 51.21 336 VAL D O 1
ATOM 5648 N N . ARG B 1 337 ? 71.278 83.891 123.944 1.00 49.15 337 ARG D N 1
ATOM 5649 C CA . ARG B 1 337 ? 70.848 83.820 125.323 1.00 48.53 337 ARG D CA 1
ATOM 5650 C C . ARG B 1 337 ? 70.198 82.532 125.760 1.00 51.90 337 ARG D C 1
ATOM 5651 O O . ARG B 1 337 ? 70.376 82.101 126.905 1.00 59.84 337 ARG D O 1
ATOM 5659 N N . GLY B 1 338 ? 69.438 81.901 124.887 1.00 48.49 338 GLY D N 1
ATOM 5660 C CA . GLY B 1 338 ? 68.757 80.675 125.300 1.00 52.54 338 GLY D CA 1
ATOM 5661 C C . GLY B 1 338 ? 69.558 79.393 125.030 1.00 52.35 338 GLY D C 1
ATOM 5662 O O . GLY B 1 338 ? 69.042 78.300 125.267 1.00 54.89 338 GLY D O 1
ATOM 5663 N N . SER B 1 339 ? 70.792 79.501 124.515 1.00 54.44 339 SER D N 1
ATOM 5664 C CA . SER B 1 339 ? 71.594 78.318 124.236 1.00 56.00 339 SER D CA 1
ATOM 5665 C C . SER B 1 339 ? 72.816 78.285 125.103 1.00 54.12 339 SER D C 1
ATOM 5666 O O . SER B 1 339 ? 73.295 79.326 125.515 1.00 56.66 339 SER D O 1
ATOM 5669 N N . CYS B 1 340 ? 73.348 77.113 125.389 1.00 49.48 340 CYS D N 1
ATOM 5670 C CA . CYS B 1 340 ? 74.523 77.131 126.226 1.00 50.84 340 CYS D CA 1
ATOM 5671 C C . CYS B 1 340 ? 75.799 77.201 125.454 1.00 55.85 340 CYS D C 1
ATOM 5672 O O . CYS B 1 340 ? 76.105 76.332 124.642 1.00 60.02 340 CYS D O 1
ATOM 5675 N N . ARG B 1 341 ? 76.542 78.254 125.725 1.00 52.77 341 ARG D N 1
ATOM 5676 C CA . ARG B 1 341 ? 77.811 78.546 125.101 1.00 50.00 341 ARG D CA 1
ATOM 5677 C C . ARG B 1 341 ? 78.712 79.074 126.207 1.00 52.20 341 ARG D C 1
ATOM 5678 O O . ARG B 1 341 ? 78.217 79.610 127.207 1.00 56.95 341 ARG D O 1
ATOM 5686 N N . ASN B 1 342 ? 80.011 78.963 126.048 1.00 51.06 342 ASN D N 1
ATOM 5687 C CA . ASN B 1 342 ? 80.912 79.423 127.072 1.00 47.06 342 ASN D CA 1
ATOM 5688 C C . ASN B 1 342 ? 81.564 80.743 126.705 1.00 47.04 342 ASN D C 1
ATOM 5689 O O . ASN B 1 342 ? 82.441 80.785 125.836 1.00 53.95 342 ASN D O 1
ATOM 5694 N N . ILE B 1 343 ? 81.136 81.822 127.336 1.00 47.22 343 ILE D N 1
ATOM 5695 C CA . ILE B 1 343 ? 81.674 83.127 127.033 1.00 44.49 343 ILE D CA 1
ATOM 5696 C C . ILE B 1 343 ? 82.944 83.397 127.776 1.00 50.16 343 ILE D C 1
ATOM 5697 O O . ILE B 1 343 ? 83.014 83.240 128.994 1.00 58.14 343 ILE D O 1
ATOM 5702 N N . THR B 1 344 ? 83.941 83.778 127.037 1.00 48.66 344 THR D N 1
ATOM 5703 C CA . THR B 1 344 ? 85.219 84.160 127.576 1.00 49.82 344 THR D CA 1
ATOM 5704 C C . THR B 1 344 ? 85.258 85.653 127.511 1.00 51.04 344 THR D C 1
ATOM 5705 O O . THR B 1 344 ? 84.918 86.237 126.477 1.00 54.83 344 THR D O 1
ATOM 5709 N N . CYS B 1 345 ? 85.663 86.292 128.569 1.00 52.45 345 CYS D N 1
ATOM 5710 C CA . CYS B 1 345 ? 85.660 87.736 128.524 1.00 52.54 345 CYS D CA 1
ATOM 5711 C C . CYS B 1 345 ? 86.721 88.374 129.364 1.00 53.34 345 CYS D C 1
ATOM 5712 O O . CYS B 1 345 ? 87.397 87.710 130.152 1.00 56.14 345 CYS D O 1
ATOM 5715 N N . ASP B 1 346 ? 86.874 89.667 129.198 1.00 55.15 346 ASP D N 1
ATOM 5716 C CA . ASP B 1 346 ? 87.860 90.460 129.891 1.00 55.94 346 ASP D CA 1
ATOM 5717 C C . ASP B 1 346 ? 87.496 90.752 131.342 1.00 57.61 346 ASP D C 1
ATOM 5718 O O . ASP B 1 346 ? 86.408 90.378 131.783 1.00 61.74 346 ASP D O 1
ATOM 5723 N N . ASN B 1 347 ? 88.387 91.420 132.085 1.00 55.04 347 ASN D N 1
ATOM 5724 C CA . ASN B 1 347 ? 88.140 91.645 133.512 1.00 58.64 347 ASN D CA 1
ATOM 5725 C C . ASN B 1 347 ? 87.319 92.908 133.758 1.00 59.91 347 ASN D C 1
ATOM 5726 O O . ASN B 1 347 ? 86.993 93.275 134.882 1.00 64.49 347 ASN D O 1
ATOM 5731 N N . TRP B 1 348 ? 86.984 93.564 132.682 1.00 56.90 348 TRP D N 1
ATOM 5732 C CA . TRP B 1 348 ? 86.150 94.726 132.718 1.00 57.10 348 TRP D CA 1
ATOM 5733 C C . TRP B 1 348 ? 84.718 94.238 132.839 1.00 57.46 348 TRP D C 1
ATOM 5734 O O . TRP B 1 348 ? 83.842 94.961 133.303 1.00 60.68 348 TRP D O 1
ATOM 5745 N N . PHE B 1 349 ? 84.468 93.001 132.437 1.00 54.32 349 PHE D N 1
ATOM 5746 C CA . PHE B 1 349 ? 83.135 92.458 132.446 1.00 54.00 349 PHE D CA 1
ATOM 5747 C C . PHE B 1 349 ? 82.979 91.355 133.475 1.00 56.22 349 PHE D C 1
ATOM 5748 O O . PHE B 1 349 ? 81.916 91.184 134.098 1.00 59.49 349 PHE D O 1
ATOM 5756 N N . THR B 1 350 ? 84.019 90.579 133.645 1.00 53.63 350 THR D N 1
ATOM 5757 C CA . THR B 1 350 ? 84.000 89.437 134.552 1.00 55.04 350 THR D CA 1
ATOM 5758 C C . THR B 1 350 ? 83.754 89.825 135.999 1.00 55.90 350 THR D C 1
ATOM 5759 O O . THR B 1 350 ? 84.460 90.660 136.564 1.00 60.08 350 THR D O 1
ATOM 5763 N N . SER B 1 351 ? 82.782 89.200 136.625 1.00 55.89 351 SER D N 1
ATOM 5764 C CA . SER B 1 351 ? 82.436 89.460 138.021 1.00 57.57 351 SER D CA 1
ATOM 5765 C C . SER B 1 351 ? 81.563 88.365 138.560 1.00 60.85 351 SER D C 1
ATOM 5766 O O . SER B 1 351 ? 81.010 87.566 137.807 1.00 66.30 351 SER D O 1
ATOM 5769 N N . ILE B 1 352 ? 81.410 88.312 139.874 1.00 58.12 352 ILE D N 1
ATOM 5770 C CA . ILE B 1 352 ? 80.570 87.234 140.354 1.00 56.88 352 ILE D CA 1
ATOM 5771 C C . ILE B 1 352 ? 79.118 87.445 139.969 1.00 59.92 352 ILE D C 1
ATOM 5772 O O . ILE B 1 352 ? 78.515 86.541 139.396 1.00 66.20 352 ILE D O 1
ATOM 5777 N N . PRO B 1 353 ? 78.526 88.573 140.238 1.00 54.88 353 PRO D N 1
ATOM 5778 C CA . PRO B 1 353 ? 77.087 88.721 139.876 1.00 56.35 353 PRO D CA 1
ATOM 5779 C C . PRO B 1 353 ? 76.847 88.518 138.391 1.00 59.35 353 PRO D C 1
ATOM 5780 O O . PRO B 1 353 ? 75.745 88.093 138.021 1.00 61.64 353 PRO D O 1
ATOM 5784 N N . LEU B 1 354 ? 77.789 88.775 137.518 1.00 56.64 354 LEU D N 1
ATOM 5785 C CA . LEU B 1 354 ? 77.501 88.482 136.153 1.00 51.11 354 LEU D CA 1
ATOM 5786 C C . LEU B 1 354 ? 77.477 86.971 136.007 1.00 56.28 354 LEU D C 1
ATOM 5787 O O . LEU B 1 354 ? 76.591 86.422 135.370 1.00 64.56 354 LEU D O 1
ATOM 5792 N N . ALA B 1 355 ? 78.447 86.295 136.593 1.00 58.20 355 ALA D N 1
ATOM 5793 C CA . ALA B 1 355 ? 78.476 84.869 136.441 1.00 58.84 355 ALA D CA 1
ATOM 5794 C C . ALA B 1 355 ? 77.258 84.202 137.054 1.00 57.72 355 ALA D C 1
ATOM 5795 O O . ALA B 1 355 ? 76.725 83.249 136.485 1.00 63.70 355 ALA D O 1
ATOM 5797 N N . LYS B 1 356 ? 76.809 84.673 138.200 1.00 53.04 356 LYS D N 1
ATOM 5798 C CA . LYS B 1 356 ? 75.679 84.023 138.832 1.00 54.29 356 LYS D CA 1
ATOM 5799 C C . LYS B 1 356 ? 74.382 84.263 138.125 1.00 56.48 356 LYS D C 1
ATOM 5800 O O . LYS B 1 356 ? 73.505 83.402 138.088 1.00 60.90 356 LYS D O 1
ATOM 5806 N N . ASN B 1 357 ? 74.239 85.426 137.558 1.00 55.48 357 ASN D N 1
ATOM 5807 C CA . ASN B 1 357 ? 72.978 85.746 136.970 1.00 55.85 357 ASN D CA 1
ATOM 5808 C C . ASN B 1 357 ? 72.864 85.348 135.527 1.00 54.15 357 ASN D C 1
ATOM 5809 O O . ASN B 1 357 ? 71.883 85.692 134.879 1.00 59.30 357 ASN D O 1
ATOM 5814 N N . LEU B 1 358 ? 73.848 84.601 135.032 1.00 52.19 358 LEU D N 1
ATOM 5815 C CA . LEU B 1 358 ? 73.713 84.137 133.651 1.00 54.13 358 LEU D CA 1
ATOM 5816 C C . LEU B 1 358 ? 73.332 82.685 133.622 1.00 57.87 358 LEU D C 1
ATOM 5817 O O . LEU B 1 358 ? 73.279 82.067 132.560 1.00 61.71 358 LEU D O 1
ATOM 5822 N N . LEU B 1 359 ? 73.053 82.108 134.770 1.00 55.83 359 LEU D N 1
ATOM 5823 C CA . LEU B 1 359 ? 72.643 80.718 134.785 1.00 56.51 359 LEU D CA 1
ATOM 5824 C C . LEU B 1 359 ? 71.294 80.682 135.457 1.00 62.67 359 LEU D C 1
ATOM 5825 O O . LEU B 1 359 ? 71.151 80.211 136.582 1.00 66.53 359 LEU D O 1
ATOM 5830 N N . GLN B 1 360 ? 70.320 81.191 134.740 1.00 60.30 360 GLN D N 1
ATOM 5831 C CA . GLN B 1 360 ? 68.943 81.284 135.235 1.00 63.62 360 GLN D CA 1
ATOM 5832 C C . GLN B 1 360 ? 67.996 80.814 134.159 1.00 63.01 360 GLN D C 1
ATOM 5833 O O . GLN B 1 360 ? 68.465 80.374 133.104 1.00 63.88 360 GLN D O 1
ATOM 5839 N N . GLU B 1 361 ? 66.702 80.869 134.383 1.00 64.31 361 GLU D N 1
ATOM 5840 C CA . GLU B 1 361 ? 65.819 80.419 133.312 1.00 64.34 361 GLU D CA 1
ATOM 5841 C C . GLU B 1 361 ? 66.201 81.171 132.008 1.00 61.19 361 GLU D C 1
ATOM 5842 O O . GLU B 1 361 ? 66.692 80.514 131.087 1.00 66.17 361 GLU D O 1
ATOM 5848 N N . PRO B 1 362 ? 66.035 82.507 131.913 1.00 58.50 362 PRO D N 1
ATOM 5849 C CA . PRO B 1 362 ? 66.607 83.283 130.817 1.00 57.22 362 PRO D CA 1
ATOM 5850 C C . PRO B 1 362 ? 68.099 83.159 131.031 1.00 59.71 362 PRO D C 1
ATOM 5851 O O . PRO B 1 362 ? 68.558 82.928 132.149 1.00 62.26 362 PRO D O 1
ATOM 5855 N N . TYR B 1 363 ? 68.862 83.311 129.962 1.00 55.69 363 TYR D N 1
ATOM 5856 C CA . TYR B 1 363 ? 70.320 83.273 130.091 1.00 51.75 363 TYR D CA 1
ATOM 5857 C C . TYR B 1 363 ? 70.861 81.978 130.591 1.00 55.98 363 TYR D C 1
ATOM 5858 O O . TYR B 1 363 ? 70.810 81.714 131.792 1.00 62.65 363 TYR D O 1
ATOM 5867 N N . LYS B 1 364 ? 71.417 81.170 129.704 1.00 54.61 364 LYS D N 1
ATOM 5868 C CA . LYS B 1 364 ? 72.029 79.956 130.228 1.00 57.77 364 LYS D CA 1
ATOM 5869 C C . LYS B 1 364 ? 73.431 79.861 129.667 1.00 57.07 364 LYS D C 1
ATOM 5870 O O . LYS B 1 364 ? 73.749 78.963 128.895 1.00 61.24 364 LYS D O 1
ATOM 5876 N N . LEU B 1 365 ? 74.229 80.831 130.061 1.00 53.09 365 LEU D N 1
ATOM 5877 C CA . LEU B 1 365 ? 75.594 80.986 129.574 1.00 53.13 365 LEU D CA 1
ATOM 5878 C C . LEU B 1 365 ? 76.615 80.991 130.678 1.00 57.40 365 LEU D C 1
ATOM 5879 O O . LEU B 1 365 ? 76.353 81.479 131.770 1.00 61.51 365 LEU D O 1
ATOM 5884 N N . THR B 1 366 ? 77.801 80.454 130.405 1.00 56.06 366 THR D N 1
ATOM 5885 C CA . THR B 1 366 ? 78.823 80.497 131.440 1.00 56.82 366 THR D CA 1
ATOM 5886 C C . THR B 1 366 ? 79.833 81.556 131.128 1.00 57.62 366 THR D C 1
ATOM 5887 O O . THR B 1 366 ? 79.950 82.008 129.983 1.00 61.48 366 THR D O 1
ATOM 5891 N N . ILE B 1 367 ? 80.585 81.910 132.152 1.00 54.78 367 ILE D N 1
ATOM 5892 C CA . ILE B 1 367 ? 81.607 82.933 132.067 1.00 51.35 367 ILE D CA 1
ATOM 5893 C C . ILE B 1 367 ? 82.978 82.453 132.511 1.00 55.27 367 ILE D C 1
ATOM 5894 O O . ILE B 1 367 ? 83.111 81.867 133.573 1.00 63.30 367 ILE D O 1
ATOM 5899 N N . VAL B 1 368 ? 83.976 82.741 131.686 1.00 54.05 368 VAL D N 1
ATOM 5900 C CA . VAL B 1 368 ? 85.353 82.463 132.045 1.00 51.58 368 VAL D CA 1
ATOM 5901 C C . VAL B 1 368 ? 86.167 83.729 131.808 1.00 55.58 368 VAL D C 1
ATOM 5902 O O . VAL B 1 368 ? 86.059 84.339 130.745 1.00 59.81 368 VAL D O 1
ATOM 5906 N N . GLY B 1 369 ? 86.996 84.131 132.775 1.00 51.71 369 GLY D N 1
ATOM 5907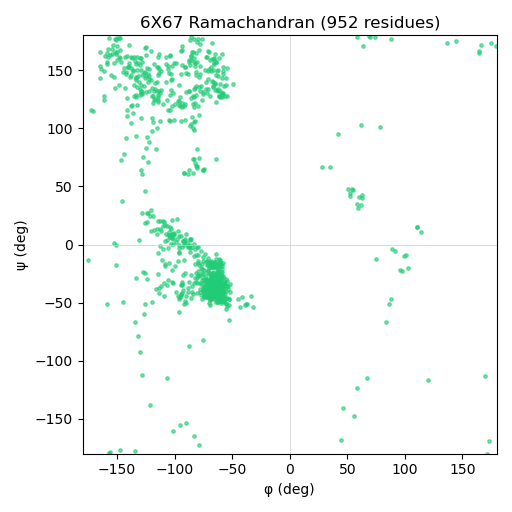 C CA . GLY B 1 369 ? 87.791 85.322 132.566 1.00 53.13 369 GLY D CA 1
ATOM 5908 C C . GLY B 1 369 ? 88.573 85.720 133.795 1.00 56.95 369 GLY D C 1
ATOM 5909 O O . GLY B 1 369 ? 88.405 85.129 134.865 1.00 61.53 369 GLY D O 1
ATOM 5910 N N . THR B 1 370 ? 89.435 86.716 133.659 1.00 52.41 370 THR D N 1
ATOM 5911 C CA . THR B 1 370 ? 90.221 87.136 134.788 1.00 51.68 370 THR D CA 1
ATOM 5912 C C . THR B 1 370 ? 89.433 88.126 135.594 1.00 57.25 370 THR D C 1
ATOM 5913 O O . THR B 1 370 ? 88.466 88.702 135.106 1.00 60.41 370 THR D O 1
ATOM 5917 N N . VAL B 1 371 ? 89.830 88.336 136.831 1.00 58.78 371 VAL D N 1
ATOM 5918 C CA . VAL B 1 371 ? 89.148 89.313 137.661 1.00 57.29 371 VAL D CA 1
ATOM 5919 C C . VAL B 1 371 ? 90.118 90.257 138.321 1.00 62.43 371 VAL D C 1
ATOM 5920 O O . VAL B 1 371 ? 91.315 89.960 138.421 1.00 64.45 371 VAL D O 1
ATOM 5924 N N . ARG B 1 372 ? 89.612 91.383 138.758 1.00 63.34 372 ARG D N 1
ATOM 5925 C CA . ARG B 1 372 ? 90.449 92.319 139.460 1.00 64.49 372 ARG D CA 1
ATOM 5926 C C . ARG B 1 372 ? 90.653 91.873 140.881 1.00 68.97 372 ARG D C 1
ATOM 5927 O O . ARG B 1 372 ? 89.770 91.272 141.502 1.00 73.98 372 ARG D O 1
ATOM 5935 N N . SER B 1 373 ? 91.832 92.187 141.387 1.00 69.06 373 SER D N 1
ATOM 5936 C CA . SER B 1 373 ? 92.245 91.797 142.724 1.00 71.69 373 SER D CA 1
ATOM 5937 C C . SER B 1 373 ? 91.522 92.544 143.827 1.00 75.97 373 SER D C 1
ATOM 5938 O O . SER B 1 373 ? 91.572 92.126 144.996 1.00 80.89 373 SER D O 1
ATOM 5941 N N . ASN B 1 374 ? 90.848 93.634 143.494 1.00 74.21 374 ASN D N 1
ATOM 5942 C CA . ASN B 1 374 ? 90.163 94.408 144.502 1.00 72.45 374 ASN D CA 1
ATOM 5943 C C . ASN B 1 374 ? 88.698 94.080 144.650 1.00 72.56 374 ASN D C 1
ATOM 5944 O O . ASN B 1 374 ? 87.998 94.789 145.389 1.00 82.47 374 ASN D O 1
ATOM 5949 N N . LYS B 1 375 ? 88.210 93.051 143.992 1.00 73.43 375 LYS D N 1
ATOM 5950 C CA . LYS B 1 375 ? 86.808 92.748 144.190 1.00 74.14 375 LYS D CA 1
ATOM 5951 C C . LYS B 1 375 ? 86.589 92.011 145.495 1.00 78.64 375 LYS D C 1
ATOM 5952 O O . LYS B 1 375 ? 87.354 91.102 145.833 1.00 82.13 375 LYS D O 1
ATOM 5958 N N . ARG B 1 376 ? 85.563 92.400 146.260 1.00 78.24 376 ARG D N 1
ATOM 5959 C CA . ARG B 1 376 ? 85.263 91.697 147.511 1.00 80.60 376 ARG D CA 1
ATOM 5960 C C . ARG B 1 376 ? 84.427 90.494 147.245 1.00 73.86 376 ARG D C 1
ATOM 5961 O O . ARG B 1 376 ? 83.267 90.370 147.665 1.00 82.06 376 ARG D O 1
ATOM 5969 N N . GLU B 1 377 ? 85.037 89.638 146.489 1.00 77.21 377 GLU D N 1
ATOM 5970 C CA . GLU B 1 377 ? 84.480 88.425 146.050 1.00 80.57 377 GLU D CA 1
ATOM 5971 C C . GLU B 1 377 ? 85.542 87.382 146.282 1.00 80.61 377 GLU D C 1
ATOM 5972 O O . GLU B 1 377 ? 85.276 86.197 146.494 1.00 81.04 377 GLU D O 1
ATOM 5978 N N . ILE B 1 378 ? 86.773 87.849 146.214 1.00 79.83 378 ILE D N 1
ATOM 5979 C CA . ILE B 1 378 ? 87.932 87.028 146.384 1.00 74.06 378 ILE D CA 1
ATOM 5980 C C . ILE B 1 378 ? 88.254 86.853 147.861 1.00 74.67 378 ILE D C 1
ATOM 5981 O O . ILE B 1 378 ? 88.479 87.850 148.540 1.00 80.37 378 ILE D O 1
ATOM 5986 N N . PRO B 1 379 ? 88.284 85.636 148.368 1.00 72.77 379 PRO D N 1
ATOM 5987 C CA . PRO B 1 379 ? 88.638 85.348 149.749 1.00 76.01 379 PRO D CA 1
ATOM 5988 C C . PRO B 1 379 ? 90.081 85.722 150.033 1.00 82.60 379 PRO D C 1
ATOM 5989 O O . PRO B 1 379 ? 90.895 85.898 149.118 1.00 85.06 379 PRO D O 1
ATOM 5993 N N . GLU B 1 380 ? 90.394 85.814 151.317 1.00 82.93 380 GLU D N 1
ATOM 5994 C CA . GLU B 1 380 ? 91.712 86.152 151.776 1.00 82.18 380 GLU D CA 1
ATOM 5995 C C . GLU B 1 380 ? 92.749 85.034 151.588 1.00 83.29 380 GLU D C 1
ATOM 5996 O O . GLU B 1 380 ? 93.952 85.260 151.667 1.00 84.85 380 GLU D O 1
ATOM 6002 N N . VAL B 1 381 ? 92.252 83.848 151.329 1.00 82.35 381 VAL D N 1
ATOM 6003 C CA . VAL B 1 381 ? 93.106 82.709 151.110 1.00 81.66 381 VAL D CA 1
ATOM 6004 C C . VAL B 1 381 ? 93.751 82.810 149.737 1.00 77.21 381 VAL D C 1
ATOM 6005 O O . VAL B 1 381 ? 94.879 82.336 149.546 1.00 81.12 381 VAL D O 1
ATOM 6009 N N . LEU B 1 382 ? 93.052 83.389 148.784 1.00 73.12 382 LEU D N 1
ATOM 6010 C CA . LEU B 1 382 ? 93.630 83.558 147.478 1.00 71.14 382 LEU D CA 1
ATOM 6011 C C . LEU B 1 382 ? 94.264 84.923 147.411 1.00 76.04 382 LEU D C 1
ATOM 6012 O O . LEU B 1 382 ? 95.288 85.123 146.749 1.00 77.79 382 LEU D O 1
ATOM 6017 N N . LYS B 1 383 ? 93.642 85.877 148.084 1.00 82.87 383 LYS D N 1
ATOM 6018 C CA . LYS B 1 383 ? 94.126 87.247 148.098 1.00 84.31 383 LYS D CA 1
ATOM 6019 C C . LYS B 1 383 ? 95.276 87.412 149.106 1.00 86.95 383 LYS D C 1
ATOM 6020 O O . LYS B 1 383 ? 95.142 88.075 150.132 1.00 90.25 383 LYS D O 1
ATOM 6026 N N . ASN B 1 384 ? 96.388 86.762 148.775 1.00 85.58 384 ASN D N 1
ATOM 6027 C CA . ASN B 1 384 ? 97.575 86.755 149.598 1.00 91.51 384 ASN D CA 1
ATOM 6028 C C . ASN B 1 384 ? 98.817 87.057 148.800 1.00 88.20 384 ASN D C 1
ATOM 6029 O O . ASN B 1 384 ? 99.370 88.150 148.840 1.00 89.37 384 ASN D O 1
ATOM 6034 N N . SER B 1 385 ? 99.264 86.020 148.107 1.00 88.59 385 SER D N 1
ATOM 6035 C CA . SER B 1 385 ? 100.477 86.086 147.287 1.00 88.37 385 SER D CA 1
ATOM 6036 C C . SER B 1 385 ? 101.724 86.396 148.095 1.00 91.18 385 SER D C 1
ATOM 6037 O O . SER B 1 385 ? 102.634 87.060 147.605 1.00 92.82 385 SER D O 1
ATOM 6040 N N . ARG B 1 386 ? 101.795 85.907 149.337 1.00 91.47 386 ARG D N 1
ATOM 6041 C CA . ARG B 1 386 ? 102.980 86.188 150.131 1.00 96.51 386 ARG D CA 1
ATOM 6042 C C . ARG B 1 386 ? 103.717 84.941 150.553 1.00 98.10 386 ARG D C 1
ATOM 6043 O O . ARG B 1 386 ? 104.938 84.864 150.380 1.00 95.79 386 ARG D O 1
ATOM 6051 N N . SER B 1 387 ? 102.998 83.973 151.099 1.00 97.47 387 SER D N 1
ATOM 6052 C CA . SER B 1 387 ? 103.657 82.754 151.562 1.00 93.89 387 SER D CA 1
ATOM 6053 C C . SER 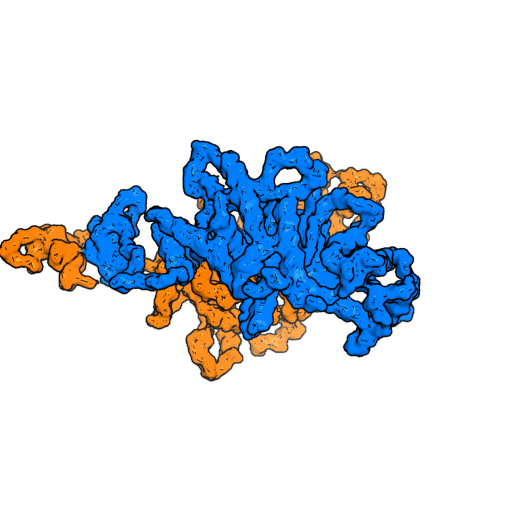B 1 387 ? 103.689 81.696 150.470 1.00 86.75 387 SER D C 1
ATOM 6054 O O . SER B 1 387 ? 104.369 80.689 150.599 1.00 83.77 387 SER D O 1
ATOM 6057 N N . ARG B 1 388 ? 102.915 81.926 149.445 1.00 82.95 388 ARG D N 1
ATOM 6058 C CA . ARG B 1 388 ? 102.776 81.034 148.326 1.00 76.92 388 ARG D CA 1
ATOM 6059 C C . ARG B 1 388 ? 104.004 80.947 147.441 1.00 72.18 388 ARG D C 1
ATOM 6060 O O . ARG B 1 388 ? 104.501 81.987 147.026 1.00 77.39 388 ARG D O 1
ATOM 6068 N N . PRO B 1 389 ? 104.517 79.747 147.155 1.00 70.29 389 PRO D N 1
ATOM 6069 C CA . PRO B 1 389 ? 105.666 79.606 146.270 1.00 71.65 389 PRO D CA 1
ATOM 6070 C C . PRO B 1 389 ? 105.270 79.943 144.840 1.00 68.05 389 PRO D C 1
ATOM 6071 O O . PRO B 1 389 ? 104.118 79.802 144.447 1.00 69.73 389 PRO D O 1
ATOM 6075 N N . VAL B 1 390 ? 106.224 80.424 144.076 1.00 68.59 390 VAL D N 1
ATOM 6076 C CA . VAL B 1 390 ? 105.984 80.810 142.721 1.00 67.48 390 VAL D CA 1
ATOM 6077 C C . VAL B 1 390 ? 105.748 79.616 141.848 1.00 68.60 390 VAL D C 1
ATOM 6078 O O . VAL B 1 390 ? 106.462 78.621 141.893 1.00 71.97 390 VAL D O 1
ATOM 6082 N N . GLY B 1 391 ? 104.713 79.717 141.040 1.00 70.96 391 GLY D N 1
ATOM 6083 C CA . GLY B 1 391 ? 104.337 78.687 140.117 1.00 73.45 391 GLY D CA 1
ATOM 6084 C C . GLY B 1 391 ? 103.192 77.827 140.671 1.00 73.61 391 GLY D C 1
ATOM 6085 O O . GLY B 1 391 ? 102.644 76.996 139.949 1.00 73.54 391 GLY D O 1
ATOM 6086 N N . THR B 1 392 ? 102.856 78.009 141.939 1.00 70.58 392 THR D N 1
ATOM 6087 C CA . THR B 1 392 ? 101.789 77.223 142.517 1.00 67.53 392 THR D CA 1
ATOM 6088 C C . THR B 1 392 ? 100.499 77.963 142.407 1.00 63.79 392 THR D C 1
ATOM 6089 O O . THR B 1 392 ? 100.455 79.143 142.101 1.00 68.42 392 THR D O 1
ATOM 6093 N N . SER B 1 393 ? 99.416 77.243 142.660 1.00 61.26 393 SER D N 1
ATOM 6094 C CA . SER B 1 393 ? 98.080 77.782 142.536 1.00 59.82 393 SER D CA 1
ATOM 6095 C C . SER B 1 393 ? 97.184 77.238 143.628 1.00 61.27 393 SER D C 1
ATOM 6096 O O . SER B 1 393 ? 97.462 76.208 144.247 1.00 69.69 393 SER D O 1
ATOM 6099 N N . MET B 1 394 ? 96.098 77.943 143.839 1.00 58.32 394 MET D N 1
ATOM 6100 C CA . MET B 1 394 ? 95.118 77.500 144.774 1.00 61.42 394 MET D CA 1
ATOM 6101 C C . MET B 1 394 ? 93.727 77.870 144.257 1.00 63.87 394 MET D C 1
ATOM 6102 O O . MET B 1 394 ? 93.568 78.888 143.564 1.00 68.83 394 MET D O 1
ATOM 6107 N N . PHE B 1 395 ? 92.751 77.059 144.585 1.00 64.85 395 PHE D N 1
ATOM 6108 C CA . PHE B 1 395 ? 91.413 77.438 144.192 1.00 66.83 395 PHE D CA 1
ATOM 6109 C C . PHE B 1 395 ? 90.381 76.911 145.139 1.00 68.38 395 PHE D C 1
ATOM 6110 O O . PHE B 1 395 ? 90.625 75.999 145.934 1.00 71.39 395 PHE D O 1
ATOM 6118 N N . CYS B 1 396 ? 89.214 77.498 145.014 1.00 65.82 396 CYS D N 1
ATOM 6119 C CA . CYS B 1 396 ? 88.104 77.164 145.889 1.00 68.30 396 CYS D CA 1
ATOM 6120 C C . CYS B 1 396 ? 86.788 77.297 145.151 1.00 69.84 396 CYS D C 1
ATOM 6121 O O . CYS B 1 396 ? 86.705 77.868 144.066 1.00 72.74 396 CYS D O 1
ATOM 6124 N N . PHE B 1 397 ? 85.765 76.772 145.759 1.00 69.93 397 PHE D N 1
ATOM 6125 C CA . PHE B 1 397 ? 84.456 76.795 145.172 1.00 67.67 397 PHE D CA 1
ATOM 6126 C C . PHE B 1 397 ? 83.559 77.657 145.996 1.00 75.09 397 PHE D C 1
ATOM 6127 O O . PHE B 1 397 ? 83.514 77.528 147.218 1.00 78.91 397 PHE D O 1
ATOM 6135 N N . ASP B 1 398 ? 82.840 78.539 145.321 1.00 78.32 398 ASP D N 1
ATOM 6136 C CA . ASP B 1 398 ? 81.905 79.424 146.000 1.00 85.57 398 ASP D CA 1
ATOM 6137 C C . ASP B 1 398 ? 80.533 78.787 146.010 1.00 81.63 398 ASP D C 1
ATOM 6138 O O . ASP B 1 398 ? 79.711 79.024 146.893 1.00 82.58 398 ASP D O 1
ATOM 6143 N N . GLY B 1 399 ? 80.290 77.946 145.032 1.00 75.92 399 GLY D N 1
ATOM 6144 C CA . GLY B 1 399 ? 79.052 77.249 144.871 1.00 73.09 399 GLY D CA 1
ATOM 6145 C C . GLY B 1 399 ? 79.100 76.598 143.484 1.00 74.85 399 GLY D C 1
ATOM 6146 O O . GLY B 1 399 ? 79.916 75.693 143.265 1.00 77.78 399 GLY D O 1
ATOM 6147 N N . PRO B 1 400 ? 78.248 77.040 142.540 1.00 71.38 400 PRO D N 1
ATOM 6148 C CA . PRO B 1 400 ? 78.259 76.579 141.160 1.00 70.62 400 PRO D CA 1
ATOM 6149 C C . PRO B 1 400 ? 79.516 76.903 140.453 1.00 70.88 400 PRO D C 1
ATOM 6150 O O . PRO B 1 400 ? 79.939 76.217 139.512 1.00 74.87 400 PRO D O 1
ATOM 6154 N N . LEU B 1 401 ? 80.074 77.973 140.928 1.00 68.85 401 LEU D N 1
ATOM 6155 C CA . LEU B 1 401 ? 81.255 78.452 140.295 1.00 67.96 401 LEU D CA 1
ATOM 6156 C C . LEU B 1 401 ? 82.504 78.374 141.152 1.00 68.93 401 LEU D C 1
ATOM 6157 O O . LEU B 1 401 ? 82.432 78.231 142.363 1.00 73.93 401 LEU D O 1
ATOM 6162 N N . THR B 1 402 ? 83.653 78.505 140.469 1.00 64.37 402 THR D N 1
ATOM 6163 C CA . THR B 1 402 ? 84.960 78.449 141.113 1.00 61.76 402 THR D CA 1
ATOM 6164 C C . THR B 1 402 ? 85.885 79.593 140.758 1.00 61.52 402 THR D C 1
ATOM 6165 O O . THR B 1 402 ? 85.797 80.196 139.678 1.00 67.67 402 THR D O 1
ATOM 6169 N N . LEU B 1 403 ? 86.791 79.843 141.700 1.00 59.60 403 LEU D N 1
ATOM 6170 C CA . LEU B 1 403 ? 87.769 80.902 141.587 1.00 56.95 403 LEU D CA 1
ATOM 6171 C C . LEU B 1 403 ? 89.155 80.350 141.861 1.00 60.12 403 LEU D C 1
ATOM 6172 O O . LEU B 1 403 ? 89.378 79.665 142.864 1.00 68.01 403 LEU D O 1
ATOM 6177 N N . VAL B 1 404 ? 90.091 80.657 140.977 1.00 56.86 404 VAL D N 1
ATOM 6178 C CA . VAL B 1 404 ? 91.468 80.207 141.114 1.00 54.89 404 VAL D CA 1
ATOM 6179 C C . VAL B 1 404 ? 92.409 81.348 141.037 1.00 57.55 404 VAL D C 1
ATOM 6180 O O . VAL B 1 404 ? 92.192 82.324 140.326 1.00 63.81 404 VAL D O 1
ATOM 6184 N N . SER B 1 405 ? 93.486 81.225 141.758 1.00 57.09 405 SER D N 1
ATOM 6185 C CA . SER B 1 405 ? 94.491 82.228 141.680 1.00 56.07 405 SER D CA 1
ATOM 6186 C C . SER B 1 405 ? 95.807 81.551 141.642 1.00 58.47 405 SER D C 1
ATOM 6187 O O . SER B 1 405 ? 95.959 80.455 142.161 1.00 64.88 405 SER D O 1
ATOM 6190 N N . TYR B 1 406 ? 96.760 82.180 141.027 1.00 57.64 406 TYR D N 1
ATOM 6191 C CA . TYR B 1 406 ? 98.048 81.552 141.015 1.00 58.91 406 TYR D CA 1
ATOM 6192 C C . TYR B 1 406 ? 99.110 82.591 140.956 1.00 61.38 406 TYR D C 1
ATOM 6193 O O . TYR B 1 406 ? 98.871 83.730 140.541 1.00 67.10 406 TYR D O 1
ATOM 6202 N N . LYS B 1 407 ? 100.301 82.209 141.364 1.00 61.31 407 LYS D N 1
ATOM 6203 C CA . LYS B 1 407 ? 101.370 83.175 141.451 1.00 59.85 407 LYS D CA 1
ATOM 6204 C C . LYS B 1 407 ? 102.519 82.899 140.517 1.00 61.33 407 LYS D C 1
ATOM 6205 O O . LYS B 1 407 ? 103.532 82.325 140.913 1.00 69.67 407 LYS D O 1
ATOM 6211 N N . PRO B 1 408 ? 102.383 83.318 139.245 1.00 61.05 408 PRO D N 1
ATOM 6212 C CA . PRO B 1 408 ? 103.465 83.122 138.262 1.00 64.19 408 PRO D CA 1
ATOM 6213 C C . PRO B 1 408 ? 104.757 83.840 138.567 1.00 69.64 408 PRO D C 1
ATOM 6214 O O . PRO B 1 408 ? 105.801 83.394 138.102 1.00 73.72 408 PRO D O 1
ATOM 6218 N N . LYS B 1 409 ? 104.723 84.927 139.324 1.00 69.02 409 LYS D N 1
ATOM 6219 C CA . LYS B 1 409 ? 105.956 85.659 139.582 1.00 68.05 409 LYS D CA 1
ATOM 6220 C C . LYS B 1 409 ? 106.081 85.984 141.022 1.00 67.90 409 LYS D C 1
ATOM 6221 O O . LYS B 1 409 ? 105.071 86.032 141.722 1.00 72.98 409 LYS D O 1
ATOM 6227 N N . PRO B 1 410 ? 107.284 86.178 141.520 1.00 66.90 410 PRO D N 1
ATOM 6228 C CA . PRO B 1 410 ? 107.425 86.437 142.960 1.00 67.84 410 PRO D CA 1
ATOM 6229 C C . PRO B 1 410 ? 106.691 87.691 143.461 1.00 71.37 410 PRO D C 1
ATOM 6230 O O . PRO B 1 410 ? 106.492 87.804 144.683 1.00 77.67 410 PRO D O 1
ATOM 6234 N N . ALA B 1 411 ? 106.271 88.612 142.603 1.00 71.76 411 ALA D N 1
ATOM 6235 C CA . ALA B 1 411 ? 105.533 89.791 143.070 1.00 76.93 411 ALA D CA 1
ATOM 6236 C C . ALA B 1 411 ? 104.216 89.919 142.318 1.00 71.33 411 ALA D C 1
ATOM 6237 O O . ALA B 1 411 ? 103.643 91.007 142.305 1.00 73.60 411 ALA D O 1
ATOM 6239 N N . LYS B 1 412 ? 103.737 88.853 141.692 1.00 70.54 412 LYS D N 1
ATOM 6240 C CA . LYS B 1 412 ? 102.482 88.992 140.961 1.00 69.47 412 LYS D CA 1
ATOM 6241 C C . LYS B 1 412 ? 101.549 87.795 141.007 1.00 70.45 412 LYS D C 1
ATOM 6242 O O . LYS B 1 412 ? 101.966 86.657 140.812 1.00 72.12 412 LYS D O 1
ATOM 6248 N N . MET B 1 413 ? 100.275 88.090 141.249 1.00 66.30 413 MET D N 1
ATOM 6249 C CA . MET B 1 413 ? 99.212 87.105 141.281 1.00 60.42 413 MET D CA 1
ATOM 6250 C C . MET B 1 413 ? 98.068 87.461 140.349 1.00 60.77 413 MET D C 1
ATOM 6251 O O . MET B 1 413 ? 97.724 88.628 140.178 1.00 65.07 413 MET D O 1
ATOM 6256 N N . VAL B 1 414 ? 97.506 86.394 139.738 1.00 58.88 414 VAL D N 1
ATOM 6257 C CA . VAL B 1 414 ? 96.361 86.515 138.838 1.00 58.53 414 VAL D CA 1
ATOM 6258 C C . VAL B 1 414 ? 95.193 85.708 139.343 1.00 62.58 414 VAL D C 1
ATOM 6259 O O . VAL B 1 414 ? 95.379 84.617 139.872 1.00 65.92 414 VAL D O 1
ATOM 6263 N N . TYR B 1 415 ? 93.988 86.249 139.197 1.00 56.75 415 TYR D N 1
ATOM 6264 C CA . TYR B 1 415 ? 92.788 85.570 139.606 1.00 53.70 415 TYR D CA 1
ATOM 6265 C C . TYR B 1 415 ? 91.904 85.289 138.440 1.00 56.33 415 TYR D C 1
ATOM 6266 O O . TYR B 1 415 ? 91.763 86.153 137.570 1.00 62.53 415 TYR D O 1
ATOM 6275 N N . LEU B 1 416 ? 91.297 84.105 138.397 1.00 53.47 416 LEU D N 1
ATOM 6276 C CA . LEU B 1 416 ? 90.390 83.733 137.321 1.00 49.16 416 LEU D CA 1
ATOM 6277 C C . LEU B 1 416 ? 89.106 83.109 137.796 1.00 52.26 416 LEU D C 1
ATOM 6278 O O . LEU B 1 416 ? 89.073 82.361 138.785 1.00 61.98 416 LEU D O 1
ATOM 6283 N N . LEU B 1 417 ? 88.039 83.416 137.085 1.00 53.07 417 LEU D N 1
ATOM 6284 C CA . LEU B 1 417 ? 86.725 82.955 137.442 1.00 52.76 417 LEU D CA 1
ATOM 6285 C C . LEU B 1 417 ? 86.171 82.016 136.374 1.00 60.64 417 LEU D C 1
ATOM 6286 O O . LEU B 1 417 ? 86.345 82.273 135.180 1.00 65.41 417 LEU D O 1
ATOM 6291 N N . SER B 1 418 ? 85.489 80.948 136.803 1.00 61.63 418 SER D N 1
ATOM 6292 C CA . SER B 1 418 ? 84.765 80.077 135.864 1.00 64.52 418 SER D CA 1
ATOM 6293 C C . SER B 1 418 ? 83.457 79.623 136.450 1.00 62.60 418 SER D C 1
ATOM 6294 O O . SER B 1 418 ? 83.408 79.081 137.557 1.00 68.85 418 SER D O 1
ATOM 6297 N N . SER B 1 419 ? 82.385 79.851 135.706 1.00 62.31 419 SER D N 1
ATOM 6298 C CA . SER B 1 419 ? 81.060 79.426 136.159 1.00 64.38 419 SER D CA 1
ATOM 6299 C C . SER B 1 419 ? 80.627 78.159 135.477 1.00 70.52 419 SER D C 1
ATOM 6300 O O . SER B 1 419 ? 79.456 77.751 135.556 1.00 74.44 419 SER D O 1
ATOM 6303 N N . CYS B 1 420 ? 81.555 77.557 134.763 1.00 73.45 420 CYS D N 1
ATOM 6304 C CA . CYS B 1 420 ? 81.270 76.274 134.147 1.00 78.92 420 CYS D CA 1
ATOM 6305 C C . CYS B 1 420 ? 81.272 75.259 135.260 1.00 86.18 420 CYS D C 1
ATOM 6306 O O . CYS B 1 420 ? 81.981 75.442 136.246 1.00 86.61 420 CYS D O 1
ATOM 6309 N N . ASP B 1 421 ? 80.505 74.190 135.142 1.00 89.94 421 ASP D N 1
ATOM 6310 C CA . ASP B 1 421 ? 80.530 73.220 136.226 1.00 95.07 421 ASP D CA 1
ATOM 6311 C C . ASP B 1 421 ? 81.713 72.310 136.008 1.00 96.53 421 ASP D C 1
ATOM 6312 O O . ASP B 1 421 ? 81.659 71.380 135.195 1.00 97.25 421 ASP D O 1
ATOM 6317 N N . GLU B 1 422 ? 82.793 72.627 136.717 1.00 95.18 422 GLU D N 1
ATOM 6318 C CA . GLU B 1 422 ? 83.994 71.882 136.499 1.00 94.92 422 GLU D CA 1
ATOM 6319 C C . GLU B 1 422 ? 85.000 71.973 137.642 1.00 92.37 422 GLU D C 1
ATOM 6320 O O . GLU B 1 422 ? 84.963 72.869 138.482 1.00 90.19 422 GLU D O 1
ATOM 6326 N N . ASP B 1 423 ? 85.905 71.024 137.616 1.00 91.88 423 ASP D N 1
ATOM 6327 C CA . ASP B 1 423 ? 87.127 71.019 138.415 1.00 93.25 423 ASP D CA 1
ATOM 6328 C C . ASP B 1 423 ? 88.109 70.416 137.437 1.00 96.32 423 ASP D C 1
ATOM 6329 O O . ASP B 1 423 ? 88.282 69.199 137.372 1.00 94.37 423 ASP D O 1
ATOM 6334 N N . ALA B 1 424 ? 88.760 71.285 136.699 1.00 94.70 424 ALA D N 1
ATOM 6335 C CA . ALA B 1 424 ? 89.673 70.879 135.667 1.00 92.19 424 ALA D CA 1
ATOM 6336 C C . ALA B 1 424 ? 91.091 70.626 136.164 1.00 84.32 424 ALA D C 1
ATOM 6337 O O . ALA B 1 424 ? 91.965 70.247 135.383 1.00 78.03 424 ALA D O 1
ATOM 6339 N N . SER B 1 425 ? 91.313 70.862 137.457 1.00 78.91 425 SER D N 1
ATOM 6340 C CA . SER B 1 425 ? 92.620 70.669 138.056 1.00 76.57 425 SER D CA 1
ATOM 6341 C C . SER B 1 425 ? 93.723 71.455 137.351 1.00 74.04 425 SER D C 1
ATOM 6342 O O . SER B 1 425 ? 93.514 72.527 136.799 1.00 73.66 425 SER D O 1
ATOM 6345 N N . ILE B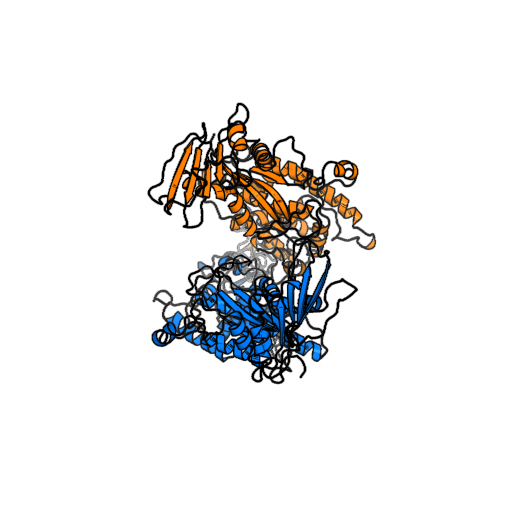 1 426 ? 94.919 70.863 137.355 1.00 69.67 426 ILE D N 1
ATOM 6346 C CA . ILE B 1 426 ? 96.146 71.464 136.799 1.00 64.43 426 ILE D CA 1
ATOM 6347 C C . ILE B 1 426 ? 96.726 70.693 135.635 1.00 66.24 426 ILE D C 1
ATOM 6348 O O . ILE B 1 426 ? 96.832 69.468 135.664 1.00 72.73 426 ILE D O 1
ATOM 6353 N N . ASN B 1 427 ? 97.077 71.412 134.591 1.00 62.90 427 ASN D N 1
ATOM 6354 C CA . ASN B 1 427 ? 97.667 70.836 133.401 1.00 59.25 427 ASN D CA 1
ATOM 6355 C C . ASN B 1 427 ? 99.155 70.638 133.605 1.00 66.80 427 ASN D C 1
ATOM 6356 O O . ASN B 1 427 ? 99.903 71.620 133.612 1.00 71.83 427 ASN D O 1
ATOM 6361 N N . GLU B 1 428 ? 99.565 69.397 133.783 1.00 71.36 428 GLU D N 1
ATOM 6362 C CA . GLU B 1 428 ? 100.970 69.059 134.059 1.00 72.51 428 GLU D CA 1
ATOM 6363 C C . GLU B 1 428 ? 101.986 69.438 133.011 1.00 73.06 428 GLU D C 1
ATOM 6364 O O . GLU B 1 428 ? 103.184 69.465 133.286 1.00 73.76 428 GLU D O 1
ATOM 6370 N N . SER B 1 429 ? 101.545 69.747 131.800 1.00 72.90 429 SER D N 1
ATOM 6371 C CA . SER B 1 429 ? 102.509 70.113 130.788 1.00 72.75 429 SER D CA 1
ATOM 6372 C C . SER B 1 429 ? 103.059 71.516 131.024 1.00 72.62 429 SER D C 1
ATOM 6373 O O . SER B 1 429 ? 104.139 71.841 130.524 1.00 74.39 429 SER D O 1
ATOM 6376 N N . THR B 1 430 ? 102.329 72.337 131.767 1.00 69.65 430 THR D N 1
ATOM 6377 C CA . THR B 1 430 ? 102.818 73.679 132.034 1.00 66.13 430 THR D CA 1
ATOM 6378 C C . THR B 1 430 ? 102.829 74.019 133.512 1.00 62.40 430 THR D C 1
ATOM 6379 O O . THR B 1 430 ? 103.543 74.908 133.971 1.00 67.89 430 THR D O 1
ATOM 6383 N N . GLY B 1 431 ? 101.971 73.308 134.258 1.00 62.24 431 GLY D N 1
ATOM 6384 C CA . GLY B 1 431 ? 101.801 73.547 135.674 1.00 63.09 431 GLY D CA 1
ATOM 6385 C C . GLY B 1 431 ? 100.722 74.599 135.909 1.00 63.85 431 GLY D C 1
ATOM 6386 O O . GLY B 1 431 ? 100.401 74.915 137.047 1.00 67.24 431 GLY D O 1
ATOM 6387 N N . LYS B 1 432 ? 100.192 75.155 134.836 1.00 61.79 432 LYS D N 1
ATOM 6388 C CA . LYS B 1 432 ? 99.151 76.145 134.958 1.00 62.71 432 LYS D CA 1
ATOM 6389 C C . LYS B 1 432 ? 97.794 75.461 135.169 1.00 57.06 432 LYS D C 1
ATOM 6390 O O . LYS B 1 432 ? 97.563 74.367 134.645 1.00 64.72 432 LYS D O 1
ATOM 6396 N N . PRO B 1 433 ? 96.925 76.062 135.932 1.00 51.72 433 PRO D N 1
ATOM 6397 C CA . PRO B 1 433 ? 95.661 75.472 136.206 1.00 53.91 433 PRO D CA 1
ATOM 6398 C C . PRO B 1 433 ? 94.934 75.393 134.835 1.00 53.22 433 PRO D C 1
ATOM 6399 O O . PRO B 1 433 ? 95.122 76.259 133.979 1.00 60.78 433 PRO D O 1
ATOM 6403 N N . GLN B 1 434 ? 94.151 74.347 134.670 1.00 52.24 434 GLN D N 1
ATOM 6404 C CA . GLN B 1 434 ? 93.493 74.163 133.386 1.00 49.50 434 GLN D CA 1
ATOM 6405 C C . GLN B 1 434 ? 92.577 75.304 133.006 1.00 54.11 434 GLN D C 1
ATOM 6406 O O . GLN B 1 434 ? 92.394 75.568 131.820 1.00 59.71 434 GLN D O 1
ATOM 6412 N N . MET B 1 435 ? 92.005 76.001 133.981 1.00 56.86 435 MET D N 1
ATOM 6413 C CA . MET B 1 435 ? 91.170 77.158 133.675 1.00 59.64 435 MET D CA 1
ATOM 6414 C C . MET B 1 435 ? 91.952 78.219 132.910 1.00 56.79 435 MET D C 1
ATOM 6415 O O . MET B 1 435 ? 91.404 78.894 132.046 1.00 59.09 435 MET D O 1
ATOM 6420 N N . VAL B 1 436 ? 93.211 78.371 133.268 1.00 54.80 436 VAL D N 1
ATOM 6421 C CA . VAL B 1 436 ? 94.095 79.311 132.611 1.00 48.19 436 VAL D CA 1
ATOM 6422 C C . VAL B 1 436 ? 94.372 78.876 131.189 1.00 47.10 436 VAL D C 1
ATOM 6423 O O . VAL B 1 436 ? 94.309 79.692 130.272 1.00 55.41 436 VAL D O 1
ATOM 6427 N N . MET B 1 437 ? 94.672 77.595 131.030 1.00 47.80 437 MET D N 1
ATOM 6428 C CA . MET B 1 437 ? 94.953 77.098 129.715 1.00 49.62 437 MET D CA 1
ATOM 6429 C C . MET B 1 437 ? 93.761 77.344 128.804 1.00 50.04 437 MET D C 1
ATOM 6430 O O . MET B 1 437 ? 93.912 77.757 127.646 1.00 57.12 437 MET D O 1
ATOM 6435 N N . TYR B 1 438 ? 92.566 77.093 129.316 1.00 47.20 438 TYR D N 1
ATOM 6436 C CA . TYR B 1 438 ? 91.377 77.298 128.534 1.00 48.02 438 TYR D CA 1
ATOM 6437 C C . TYR B 1 438 ? 91.245 78.779 128.147 1.00 49.43 438 TYR D C 1
ATOM 6438 O O . TYR B 1 438 ? 91.010 79.103 126.987 1.00 55.71 438 TYR D O 1
ATOM 6447 N N . TYR B 1 439 ? 91.381 79.661 129.119 1.00 48.63 439 TYR D N 1
ATOM 6448 C CA . TYR B 1 439 ? 91.298 81.045 128.886 1.00 45.85 439 TYR D CA 1
ATOM 6449 C C . TYR B 1 439 ? 92.230 81.513 127.784 1.00 46.97 439 TYR D C 1
ATOM 6450 O O . TYR B 1 439 ? 91.811 82.270 126.903 1.00 53.54 439 TYR D O 1
ATOM 6459 N N . ASN B 1 440 ? 93.473 81.071 127.837 1.00 45.11 440 ASN D N 1
ATOM 6460 C CA . ASN B 1 440 ? 94.422 81.503 126.842 1.00 40.09 440 ASN D CA 1
ATOM 6461 C C . ASN B 1 440 ? 94.026 81.111 125.442 1.00 41.28 440 ASN D C 1
ATOM 6462 O O . ASN B 1 440 ? 94.362 81.808 124.487 1.00 48.21 440 ASN D O 1
ATOM 6467 N N . GLN B 1 441 ? 93.295 80.012 125.288 1.00 42.76 441 GLN D N 1
ATOM 6468 C CA . GLN B 1 441 ? 92.915 79.596 123.972 1.00 43.74 441 GLN D CA 1
ATOM 6469 C C . GLN B 1 441 ? 91.720 80.360 123.404 1.00 47.52 441 GLN D C 1
ATOM 6470 O O . GLN B 1 441 ? 91.583 80.450 122.184 1.00 53.67 441 GLN D O 1
ATOM 6476 N N . THR B 1 442 ? 90.839 80.904 124.244 1.00 45.44 442 THR D N 1
ATOM 6477 C CA . THR B 1 442 ? 89.642 81.548 123.690 1.00 46.50 442 THR D CA 1
ATOM 6478 C C . THR B 1 442 ? 89.607 83.072 123.778 1.00 51.99 442 THR D C 1
ATOM 6479 O O . THR B 1 442 ? 88.812 83.708 123.087 1.00 54.31 442 THR D O 1
ATOM 6483 N N . LYS B 1 443 ? 90.428 83.647 124.641 1.00 47.62 443 LYS D N 1
ATOM 6484 C CA . LYS B 1 443 ? 90.463 85.080 124.866 1.00 41.21 443 LYS D CA 1
ATOM 6485 C C . LYS B 1 443 ? 90.767 85.916 123.646 1.00 43.80 443 LYS D C 1
ATOM 6486 O O . LYS B 1 443 ? 90.457 87.099 123.620 1.00 51.80 443 LYS D O 1
ATOM 6492 N N . GLY B 1 444 ? 91.374 85.315 122.639 1.00 46.26 444 GLY D N 1
ATOM 6493 C CA . GLY B 1 444 ? 91.807 86.041 121.440 1.00 47.98 444 GLY D CA 1
ATOM 6494 C C . GLY B 1 444 ? 90.728 86.186 120.364 1.00 49.08 444 GLY D C 1
ATOM 6495 O O . GLY B 1 444 ? 91.010 86.716 119.294 1.00 50.73 444 GLY D O 1
ATOM 6496 N N . GLY B 1 445 ? 89.514 85.758 120.625 1.00 48.75 445 GLY D N 1
ATOM 6497 C CA . GLY B 1 445 ? 88.456 85.830 119.615 1.00 48.03 445 GLY D CA 1
ATOM 6498 C C . GLY B 1 445 ? 88.124 87.264 119.142 1.00 47.18 445 GLY D C 1
ATOM 6499 O O . GLY B 1 445 ? 87.729 87.452 117.992 1.00 47.34 445 GLY D O 1
ATOM 6500 N N . VAL B 1 446 ? 88.258 88.281 119.999 1.00 47.83 446 VAL D N 1
ATOM 6501 C CA . VAL B 1 446 ? 87.924 89.648 119.575 1.00 44.55 446 VAL D CA 1
ATOM 6502 C C . VAL B 1 446 ? 89.126 90.431 119.072 1.00 48.10 446 VAL D C 1
ATOM 6503 O O . VAL B 1 446 ? 89.010 91.164 118.078 1.00 54.08 446 VAL D O 1
ATOM 6507 N N . ASP B 1 447 ? 90.257 90.308 119.768 1.00 47.60 447 ASP D N 1
ATOM 6508 C CA . ASP B 1 447 ? 91.432 91.059 119.361 1.00 44.61 447 ASP D CA 1
ATOM 6509 C C . ASP B 1 447 ? 92.066 90.513 118.075 1.00 44.34 447 ASP D C 1
ATOM 6510 O O . ASP B 1 447 ? 92.701 91.248 117.332 1.00 49.93 447 ASP D O 1
ATOM 6515 N N . THR B 1 448 ? 91.881 89.229 117.816 1.00 44.72 448 THR D N 1
ATOM 6516 C CA . THR B 1 448 ? 92.398 88.681 116.582 1.00 39.03 448 THR D CA 1
ATOM 6517 C C . THR B 1 448 ? 91.648 89.337 115.454 1.00 40.23 448 THR D C 1
ATOM 6518 O O . THR B 1 448 ? 92.212 89.599 114.389 1.00 48.69 448 THR D O 1
ATOM 6522 N N . LEU B 1 449 ? 90.359 89.599 115.651 1.00 42.72 449 LEU D N 1
ATOM 6523 C CA . LEU B 1 449 ? 89.575 90.245 114.628 1.00 40.84 449 LEU D CA 1
ATOM 6524 C C . LEU B 1 449 ? 90.122 91.623 114.401 1.00 43.46 449 LEU D C 1
ATOM 6525 O O . LEU B 1 449 ? 90.228 92.057 113.257 1.00 52.14 449 LEU D O 1
ATOM 6530 N N . ASP B 1 450 ? 90.476 92.314 115.479 1.00 45.18 450 ASP D N 1
ATOM 6531 C CA . ASP B 1 450 ? 91.041 93.638 115.314 1.00 47.65 450 ASP D CA 1
ATOM 6532 C C . ASP B 1 450 ? 92.390 93.559 114.613 1.00 46.52 450 ASP D C 1
ATOM 6533 O O . ASP B 1 450 ? 92.716 94.427 113.804 1.00 50.55 450 ASP D O 1
ATOM 6538 N N . GLN B 1 451 ? 93.174 92.519 114.896 1.00 45.40 451 GLN D N 1
ATOM 6539 C CA . GLN B 1 451 ? 94.451 92.375 114.228 1.00 42.20 451 GLN D CA 1
ATOM 6540 C C . GLN B 1 451 ? 94.247 92.156 112.754 1.00 42.14 451 GLN D C 1
ATOM 6541 O O . GLN B 1 451 ? 94.972 92.722 111.944 1.00 49.59 451 GLN D O 1
ATOM 6547 N N . MET B 1 452 ? 93.274 91.341 112.373 1.00 40.81 452 MET D N 1
ATOM 6548 C CA . MET B 1 452 ? 93.076 91.141 110.960 1.00 35.84 452 MET D CA 1
ATOM 6549 C C . MET B 1 452 ? 92.649 92.421 110.320 1.00 39.50 452 MET D C 1
ATOM 6550 O O . MET B 1 452 ? 93.041 92.708 109.184 1.00 46.73 452 MET D O 1
ATOM 6555 N N . CYS B 1 453 ? 91.850 93.196 111.045 1.00 42.10 453 CYS D N 1
ATOM 6556 C CA . CYS B 1 453 ? 91.379 94.441 110.508 1.00 43.88 453 CYS D CA 1
ATOM 6557 C C . CYS B 1 453 ? 92.514 95.407 110.313 1.00 45.79 453 CYS D C 1
ATOM 6558 O O . CYS B 1 453 ? 92.599 96.055 109.253 1.00 51.77 453 CYS D O 1
ATOM 6561 N N . SER B 1 454 ? 93.395 95.574 111.288 1.00 43.95 454 SER D N 1
ATOM 6562 C CA . SER B 1 454 ? 94.504 96.524 111.163 1.00 43.68 454 SER D CA 1
ATOM 6563 C C . SER B 1 454 ? 95.552 96.141 110.139 1.00 43.17 454 SER D C 1
ATOM 6564 O O . SER B 1 454 ? 96.227 97.013 109.585 1.00 45.02 454 SER D O 1
ATOM 6567 N N . VAL B 1 455 ? 95.703 94.854 109.869 1.00 43.18 455 VAL D N 1
ATOM 6568 C CA . VAL B 1 455 ? 96.650 94.443 108.861 1.00 39.29 455 VAL D CA 1
ATOM 6569 C C . VAL B 1 455 ? 96.148 94.857 107.490 1.00 43.83 455 VAL D C 1
ATOM 6570 O O . VAL B 1 455 ? 96.911 95.353 106.668 1.00 51.25 455 VAL D O 1
ATOM 6574 N N . MET B 1 456 ? 94.853 94.661 107.222 1.00 44.74 456 MET D N 1
ATOM 6575 C CA . MET B 1 456 ? 94.242 95.077 105.959 1.00 43.32 456 MET D CA 1
ATOM 6576 C C . MET B 1 456 ? 93.010 95.918 106.247 1.00 43.34 456 MET D C 1
ATOM 6577 O O . MET B 1 456 ? 91.891 95.414 106.139 1.00 43.69 456 MET D O 1
ATOM 6582 N N . THR B 1 457 ? 93.205 97.162 106.654 1.00 43.05 457 THR D N 1
ATOM 6583 C CA . THR B 1 457 ? 92.078 98.005 106.984 1.00 38.83 457 THR D CA 1
ATOM 6584 C C . THR B 1 457 ? 91.823 99.032 105.931 1.00 43.50 457 THR D C 1
ATOM 6585 O O . THR B 1 457 ? 92.752 99.493 105.249 1.00 45.81 457 THR D O 1
ATOM 6589 N N . CYS B 1 458 ? 90.577 99.430 105.800 1.00 45.87 458 CYS D N 1
ATOM 6590 C CA . CYS B 1 458 ? 90.242 100.529 104.911 1.00 41.54 458 CYS D CA 1
ATOM 6591 C C . CYS B 1 458 ? 89.780 101.652 105.844 1.00 44.39 458 CYS D C 1
ATOM 6592 O O . CYS B 1 458 ? 88.664 101.618 106.378 1.00 48.43 458 CYS D O 1
ATOM 6595 N N . SER B 1 459 ? 90.608 102.648 106.014 1.00 43.66 459 SER D N 1
ATOM 6596 C CA . SER B 1 459 ? 90.295 103.756 106.882 1.00 39.90 459 SER D CA 1
ATOM 6597 C C . SER B 1 459 ? 91.005 104.973 106.424 1.00 42.42 459 SER D C 1
ATOM 6598 O O . SER B 1 459 ? 92.119 104.899 105.920 1.00 47.94 459 SER D O 1
ATOM 6601 N N . ARG B 1 460 ? 90.386 106.122 106.552 1.00 42.30 460 ARG D N 1
ATOM 6602 C CA . ARG B 1 460 ? 91.040 107.305 106.094 1.00 39.50 460 ARG D CA 1
ATOM 6603 C C . ARG B 1 460 ? 90.873 108.464 107.037 1.00 41.58 460 ARG D C 1
ATOM 6604 O O . ARG B 1 460 ? 89.968 108.485 107.860 1.00 46.38 460 ARG D O 1
ATOM 6612 N N . LYS B 1 461 ? 91.736 109.424 106.884 1.00 38.74 461 LYS D N 1
ATOM 6613 C CA . LYS B 1 461 ? 91.654 110.614 107.654 1.00 38.36 461 LYS D CA 1
ATOM 6614 C C . LYS B 1 461 ? 90.356 111.320 107.343 1.00 39.10 461 LYS D C 1
ATOM 6615 O O . LYS B 1 461 ? 90.007 111.510 106.182 1.00 44.86 461 LYS D O 1
ATOM 6621 N N . THR B 1 462 ? 89.653 111.714 108.369 1.00 40.41 462 THR D N 1
ATOM 6622 C CA . THR B 1 462 ? 88.419 112.434 108.093 1.00 42.41 462 THR D CA 1
ATOM 6623 C C . THR B 1 462 ? 87.995 113.259 109.289 1.00 49.09 462 THR D C 1
ATOM 6624 O O . THR B 1 462 ? 88.364 112.945 110.421 1.00 51.56 462 THR D O 1
ATOM 6628 N N . ASN B 1 463 ? 87.211 114.276 109.041 1.00 46.20 463 ASN D N 1
ATOM 6629 C CA . ASN B 1 463 ? 86.724 115.071 110.154 1.00 47.44 463 ASN D CA 1
ATOM 6630 C C . ASN B 1 463 ? 85.265 114.822 110.437 1.00 51.15 463 ASN D C 1
ATOM 6631 O O . ASN B 1 463 ? 84.623 115.601 111.133 1.00 54.18 463 ASN D O 1
ATOM 6636 N N . ARG B 1 464 ? 84.718 113.750 109.920 1.00 48.33 464 ARG D N 1
ATOM 6637 C CA . ARG B 1 464 ? 83.333 113.418 110.168 1.00 44.29 464 ARG D CA 1
ATOM 6638 C C . ARG B 1 464 ? 83.205 112.078 110.854 1.00 47.09 464 ARG D C 1
ATOM 6639 O O . ARG B 1 464 ? 83.460 111.044 110.241 1.00 50.42 464 ARG D O 1
ATOM 6647 N N . TRP B 1 465 ? 82.821 112.078 112.146 1.00 45.51 465 TRP D N 1
ATOM 6648 C CA . TRP B 1 465 ? 82.832 110.813 112.850 1.00 43.89 465 TRP D CA 1
ATOM 6649 C C . TRP B 1 465 ? 81.996 109.699 112.243 1.00 43.15 465 TRP D C 1
ATOM 6650 O O . TRP B 1 465 ? 82.411 108.545 112.326 1.00 51.29 465 TRP D O 1
ATOM 6661 N N . PRO B 1 466 ? 80.855 109.952 111.631 1.00 37.64 466 PRO D N 1
ATOM 6662 C CA . PRO B 1 466 ? 80.094 108.825 111.112 1.00 37.95 466 PRO D CA 1
ATOM 6663 C C . PRO B 1 466 ? 80.909 108.082 110.069 1.00 42.05 466 PRO D C 1
ATOM 6664 O O . PRO B 1 466 ? 80.591 106.931 109.772 1.00 50.87 466 PRO D O 1
ATOM 6668 N N . MET B 1 467 ? 81.958 108.684 109.490 1.00 39.30 467 MET D N 1
ATOM 6669 C CA . MET B 1 467 ? 82.765 107.953 108.527 1.00 39.74 467 MET D CA 1
ATOM 6670 C C . MET B 1 467 ? 83.617 106.925 109.208 1.00 43.88 467 MET D C 1
ATOM 6671 O O . MET B 1 467 ? 83.959 105.899 108.635 1.00 49.85 467 MET D O 1
ATOM 6676 N N . ALA B 1 468 ? 84.004 107.221 110.429 1.00 41.99 468 ALA D N 1
ATOM 6677 C CA . ALA B 1 468 ? 84.784 106.278 111.184 1.00 42.92 468 ALA D CA 1
ATOM 6678 C C . ALA B 1 468 ? 83.972 105.022 111.355 1.00 47.81 468 ALA D C 1
ATOM 6679 O O . ALA B 1 468 ? 84.497 103.905 111.315 1.00 52.92 468 ALA D O 1
ATOM 6681 N N . LEU B 1 469 ? 82.670 105.214 111.541 1.00 44.57 469 LEU D N 1
ATOM 6682 C CA . LEU B 1 469 ? 81.796 104.083 111.724 1.00 41.29 469 LEU D CA 1
ATOM 6683 C C . LEU B 1 469 ? 81.598 103.364 110.421 1.00 45.86 469 LEU D C 1
ATOM 6684 O O . LEU B 1 469 ? 81.508 102.133 110.403 1.00 52.48 469 LEU D O 1
ATOM 6689 N N . LEU B 1 470 ? 81.527 104.097 109.316 1.00 41.94 470 LEU D N 1
ATOM 6690 C CA . LEU B 1 470 ? 81.358 103.412 108.059 1.00 38.74 470 LEU D CA 1
ATOM 6691 C C . LEU B 1 470 ? 82.584 102.616 107.717 1.00 45.54 470 LEU D C 1
ATOM 6692 O O . LEU B 1 470 ? 82.465 101.485 107.213 1.00 51.69 470 LEU D O 1
ATOM 6697 N N . TYR B 1 471 ? 83.767 103.160 107.970 1.00 47.12 471 TYR D N 1
ATOM 6698 C CA . TYR B 1 471 ? 84.964 102.422 107.635 1.00 43.41 471 TYR D CA 1
ATOM 6699 C C . TYR B 1 471 ? 85.038 101.163 108.473 1.00 43.50 471 TYR D C 1
ATOM 6700 O O . TYR B 1 471 ? 85.438 100.105 107.974 1.00 48.10 471 TYR D O 1
ATOM 6709 N N . GLY B 1 472 ? 84.629 101.247 109.741 1.00 44.74 472 GLY D N 1
ATOM 6710 C CA . GLY B 1 472 ? 84.605 100.100 110.612 1.00 45.81 472 GLY D CA 1
ATOM 6711 C C . GLY B 1 472 ? 83.689 99.007 110.028 1.00 43.32 472 GLY D C 1
ATOM 6712 O O . GLY B 1 472 ? 84.042 97.825 110.022 1.00 48.21 472 GLY D O 1
ATOM 6713 N N . MET B 1 473 ? 82.525 99.422 109.525 1.00 40.90 473 MET D N 1
ATOM 6714 C CA . MET B 1 473 ? 81.579 98.476 108.958 1.00 40.89 473 MET D CA 1
ATOM 6715 C C . MET B 1 473 ? 82.113 97.835 107.689 1.00 41.98 473 MET D C 1
ATOM 6716 O O . MET B 1 473 ? 81.794 96.669 107.419 1.00 48.74 473 MET D O 1
ATOM 6721 N N . ILE B 1 474 ? 82.917 98.554 106.919 1.00 39.87 474 ILE D N 1
ATOM 6722 C CA . ILE B 1 474 ? 83.457 97.961 105.714 1.00 35.68 474 ILE D CA 1
ATOM 6723 C C . ILE B 1 474 ? 84.429 96.868 106.096 1.00 41.57 474 ILE D C 1
ATOM 6724 O O . ILE B 1 474 ? 84.388 95.783 105.509 1.00 48.03 474 ILE D O 1
ATOM 6729 N N . ASN B 1 475 ? 85.305 97.129 107.075 1.00 40.65 475 ASN D N 1
ATOM 6730 C CA . ASN B 1 475 ? 86.274 96.112 107.459 1.00 35.16 475 ASN D CA 1
ATOM 6731 C C . ASN B 1 475 ? 85.587 94.877 108.040 1.00 43.06 475 ASN D C 1
ATOM 6732 O O . ASN B 1 475 ? 86.016 93.753 107.786 1.00 48.35 475 ASN D O 1
ATOM 6737 N N . ILE B 1 476 ? 84.515 95.062 108.803 1.00 41.47 476 ILE D N 1
ATOM 6738 C CA . ILE B 1 476 ? 83.867 93.918 109.360 1.00 34.78 476 ILE D CA 1
ATOM 6739 C C . ILE B 1 476 ? 83.158 93.161 108.289 1.00 38.31 476 ILE D C 1
ATOM 6740 O O . ILE B 1 476 ? 83.182 91.934 108.279 1.00 46.41 476 ILE D O 1
ATOM 6745 N N . ALA B 1 477 ? 82.534 93.843 107.363 1.00 37.39 477 ALA D N 1
ATOM 6746 C CA . ALA B 1 477 ? 81.835 93.119 106.321 1.00 34.78 477 ALA D CA 1
ATOM 6747 C C . ALA B 1 477 ? 82.819 92.305 105.527 1.00 38.04 477 ALA D C 1
ATOM 6748 O O . ALA B 1 477 ? 82.509 91.184 105.113 1.00 44.58 477 ALA D O 1
ATOM 6750 N N . CYS B 1 478 ? 84.015 92.838 105.296 1.00 37.24 478 CYS D N 1
ATOM 6751 C CA . CYS B 1 478 ? 85.010 92.110 104.537 1.00 36.33 478 CYS D CA 1
ATOM 6752 C C . CYS B 1 478 ? 85.502 90.868 105.260 1.00 39.99 478 CYS D C 1
ATOM 6753 O O . CYS B 1 478 ? 85.711 89.815 104.641 1.00 45.02 478 CYS D O 1
ATOM 6756 N N . ILE B 1 479 ? 85.692 90.949 106.571 1.00 39.22 479 ILE D N 1
ATOM 6757 C CA . ILE B 1 479 ? 86.125 89.765 107.290 1.00 33.85 479 ILE D CA 1
ATOM 6758 C C . ILE B 1 479 ? 84.999 88.766 107.418 1.00 42.46 479 ILE D C 1
ATOM 6759 O O . ILE B 1 479 ? 85.229 87.565 107.231 1.00 47.98 479 ILE D O 1
ATOM 6764 N N . ASN B 1 480 ? 83.789 89.212 107.710 1.00 40.44 480 ASN D N 1
ATOM 6765 C CA . ASN B 1 480 ? 82.727 88.245 107.853 1.00 34.76 480 ASN D CA 1
ATOM 6766 C C . ASN B 1 480 ? 82.405 87.613 106.521 1.00 36.74 480 ASN D C 1
ATOM 6767 O O . ASN B 1 480 ? 82.036 86.430 106.480 1.00 44.68 480 ASN D O 1
ATOM 6772 N N . SER B 1 481 ? 82.541 88.343 105.452 1.00 33.00 481 SER D N 1
ATOM 6773 C CA . SER B 1 481 ? 82.254 87.739 104.154 1.00 32.53 481 SER D CA 1
ATOM 6774 C C . SER B 1 481 ? 83.288 86.642 103.834 1.00 35.09 481 SER D C 1
ATOM 6775 O O . SER B 1 481 ? 82.982 85.614 103.243 1.00 44.48 481 SER D O 1
ATOM 6778 N N . PHE B 1 482 ? 84.525 86.928 104.265 1.00 36.37 482 PHE D N 1
ATOM 6779 C CA . PHE B 1 482 ? 85.576 85.957 104.057 1.00 35.77 482 PHE D CA 1
ATOM 6780 C C . PHE B 1 482 ? 85.279 84.703 104.809 1.00 36.32 482 PHE D C 1
ATOM 6781 O O . PHE B 1 482 ? 85.436 83.610 104.292 1.00 43.58 482 PHE D O 1
ATOM 6789 N N . ILE B 1 483 ? 84.837 84.832 106.039 1.00 35.50 483 ILE D N 1
ATOM 6790 C CA . ILE B 1 483 ? 84.533 83.657 106.817 1.00 31.85 483 ILE D CA 1
ATOM 6791 C C . ILE B 1 483 ? 83.411 82.839 106.221 1.00 36.96 483 ILE D C 1
ATOM 6792 O O . ILE B 1 483 ? 83.527 81.611 106.157 1.00 44.18 483 ILE D O 1
ATOM 6797 N N . ILE B 1 484 ? 82.338 83.475 105.796 1.00 36.69 484 ILE D N 1
ATOM 6798 C CA . ILE B 1 484 ? 81.267 82.693 105.184 1.00 29.92 484 ILE D CA 1
ATOM 6799 C C . ILE B 1 484 ? 81.790 82.011 103.949 1.00 34.75 484 ILE D C 1
ATOM 6800 O O . ILE B 1 484 ? 81.513 80.822 103.709 1.00 45.55 484 ILE D O 1
ATOM 6805 N N . TYR B 1 485 ? 82.481 82.741 103.147 1.00 36.45 485 TYR D N 1
ATOM 6806 C CA . TYR B 1 485 ? 83.055 82.217 101.938 1.00 36.35 485 TYR D CA 1
ATOM 6807 C C . TYR B 1 485 ? 83.988 81.025 102.180 1.00 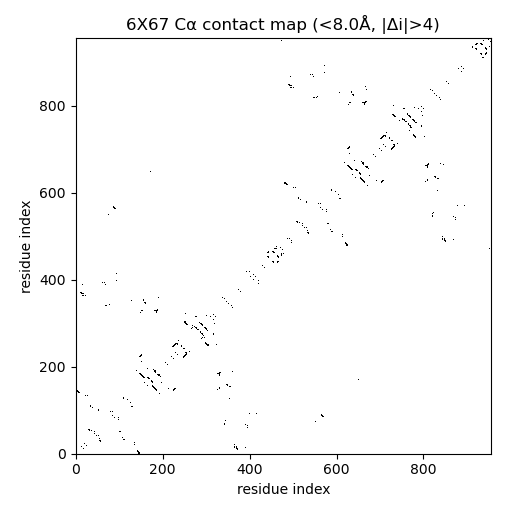37.33 485 TYR D C 1
ATOM 6808 O O . TYR B 1 485 ? 83.870 79.995 101.493 1.00 46.55 485 TYR D O 1
ATOM 6817 N N . SER B 1 486 ? 84.893 81.174 103.099 1.00 36.90 486 SER D N 1
ATOM 6818 C CA . SER B 1 486 ? 85.836 80.130 103.371 1.00 36.85 486 SER D CA 1
ATOM 6819 C C . SER B 1 486 ? 85.140 78.857 103.782 1.00 37.23 486 SER D C 1
ATOM 6820 O O . SER B 1 486 ? 85.453 77.759 103.308 1.00 45.98 486 SER D O 1
ATOM 6823 N N . HIS B 1 487 ? 84.161 79.035 104.641 1.00 38.49 487 HIS D N 1
ATOM 6824 C CA . HIS B 1 487 ? 83.427 77.908 105.087 1.00 37.96 487 HIS D CA 1
ATOM 6825 C C . HIS B 1 487 ? 82.716 77.157 103.978 1.00 39.17 487 HIS D C 1
ATOM 6826 O O . HIS B 1 487 ? 82.789 75.937 103.903 1.00 47.77 487 HIS D O 1
ATOM 6833 N N . ASN B 1 488 ? 82.011 77.874 103.139 1.00 37.91 488 ASN D N 1
ATOM 6834 C CA . ASN B 1 488 ? 81.254 77.227 102.084 1.00 37.40 488 ASN D CA 1
ATOM 6835 C C . ASN B 1 488 ? 82.133 76.531 101.085 1.00 42.76 488 ASN D C 1
ATOM 6836 O O . ASN B 1 488 ? 81.766 75.477 100.567 1.00 50.71 488 ASN D O 1
ATOM 6841 N N . VAL B 1 489 ? 83.272 77.115 100.791 1.00 41.77 489 VAL D N 1
ATOM 6842 C CA . VAL B 1 489 ? 84.163 76.530 99.828 1.00 37.62 489 VAL D CA 1
ATOM 6843 C C . VAL B 1 489 ? 84.840 75.287 100.362 1.00 42.60 489 VAL D C 1
ATOM 6844 O O . VAL B 1 489 ? 84.939 74.280 99.641 1.00 52.78 489 VAL D O 1
ATOM 6848 N N . SER B 1 490 ? 85.332 75.313 101.576 1.00 43.32 490 SER D N 1
ATOM 6849 C CA . SER B 1 490 ? 85.986 74.119 102.101 1.00 43.29 490 SER D CA 1
ATOM 6850 C C . SER B 1 490 ? 84.977 73.019 102.370 1.00 45.64 490 SER D C 1
ATOM 6851 O O . SER B 1 490 ? 85.318 71.838 102.356 1.00 53.79 490 SER D O 1
ATOM 6854 N N . SER B 1 491 ? 83.721 73.384 102.599 1.00 43.45 491 SER D N 1
ATOM 6855 C CA . SER B 1 491 ? 82.671 72.404 102.834 1.00 46.05 491 SER D CA 1
ATOM 6856 C C . SER B 1 491 ? 82.413 71.661 101.542 1.00 46.37 491 SER D C 1
ATOM 6857 O O . SER B 1 491 ? 82.248 70.435 101.519 1.00 50.88 491 SER D O 1
ATOM 6860 N N . LYS B 1 492 ? 82.375 72.408 100.441 1.00 47.14 492 LYS D N 1
ATOM 6861 C CA . LYS B 1 492 ? 82.195 71.842 99.118 1.00 47.14 492 LYS D CA 1
ATOM 6862 C C . LYS B 1 492 ? 83.342 70.901 98.799 1.00 49.20 492 LYS D C 1
ATOM 6863 O O . LYS B 1 492 ? 83.151 69.884 98.133 1.00 56.18 492 LYS D O 1
ATOM 6869 N N . GLY B 1 493 ? 84.538 71.236 99.288 1.00 51.01 493 GLY D N 1
ATOM 6870 C CA . GLY B 1 493 ? 85.717 70.426 99.087 1.00 50.12 493 GLY D CA 1
ATOM 6871 C C . GLY B 1 493 ? 86.742 71.081 98.150 1.00 52.74 493 GLY D C 1
ATOM 6872 O O . GLY B 1 493 ? 87.659 70.420 97.662 1.00 58.81 493 GLY D O 1
ATOM 6873 N N . GLU B 1 494 ? 86.578 72.363 97.913 1.00 53.78 494 GLU D N 1
ATOM 6874 C CA . GLU B 1 494 ? 87.507 73.091 97.051 1.00 54.37 494 GLU D CA 1
ATOM 6875 C C . GLU B 1 494 ? 88.495 73.832 97.923 1.00 53.97 494 GLU D C 1
ATOM 6876 O O . GLU B 1 494 ? 88.215 74.121 99.084 1.00 55.66 494 GLU D O 1
ATOM 6882 N N . LYS B 1 495 ? 89.650 74.136 97.369 1.00 53.53 495 LYS D N 1
ATOM 6883 C CA . LYS B 1 495 ? 90.654 74.903 98.078 1.00 56.88 495 LYS D CA 1
ATOM 6884 C C . LYS B 1 495 ? 90.198 76.333 98.320 1.00 57.31 495 LYS D C 1
ATOM 6885 O O . LYS B 1 495 ? 89.575 76.959 97.474 1.00 59.17 495 LYS D O 1
ATOM 6891 N N . VAL B 1 496 ? 90.524 76.848 99.504 1.00 52.09 496 VAL D N 1
ATOM 6892 C CA . VAL B 1 496 ? 90.170 78.220 99.852 1.00 50.23 496 VAL D CA 1
ATOM 6893 C C . VAL B 1 496 ? 91.371 79.133 99.697 1.00 52.31 496 VAL D C 1
ATOM 6894 O O . VAL B 1 496 ? 92.446 78.834 100.214 1.00 56.76 496 VAL D O 1
ATOM 6898 N N . GLN B 1 497 ? 91.182 80.247 99.006 1.00 47.16 497 GLN D N 1
ATOM 6899 C CA . GLN B 1 497 ? 92.235 81.222 98.804 1.00 41.40 497 GLN D CA 1
ATOM 6900 C C . GLN B 1 497 ? 92.332 82.128 100.000 1.00 42.12 497 GLN D C 1
ATOM 6901 O O . GLN B 1 497 ? 91.363 82.278 100.759 1.00 48.97 497 GLN D O 1
ATOM 6907 N N . SER B 1 498 ? 93.484 82.733 100.179 1.00 38.48 498 SER D N 1
ATOM 6908 C CA . SER B 1 498 ? 93.716 83.651 101.271 1.00 41.45 498 SER D CA 1
ATOM 6909 C C . SER B 1 498 ? 92.962 84.952 101.110 1.00 44.53 498 SER D C 1
ATOM 6910 O O . SER B 1 498 ? 92.448 85.270 100.044 1.00 49.01 498 SER D O 1
ATOM 6913 N N . ARG B 1 499 ? 92.883 85.718 102.202 1.00 41.33 499 ARG D N 1
ATOM 6914 C CA . ARG B 1 499 ? 92.148 86.972 102.206 1.00 38.59 499 ARG D CA 1
ATOM 6915 C C . ARG B 1 499 ? 92.645 87.922 101.170 1.00 40.19 499 ARG D C 1
ATOM 6916 O O . ARG B 1 499 ? 91.868 88.681 100.603 1.00 48.00 499 ARG D O 1
ATOM 6924 N N . LYS B 1 500 ? 93.920 87.870 100.900 1.00 40.19 500 LYS D N 1
ATOM 6925 C CA . LYS B 1 500 ? 94.436 88.777 99.894 1.00 41.51 500 LYS D CA 1
ATOM 6926 C C . LYS B 1 500 ? 93.807 88.547 98.532 1.00 42.94 500 LYS D C 1
ATOM 6927 O O . LYS B 1 500 ? 93.461 89.502 97.830 1.00 49.08 500 LYS D O 1
ATOM 6933 N N . LYS B 1 501 ? 93.655 87.294 98.118 1.00 41.84 501 LYS D N 1
ATOM 6934 C CA . LYS B 1 501 ? 93.064 87.040 96.827 1.00 37.09 501 LYS D CA 1
ATOM 6935 C C . LYS B 1 501 ? 91.586 87.264 96.831 1.00 41.46 501 LYS D C 1
ATOM 6936 O O . LYS B 1 501 ? 91.009 87.639 95.823 1.00 48.13 501 LYS D O 1
ATOM 6942 N N . PHE B 1 502 ? 90.976 87.026 97.974 1.00 41.06 502 PHE D N 1
ATOM 6943 C CA . PHE B 1 502 ? 89.594 87.233 98.139 1.00 38.95 502 PHE D CA 1
ATOM 6944 C C . PHE B 1 502 ? 89.264 88.701 97.863 1.00 40.93 502 PHE D C 1
ATOM 6945 O O . PHE B 1 502 ? 88.355 89.023 97.098 1.00 47.92 502 PHE D O 1
ATOM 6953 N N . MET B 1 503 ? 90.046 89.591 98.477 1.00 40.39 503 MET D N 1
ATOM 6954 C CA . MET B 1 503 ? 89.913 91.020 98.312 1.00 37.95 503 MET D CA 1
ATOM 6955 C C . MET B 1 503 ? 90.174 91.451 96.883 1.00 40.71 503 MET D C 1
ATOM 6956 O O . MET B 1 503 ? 89.511 92.352 96.372 1.00 46.55 503 MET D O 1
ATOM 6961 N N . ARG B 1 504 ? 91.127 90.819 96.199 1.00 40.70 504 ARG D N 1
ATOM 6962 C CA . ARG B 1 504 ? 91.353 91.210 94.814 1.00 37.61 504 ARG D CA 1
ATOM 6963 C C . ARG B 1 504 ? 90.138 90.847 93.974 1.00 41.36 504 ARG D C 1
ATOM 6964 O O . ARG B 1 504 ? 89.751 91.585 93.069 1.00 49.75 504 ARG D O 1
ATOM 6972 N N . ASN B 1 505 ? 89.534 89.698 94.252 1.00 38.00 505 ASN D N 1
ATOM 6973 C CA . ASN B 1 505 ? 88.367 89.316 93.493 1.00 35.62 505 ASN D CA 1
ATOM 6974 C C . ASN B 1 505 ? 87.172 90.157 93.861 1.00 39.24 505 ASN D C 1
ATOM 6975 O O . ASN B 1 505 ? 86.332 90.442 93.000 1.00 45.87 505 ASN D O 1
ATOM 6980 N N . LEU B 1 506 ? 87.087 90.566 95.115 1.00 39.46 506 LEU D N 1
ATOM 6981 C CA . LEU B 1 506 ? 85.984 91.392 95.530 1.00 34.57 506 LEU D CA 1
ATOM 6982 C C . LEU B 1 506 ? 86.071 92.721 94.831 1.00 39.11 506 LEU D C 1
ATOM 6983 O O . LEU B 1 506 ? 85.051 93.263 94.405 1.00 47.01 506 LEU D O 1
ATOM 6988 N N . TYR B 1 507 ? 87.250 93.247 94.688 1.00 39.75 507 TYR D N 1
ATOM 6989 C CA . TYR B 1 507 ? 87.473 94.497 94.000 1.00 37.29 507 TYR D CA 1
ATOM 6990 C C . TYR B 1 507 ? 86.890 94.452 92.614 1.00 40.87 507 TYR D C 1
ATOM 6991 O O . TYR B 1 507 ? 86.117 95.332 92.236 1.00 48.98 507 TYR D O 1
ATOM 7000 N N . MET B 1 508 ? 87.235 93.463 91.846 1.00 38.41 508 MET D N 1
ATOM 7001 C CA . MET B 1 508 ? 86.722 93.417 90.509 1.00 38.36 508 MET D CA 1
ATOM 7002 C C . MET B 1 508 ? 85.239 93.200 90.456 1.00 41.01 508 MET D C 1
ATOM 7003 O O . MET B 1 508 ? 84.573 93.753 89.582 1.00 49.32 508 MET D O 1
ATOM 7008 N N . SER B 1 509 ? 84.701 92.420 91.327 1.00 37.87 509 SER D N 1
ATOM 7009 C CA . SER B 1 509 ? 83.287 92.216 91.271 1.00 32.83 509 SER D CA 1
ATOM 7010 C C . SER B 1 509 ? 82.518 93.487 91.596 1.00 37.88 509 SER D C 1
ATOM 7011 O O . SER B 1 509 ? 81.427 93.696 91.051 1.00 45.97 509 SER D O 1
ATOM 7014 N N . LEU B 1 510 ? 83.084 94.357 92.450 1.00 40.41 510 LEU D N 1
ATOM 7015 C CA . LEU B 1 510 ? 82.413 95.594 92.798 1.00 38.29 510 LEU D CA 1
ATOM 7016 C C . LEU B 1 510 ? 82.642 96.693 91.772 1.00 41.41 510 LEU D C 1
ATOM 7017 O O . LEU B 1 510 ? 81.750 97.502 91.562 1.00 48.43 510 LEU D O 1
ATOM 7022 N N . THR B 1 511 ? 83.796 96.740 91.125 1.00 37.32 511 THR D N 1
ATOM 7023 C CA . THR B 1 511 ? 84.034 97.839 90.208 1.00 36.62 511 THR D CA 1
ATOM 7024 C C . THR B 1 511 ? 83.762 97.548 88.751 1.00 44.28 511 THR D C 1
ATOM 7025 O O . THR B 1 511 ? 83.689 98.487 87.957 1.00 54.01 511 THR D O 1
ATOM 7029 N N . SER B 1 512 ? 83.621 96.292 88.368 1.00 42.89 512 SER D N 1
ATOM 7030 C CA . SER B 1 512 ? 83.451 95.976 86.966 1.00 42.84 512 SER D CA 1
ATOM 7031 C C . SER B 1 512 ? 82.246 96.568 86.263 1.00 45.52 512 SER D C 1
ATOM 7032 O O . SER B 1 512 ? 82.389 97.053 85.153 1.00 55.87 512 SER D O 1
ATOM 7035 N N . SER B 1 513 ? 81.060 96.522 86.832 1.00 44.02 513 SER D N 1
ATOM 7036 C CA . SER B 1 513 ? 79.892 97.074 86.112 1.00 45.78 513 SER D CA 1
ATOM 7037 C C . SER B 1 513 ? 80.013 98.563 85.889 1.00 47.78 513 SER D C 1
ATOM 7038 O O . SER B 1 513 ? 79.588 99.104 84.854 1.00 57.16 513 SER D O 1
ATOM 7041 N N . PHE B 1 514 ? 80.580 99.227 86.871 1.00 47.32 514 PHE D N 1
ATOM 7042 C CA . PHE B 1 514 ? 80.754 100.646 86.771 1.00 47.13 514 PHE D CA 1
ATOM 7043 C C . PHE B 1 514 ? 81.708 100.982 85.634 1.00 49.36 514 PHE D C 1
ATOM 7044 O O . PHE B 1 514 ? 81.411 101.838 84.802 1.00 56.76 514 PHE D O 1
ATOM 7052 N N . MET B 1 515 ? 82.846 100.325 85.610 1.00 47.11 515 MET D N 1
ATOM 7053 C CA . MET B 1 515 ? 83.814 100.599 84.578 1.00 47.68 515 MET D CA 1
ATOM 7054 C C . MET B 1 515 ? 83.253 100.316 83.207 1.00 52.05 515 MET D C 1
ATOM 7055 O O . MET B 1 515 ? 83.571 101.004 82.246 1.00 59.15 515 MET D O 1
ATOM 7060 N N . ARG B 1 516 ? 82.422 99.296 83.116 1.00 52.65 516 ARG D N 1
ATOM 7061 C CA . ARG B 1 516 ? 81.774 98.943 81.864 1.00 54.43 516 ARG D CA 1
ATOM 7062 C C . ARG B 1 516 ? 80.905 100.072 81.356 1.00 51.79 516 ARG D C 1
ATOM 7063 O O . ARG B 1 516 ? 80.817 100.294 80.149 1.00 58.11 516 ARG D O 1
ATOM 7071 N N . LYS B 1 517 ? 80.267 100.776 82.261 1.00 53.40 517 LYS D N 1
ATOM 7072 C CA . LYS B 1 517 ? 79.413 101.881 81.862 1.00 58.46 517 LYS D CA 1
ATOM 7073 C C . LYS B 1 517 ? 80.201 103.170 81.700 1.00 57.32 517 LYS D C 1
ATOM 7074 O O . LYS B 1 517 ? 79.813 104.058 80.951 1.00 61.28 517 LYS D O 1
ATOM 7080 N N . ARG B 1 518 ? 81.308 103.296 82.403 1.00 52.85 518 ARG D N 1
ATOM 7081 C CA . ARG B 1 518 ? 82.078 104.500 82.310 1.00 46.50 518 ARG D CA 1
ATOM 7082 C C . ARG B 1 518 ? 82.568 104.669 80.873 1.00 47.92 518 ARG D C 1
ATOM 7083 O O . ARG B 1 518 ? 82.710 105.779 80.369 1.00 55.80 518 ARG D O 1
ATOM 7091 N N . LEU B 1 519 ? 82.790 103.537 80.217 1.00 51.86 519 LEU D N 1
ATOM 7092 C CA . LEU B 1 519 ? 83.281 103.452 78.836 1.00 53.67 519 LEU D CA 1
ATOM 7093 C C . LEU B 1 519 ? 82.298 103.973 77.824 1.00 58.37 519 LEU D C 1
ATOM 7094 O O . LEU B 1 519 ? 82.689 104.239 76.692 1.00 62.28 519 LEU D O 1
ATOM 7099 N N . GLU B 1 520 ? 81.047 104.143 78.205 1.00 59.80 520 GLU D N 1
ATOM 7100 C CA . GLU B 1 520 ? 80.070 104.639 77.263 1.00 61.83 520 GLU D CA 1
ATOM 7101 C C . GLU B 1 520 ? 80.410 106.044 76.800 1.00 62.71 520 GLU D C 1
ATOM 7102 O O . GLU B 1 520 ? 80.167 106.385 75.647 1.00 63.97 520 GLU D O 1
ATOM 7108 N N . ALA B 1 521 ? 80.957 106.873 77.648 1.00 63.56 521 ALA D N 1
ATOM 7109 C CA . ALA B 1 521 ? 81.297 108.207 77.168 1.00 61.50 521 ALA D CA 1
ATOM 7110 C C . ALA B 1 521 ? 82.274 108.088 75.992 1.00 58.49 521 ALA D C 1
ATOM 7111 O O . ALA B 1 521 ? 83.309 107.452 76.124 1.00 60.31 521 ALA D O 1
ATOM 7113 N N . PRO B 1 522 ? 81.936 108.726 74.853 1.00 53.21 522 PRO D N 1
ATOM 7114 C CA . PRO B 1 522 ? 82.792 108.805 73.671 1.00 51.87 522 PRO D CA 1
ATOM 7115 C C . PRO B 1 522 ? 84.110 109.493 73.868 1.00 52.55 522 PRO D C 1
ATOM 7116 O O . PRO B 1 522 ? 85.054 109.315 73.117 1.00 58.64 522 PRO D O 1
ATOM 7120 N N . THR B 1 523 ? 84.123 110.292 74.906 1.00 49.41 523 THR D N 1
ATOM 7121 C CA . THR B 1 523 ? 85.248 111.155 75.232 1.00 51.26 523 THR D CA 1
ATOM 7122 C C . THR B 1 523 ? 86.050 110.725 76.460 1.00 53.71 523 THR D C 1
ATOM 7123 O O . THR B 1 523 ? 86.826 111.508 77.010 1.00 56.45 523 THR D O 1
ATOM 7127 N N . LEU B 1 524 ? 85.880 109.481 76.898 1.00 55.28 524 LEU D N 1
ATOM 7128 C CA . LEU B 1 524 ? 86.580 109.025 78.088 1.00 52.75 524 LEU D CA 1
ATOM 7129 C C . LEU B 1 524 ? 88.046 108.744 77.893 1.00 54.96 524 LEU D C 1
ATOM 7130 O O . LEU B 1 524 ? 88.475 107.609 78.055 1.00 59.63 524 LEU D O 1
ATOM 7135 N N . LYS B 1 525 ? 88.819 109.791 77.565 1.00 50.85 525 LYS D N 1
ATOM 7136 C CA . LYS B 1 525 ? 90.246 109.707 77.318 1.00 48.29 525 LYS D CA 1
ATOM 7137 C C . LYS B 1 525 ? 90.611 108.508 76.430 1.00 51.74 525 LYS D C 1
ATOM 7138 O O . LYS B 1 525 ? 89.724 107.863 75.862 1.00 55.70 525 LYS D O 1
ATOM 7144 N N . ARG B 1 526 ? 91.907 108.212 76.344 1.00 49.20 526 ARG D N 1
ATOM 7145 C CA . ARG B 1 526 ? 92.332 107.067 75.600 1.00 47.36 526 ARG D CA 1
ATOM 7146 C C . ARG B 1 526 ? 92.976 106.093 76.538 1.00 50.78 526 ARG D C 1
ATOM 7147 O O . ARG B 1 526 ? 92.779 104.892 76.410 1.00 62.49 526 ARG D O 1
ATOM 7155 N N . TYR B 1 527 ? 93.728 106.585 77.498 1.00 42.83 527 TYR D N 1
ATOM 7156 C CA . TYR B 1 527 ? 94.378 105.623 78.374 1.00 43.69 527 TYR D CA 1
ATOM 7157 C C . TYR B 1 527 ? 93.406 105.030 79.335 1.00 54.37 527 TYR D C 1
ATOM 7158 O O . TYR B 1 527 ? 93.635 103.918 79.813 1.00 61.60 527 TYR D O 1
ATOM 7167 N N . LEU B 1 528 ? 92.341 105.716 79.639 1.00 53.58 528 LEU D N 1
ATOM 7168 C CA . LEU B 1 528 ? 91.350 105.115 80.532 1.00 50.02 528 LEU D CA 1
ATOM 7169 C C . LEU B 1 528 ? 90.633 104.048 79.781 1.00 51.98 528 LEU D C 1
ATOM 7170 O O . LEU B 1 528 ? 90.317 102.982 80.313 1.00 59.69 528 LEU D O 1
ATOM 7175 N N . ARG B 1 529 ? 90.343 104.338 78.518 1.00 48.89 529 ARG D N 1
ATOM 7176 C CA . ARG B 1 529 ? 89.637 103.362 77.741 1.00 49.94 529 ARG D CA 1
ATOM 7177 C C . ARG B 1 529 ? 90.407 102.089 77.576 1.00 52.45 529 ARG D C 1
ATOM 7178 O O . ARG B 1 529 ? 89.831 101.002 77.652 1.00 63.41 529 ARG D O 1
ATOM 7186 N N . ASP B 1 530 ? 91.706 102.198 77.364 1.00 49.12 530 ASP D N 1
ATOM 7187 C CA . ASP B 1 530 ? 92.489 101.004 77.178 1.00 52.46 530 ASP D CA 1
ATOM 7188 C C . ASP B 1 530 ? 92.743 100.243 78.459 1.00 56.91 530 ASP D C 1
ATOM 7189 O O . ASP B 1 530 ? 92.761 99.008 78.456 1.00 65.18 530 ASP D O 1
ATOM 7194 N N . ASN B 1 531 ? 92.937 100.932 79.575 1.00 55.74 531 ASN D N 1
ATOM 7195 C CA . ASN B 1 531 ? 93.165 100.212 80.791 1.00 53.48 531 ASN D CA 1
ATOM 7196 C C . ASN B 1 531 ? 91.896 99.533 81.262 1.00 57.61 531 ASN D C 1
ATOM 7197 O O . ASN B 1 531 ? 91.929 98.448 81.866 1.00 65.03 531 ASN D O 1
ATOM 7202 N N . ILE B 1 532 ? 90.760 100.151 80.989 1.00 56.38 532 ILE D N 1
ATOM 7203 C CA . ILE B 1 532 ? 89.533 99.519 81.369 1.00 54.36 532 ILE D CA 1
ATOM 7204 C C . ILE B 1 532 ? 89.227 98.366 80.449 1.00 57.80 532 ILE D C 1
ATOM 7205 O O . ILE B 1 532 ? 88.790 97.314 80.925 1.00 69.98 532 ILE D O 1
ATOM 7210 N N . SER B 1 533 ? 89.405 98.538 79.161 1.00 56.87 533 SER D N 1
ATOM 7211 C CA . SER B 1 533 ? 89.076 97.456 78.281 1.00 64.00 533 SER D CA 1
ATOM 7212 C C . SER B 1 533 ? 89.884 96.211 78.574 1.00 66.70 533 SER D C 1
ATOM 7213 O O . SER B 1 533 ? 89.371 95.111 78.442 1.00 80.66 533 SER D O 1
ATOM 7216 N N . ASN B 1 534 ? 91.134 96.359 78.956 1.00 62.70 534 ASN D N 1
ATOM 7217 C CA . ASN B 1 534 ? 91.940 95.179 79.193 1.00 61.42 534 ASN D CA 1
ATOM 7218 C C . ASN B 1 534 ? 91.851 94.576 80.577 1.00 69.46 534 ASN D C 1
ATOM 7219 O O . ASN B 1 534 ? 92.565 93.618 80.873 1.00 74.46 534 ASN D O 1
ATOM 7224 N N . ILE B 1 535 ? 90.994 95.115 81.405 1.00 71.38 535 ILE D N 1
ATOM 7225 C CA . ILE B 1 535 ? 90.839 94.535 82.719 1.00 65.36 535 ILE D CA 1
ATOM 7226 C C . ILE B 1 535 ? 89.483 93.885 82.843 1.00 74.30 535 ILE D C 1
ATOM 7227 O O . ILE B 1 535 ? 89.233 93.151 83.788 1.00 83.60 535 ILE D O 1
ATOM 7232 N N . LEU B 1 536 ? 88.576 94.153 81.930 1.00 77.55 536 LEU D N 1
ATOM 7233 C CA . LEU B 1 536 ? 87.260 93.565 82.093 1.00 89.31 536 LEU D CA 1
ATOM 7234 C C . LEU B 1 536 ? 87.226 92.131 81.542 1.00 107.49 536 LEU D C 1
ATOM 7235 O O . LEU B 1 536 ? 87.582 91.879 80.381 1.00 114.30 536 LEU D O 1
ATOM 7240 N N . PRO B 1 537 ? 86.780 91.196 82.390 1.00 112.79 537 PRO D N 1
ATOM 7241 C CA . PRO B 1 537 ? 86.761 89.741 82.175 1.00 119.41 537 PRO D CA 1
ATOM 7242 C C . PRO B 1 537 ? 85.891 89.327 81.015 1.00 131.07 537 PRO D C 1
ATOM 7243 O O . PRO B 1 537 ? 86.069 88.246 80.454 1.00 135.60 537 PRO D O 1
ATOM 7247 N N . ASN B 1 538 ? 84.944 90.175 80.696 1.00 132.64 538 ASN D N 1
ATOM 7248 C CA . ASN B 1 538 ? 83.989 89.898 79.644 1.00 148.33 538 ASN D CA 1
ATOM 7249 C C . ASN B 1 538 ? 84.169 90.773 78.405 1.00 156.94 538 ASN D C 1
ATOM 7250 O O . ASN B 1 538 ? 83.261 90.917 77.577 1.00 170.82 538 ASN D O 1
ATOM 7255 N N . GLU B 1 539 ? 85.356 91.345 78.272 1.00 153.93 539 GLU D N 1
ATOM 7256 C CA . GLU B 1 539 ? 85.595 92.137 77.083 1.00 167.08 539 GLU D CA 1
ATOM 7257 C C . GLU B 1 539 ? 86.004 91.184 75.982 1.00 192.02 539 GLU D C 1
ATOM 7258 O O . GLU B 1 539 ? 87.178 91.108 75.587 1.00 196.07 539 GLU D O 1
ATOM 7264 N N . VAL B 1 540 ? 85.017 90.448 75.496 1.00 207.83 540 VAL D N 1
ATOM 7265 C CA . VAL B 1 540 ? 85.243 89.422 74.510 1.00 243.36 540 VAL D CA 1
ATOM 7266 C C . VAL B 1 540 ? 84.228 89.571 73.358 1.00 270.50 540 VAL D C 1
ATOM 7267 O O . VAL B 1 540 ? 83.140 90.110 73.564 1.00 266.42 540 VAL D O 1
ATOM 7271 N N . PRO B 1 541 ? 84.592 89.048 72.160 1.00 297.16 541 PRO D N 1
ATOM 7272 C CA . PRO B 1 541 ? 83.746 88.855 70.984 1.00 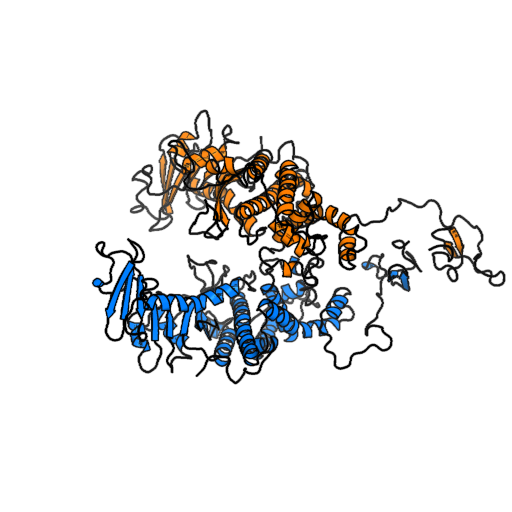326.44 541 PRO D CA 1
ATOM 7273 C C . PRO B 1 541 ? 82.644 87.831 71.210 1.00 346.25 541 PRO D C 1
ATOM 7274 O O . PRO B 1 541 ? 82.775 86.935 72.051 1.00 346.74 541 PRO D O 1
ATOM 7278 N N . GLY B 1 542 ? 81.578 87.914 70.447 1.00 366.56 542 GLY D N 1
ATOM 7279 C CA . GLY B 1 542 ? 80.524 86.894 70.530 1.00 399.29 542 GLY D CA 1
ATOM 7280 C C . GLY B 1 542 ? 80.987 85.706 69.676 1.00 409.55 542 GLY D C 1
ATOM 7281 O O . GLY B 1 542 ? 80.439 85.415 68.604 1.00 429.48 542 GLY D O 1
ATOM 7282 N N . THR B 1 543 ? 82.041 85.056 70.165 1.00 421.63 543 THR D N 1
ATOM 7283 C CA . THR B 1 543 ? 82.675 83.919 69.502 1.00 441.51 543 THR D CA 1
ATOM 7284 C C . THR B 1 543 ? 81.740 82.734 69.297 1.00 444.39 543 THR D C 1
ATOM 7285 O O . THR B 1 543 ? 81.036 82.311 70.217 1.00 475.17 543 THR D O 1
ATOM 7289 N N . SER B 1 544 ? 81.742 82.204 68.075 1.00 552.73 544 SER D N 1
ATOM 7290 C CA . SER B 1 544 ? 80.939 81.056 67.684 1.00 423.44 544 SER D CA 1
ATOM 7291 C C . SER B 1 544 ? 81.561 79.750 68.158 1.00 591.51 544 SER D C 1
ATOM 7292 O O . SER B 1 544 ? 82.714 79.729 68.587 1.00 397.12 544 SER D O 1
ATOM 7295 N N . ASP B 1 545 ? 80.811 78.668 68.101 1.00 600.00 545 ASP D N 1
ATOM 7296 C CA . ASP B 1 545 ? 81.309 77.371 68.542 1.00 600.00 545 ASP D CA 1
ATOM 7297 C C . ASP B 1 545 ? 82.033 76.654 67.402 1.00 487.27 545 ASP D C 1
ATOM 7298 O O . ASP B 1 545 ? 82.991 75.911 67.641 1.00 600.00 545 ASP D O 1
ATOM 7303 N N . ASP B 1 546 ? 81.578 76.887 66.171 1.00 567.14 546 ASP D N 1
ATOM 7304 C CA . ASP B 1 546 ? 82.147 76.257 64.984 1.00 595.65 546 ASP D CA 1
ATOM 7305 C C . ASP B 1 546 ? 81.840 77.119 63.756 1.00 589.91 546 ASP D C 1
ATOM 7306 O O . ASP B 1 546 ? 81.171 78.138 63.858 1.00 573.01 546 ASP D O 1
ATOM 7311 N N . SER B 1 547 ? 82.326 76.700 62.592 1.00 600.00 547 SER D N 1
ATOM 7312 C CA . SER B 1 547 ? 82.067 77.398 61.329 1.00 600.00 547 SER D CA 1
ATOM 7313 C C . SER B 1 547 ? 81.718 76.396 60.231 1.00 600.00 547 SER D C 1
ATOM 7314 O O . SER B 1 547 ? 82.545 75.577 59.830 1.00 600.00 547 SER D O 1
ATOM 7317 N N . THR B 1 548 ? 80.482 76.435 59.765 1.00 600.00 548 THR D N 1
ATOM 7318 C CA . THR B 1 548 ? 79.984 75.489 58.769 1.00 600.00 548 THR D CA 1
ATOM 7319 C C . THR B 1 548 ? 80.689 75.487 57.413 1.00 600.00 548 THR D C 1
ATOM 7320 O O . THR B 1 548 ? 81.005 74.421 56.878 1.00 600.00 548 THR D O 1
ATOM 7324 N N . GLU B 1 549 ? 80.946 76.665 56.851 1.00 600.00 549 GLU D N 1
ATOM 7325 C CA . GLU B 1 549 ? 81.558 76.719 55.531 1.00 600.00 549 GLU D CA 1
ATOM 7326 C C . GLU B 1 549 ? 82.382 77.977 55.297 1.00 600.00 549 GLU D C 1
ATOM 7327 O O . GLU B 1 549 ? 81.934 79.078 55.626 1.00 600.00 549 GLU D O 1
ATOM 7333 N N . GLU B 1 550 ? 83.583 77.813 54.724 1.00 600.00 550 GLU D N 1
ATOM 7334 C CA . GLU B 1 550 ? 84.482 78.956 54.399 1.00 600.00 550 GLU D CA 1
ATOM 7335 C C . GLU B 1 550 ? 85.077 78.815 52.937 1.00 600.00 550 GLU D C 1
ATOM 7336 O O . GLU B 1 550 ? 84.726 79.623 52.072 1.00 600.00 550 GLU D O 1
ATOM 7342 N N . PRO B 1 551 ? 85.957 77.792 52.614 1.00 600.00 551 PRO D N 1
ATOM 7343 C CA . PRO B 1 551 ? 86.461 77.486 51.270 1.00 600.00 551 PRO D CA 1
ATOM 7344 C C . PRO B 1 551 ? 85.434 77.065 50.267 1.00 600.00 551 PRO D C 1
ATOM 7345 O O . PRO B 1 551 ? 85.595 77.175 49.058 1.00 600.00 551 PRO D O 1
ATOM 7349 N N . VAL B 1 552 ? 84.375 76.584 50.839 1.00 600.00 552 VAL D N 1
ATOM 7350 C CA . VAL B 1 552 ? 83.314 75.992 50.106 1.00 600.00 552 VAL D CA 1
ATOM 7351 C C . VAL B 1 552 ? 83.919 74.708 49.515 1.00 600.00 552 VAL D C 1
ATOM 7352 O O . VAL B 1 552 ? 84.277 73.799 50.267 1.00 600.00 552 VAL D O 1
ATOM 7356 N N . THR B 1 553 ? 84.036 74.629 48.197 1.00 600.00 553 THR D N 1
ATOM 7357 C CA . THR B 1 553 ? 84.603 73.478 47.519 1.00 600.00 553 THR D CA 1
ATOM 7358 C C . THR B 1 553 ? 85.656 73.947 46.531 1.00 600.00 553 THR D C 1
ATOM 7359 O O . THR B 1 553 ? 86.832 74.098 46.864 1.00 600.00 553 THR D O 1
ATOM 7363 N N . LYS B 1 554 ? 85.218 74.158 45.296 1.00 600.00 554 LYS D N 1
ATOM 7364 C CA . LYS B 1 554 ? 86.065 74.617 44.210 1.00 600.00 554 LYS D CA 1
ATOM 7365 C C . LYS B 1 554 ? 85.273 75.558 43.311 1.00 600.00 554 LYS D C 1
ATOM 7366 O O . LYS B 1 554 ? 84.817 75.171 42.224 1.00 600.00 554 LYS D O 1
ATOM 7372 N N . LYS B 1 555 ? 85.108 76.797 43.762 1.00 600.00 555 LYS D N 1
ATOM 7373 C CA . LYS B 1 555 ? 84.273 77.798 43.075 1.00 600.00 555 LYS D CA 1
ATOM 7374 C C . LYS B 1 555 ? 84.873 78.447 41.820 1.00 600.00 555 LYS D C 1
ATOM 7375 O O . LYS B 1 555 ? 84.221 78.546 40.775 1.00 600.00 555 LYS D O 1
ATOM 7381 N N . ARG B 1 556 ? 86.079 78.853 41.924 1.00 600.00 556 ARG D N 1
ATOM 7382 C CA . ARG B 1 556 ? 86.859 79.319 40.824 1.00 600.00 556 ARG D CA 1
ATOM 7383 C C . ARG B 1 556 ? 87.922 78.236 41.075 1.00 600.00 556 ARG D C 1
ATOM 7384 O O . ARG B 1 556 ? 87.539 77.104 41.358 1.00 600.00 556 ARG D O 1
ATOM 7392 N N . THR B 1 557 ? 89.193 78.469 41.008 1.00 281.43 557 THR D N 1
ATOM 7393 C CA . THR B 1 557 ? 90.291 77.588 41.475 1.00 275.30 557 THR D CA 1
ATOM 7394 C C . THR B 1 557 ? 91.394 78.527 41.189 1.00 276.45 557 THR D C 1
ATOM 7395 O O . THR B 1 557 ? 92.555 78.385 41.599 1.00 272.22 557 THR D O 1
ATOM 7399 N N . TYR B 1 558 ? 91.001 79.543 40.431 1.00 274.23 558 TYR D N 1
ATOM 7400 C CA . TYR B 1 558 ? 91.848 80.659 40.096 1.00 275.28 558 TYR D CA 1
ATOM 7401 C C . TYR B 1 558 ? 91.328 81.913 40.771 1.00 272.05 558 TYR D C 1
ATOM 7402 O O . TYR B 1 558 ? 90.130 82.102 40.969 1.00 269.20 558 TYR D O 1
ATOM 7411 N N . CYS B 1 559 ? 92.286 82.776 41.071 1.00 271.05 559 CYS D N 1
ATOM 7412 C CA . CYS B 1 559 ? 92.084 84.057 41.698 1.00 265.30 559 CYS D CA 1
ATOM 7413 C C . CYS B 1 559 ? 91.209 84.935 40.834 1.00 266.15 559 CYS D C 1
ATOM 7414 O O . CYS B 1 559 ? 91.480 85.140 39.646 1.00 269.74 559 CYS D O 1
ATOM 7417 N N . THR B 1 560 ? 90.142 85.463 41.420 1.00 271.16 560 THR D N 1
ATOM 7418 C CA . THR B 1 560 ? 89.193 86.269 40.660 1.00 267.94 560 THR D CA 1
ATOM 7419 C C . THR B 1 560 ? 89.679 87.687 40.502 1.00 269.19 560 THR D C 1
ATOM 7420 O O . THR B 1 560 ? 89.100 88.488 39.772 1.00 266.13 560 THR D O 1
ATOM 7424 N N . TYR B 1 561 ? 90.747 87.994 41.204 1.00 264.08 561 TYR D N 1
ATOM 7425 C CA . TYR B 1 561 ? 91.367 89.296 41.152 1.00 263.75 561 TYR D CA 1
ATOM 7426 C C . TYR B 1 561 ? 92.613 89.233 40.250 1.00 264.85 561 TYR D C 1
ATOM 7427 O O . TYR B 1 561 ? 93.291 90.227 40.051 1.00 263.02 561 TYR D O 1
ATOM 7436 N N . CYS B 1 562 ? 92.896 88.045 39.690 1.00 268.18 562 CYS D N 1
ATOM 7437 C CA . CYS B 1 562 ? 94.021 87.854 38.791 1.00 276.56 562 CYS D CA 1
ATOM 7438 C C . CYS B 1 562 ? 93.594 87.785 37.320 1.00 281.46 562 CYS D C 1
ATOM 7439 O O . CYS B 1 562 ? 92.512 87.273 37.028 1.00 282.83 562 CYS D O 1
ATOM 7442 N N . PRO B 1 563 ? 94.474 88.289 36.425 1.00 290.26 563 PRO D N 1
ATOM 7443 C CA . PRO B 1 563 ? 94.321 88.179 34.971 1.00 303.80 563 PRO D CA 1
ATOM 7444 C C . PRO B 1 563 ? 94.379 86.734 34.444 1.00 310.14 563 PRO D C 1
ATOM 7445 O O . PRO B 1 563 ? 94.919 85.840 35.105 1.00 308.75 563 PRO D O 1
ATOM 7449 N N . SER B 1 564 ? 93.797 86.486 33.267 1.00 315.12 564 SER D N 1
ATOM 7450 C CA . SER B 1 564 ? 93.756 85.189 32.567 1.00 323.14 564 SER D CA 1
ATOM 7451 C C . SER B 1 564 ? 95.146 84.784 32.108 1.00 320.97 564 SER D C 1
ATOM 7452 O O . SER B 1 564 ? 95.417 83.613 31.833 1.00 318.08 564 SER D O 1
ATOM 7455 N N . LYS B 1 565 ? 96.021 85.773 32.037 1.00 317.62 565 LYS D N 1
ATOM 7456 C CA . LYS B 1 565 ? 97.401 85.614 31.641 1.00 317.35 565 LYS D CA 1
ATOM 7457 C C . LYS B 1 565 ? 98.237 85.021 32.747 1.00 312.33 565 LYS D C 1
ATOM 7458 O O . LYS B 1 565 ? 99.325 84.508 32.483 1.00 313.39 565 LYS D O 1
ATOM 7464 N N . ILE B 1 566 ? 97.765 85.109 33.987 1.00 309.93 566 ILE D N 1
ATOM 7465 C CA . ILE B 1 566 ? 98.527 84.566 35.101 1.00 305.59 566 ILE D CA 1
ATOM 7466 C C . ILE B 1 566 ? 98.055 83.180 35.484 1.00 302.61 566 ILE D C 1
ATOM 7467 O O . ILE B 1 566 ? 98.876 82.302 35.717 1.00 297.94 566 ILE D O 1
ATOM 7472 N N . ARG B 1 567 ? 96.728 82.989 35.563 1.00 302.49 567 ARG D N 1
ATOM 7473 C CA . ARG B 1 567 ? 96.179 81.682 35.949 1.00 297.79 567 ARG D CA 1
ATOM 7474 C C . ARG B 1 567 ? 96.750 81.223 37.280 1.00 291.28 567 ARG D C 1
ATOM 7475 O O . ARG B 1 567 ? 97.167 80.084 37.432 1.00 292.38 567 ARG D O 1
ATOM 7483 N N . ARG B 1 568 ? 96.744 82.143 38.234 1.00 284.67 568 ARG D N 1
ATOM 7484 C CA . ARG B 1 568 ? 97.260 81.940 39.563 1.00 277.04 568 ARG D CA 1
ATOM 7485 C C . ARG B 1 568 ? 96.294 81.083 40.357 1.00 272.14 568 ARG D C 1
ATOM 7486 O O . ARG B 1 568 ? 95.113 81.379 40.416 1.00 270.58 568 ARG D O 1
ATOM 7494 N N . LYS B 1 569 ? 96.802 80.037 40.987 1.00 270.32 569 LYS D N 1
ATOM 7495 C CA . LYS B 1 569 ? 95.938 79.211 41.799 1.00 268.42 569 LYS D CA 1
ATOM 7496 C C . LYS B 1 569 ? 95.468 80.002 42.989 1.00 262.06 569 LYS D C 1
ATOM 7497 O O . LYS B 1 569 ? 96.238 80.705 43.641 1.00 258.18 569 LYS D O 1
ATOM 7503 N N . ALA B 1 570 ? 94.192 79.903 43.277 1.00 261.89 570 ALA D N 1
ATOM 7504 C CA . ALA B 1 570 ? 93.667 80.575 44.431 1.00 258.21 570 ALA D CA 1
ATOM 7505 C C . ALA B 1 570 ? 93.862 79.707 45.637 1.00 247.88 570 ALA D C 1
ATOM 7506 O O . ALA B 1 570 ? 93.210 78.677 45.798 1.00 248.29 570 ALA D O 1
ATOM 7508 N N . ASN B 1 571 ? 94.764 80.130 46.495 1.00 242.91 571 ASN D N 1
ATOM 7509 C CA . ASN B 1 571 ? 95.123 79.374 47.665 1.00 236.91 571 ASN D CA 1
ATOM 7510 C C . ASN B 1 571 ? 94.314 79.756 48.887 1.00 230.79 571 ASN D C 1
ATOM 7511 O O . ASN B 1 571 ? 94.563 79.235 49.972 1.00 230.70 571 ASN D O 1
ATOM 7516 N N . ALA B 1 572 ? 93.367 80.659 48.726 1.00 236.49 572 ALA D N 1
ATOM 7517 C CA . ALA B 1 572 ? 92.626 81.089 49.887 1.00 236.66 572 ALA D CA 1
ATOM 7518 C C . ALA B 1 572 ? 91.195 81.467 49.571 1.00 235.58 572 ALA D C 1
ATOM 7519 O O . ALA B 1 572 ? 90.820 81.750 48.420 1.00 240.36 572 ALA D O 1
ATOM 7521 N N . SER B 1 573 ? 90.392 81.486 50.631 1.00 238.04 573 SER D N 1
ATOM 7522 C CA . SER B 1 573 ? 88.999 81.855 50.606 1.00 236.81 573 SER D CA 1
ATOM 7523 C C . SER B 1 573 ? 88.819 83.074 51.492 1.00 232.88 573 SER D C 1
ATOM 7524 O O . SER B 1 573 ? 89.215 83.064 52.659 1.00 232.12 573 SER D O 1
ATOM 7527 N N . CYS B 1 574 ? 88.207 84.116 50.955 1.00 233.20 574 CYS D N 1
ATOM 7528 C CA . CYS B 1 574 ? 88.018 85.351 51.713 1.00 234.72 574 CYS D CA 1
ATOM 7529 C C . CYS B 1 574 ? 87.277 85.082 53.011 1.00 232.60 574 CYS D C 1
ATOM 7530 O O . CYS B 1 574 ? 86.199 84.475 53.022 1.00 234.00 574 CYS D O 1
ATOM 7533 N N . LYS B 1 575 ? 87.860 85.549 54.095 1.00 233.20 575 LYS D N 1
ATOM 7534 C CA . LYS B 1 575 ? 87.242 85.321 55.389 1.00 227.65 575 LYS D CA 1
ATOM 7535 C C . LYS B 1 575 ? 85.801 85.841 55.506 1.00 234.45 575 LYS D C 1
ATOM 7536 O O . LYS B 1 575 ? 84.956 85.178 56.123 1.00 229.35 575 LYS D O 1
ATOM 7542 N N . LYS B 1 576 ? 85.508 86.998 54.910 1.00 234.00 576 LYS D N 1
ATOM 7543 C CA . LYS B 1 576 ? 84.161 87.569 54.984 1.00 234.05 576 LYS D CA 1
ATOM 7544 C C . LYS B 1 576 ? 83.322 87.512 53.714 1.00 236.08 576 LYS D C 1
ATOM 7545 O O . LYS B 1 576 ? 82.251 88.115 53.689 1.00 237.52 576 LYS D O 1
ATOM 7551 N N . CYS B 1 577 ? 83.731 86.813 52.673 1.00 235.79 577 CYS D N 1
ATOM 7552 C CA . CYS B 1 577 ? 82.818 86.739 51.537 1.00 237.89 577 CYS D CA 1
ATOM 7553 C C . CYS B 1 577 ? 82.976 85.461 50.756 1.00 236.11 577 CYS D C 1
ATOM 7554 O O . CYS B 1 577 ? 82.288 85.230 49.763 1.00 236.47 577 CYS D O 1
ATOM 7557 N N . LYS B 1 578 ? 83.912 84.653 51.245 1.00 235.65 578 LYS D N 1
ATOM 7558 C CA . LYS B 1 578 ? 84.182 83.341 50.668 1.00 237.63 578 LYS D CA 1
ATOM 7559 C C . LYS B 1 578 ? 84.438 83.341 49.161 1.00 237.60 578 LYS D C 1
ATOM 7560 O O . LYS B 1 578 ? 83.956 82.480 48.442 1.00 241.71 578 LYS D O 1
ATOM 7566 N N . LYS B 1 579 ? 85.203 84.316 48.699 1.00 239.42 579 LYS D N 1
ATOM 7567 C CA . LYS B 1 579 ? 85.577 84.452 47.309 1.00 242.86 579 LYS D CA 1
ATOM 7568 C C . LYS B 1 579 ? 86.874 83.713 47.078 1.00 246.07 579 LYS D C 1
ATOM 7569 O O . LYS B 1 579 ? 87.697 83.564 47.990 1.00 243.08 579 LYS D O 1
ATOM 7575 N N . VAL B 1 580 ? 87.072 83.250 45.845 1.00 247.26 580 VAL D N 1
ATOM 7576 C CA . VAL B 1 580 ? 88.249 82.534 45.396 1.00 251.85 580 VAL D CA 1
ATOM 7577 C C . VAL B 1 580 ? 89.397 83.513 45.117 1.00 254.04 580 VAL D C 1
ATOM 7578 O O . VAL B 1 580 ? 89.344 84.266 44.142 1.00 256.91 580 VAL D O 1
ATOM 7582 N N . ILE B 1 581 ? 90.441 83.466 45.942 1.00 245.57 581 ILE D N 1
ATOM 7583 C CA . ILE B 1 581 ? 91.503 84.480 45.843 1.00 248.24 581 ILE D CA 1
ATOM 7584 C C . ILE B 1 581 ? 92.978 84.018 45.892 1.00 250.47 581 ILE D C 1
ATOM 7585 O O . ILE B 1 581 ? 93.291 82.932 46.376 1.00 246.83 581 ILE D O 1
ATOM 7590 N N . CYS B 1 582 ? 93.879 84.876 45.416 1.00 243.96 582 CYS D N 1
ATOM 7591 C CA . CYS B 1 582 ? 95.314 84.627 45.488 1.00 244.24 582 CYS D CA 1
ATOM 7592 C C . CYS B 1 582 ? 95.790 85.509 46.623 1.00 232.30 582 CYS D C 1
ATOM 7593 O O . CYS B 1 582 ? 95.331 86.636 46.766 1.00 239.39 582 CYS D O 1
ATOM 7596 N N . ARG B 1 583 ? 96.724 85.044 47.443 1.00 232.55 583 ARG D N 1
ATOM 7597 C CA . ARG B 1 583 ? 97.173 85.841 48.565 1.00 226.58 583 ARG D CA 1
ATOM 7598 C C . ARG B 1 583 ? 97.795 87.155 48.126 1.00 228.83 583 ARG D C 1
ATOM 7599 O O . ARG B 1 583 ? 97.732 88.115 48.882 1.00 224.36 583 ARG D O 1
ATOM 7607 N N . GLU B 1 584 ? 98.387 87.218 46.955 1.00 231.77 584 GLU D N 1
ATOM 7608 C CA . GLU B 1 584 ? 98.961 88.486 46.542 1.00 234.15 584 GLU D CA 1
ATOM 7609 C C . GLU B 1 584 ? 97.910 89.601 46.453 1.00 236.60 584 GLU D C 1
ATOM 7610 O O . GLU B 1 584 ? 98.181 90.768 46.772 1.00 232.96 584 GLU D O 1
ATOM 7616 N N . HIS B 1 585 ? 96.730 89.263 45.974 1.00 239.14 585 HIS D N 1
ATOM 7617 C CA . HIS B 1 585 ? 95.655 90.252 45.783 1.00 237.54 585 HIS D CA 1
ATOM 7618 C C . HIS B 1 585 ? 94.795 90.452 46.992 1.00 241.97 585 HIS D C 1
ATOM 7619 O O . HIS B 1 585 ? 94.342 91.557 47.288 1.00 241.66 585 HIS D O 1
ATOM 7626 N N . ASN B 1 586 ? 94.571 89.331 47.657 1.00 237.63 586 ASN D N 1
ATOM 7627 C CA . ASN B 1 586 ? 93.771 89.287 48.858 1.00 236.20 586 ASN D CA 1
ATOM 7628 C C . ASN B 1 586 ? 94.527 88.476 49.878 1.00 222.83 586 ASN D C 1
ATOM 7629 O O . ASN B 1 586 ? 94.430 87.247 49.943 1.00 223.00 586 ASN D O 1
ATOM 7634 N N . ILE B 1 587 ? 95.270 89.169 50.665 1.00 216.96 587 ILE D N 1
ATOM 7635 C CA . ILE B 1 587 ? 96.130 88.524 51.643 1.00 211.04 587 ILE D CA 1
ATOM 7636 C C . ILE B 1 587 ? 95.494 87.379 52.450 1.00 206.91 587 ILE D C 1
ATOM 7637 O O . ILE B 1 587 ? 96.090 86.325 52.582 1.00 205.01 587 ILE D O 1
ATOM 7642 N N . ASP B 1 588 ? 94.303 87.577 52.982 1.00 207.49 588 ASP D N 1
ATOM 7643 C CA . ASP B 1 588 ? 93.608 86.573 53.783 1.00 207.58 588 ASP D CA 1
ATOM 7644 C C . ASP B 1 588 ? 92.173 87.042 53.660 1.00 213.84 588 ASP D C 1
ATOM 7645 O O . ASP B 1 588 ? 91.269 86.308 53.296 1.00 223.59 588 ASP D O 1
ATOM 7650 N N . MET B 1 589 ? 92.023 88.323 53.942 1.00 213.27 589 MET D N 1
ATOM 7651 C CA . MET B 1 589 ? 90.792 89.023 53.772 1.00 223.73 589 MET D CA 1
ATOM 7652 C C . MET B 1 589 ? 90.877 89.504 52.322 1.00 231.34 589 MET D C 1
ATOM 7653 O O . MET B 1 589 ? 91.957 89.809 51.823 1.00 224.48 589 MET D O 1
ATOM 7658 N N . CYS B 1 590 ? 89.751 89.577 51.616 1.00 234.71 590 CYS D N 1
ATOM 7659 C CA . CYS B 1 590 ? 89.767 90.059 50.237 1.00 240.17 590 CYS D CA 1
ATOM 7660 C C . CYS B 1 590 ? 89.704 91.575 50.194 1.00 243.04 590 CYS D C 1
ATOM 7661 O O . CYS B 1 590 ? 89.357 92.204 51.188 1.00 242.40 590 CYS D O 1
ATOM 7664 N N . GLN B 1 591 ? 90.000 92.166 49.034 1.00 248.36 591 GLN D N 1
ATOM 7665 C CA . GLN B 1 591 ? 89.979 93.627 48.920 1.00 248.81 591 GLN D CA 1
ATOM 7666 C C . GLN B 1 591 ? 88.582 94.215 49.066 1.00 248.91 591 GLN D C 1
ATOM 7667 O O . GLN B 1 591 ? 88.417 95.390 49.415 1.00 246.19 591 GLN D O 1
ATOM 7673 N N . SER B 1 592 ? 87.576 93.409 48.781 1.00 247.70 592 SER D N 1
ATOM 7674 C CA . SER B 1 592 ? 86.185 93.820 48.896 1.00 249.31 592 SER D CA 1
ATOM 7675 C C . SER B 1 592 ? 85.643 93.566 50.312 1.00 247.49 592 SER D C 1
ATOM 7676 O O . SER B 1 592 ? 84.489 93.857 50.611 1.00 249.80 592 SER D O 1
ATOM 7679 N N . CYS B 1 593 ? 86.492 92.984 51.148 1.00 245.32 593 CYS D N 1
ATOM 7680 C CA . CYS B 1 593 ? 86.161 92.646 52.544 1.00 247.17 593 CYS D CA 1
ATOM 7681 C C . CYS B 1 593 ? 87.144 93.295 53.517 1.00 250.52 593 CYS D C 1
ATOM 7682 O O . CYS B 1 593 ? 88.345 93.329 53.241 1.00 247.27 593 CYS D O 1
ATOM 7685 N N . PHE B 1 594 ? 86.665 93.800 54.633 1.00 241.95 594 PHE D N 1
ATOM 7686 C CA . PHE B 1 594 ? 87.544 94.444 55.613 1.00 242.53 594 PHE D CA 1
ATOM 7687 C C . PHE B 1 594 ? 86.727 95.037 56.758 1.00 238.05 594 PHE D C 1
ATOM 7688 O O . PHE B 1 594 ? 85.588 94.626 56.991 1.00 237.79 594 PHE D O 1
#

Solvent-accessible surface area: 48794 Å² total; per-residue (Å²): 140,156,115,6,3,36,195,114,1,118,119,21,88,49,14,35,90,0,0,74,28,0,1,27,101,105,0,2,45,15,1,13,101,55,0,35,52,9,1,76,130,82,97,176,170,94,36,125,34,70,38,49,140,87,8,73,80,35,10,0,29,0,0,0,0,0,0,0,2,0,4,16,8,44,1,19,115,14,58,26,76,54,6,6,40,119,91,10,9,43,14,2,11,1,0,5,39,69,81,15,0,46,3,0,30,123,0,2,36,10,20,32,103,87,81,57,74,104,66,142,152,137,30,58,0,7,24,0,71,106,0,13,70,57,1,13,96,34,0,47,84,0,14,42,11,11,62,68,0,3,1,34,38,15,23,24,35,15,175,24,224,15,99,7,88,61,108,14,87,127,44,137,52,71,70,0,0,9,6,0,1,0,0,0,17,58,25,50,1,2,5,13,5,42,8,34,35,18,238,51,37,144,25,117,82,54,83,46,10,21,64,5,0,61,65,0,0,128,53,8,91,63,52,106,32,10,0,1,3,50,51,80,4,4,4,20,66,0,0,82,68,0,59,104,128,77,21,76,0,13,0,1,0,19,12,114,68,119,63,236,79,10,41,140,81,0,76,35,55,170,104,27,88,79,45,49,21,71,45,23,121,46,54,87,0,2,2,0,0,20,4,53,120,91,74,139,32,41,10,0,0,1,1,67,55,132,113,39,64,87,38,158,93,72,35,74,0,70,15,9,35,45,34,66,134,7,94,18,4,3,76,44,0,53,115,39,9,77,78,21,27,0,39,18,188,37,127,51,24,22,2,8,1,0,3,10,1,2,16,12,0,6,2,0,0,31,19,0,13,30,75,6,5,67,85,114,64,87,194,41,49,67,39,74,109,0,3,71,70,0,13,46,47,2,0,18,57,35,1,106,114,40,25,137,40,126,116,25,131,70,77,17,59,68,46,0,63,124,62,19,80,91,155,67,136,69,65,92,75,158,71,129,103,132,121,75,61,133,161,123,69,90,8,60,74,18,74,94,163,77,165,90,140,17,145,32,51,0,145,97,45,155,97,18,1,4,118,123,53,0,20,15,17,1,97,61,15,149,145,152,115,6,3,30,180,135,0,112,109,25,75,65,19,29,83,0,2,72,31,0,3,40,106,94,1,3,48,20,1,9,98,52,0,38,48,5,0,62,122,81,83,176,163,107,42,125,38,74,38,53,146,84,10,74,81,38,11,0,35,0,0,2,0,2,0,0,2,0,7,24,8,44,1,14,117,17,62,20,69,22,7,11,44,112,90,10,8,40,12,5,13,4,0,5,51,74,84,21,1,43,3,0,26,118,0,5,40,12,22,25,96,96,85,59,61,95,74,153,128,121,36,55,0,11,22,0,74,111,1,18,69,51,2,15,106,37,0,58,101,5,7,43,18,9,65,66,0,2,0,32,35,14,27,36,40,14,152,23,211,16,98,8,96,48,109,26,79,138,62,131,25,104,67,0,0,19,6,0,8,0,0,0,12,51,42,50,0,3,4,12,4,43,8,28,37,16,224,67,43,141,27,133,82,38,82,48,11,19,51,4,0,30,64,0,0,124,58,5,51,70,51,101,40,20,0,0,3,50,50,87,3,1,17,23,59,0,0,97,59,0,65,84,137,80,39,95,0,25,0,2,0,22,15,114,57,108,54,232,59,14,34,135,66,0,103,77,29,185,101,27,88,73,44,56,28,76,59,30,107,70,46,94,2,5,5,0,0,22,12,45,132,102,100,130,18,39,12,2,1,0,3,24,148,62,92,38,65,80,39,161,90,69,34,77,2,54,14,10,39,43,33,66,137,9,90,18,2,1,75,44,0,50,115,46,12,75,79,15,30,2,45,32,192,35,116,49,25,26,6,10,1,0,6,11,4,0,17,13,0,11,2,0,0,31,16,0,13,30,72,2,4,66,83,118,66,87,189,41,38,54,36,123,133,1,6,79,71,0,6,42,47,3,0,22,55,33,1,81,111,40,23,136,40,127,116,25,127,172,80,15,53,66,58,0,28,134,72,11,105,88,87,106,72,92,112,82,160,127,62,146,103,70,92,50,121,155,94,123,56,110,6,60,75,22,75,98,169,82,137,91,166,25,87,20,26,0,83,94,54,55,76,16,0,2,117,112,51,0,57,5,16,3,115,87,13,156

Foldseek 3Di:
DDWAWDPVCQQDAALAVLLCLQCPPVQLVLQQVQLQVQLVVVADVVRPDDLRDGDDSLLVLLLLLVLLVCLLDVNQAPDLVVVCDPPVDPQNVLQDHSSSSVVSVVRGWNDDPVCCVVPCVPDLLPRCPVSVVSNLVSLQNTIDADAAKEKDKDFLADDADGQAWDADPPDPHGTGWMKIFMFHFPQLATNHIDTPRHPPPPDPVDDVLLVVVCVRCQSPFQEEHEYEYEQSNDDDVSQVVQVDRSGPYHYKYWHDPPDPPDDPVQDDDQVDDALDKDWDDPDQKIKIKHHNDSPDMTIMITGPVDDWDADVVRSHTVSVVVNVRGNCSHVVLVVVCVSRFNDHHDNDRVVSVVRVSSSSSLSNSLSNNQVSQVVVPHDRDDSSVSSVSSSCVSRLVSSVVCLPPPPPPVVSNVVNVVPHPPPDDDDDDPPPDDPVPDADQDAPPDDVVVSHGFPAAAPQPGHTHDVVQHHHHGPVGD/DAWFWDPVLQADQALQVLLCLLQPCVNLVLFQVVLQVQLVVVDDVVPPDDLSDGDDSLLVLLLLLVLLVCLLVVVQEPPLVRVLDPPVDCLNVLQDHSSSSVSSVVRTWRDDPVCVVVCCVPAVCHRQPVSVVSNLVSLQNTIDADQEKEWDKDFLADDADGQAWAADPPDPHGIGWMKTFMAHFPQQRTRHIDTPRHPPDDDDPDDPLLVVVCVRCVSCFQPEHEYEYEQSNDDDVSQVVQCDNGHNYKYKYWHDLPDPVDDVVQSDLAPDDALAKDKDAPDLWIKIKHHNDSPDMIIMIINHRDQQQADVVRSHGVSVVVNVRGNCSHVVLVVVCVSRFRHYDDNDRSVSVVSVSSSSSLSNSLRNNCVSQVVVPHDRDDSSVSSVSNSCVSRLVSSVVVLPPPPPDDVSNVVNLVPHPPNDDPDDPDDDDFLNDPDDQAAPVDDPVVRHGQPAAARPPGDRHNCVQPVHHHPVGD

Sequence (956 aa):
SQRGPTRMCRNIYDPLLCFKLFFTDEIISEIVKWTNAEISLKRRESMTGATFRDTNEDEIYAFFGILVMTAVRKDNHMSTDDLFDRSLSMVYVSVMSRDRFDFLIRCLRMDDKSIRPTLRENDVFTPVRKIWDLFIHQCIQNYTPGAHLTIDEQLLGFRGRCPFRMYIPNKPSKYGIKILMMCDSGTKYMINGMPYLGRGTQTNGVPLGEYYVKELSKPVRGSCRNITCDNWFTSIPLAKNLLQEPYKLTIVGTVRSNKREIPEVLKNSRSRPVGTSMFCFDGPLTLVSYKPKPAKMVYLLSSCDEDASINESTGKPQMVMYYNQTKGGVDTLDQMCSVMTCSRKTNRWPMALLYGMINIACINSFIIYSHNVSSKGEKVQSRKKFMRNLYMSLTSSFMRKRLEAPTLKRYLRDNISNILPNEVPGTSDDSTEEPVTKKRTYCTYCPSKIRRKANASCKKCKKVICREHNIDMCQSCFSQRGPTRMCRNIYDPLLCFKLFFTDEIISEIVKWTNAEISLKRRESMTGATFRDTNEDEIYAFFGILVMTAVRKDNHMSTDDLFDRSLSMVYVSVMSRDRFDFLIRCLRMDDKSIRPTLRENDVFTPVRKIWDLFIHQCIQNYTPGAHLTIDEQLLGFRGRCPFRMYIPNKPSKYGIKILMMCDSGTKYMINGMPYLGRGTQTNGVPLGEYYVKELSKPVRGSCRNITCDNWFTSIPLAKNLLQEPYKLTIVGTVRSNKREIPEVLKNSRSRPVGTSMFCFDGPLTLVSYKPKPAKMVYLLSSCDEDASINESTGKPQMVMYYNQTKGGVDTLDQMCSVMTCSRKTNRWPMALLYGMINIACINSFIIYSHNVSSKGEKVQSRKKFMRNLYMSLTSSFMRKRLEAPTLKRYLRDNISNILPNEVPGTSDDSTEEPVTKKRTYCTYCPSKIRRKANASCKKCKKVICREHNIDMCQSCF

Secondary structure (DSSP, 8-state):
---EE-GGG-S--STTHHHHHHHHHHHHHHHHHHHHHHHTTS--TT--STTSS---HHHHHHHHHHHHHHHHSSTTSS-HHHHT-TTT-STTTTT--HHHHHHHHHH---S-GGGHHHHTTT-TTHHHHHHHHHHHHHHHHTEE--SEEEEEEEEE---S--TT----TTSSS-SSEEEEEEEETTT--EEEEEE--TT----SSS-HHHHHHHHHTGGGTTS--EEEE-TTT--HHHHHHTTSTT-----EEEE-TT-TTS-GGGS--SSSPTT-EEEEESSS-EEEEEEEETTEEEEEEESSS-S--B-TTT--BHHHHHHHHHGGGTHHHHHHHHHS------S-HHHHHHHHHHHHHHHHHHHHHHHHHHHHTPPPPPHHHHHHHHHHHHHHHHHHHHTTSTTSTTHHHHHHTTTS----TT---SSSS-SS----SB-TTS-GGG-PBP-EE-TTT--EE-TTT-SSS-TT--/--SB--GGGTT---HHHHHHTTTHHHHHHHHHHHHHHHHTTS--GGG-SSSS----HHHHHHHHHHHHHHHHHT-SSS-HHHHT-TTT-STTTTT--HHHHHHHHHT---S-TTTGGGTTTT-TTHHHHHHHHHHHHHHHHSSB--SEEEEEEEEEE--S--TT-EE-SSSSSSEEEEEEEEEESSS--EEEEEE---TT---SSS-HHHHHHHHHTGGGTTS--EEEE-TTT--HHHHHTTBSSS-B-EEEEEE-TT-TTS-TTTS--SSSPTT-EEEEE-SSSEEEEEEEETTEEEEEEE-SS----B-TTT--BHHHHHHHHHGGGTHHHHHHHHHT------S-HHHHHHHHHHHHHHHHHHHHHHHHHHHHTPPPPPHHHHHHHHHHHHHHHHHHHHTTSTTSTTHHHHHHHTT-TT------S--S-SS-S-S-SB-TTS-TTT--B--EE-TTT--EE-TTTSSSS-TT--

Nearest PDB structures (foldseek):
  6x68-assembly1_C  TM=8.853E-01  e=1.217E-75  Trichoplusia ni
  6x68-assembly1_C  TM=9.857E-01  e=4.572E-82  Trichoplusia ni
  5hoo-assembly1_B  TM=3.594E-01  e=3.908E-02  Drosophila mauritiana
  3bw6-assembly1_A  TM=6.771E-01  e=2.041E+00  Saccharomyces cerevisiae
  3kyq-assembly1_A  TM=3.412E-01  e=2.838E+00  Rattus norvegicus

B-factor: mean 103.48, std 121.47, range [0.01, 600.0]

Radius of gyration: 34.7 Å; Cα contacts (8 Å, |Δi|>4): 1564; chains: 2; bounding box: 75×67×120 Å